Protein 4XZ5 (pdb70)

Nearest PDB structures (foldseek):
  4xz5-assembly2_D  TM=1.003E+00  e=5.000E-48  Hydrogenovibrio crunogenus XCL-2
  4coq-assembly1_B  TM=9.643E-01  e=6.461E-31  Thermovibrio ammonificans HB-1
  8w7x-assembly1_B  TM=9.556E-01  e=1.100E-29  synthetic construct
  6im0-assembly1_A  TM=9.474E-01  e=6.749E-29  Persephonella marina EX-H1
  4xfw-assembly1_B  TM=9.163E-01  e=2.421E-24  Helicobacter pylori G27

B-factor: mean 35.01, std 16.79, range [4.14, 118.97]

Solvent-accessible surface area: 40210 Å² total; per-residue (Å²): 164,49,129,27,12,31,150,52,149,62,1,29,138,81,0,9,113,53,16,116,111,17,46,43,13,139,82,20,93,1,4,0,0,2,34,6,90,41,179,67,4,3,0,1,52,55,20,32,40,38,82,51,96,20,55,103,13,9,5,29,0,28,16,41,46,53,12,0,33,3,29,23,5,29,16,1,41,0,73,9,124,58,86,76,15,7,3,51,30,1,22,0,3,0,36,1,2,0,36,96,62,41,132,78,34,43,0,0,0,3,0,15,0,72,8,43,127,44,43,31,0,3,1,0,0,7,0,75,102,40,138,99,21,120,18,0,28,100,0,34,89,57,29,3,164,70,113,147,111,62,49,40,46,98,100,20,89,10,40,5,30,86,0,27,4,95,48,109,78,11,15,3,3,10,0,0,42,7,36,13,54,0,44,20,7,0,20,4,1,0,2,75,66,22,20,80,0,14,75,81,15,10,114,129,0,79,147,53,30,31,43,4,23,8,76,49,42,199,48,50,7,14,23,2,4,24,33,49,85,94,171,47,132,25,14,27,148,55,153,62,2,29,147,87,0,11,110,50,13,116,106,16,48,45,15,130,88,18,91,0,5,0,0,2,27,1,96,32,177,68,4,4,0,1,49,54,19,32,43,37,84,49,102,18,116,98,25,29,4,53,0,28,20,45,46,52,13,0,27,3,38,24,37,159,21,1,42,0,76,11,124,62,86,94,14,47,2,63,32,1,20,0,2,0,41,0,2,1,34,49,78,36,154,71,32,43,0,0,0,3,0,16,0,88,13,88,134,36,48,32,0,4,0,0,0,2,0,64,99,40,138,91,21,128,16,0,30,93,0,35,83,62,31,7,162,66,116,148,111,62,52,103,46,144,103,21,87,9,40,2,32,95,0,25,3,92,56,117,80,10,3,2,3,10,0,0,43,8,37,11,56,0,46,18,8,1,23,4,1,0,2,67,65,17,17,76,0,16,73,77,8,8,105,125,0,77,148,49,26,32,42,3,23,8,73,51,43,195,44,48,4,13,21,2,5,25,33,45,76,104,165,47,122,28,10,31,149,52,149,65,1,27,127,91,0,10,113,54,15,122,94,11,49,39,12,134,94,19,96,1,5,0,0,2,29,4,84,28,169,66,6,5,0,2,52,54,21,32,42,42,81,49,98,18,113,100,14,33,5,51,0,30,17,45,43,47,13,0,32,4,30,22,35,168,33,1,42,0,75,10,123,58,80,97,16,49,3,70,29,2,21,0,2,1,41,1,1,0,34,41,35,35,29,59,10,34,0,0,0,3,0,14,0,84,13,87,132,37,55,35,0,3,1,0,0,5,0,30,12,30,140,98,24,126,23,0,29,109,0,33,86,57,25,6,170,72,104,133,109,76,45,109,49,146,96,15,95,11,44,2,31,124,0,25,2,94,54,111,82,11,10,2,2,9,0,0,48,8,35,12,57,0,42,21,11,0,22,4,1,0,2,92,60,24,15,74,0,14,9,42,16,9,68,135,1,74,131,57,29,29,44,4,24,9,76,51,41,198,44,52,7,14,22,1,4,27,34,41,79,99,162,53,129,26,12,30,150,50,138,63,1,28,145,93,0,12,116,54,13,122,92,8,52,40,12,133,86,19,98,1,5,0,0,1,29,6,98,35,178,70,4,2,0,1,52,54,20,33,41,35,88,52,94,22,122,101,22,30,6,54,0,26,17,38,45,50,13,0,32,4,32,22,36,157,23,1,39,0,73,10,123,60,85,96,18,46,4,65,28,1,22,0,2,1,32,1,2,0,34,107,69,40,141,75,32,45,0,0,0,2,0,13,0,84,15,86,129,40,53,34,0,3,1,0,0,8,0,74,95,39,132,91,24,134,27,0,31,107,0,33,86,59,36,8,188,75,107,135,112,74,60,98,47,143,106,18,90,14,49,6,29,145,0,22,2,95,47,111,78,10,13,2,3,9,0,0,39,7,37,11,54,0,47,23,9,2,21,4,1,0,2,81,70,23,21,68,0,10,80,83,8,11,105,130,0,74,141,61,26,30,43,3,24,8,76,47,42,196,45,50,6,12,22,2,5,27,34,47,81,93

Sequence (920 aa):
PPHWGYFGEEGPQYWGELAPEFSTCKTGKNQSPINLKPQTAVGTTSLPGFDVYYRETALKLINNGHTLQVNIPLGSYIKINGHRYELLQYHFHTPSEHQRDGFNYPMEMHLVHKDGDGNLAVIAILFQEGEENETLAKLMSFLPQTLKKQEIHESVKIHPAKFFPADKKFYKYSGSLTTPPCSEGVYWMVFKQPIQASVTQLEKMHEYLGSNARPVQRQNARTLLKSWPDPPHWGYFGEEGPQYWGELAPEFSTCKTGKNQSPINLKPQTAVGTTSLPGFDVYYRETALKLINNGHTLQVNIPLGSYIKINGHRYELLQYHFHTPSEHQRDGFNYPMEMHLVHKDGDGNLAVIAILFQEGEENETLAKLMSFLPQTLKKQEIHESVKIHPAKFFPADKKFYKYSGSLTTPPCSEGVYWMVFKQPIQASVTQLEKMHEYLGSNARPVQRQNARTLLKSWPDPPHWGYFGEEGPQYWGELAPEFSTCKTGKNQSPINLKPQTAVGTTSLPGFDVYYRETALKLINNGHTLQVNIPLGSYIKINGHRYELLQYHFHTPSEHQRDGFNYPMEMHLVHKDGDGNLAVIAILFQEGEENETLAKLMSFLPQTLKKQEIHESVKIHPAKFFPADKKFYKYSGSLTTPPCSEGVYWMVFKQPIQASVTQLEKMHEYLGSNARPVQRQNARTLLKSWPDPPHWGYFGEEGPQYWGELAPEFSTCKTGKNQSPINLKPQTAVGTTSLPGFDVYYRETALKLINNGHTLQVNIPLGSYIKINGHRYELLQYHFHTPSEHQRDGFNYPMEMHLVHKDGDGNLAVIAILFQEGEENETLAKLMSFLPQTLKKQEIHESVKIHPAKFFPADKKFYKYSGSLTTPPCSEGVYWMVFKQPIQASVTQLEKMHEYLGSNARPVQRQNARTLLKSWPD

Organism: Hydrogenovibrio crunogenus (strain DSM 25203 / XCL-2) (NCBI:txid317025)

InterPro domains:
  IPR001148 Alpha carbonic anhydrase domain [PF00194] (85-300)
  IPR001148 Alpha carbonic anhydrase domain [PS51144] (76-302)
  IPR001148 Alpha carbonic anhydrase domain [SM01057] (78-302)
  IPR023561 Carbonic anhydrase, alpha-class [PTHR18952] (77-297)
  IPR036398 Alpha carbonic anhydrase domain superfamily [G3DSA:3.10.200.10] (75-307)
  IPR036398 Alpha carbonic anhydrase domain superfamily [SSF51069] (76-301)
  IPR041891 Carbonic anhydrase, prokaryotic-like [cd03124] (85-300)

Radius of gyration: 32.6 Å; Cα contacts (8 Å, |Δi|>4): 2338; chains: 4; bounding box: 100×96×57 Å

Structure (mmCIF, N/CA/C/O backbone):
data_4XZ5
#
_entry.id   4XZ5
#
_cell.length_a   127.059
_cell.length_b   102.228
_cell.length_c   105.021
_cell.angle_alpha   90.000
_cell.angle_beta   127.260
_cell.angle_gamma   90.000
#
_symmetry.space_group_name_H-M   'C 1 2 1'
#
loop_
_entity.id
_entity.type
_entity.pdbx_description
1 polymer 'Carbonic anhydrase, alpha family'
2 non-polymer 'ZINC ION'
3 non-polymer 'BICARBONATE ION'
4 water water
#
loop_
_atom_site.group_PDB
_atom_site.id
_atom_site.type_symbol
_atom_site.label_atom_id
_atom_site.label_alt_id
_atom_site.label_comp_id
_atom_site.label_asym_id
_atom_site.label_entity_id
_atom_site.label_seq_id
_atom_site.pdbx_PDB_ins_code
_atom_site.Cartn_x
_atom_site.Cartn_y
_atom_site.Cartn_z
_atom_site.occupancy
_atom_site.B_iso_or_equiv
_atom_site.auth_seq_id
_atom_site.auth_comp_id
_atom_site.auth_asym_id
_atom_site.auth_atom_id
_atom_site.pdbx_PDB_model_num
ATOM 1 N N . PRO A 1 1 ? -17.327 -39.439 169.310 1.00 59.03 75 PRO A N 1
ATOM 2 C CA . PRO A 1 1 ? -16.727 -40.061 170.502 1.00 56.57 75 PRO A CA 1
ATOM 3 C C . PRO A 1 1 ? -16.386 -41.515 170.227 1.00 53.89 75 PRO A C 1
ATOM 4 O O . PRO A 1 1 ? -17.282 -42.319 169.980 1.00 58.75 75 PRO A O 1
ATOM 8 N N . PRO A 1 2 ? -15.098 -41.860 170.262 1.00 47.57 76 PRO A N 1
ATOM 9 C CA . PRO A 1 2 ? -14.688 -43.199 169.818 1.00 40.33 76 PRO A CA 1
ATOM 10 C C . PRO A 1 2 ? -15.154 -44.302 170.758 1.00 37.28 76 PRO A C 1
ATOM 11 O O . PRO A 1 2 ? -15.425 -44.073 171.938 1.00 31.09 76 PRO A O 1
ATOM 15 N N . HIS A 1 3 ? -15.234 -45.507 170.219 1.00 46.32 77 HIS A N 1
ATOM 16 C CA . HIS A 1 3 ? -15.601 -46.676 170.993 1.00 52.62 77 HIS A CA 1
ATOM 17 C C . HIS A 1 3 ? -14.454 -47.035 171.942 1.00 54.85 77 HIS A C 1
ATOM 18 O O . HIS A 1 3 ? -13.280 -46.950 171.578 1.00 59.34 77 HIS A O 1
ATOM 25 N N . TRP A 1 4 ? -14.799 -47.415 173.166 1.00 49.13 78 TRP A N 1
ATOM 26 C CA . TRP A 1 4 ? -13.808 -47.876 174.130 1.00 39.71 78 TRP A CA 1
ATOM 27 C C . TRP A 1 4 ? -14.342 -49.136 174.813 1.00 30.90 78 TRP A C 1
ATOM 28 O O . TRP A 1 4 ? -15.546 -49.385 174.811 1.00 22.96 78 TRP A O 1
ATOM 39 N N . GLY A 1 5 ? -13.441 -49.937 175.374 1.00 23.51 79 GLY A N 1
ATOM 40 C CA . GLY A 1 5 ? -13.820 -51.180 176.018 1.00 11.54 79 GLY A CA 1
ATOM 41 C C . GLY A 1 5 ? -12.774 -51.621 177.026 1.00 29.36 79 GLY A C 1
ATOM 42 O O . GLY A 1 5 ? -11.975 -50.808 177.506 1.00 36.99 79 GLY A O 1
ATOM 43 N N . TYR A 1 6 ? -12.783 -52.910 177.355 1.00 35.27 80 TYR A N 1
ATOM 44 C CA . TYR A 1 6 ? -11.889 -53.448 178.377 1.00 38.87 80 TYR A CA 1
ATOM 45 C C . TYR A 1 6 ? -10.885 -54.472 177.860 1.00 46.78 80 TYR A C 1
ATOM 46 O O . TYR A 1 6 ? -10.153 -55.070 178.651 1.00 51.68 80 TYR A O 1
ATOM 55 N N . PHE A 1 7 ? -10.846 -54.667 176.543 1.00 46.03 81 PHE A N 1
ATOM 56 C CA . PHE A 1 7 ? -9.884 -55.584 175.922 1.00 39.21 81 PHE A CA 1
ATOM 57 C C . PHE A 1 7 ? -9.353 -55.062 174.598 1.00 44.92 81 PHE A C 1
ATOM 58 O O . PHE A 1 7 ? -10.010 -54.273 173.912 1.00 48.70 81 PHE A O 1
ATOM 66 N N . GLY A 1 8 ? -8.149 -55.503 174.254 1.00 43.53 82 GLY A N 1
ATOM 67 C CA . GLY A 1 8 ? -7.562 -55.190 172.970 1.00 36.98 82 GLY A CA 1
ATOM 68 C C . GLY A 1 8 ? -7.016 -53.788 172.879 1.00 44.08 82 GLY A C 1
ATOM 69 O O . GLY A 1 8 ? -6.539 -53.223 173.856 1.00 49.34 82 GLY A O 1
ATOM 70 N N . GLU A 1 9 ? -7.072 -53.255 171.667 1.00 53.07 83 GLU A N 1
ATOM 71 C CA . GLU A 1 9 ? -6.620 -51.914 171.330 1.00 59.70 83 GLU A CA 1
ATOM 72 C C . GLU A 1 9 ? -7.509 -50.818 171.932 1.00 59.13 83 GLU A C 1
ATOM 73 O O . GLU A 1 9 ? -7.097 -49.668 172.058 1.00 65.75 83 GLU A O 1
ATOM 79 N N . GLU A 1 10 ? -8.750 -51.177 172.244 1.00 56.62 84 GLU A N 1
ATOM 80 C CA . GLU A 1 10 ? -9.704 -50.299 172.930 1.00 57.88 84 GLU A CA 1
ATOM 81 C C . GLU A 1 10 ? -9.591 -50.285 174.456 1.00 48.66 84 GLU A C 1
ATOM 82 O O . GLU A 1 10 ? -10.207 -49.453 175.122 1.00 58.99 84 GLU A O 1
ATOM 88 N N . GLY A 1 11 ? -8.882 -51.268 174.998 1.00 30.53 85 GLY A N 1
ATOM 89 C CA . GLY A 1 11 ? -8.719 -51.435 176.435 1.00 31.06 85 GLY A CA 1
ATOM 90 C C . GLY A 1 11 ? -8.106 -50.280 177.222 1.00 30.98 85 GLY A C 1
ATOM 91 O O . GLY A 1 11 ? -7.642 -49.309 176.642 1.00 34.12 85 GLY A O 1
ATOM 92 N N . PRO A 1 12 ? -8.122 -50.384 178.563 1.00 30.52 86 PRO A N 1
ATOM 93 C CA . PRO A 1 12 ? -7.730 -49.326 179.508 1.00 33.40 86 PRO A CA 1
ATOM 94 C C . PRO A 1 12 ? -6.327 -48.736 179.279 1.00 35.13 86 PRO A C 1
ATOM 95 O O . PRO A 1 12 ? -6.122 -47.536 179.443 1.00 39.25 86 PRO A O 1
ATOM 99 N N . GLN A 1 13 ? -5.371 -49.563 178.891 1.00 32.19 87 GLN A N 1
ATOM 100 C CA . GLN A 1 13 ? -4.035 -49.061 178.610 1.00 40.68 87 GLN A CA 1
ATOM 101 C C . GLN A 1 13 ? -4.011 -48.052 177.456 1.00 42.90 87 GLN A C 1
ATOM 102 O O . GLN A 1 13 ? -3.160 -47.165 177.414 1.00 47.33 87 GLN A O 1
ATOM 108 N N . TYR A 1 14 ? -4.952 -48.181 176.526 1.00 50.32 88 TYR A N 1
ATOM 109 C CA . TYR A 1 14 ? -4.985 -47.324 175.340 1.00 42.82 88 TYR A CA 1
ATOM 110 C C . TYR A 1 14 ? -6.010 -46.185 175.394 1.00 42.12 88 TYR A C 1
ATOM 111 O O . TYR A 1 14 ? -6.073 -45.377 174.471 1.00 46.22 88 TYR A O 1
ATOM 120 N N . TRP A 1 15 ? -6.806 -46.128 176.462 1.00 42.74 89 TRP A N 1
ATOM 121 C CA . TRP A 1 15 ? -7.868 -45.124 176.606 1.00 34.10 89 TRP A CA 1
ATOM 122 C C . TRP A 1 15 ? -7.405 -43.723 176.317 1.00 36.75 89 TRP A C 1
ATOM 123 O O . TRP A 1 15 ? -8.036 -43.006 175.551 1.00 48.65 89 TRP A O 1
ATOM 134 N N . GLY A 1 16 ? -6.293 -43.338 176.931 1.00 41.80 90 GLY A N 1
ATOM 135 C CA . GLY A 1 16 ? -5.766 -41.989 176.799 1.00 41.42 90 GLY A CA 1
ATOM 136 C C . GLY A 1 16 ? -5.297 -41.645 175.396 1.00 37.79 90 GLY A C 1
ATOM 137 O O . GLY A 1 16 ? -5.167 -40.473 175.056 1.00 36.07 90 GLY A O 1
ATOM 138 N N . GLU A 1 17 ? -5.094 -42.679 174.578 1.00 42.15 91 GLU A N 1
ATOM 139 C CA . GLU A 1 17 ? -4.591 -42.544 173.215 1.00 54.92 91 GLU A CA 1
ATOM 140 C C . GLU A 1 17 ? -5.722 -42.612 172.170 1.00 61.53 91 GLU A C 1
ATOM 141 O O . GLU A 1 17 ? -5.482 -42.423 170.984 1.00 68.63 91 GLU A O 1
ATOM 147 N N . LEU A 1 18 ? -6.950 -42.884 172.602 1.00 56.45 92 LEU A N 1
ATOM 148 C CA . LEU A 1 18 ? -8.052 -43.085 171.651 1.00 48.82 92 LEU A CA 1
ATOM 149 C C . LEU A 1 18 ? -8.615 -41.782 171.070 1.00 51.08 92 LEU A C 1
ATOM 150 O O . LEU A 1 18 ? -9.158 -41.791 169.972 1.00 60.10 92 LEU A O 1
ATOM 155 N N . ALA A 1 19 ? -8.507 -40.682 171.811 1.00 44.61 93 ALA A N 1
ATOM 156 C CA . ALA A 1 19 ? -9.044 -39.384 171.392 1.00 50.85 93 ALA A CA 1
ATOM 157 C C . ALA A 1 19 ? -8.608 -38.298 172.371 1.00 61.32 93 ALA A C 1
ATOM 158 O O . ALA A 1 19 ? -8.399 -38.581 173.553 1.00 61.10 93 ALA A O 1
ATOM 160 N N . PRO A 1 20 ? -8.473 -37.053 171.880 1.00 64.54 94 PRO A N 1
ATOM 161 C CA . PRO A 1 20 ? -8.127 -35.896 172.714 1.00 55.20 94 PRO A CA 1
ATOM 162 C C . PRO A 1 20 ? -8.944 -35.774 173.993 1.00 52.97 94 PRO A C 1
ATOM 163 O O . PRO A 1 20 ? -8.351 -35.498 175.035 1.00 59.92 94 PRO A O 1
ATOM 167 N N . GLU A 1 21 ? -10.254 -36.007 173.934 1.00 51.00 95 GLU A N 1
ATOM 168 C CA . GLU A 1 21 ? -11.109 -35.831 175.116 1.00 47.85 95 GLU A CA 1
ATOM 169 C C . GLU A 1 21 ? -10.864 -36.901 176.180 1.00 39.41 95 GLU A C 1
ATOM 170 O O . GLU A 1 21 ? -11.354 -36.771 177.292 1.00 36.91 95 GLU A O 1
ATOM 176 N N . PHE A 1 22 ? -10.182 -37.987 175.815 1.00 35.20 96 PHE A N 1
ATOM 177 C CA . PHE A 1 22 ? -9.878 -39.063 176.769 1.00 29.82 96 PHE A CA 1
ATOM 178 C C . PHE A 1 22 ? -8.509 -38.973 177.444 1.00 32.63 96 PHE A C 1
ATOM 179 O O . PHE A 1 22 ? -8.176 -39.825 178.269 1.00 36.32 96 PHE A O 1
ATOM 187 N N . SER A 1 23 ? -7.728 -37.954 177.093 1.00 26.89 97 SER A N 1
ATOM 188 C CA . SER A 1 23 ? -6.312 -37.866 177.479 1.00 29.09 97 SER A CA 1
ATOM 189 C C . SER A 1 23 ? -5.989 -37.962 178.986 1.00 29.85 97 SER A C 1
ATOM 190 O O . SER A 1 23 ? -4.882 -38.361 179.361 1.00 30.69 97 SER A O 1
ATOM 193 N N . THR A 1 24 ? -6.931 -37.562 179.839 1.00 32.89 98 THR A N 1
ATOM 194 C CA . THR A 1 24 ? -6.727 -37.569 181.292 1.00 30.87 98 THR A CA 1
ATOM 195 C C . THR A 1 24 ? -6.537 -38.984 181.830 1.00 37.00 98 THR A C 1
ATOM 196 O O . THR A 1 24 ? -5.888 -39.188 182.865 1.00 27.84 98 THR A O 1
ATOM 200 N N . CYS A 1 25 ? -7.106 -39.957 181.116 1.00 37.92 99 CYS A N 1
ATOM 201 C CA . CYS A 1 25 ? -6.951 -41.371 181.451 1.00 30.58 99 CYS A CA 1
ATOM 202 C C . CYS A 1 25 ? -5.464 -41.728 181.496 1.00 36.79 99 CYS A C 1
ATOM 203 O O . CYS A 1 25 ? -5.032 -42.551 182.312 1.00 40.90 99 CYS A O 1
ATOM 206 N N . LYS A 1 26 ? -4.687 -41.077 180.628 1.00 31.85 100 LYS A N 1
ATOM 207 C CA . LYS A 1 26 ? -3.245 -41.279 180.566 1.00 39.73 100 LYS A CA 1
ATOM 208 C C . LYS A 1 26 ? -2.409 -40.205 181.299 1.00 31.63 100 LYS A C 1
ATOM 209 O O . LYS A 1 26 ? -1.303 -40.477 181.733 1.00 35.42 100 LYS A O 1
ATOM 215 N N . THR A 1 27 ? -2.926 -38.997 181.459 1.00 35.38 101 THR A N 1
ATOM 216 C CA . THR A 1 27 ? -2.092 -37.924 182.006 1.00 35.75 101 THR A CA 1
ATOM 217 C C . THR A 1 27 ? -2.449 -37.539 183.433 1.00 35.15 101 THR A C 1
ATOM 218 O O . THR A 1 27 ? -1.754 -36.740 184.060 1.00 31.98 101 THR A O 1
ATOM 222 N N . GLY A 1 28 ? -3.544 -38.092 183.941 1.00 31.55 102 GLY A N 1
ATOM 223 C CA . GLY A 1 28 ? -4.030 -37.730 185.258 1.00 19.30 102 GLY A CA 1
ATOM 224 C C . GLY A 1 28 ? -3.141 -38.287 186.350 1.00 17.53 102 GLY A C 1
ATOM 225 O O . GLY A 1 28 ? -2.552 -39.351 186.192 1.00 13.29 102 GLY A O 1
ATOM 226 N N . LYS A 1 29 ? -3.030 -37.552 187.449 1.00 20.15 103 LYS A N 1
ATOM 227 C CA . LYS A 1 29 ? -2.242 -37.983 188.597 1.00 17.31 103 LYS A CA 1
ATOM 228 C C . LYS A 1 29 ? -3.139 -38.340 189.794 1.00 20.07 103 LYS A C 1
ATOM 229 O O . LYS A 1 29 ? -2.648 -38.707 190.858 1.00 18.68 103 LYS A O 1
ATOM 235 N N . ASN A 1 30 ? -4.453 -38.222 189.612 1.00 20.12 104 ASN A N 1
ATOM 236 C CA . ASN A 1 30 ? -5.416 -38.536 190.662 1.00 19.99 104 ASN A CA 1
ATOM 237 C C . ASN A 1 30 ? -6.531 -39.460 190.151 1.00 23.86 104 ASN A C 1
ATOM 238 O O . ASN A 1 30 ? -7.714 -39.107 190.187 1.00 18.41 104 ASN A O 1
ATOM 243 N N . GLN A 1 31 ? -6.150 -40.635 189.666 1.00 22.94 105 GLN A N 1
ATOM 244 C CA . GLN A 1 31 ? -7.081 -41.520 188.977 1.00 9.05 105 GLN A CA 1
ATOM 245 C C . GLN A 1 31 ? -7.683 -42.605 189.878 1.00 16.78 105 GLN A C 1
ATOM 246 O O . GLN A 1 31 ? -7.133 -42.949 190.934 1.00 11.19 105 GLN A O 1
ATOM 252 N N . SER A 1 32 ? -8.830 -43.134 189.455 1.00 14.75 106 SER A N 1
ATOM 253 C CA . SER A 1 32 ? -9.455 -44.250 190.159 1.00 15.60 106 SER A CA 1
ATOM 254 C C . SER A 1 32 ? -9.572 -45.465 189.220 1.00 26.62 106 SER A C 1
ATOM 255 O O . SER A 1 32 ? -9.582 -45.309 187.986 1.00 18.88 106 SER A O 1
ATOM 258 N N . PRO A 1 33 ? -9.617 -46.683 189.790 1.00 23.99 107 PRO A N 1
ATOM 259 C CA . PRO A 1 33 ? -9.523 -47.008 191.221 1.00 18.70 107 PRO A CA 1
ATOM 260 C C . PRO A 1 33 ? -8.097 -46.966 191.743 1.00 24.62 107 PRO A C 1
ATOM 261 O O . PRO A 1 33 ? -7.150 -46.716 190.993 1.00 19.08 107 PRO A O 1
ATOM 265 N N . ILE A 1 34 ? -7.965 -47.213 193.040 1.00 20.13 108 ILE A N 1
ATOM 266 C CA . ILE A 1 34 ? -6.668 -47.331 193.675 1.00 24.06 108 ILE A CA 1
ATOM 267 C C . ILE A 1 34 ? -6.617 -48.629 194.461 1.00 25.63 108 ILE A C 1
ATOM 268 O O . ILE A 1 34 ? -7.664 -49.177 194.821 1.00 24.60 108 ILE A O 1
ATOM 273 N N . ASN A 1 35 ? -5.403 -49.135 194.687 1.00 24.02 109 ASN A N 1
ATOM 274 C CA . ASN A 1 35 ? -5.177 -50.212 195.640 1.00 13.16 109 ASN A CA 1
ATOM 275 C C . ASN A 1 35 ? -5.287 -49.671 197.051 1.00 12.70 109 ASN A C 1
ATOM 276 O O . ASN A 1 35 ? -4.501 -48.818 197.447 1.00 25.41 109 ASN A O 1
ATOM 281 N N . LEU A 1 36 ? -6.258 -50.182 197.808 1.00 17.46 110 LEU A N 1
ATOM 282 C CA . LEU A 1 36 ? -6.516 -49.713 199.168 1.00 17.80 110 LEU A CA 1
ATOM 283 C C . LEU A 1 36 ? -5.739 -50.532 200.172 1.00 29.36 110 LEU A C 1
ATOM 284 O O . LEU A 1 36 ? -5.940 -51.751 200.293 1.00 34.53 110 LEU A O 1
ATOM 289 N N . LYS A 1 37 ? -4.824 -49.868 200.871 1.00 25.88 111 LYS A N 1
ATOM 290 C CA . LYS A 1 37 ? -4.009 -50.522 201.887 1.00 17.93 111 LYS A CA 1
ATOM 291 C C . LYS A 1 37 ? -4.339 -50.025 203.298 1.00 30.07 111 LYS A C 1
ATOM 292 O O . LYS A 1 37 ? -3.852 -48.971 203.693 0.98 29.42 111 LYS A O 1
ATOM 298 N N . PRO A 1 38 ? -5.083 -50.824 204.093 1.00 26.52 112 PRO A N 1
ATOM 299 C CA . PRO A 1 38 ? -5.551 -50.393 205.423 1.00 21.49 112 PRO A CA 1
ATOM 300 C C . PRO A 1 38 ? -4.427 -49.960 206.364 1.00 39.00 112 PRO A C 1
ATOM 301 O O . PRO A 1 38 ? -4.602 -49.023 207.151 1.00 52.15 112 PRO A O 1
ATOM 305 N N . GLN A 1 39 ? -3.271 -50.602 206.255 1.00 41.60 113 GLN A N 1
ATOM 306 C CA . GLN A 1 39 ? -2.125 -50.241 207.082 1.00 45.54 113 GLN A CA 1
ATOM 307 C C . GLN A 1 39 ? -1.671 -48.816 206.770 1.00 49.78 113 GLN A C 1
ATOM 308 O O . GLN A 1 39 ? -1.285 -48.048 207.655 1.00 56.44 113 GLN A O 1
ATOM 314 N N . THR A 1 40 ? -1.732 -48.473 205.489 1.00 50.30 114 THR A N 1
ATOM 315 C CA . THR A 1 40 ? -1.291 -47.174 204.994 1.00 39.41 114 THR A CA 1
ATOM 316 C C . THR A 1 40 ? -2.323 -46.045 205.259 1.00 34.61 114 THR A C 1
ATOM 317 O O . THR A 1 40 ? -1.975 -44.874 205.305 1.00 44.16 114 THR A O 1
ATOM 321 N N . ALA A 1 41 ? -3.590 -46.400 205.438 1.00 33.72 115 ALA A N 1
ATOM 322 C CA . ALA A 1 41 ? -4.655 -45.411 205.574 1.00 35.44 115 ALA A CA 1
ATOM 323 C C . ALA A 1 41 ? -4.569 -44.567 206.850 1.00 33.16 115 ALA A C 1
ATOM 324 O O . ALA A 1 41 ? -4.147 -45.046 207.921 1.00 32.66 115 ALA A O 1
ATOM 326 N N . VAL A 1 42 ? -4.980 -43.308 206.721 1.00 22.22 116 VAL A N 1
ATOM 327 C CA . VAL A 1 42 ? -4.861 -42.345 207.813 1.00 26.04 116 VAL A CA 1
ATOM 328 C C . VAL A 1 42 ? -6.172 -42.093 208.562 1.00 20.89 116 VAL A C 1
ATOM 329 O O . VAL A 1 42 ? -7.179 -41.662 207.978 1.00 18.57 116 VAL A O 1
ATOM 333 N N . GLY A 1 43 ? -6.139 -42.342 209.867 1.00 14.80 117 GLY A N 1
ATOM 334 C CA . GLY A 1 43 ? -7.281 -42.065 210.726 1.00 20.07 117 GLY A CA 1
ATOM 335 C C . GLY A 1 43 ? -7.624 -40.580 210.861 1.00 23.14 117 GLY A C 1
ATOM 336 O O . GLY A 1 43 ? -6.769 -39.693 210.792 1.00 23.41 117 GLY A O 1
ATOM 337 N N . THR A 1 44 ? -8.903 -40.302 211.046 1.00 19.95 118 THR A N 1
ATOM 338 C CA . THR A 1 44 ? -9.351 -38.931 211.151 1.00 19.13 118 THR A CA 1
ATOM 339 C C . THR A 1 44 ? -10.203 -38.764 212.390 1.00 25.72 118 THR A C 1
ATOM 340 O O . THR A 1 44 ? -10.666 -39.753 212.987 1.00 16.29 118 THR A O 1
ATOM 344 N N . THR A 1 45 ? -10.388 -37.505 212.780 1.00 21.85 119 THR A N 1
ATOM 345 C CA . THR A 1 45 ? -11.153 -37.172 213.966 1.00 20.38 119 THR A CA 1
ATOM 346 C C . THR A 1 45 ? -12.354 -36.305 213.632 1.00 25.92 119 THR A C 1
ATOM 347 O O . THR A 1 45 ? -13.232 -36.120 214.468 1.00 37.51 119 THR A O 1
ATOM 351 N N . SER A 1 46 ? -12.406 -35.767 212.418 1.00 23.72 120 SER A N 1
ATOM 352 C CA . SER A 1 46 ? -13.588 -34.987 212.035 1.00 22.99 120 SER A CA 1
ATOM 353 C C . SER A 1 46 ? -13.873 -35.026 210.540 1.00 20.85 120 SER A C 1
ATOM 354 O O . SER A 1 46 ? -14.293 -34.018 209.984 1.00 22.40 120 SER A O 1
ATOM 357 N N . LEU A 1 47 ? -13.675 -36.182 209.898 1.00 25.02 121 LEU A N 1
ATOM 358 C CA . LEU A 1 47 ? -14.054 -36.334 208.494 1.00 23.69 121 LEU A CA 1
ATOM 359 C C . LEU A 1 47 ? -15.571 -36.254 208.388 1.00 28.62 121 LEU A C 1
ATOM 360 O O . LEU A 1 47 ? -16.310 -36.927 209.126 1.00 30.81 121 LEU A O 1
ATOM 365 N N . PRO A 1 48 ? -16.048 -35.448 207.442 1.00 27.12 122 PRO A N 1
ATOM 366 C CA . PRO A 1 48 ? -17.501 -35.392 207.297 1.00 21.80 122 PRO A CA 1
ATOM 367 C C . PRO A 1 48 ? -18.083 -36.756 206.928 1.00 21.89 122 PRO A C 1
ATOM 368 O O . PRO A 1 48 ? -17.522 -37.495 206.110 1.00 29.41 122 PRO A O 1
ATOM 372 N N . GLY A 1 49 ? -19.188 -37.091 207.586 1.00 21.85 123 GLY A N 1
ATOM 373 C CA . GLY A 1 49 ? -19.986 -38.255 207.251 1.00 19.85 123 GLY A CA 1
ATOM 374 C C . GLY A 1 49 ? -21.053 -37.817 206.276 1.00 28.55 123 GLY A C 1
ATOM 375 O O . GLY A 1 49 ? -21.038 -36.673 205.802 1.00 20.69 123 GLY A O 1
ATOM 376 N N . PHE A 1 50 ? -21.967 -38.718 205.929 1.00 30.71 124 PHE A N 1
ATOM 377 C CA . PHE A 1 50 ? -23.009 -38.315 205.000 1.00 29.35 124 PHE A CA 1
ATOM 378 C C . PHE A 1 50 ? -24.375 -38.827 205.420 1.00 35.20 124 PHE A C 1
ATOM 379 O O . PHE A 1 50 ? -24.495 -39.863 206.077 1.00 35.30 124 PHE A O 1
ATOM 387 N N . ASP A 1 51 ? -25.400 -38.077 205.032 1.00 35.70 125 ASP A N 1
ATOM 388 C CA . ASP A 1 51 ? -26.770 -38.443 205.328 1.00 38.72 125 ASP A CA 1
ATOM 389 C C . ASP A 1 51 ? -27.427 -38.835 204.040 1.00 27.14 125 ASP A C 1
ATOM 390 O O . ASP A 1 51 ? -27.235 -38.183 203.018 1.00 32.89 125 ASP A O 1
ATOM 395 N N . VAL A 1 52 ? -28.196 -39.907 204.085 1.00 24.14 126 VAL A N 1
ATOM 396 C CA . VAL A 1 52 ? -28.810 -40.431 202.881 1.00 27.72 126 VAL A CA 1
ATOM 397 C C . VAL A 1 52 ? -30.287 -40.069 202.794 1.00 27.90 126 VAL A C 1
ATOM 398 O O . VAL A 1 52 ? -31.049 -40.381 203.694 1.00 37.24 126 VAL A O 1
ATOM 402 N N . TYR A 1 53 ? -30.702 -39.438 201.702 1.00 30.03 127 TYR A N 1
ATOM 403 C CA . TYR A 1 53 ? -32.127 -39.110 201.503 1.00 30.50 127 TYR A CA 1
ATOM 404 C C . TYR A 1 53 ? -32.575 -39.699 200.189 1.00 27.63 127 TYR A C 1
ATOM 405 O O . TYR A 1 53 ? -32.735 -38.985 199.201 1.00 25.97 127 TYR A O 1
ATOM 414 N N . TYR A 1 54 ? -32.732 -41.017 200.166 1.00 30.34 128 TYR A N 1
ATOM 415 C CA . TYR A 1 54 ? -33.166 -41.694 198.951 1.00 28.91 128 TYR A CA 1
ATOM 416 C C . TYR A 1 54 ? -34.633 -42.030 199.067 1.00 29.08 128 TYR A C 1
ATOM 417 O O . TYR A 1 54 ? -35.098 -42.464 200.113 1.00 34.29 128 TYR A O 1
ATOM 426 N N . ARG A 1 55 ? -35.352 -41.844 197.977 1.00 26.78 129 ARG A N 1
ATOM 427 C CA . ARG A 1 55 ? -36.760 -42.160 197.950 1.00 36.47 129 ARG A CA 1
ATOM 428 C C . ARG A 1 55 ? -36.993 -43.409 197.113 1.00 46.92 129 ARG A C 1
ATOM 429 O O . ARG A 1 55 ? -36.162 -43.755 196.269 1.00 52.13 129 ARG A O 1
ATOM 437 N N . GLU A 1 56 ? -38.059 -44.145 197.428 1.00 48.73 130 GLU A N 1
ATOM 438 C CA . GLU A 1 56 ? -38.395 -45.371 196.699 1.00 38.62 130 GLU A CA 1
ATOM 439 C C . GLU A 1 56 ? -39.034 -45.088 195.350 1.00 37.15 130 GLU A C 1
ATOM 440 O O . GLU A 1 56 ? -40.038 -44.386 195.261 1.00 44.55 130 GLU A O 1
ATOM 446 N N . THR A 1 57 ? -38.460 -45.659 194.298 1.00 34.55 131 THR A N 1
ATOM 447 C CA . THR A 1 57 ? -38.907 -45.357 192.942 1.00 30.73 131 THR A CA 1
ATOM 448 C C . THR A 1 57 ? -38.940 -46.581 192.068 1.00 19.10 131 THR A C 1
ATOM 449 O O . THR A 1 57 ? -38.245 -47.559 192.312 1.00 22.42 131 THR A O 1
ATOM 453 N N . ALA A 1 58 ? -39.735 -46.494 191.015 1.00 23.98 132 ALA A N 1
ATOM 454 C CA . ALA A 1 58 ? -39.783 -47.544 190.029 1.00 21.84 132 ALA A CA 1
ATOM 455 C C . ALA A 1 58 ? -38.387 -47.842 189.510 1.00 19.09 132 ALA A C 1
ATOM 456 O O . ALA A 1 58 ? -37.538 -46.954 189.396 1.00 31.42 132 ALA A O 1
ATOM 458 N N . LEU A 1 59 ? -38.173 -49.107 189.192 1.00 15.47 133 LEU A N 1
ATOM 459 C CA . LEU A 1 59 ? -36.907 -49.573 188.682 1.00 11.76 133 LEU A CA 1
ATOM 460 C C . LEU A 1 59 ? -36.734 -49.255 187.200 1.00 19.41 133 LEU A C 1
ATOM 461 O O . LEU A 1 59 ? -37.465 -49.791 186.365 1.00 22.77 133 LEU A O 1
ATOM 466 N N . LYS A 1 60 ? -35.769 -48.383 186.886 1.00 29.01 134 LYS A N 1
ATOM 467 C CA . LYS A 1 60 ? -35.317 -48.115 185.508 1.00 20.47 134 LYS A CA 1
ATOM 468 C C . LYS A 1 60 ? -33.901 -48.687 185.331 1.00 15.98 134 LYS A C 1
ATOM 469 O O . LYS A 1 60 ? -32.989 -48.376 186.097 1.00 19.81 134 LYS A O 1
ATOM 475 N N . LEU A 1 61 ? -33.725 -49.517 184.314 1.00 17.85 135 LEU A N 1
ATOM 476 C CA . LEU A 1 61 ? -32.559 -50.384 184.198 1.00 22.21 135 LEU A CA 1
ATOM 477 C C . LEU A 1 61 ? -31.959 -50.400 182.806 1.00 23.25 135 LEU A C 1
ATOM 478 O O . LEU A 1 61 ? -32.683 -50.577 181.848 1.00 30.33 135 LEU A O 1
ATOM 483 N N . ILE A 1 62 ? -30.646 -50.354 182.667 1.00 21.81 136 ILE A N 1
ATOM 484 C CA . ILE A 1 62 ? -30.098 -50.435 181.317 1.00 26.20 136 ILE A CA 1
ATOM 485 C C . ILE A 1 62 ? -28.738 -51.129 181.255 1.00 25.24 136 ILE A C 1
ATOM 486 O O . ILE A 1 62 ? -27.870 -50.884 182.087 1.00 27.55 136 ILE A O 1
ATOM 491 N N . ASN A 1 63 ? -28.571 -52.003 180.265 1.00 21.41 137 ASN A N 1
ATOM 492 C CA . ASN A 1 63 ? -27.257 -52.506 179.902 1.00 25.88 137 ASN A CA 1
ATOM 493 C C . ASN A 1 63 ? -26.687 -51.645 178.789 1.00 34.32 137 ASN A C 1
ATOM 494 O O . ASN A 1 63 ? -27.008 -51.865 177.619 1.00 37.87 137 ASN A O 1
ATOM 499 N N . ASN A 1 64 ? -25.826 -50.691 179.139 1.00 31.94 138 ASN A N 1
ATOM 500 C CA . ASN A 1 64 ? -25.374 -49.705 178.159 1.00 31.20 138 ASN A CA 1
ATOM 501 C C . ASN A 1 64 ? -24.149 -50.127 177.376 1.00 28.78 138 ASN A C 1
ATOM 502 O O . ASN A 1 64 ? -23.526 -49.290 176.733 1.00 31.84 138 ASN A O 1
ATOM 507 N N . GLY A 1 65 ? -23.778 -51.400 177.460 1.00 29.50 139 GLY A N 1
ATOM 508 C CA . GLY A 1 65 ? -22.601 -51.868 176.757 1.00 31.42 139 GLY A CA 1
ATOM 509 C C . GLY A 1 65 ? -21.373 -51.969 177.656 1.00 36.89 139 GLY A C 1
ATOM 510 O O . GLY A 1 65 ? -20.538 -52.853 177.475 1.00 41.43 139 GLY A O 1
ATOM 511 N N . HIS A 1 66 ? -21.236 -51.045 178.603 1.00 33.70 140 HIS A N 1
ATOM 512 C CA . HIS A 1 66 ? -20.096 -51.063 179.518 1.00 31.13 140 HIS A CA 1
ATOM 513 C C . HIS A 1 66 ? -20.428 -51.596 180.917 1.00 34.83 140 HIS A C 1
ATOM 514 O O . HIS A 1 66 ? -19.539 -52.073 181.631 1.00 30.41 140 HIS A O 1
ATOM 521 N N . THR A 1 67 ? -21.703 -51.515 181.296 1.00 36.82 141 THR A N 1
ATOM 522 C CA . THR A 1 67 ? -22.161 -51.941 182.620 1.00 27.68 141 THR A CA 1
ATOM 523 C C . THR A 1 67 ? -23.688 -52.130 182.661 1.00 27.55 141 THR A C 1
ATOM 524 O O . THR A 1 67 ? -24.407 -51.813 181.718 1.00 36.15 141 THR A O 1
ATOM 528 N N . LEU A 1 68 ? -24.169 -52.659 183.773 1.00 23.55 142 LEU A N 1
ATOM 529 C CA . LEU A 1 68 ? -25.576 -52.650 184.092 1.00 25.50 142 LEU A CA 1
ATOM 530 C C . LEU A 1 68 ? -25.884 -51.467 184.994 1.00 25.91 142 LEU A C 1
ATOM 531 O O . LEU A 1 68 ? -25.394 -51.396 186.104 1.00 25.09 142 LEU A O 1
ATOM 536 N N . GLN A 1 69 ? -26.710 -50.549 184.510 1.00 25.90 143 GLN A N 1
ATOM 537 C CA . GLN A 1 69 ? -26.954 -49.303 185.204 1.00 22.03 143 GLN A CA 1
ATOM 538 C C . GLN A 1 69 ? -28.421 -49.093 185.590 1.00 25.23 143 GLN A C 1
ATOM 539 O O . GLN A 1 69 ? -29.317 -49.279 184.772 1.00 26.02 143 GLN A O 1
ATOM 545 N N . VAL A 1 70 ? -28.645 -48.742 186.854 1.00 23.58 144 VAL A N 1
ATOM 546 C CA . VAL A 1 70 ? -29.959 -48.370 187.354 1.00 14.43 144 VAL A CA 1
ATOM 547 C C . VAL A 1 70 ? -30.080 -46.865 187.410 1.00 18.73 144 VAL A C 1
ATOM 548 O O . VAL A 1 70 ? -29.344 -46.209 188.142 1.00 29.28 144 VAL A O 1
ATOM 552 N N . ASN A 1 71 ? -30.998 -46.315 186.634 1.00 14.65 145 ASN A N 1
ATOM 553 C CA . ASN A 1 71 ? -31.149 -44.873 186.584 1.00 19.84 145 ASN A CA 1
ATOM 554 C C . ASN A 1 71 ? -32.146 -44.382 187.615 1.00 21.90 145 ASN A C 1
ATOM 555 O O . ASN A 1 71 ? -33.293 -44.827 187.623 1.00 27.94 145 ASN A O 1
ATOM 560 N N . ILE A 1 72 ? -31.703 -43.446 188.458 1.00 17.82 146 ILE A N 1
ATOM 561 C CA . ILE A 1 72 ? -32.527 -42.887 189.528 1.00 31.37 146 ILE A CA 1
ATOM 562 C C . ILE A 1 72 ? -33.162 -41.545 189.107 1.00 35.52 146 ILE A C 1
ATOM 563 O O . ILE A 1 72 ? -32.471 -40.643 188.597 1.00 27.34 146 ILE A O 1
ATOM 568 N N . PRO A 1 73 ? -34.492 -41.433 189.299 1.00 41.65 147 PRO A N 1
ATOM 569 C CA . PRO A 1 73 ? -35.275 -40.217 189.016 1.00 28.01 147 PRO A CA 1
ATOM 570 C C . PRO A 1 73 ? -34.848 -39.088 189.931 1.00 23.54 147 PRO A C 1
ATOM 571 O O . PRO A 1 73 ? -34.498 -39.360 191.086 1.00 35.26 147 PRO A O 1
ATOM 575 N N . LEU A 1 74 ? -34.949 -37.845 189.469 1.00 13.80 148 LEU A N 1
ATOM 576 C CA . LEU A 1 74 ? -34.543 -36.712 190.297 1.00 18.28 148 LEU A CA 1
ATOM 577 C C . LEU A 1 74 ? -35.376 -36.748 191.566 1.00 25.35 148 LEU A C 1
ATOM 578 O O . LEU A 1 74 ? -36.577 -37.035 191.510 1.00 30.43 148 LEU A O 1
ATOM 583 N N . GLY A 1 75 ? -34.743 -36.465 192.706 1.00 28.19 149 GLY A N 1
ATOM 584 C CA . GLY A 1 75 ? -35.433 -36.501 193.991 1.00 11.09 149 GLY A CA 1
ATOM 585 C C . GLY A 1 75 ? -34.680 -37.197 195.117 1.00 24.28 149 GLY A C 1
ATOM 586 O O . GLY A 1 75 ? -35.080 -37.138 196.283 1.00 31.23 149 GLY A O 1
ATOM 587 N N . SER A 1 76 ? -33.622 -37.919 194.770 1.00 28.63 150 SER A N 1
ATOM 588 C CA . SER A 1 76 ? -32.818 -38.595 195.774 1.00 13.22 150 SER A CA 1
ATOM 589 C C . SER A 1 76 ? -31.460 -37.916 195.932 1.00 17.72 150 SER A C 1
ATOM 590 O O . SER A 1 76 ? -30.878 -37.436 194.966 1.00 23.95 150 SER A O 1
ATOM 593 N N . TYR A 1 77 ? -30.963 -37.847 197.155 1.00 16.81 151 TYR A N 1
ATOM 594 C CA . TYR A 1 77 ? -29.711 -37.143 197.387 1.00 24.89 151 TYR A CA 1
ATOM 595 C C . TYR A 1 77 ? -29.034 -37.582 198.665 1.00 20.17 151 TYR A C 1
ATOM 596 O O . TYR A 1 77 ? -29.619 -38.272 199.512 1.00 9.64 151 TYR A O 1
ATOM 605 N N . ILE A 1 78 ? -27.766 -37.221 198.765 1.00 16.70 152 ILE A N 1
ATOM 606 C CA . ILE A 1 78 ? -27.074 -37.318 200.029 1.00 18.39 152 ILE A CA 1
ATOM 607 C C . ILE A 1 78 ? -26.648 -35.923 200.444 1.00 26.30 152 ILE A C 1
ATOM 608 O O . ILE A 1 78 ? -26.643 -34.977 199.640 1.00 22.01 152 ILE A O 1
ATOM 613 N N . LYS A 1 79 ? -26.304 -35.799 201.715 1.00 33.75 153 LYS A N 1
ATOM 614 C CA . LYS A 1 79 ? -25.731 -34.574 202.228 1.00 26.69 153 LYS A CA 1
ATOM 615 C C . LYS A 1 79 ? -24.440 -34.912 202.920 1.00 27.57 153 LYS A C 1
ATOM 616 O O . LYS A 1 79 ? -24.426 -35.630 203.919 1.00 30.23 153 LYS A O 1
ATOM 622 N N . ILE A 1 80 ? -23.347 -34.420 202.353 1.00 28.80 154 ILE A N 1
ATOM 623 C CA . ILE A 1 80 ? -22.050 -34.531 202.985 1.00 26.13 154 ILE A CA 1
ATOM 624 C C . ILE A 1 80 ? -21.793 -33.235 203.720 1.00 35.75 154 ILE A C 1
ATOM 625 O O . ILE A 1 80 ? -21.526 -32.199 203.092 1.00 34.76 154 ILE A O 1
ATOM 630 N N . ASN A 1 81 ? -21.916 -33.289 205.043 1.00 43.01 155 ASN A N 1
ATOM 631 C CA . ASN A 1 81 ? -21.739 -32.109 205.875 1.00 51.58 155 ASN A CA 1
ATOM 632 C C . ASN A 1 81 ? -22.648 -30.939 205.440 1.00 43.59 155 ASN A C 1
ATOM 633 O O . ASN A 1 81 ? -22.230 -29.785 205.413 1.00 34.32 155 ASN A O 1
ATOM 638 N N . GLY A 1 82 ? -23.889 -31.235 205.083 1.00 41.29 156 GLY A N 1
ATOM 639 C CA . GLY A 1 82 ? -24.793 -30.183 204.664 1.00 35.32 156 GLY A CA 1
ATOM 640 C C . GLY A 1 82 ? -24.695 -29.796 203.200 1.00 36.29 156 GLY A C 1
ATOM 641 O O . GLY A 1 82 ? -25.527 -29.048 202.703 1.00 47.19 156 GLY A O 1
ATOM 642 N N . HIS A 1 83 ? -23.680 -30.303 202.511 1.00 32.04 157 HIS A N 1
ATOM 643 C CA . HIS A 1 83 ? -23.539 -30.101 201.073 1.00 22.88 157 HIS A CA 1
ATOM 644 C C . HIS A 1 83 ? -24.275 -31.229 200.325 1.00 35.99 157 HIS A C 1
ATOM 645 O O . HIS A 1 83 ? -24.043 -32.425 200.576 1.00 32.02 157 HIS A O 1
ATOM 652 N N . ARG A 1 84 ? -25.145 -30.848 199.395 1.00 29.90 158 ARG A N 1
ATOM 653 C CA . ARG A 1 84 ? -26.095 -31.794 198.817 1.00 21.41 158 ARG A CA 1
ATOM 654 C C . ARG A 1 84 ? -25.716 -32.267 197.416 1.00 21.50 158 ARG A C 1
ATOM 655 O O . ARG A 1 84 ? -25.411 -31.448 196.545 1.00 18.62 158 ARG A O 1
ATOM 663 N N . TYR A 1 85 ? -25.718 -33.591 197.215 1.00 11.01 159 TYR A N 1
ATOM 664 C CA . TYR A 1 85 ? -25.463 -34.189 195.890 1.00 14.75 159 TYR A CA 1
ATOM 665 C C . TYR A 1 85 ? -26.649 -35.086 195.475 1.00 19.36 159 TYR A C 1
ATOM 666 O O . TYR A 1 85 ? -27.137 -35.867 196.283 1.00 23.48 159 TYR A O 1
ATOM 675 N N . GLU A 1 86 ? -27.101 -34.997 194.230 1.00 13.68 160 GLU A N 1
ATOM 676 C CA . GLU A 1 86 ? -28.240 -35.797 193.776 1.00 17.67 160 GLU A CA 1
ATOM 677 C C . GLU A 1 86 ? -27.805 -37.164 193.314 1.00 22.95 160 GLU A C 1
ATOM 678 O O . GLU A 1 86 ? -26.867 -37.270 192.524 1.00 25.83 160 GLU A O 1
ATOM 684 N N . LEU A 1 87 ? -28.503 -38.206 193.765 1.00 18.53 161 LEU A N 1
ATOM 685 C CA . LEU A 1 87 ? -28.261 -39.534 193.215 1.00 25.94 161 LEU A CA 1
ATOM 686 C C . LEU A 1 87 ? -28.701 -39.585 191.741 1.00 27.26 161 LEU A C 1
ATOM 687 O O . LEU A 1 87 ? -29.844 -39.286 191.426 1.00 33.40 161 LEU A O 1
ATOM 692 N N . LEU A 1 88 ? -27.783 -39.937 190.839 1.00 30.87 162 LEU A N 1
ATOM 693 C CA . LEU A 1 88 ? -28.111 -40.080 189.414 1.00 19.73 162 LEU A CA 1
ATOM 694 C C . LEU A 1 88 ? -28.319 -41.534 188.988 1.00 21.36 162 LEU A C 1
ATOM 695 O O . LEU A 1 88 ? -29.213 -41.823 188.188 1.00 22.28 162 LEU A O 1
ATOM 700 N N . GLN A 1 89 ? -27.481 -42.435 189.502 1.00 20.11 163 GLN A N 1
ATOM 701 C CA . GLN A 1 89 ? -27.485 -43.820 189.061 1.00 18.29 163 GLN A CA 1
ATOM 702 C C . GLN A 1 89 ? -26.574 -44.709 189.870 1.00 25.85 163 GLN A C 1
ATOM 703 O O . GLN A 1 89 ? -25.716 -44.243 190.606 1.00 28.67 163 GLN A O 1
ATOM 709 N N . TYR A 1 90 ? -26.787 -46.011 189.757 1.00 27.26 164 TYR A N 1
ATOM 710 C CA . TYR A 1 90 ? -25.762 -46.930 190.199 1.00 20.83 164 TYR A CA 1
ATOM 711 C C . TYR A 1 90 ? -25.546 -48.040 189.197 1.00 9.49 164 TYR A C 1
ATOM 712 O O . TYR A 1 90 ? -26.417 -48.362 188.395 1.00 17.41 164 TYR A O 1
ATOM 721 N N . HIS A 1 91 ? -24.355 -48.607 189.232 1.00 14.21 165 HIS A N 1
ATOM 722 C CA . HIS A 1 91 ? -23.980 -49.594 188.242 1.00 20.41 165 HIS A CA 1
ATOM 723 C C . HIS A 1 91 ? -22.960 -50.543 188.859 1.00 22.88 165 HIS A C 1
ATOM 724 O O . HIS A 1 91 ? -22.523 -50.320 189.989 1.00 25.21 165 HIS A O 1
ATOM 731 N N . PHE A 1 92 ? -22.581 -51.589 188.124 1.00 28.03 166 PHE A N 1
ATOM 732 C CA . PHE A 1 92 ? -21.802 -52.693 188.696 1.00 16.51 166 PHE A CA 1
ATOM 733 C C . PHE A 1 92 ? -20.540 -53.043 187.930 1.00 22.57 166 PHE A C 1
ATOM 734 O O . PHE A 1 92 ? -20.495 -52.933 186.710 1.00 15.87 166 PHE A O 1
ATOM 742 N N . HIS A 1 93 ? -19.520 -53.487 1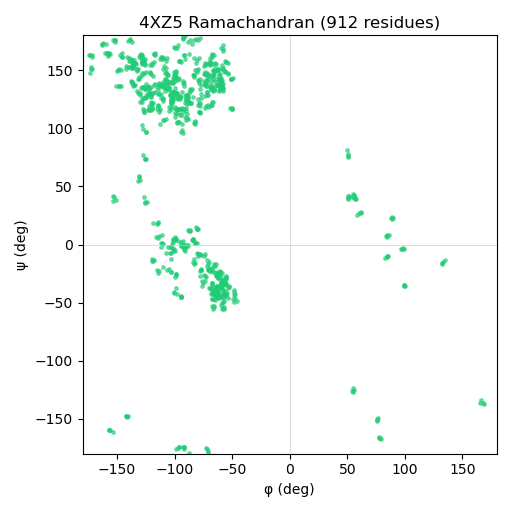88.663 1.00 29.88 167 HIS A N 1
ATOM 743 C CA . HIS A 1 93 ? -18.292 -53.978 188.057 1.00 27.47 167 HIS A CA 1
ATOM 744 C C . HIS A 1 93 ? -17.966 -55.373 188.556 1.00 28.86 167 HIS A C 1
ATOM 745 O O . HIS A 1 93 ? -18.040 -55.630 189.763 1.00 27.77 167 HIS A O 1
ATOM 752 N N . THR A 1 94 ? -17.621 -56.263 187.623 1.00 23.31 168 THR A N 1
ATOM 753 C CA . THR A 1 94 ? -17.084 -57.590 187.945 1.00 20.94 168 THR A CA 1
ATOM 754 C C . THR A 1 94 ? -15.807 -57.789 187.124 1.00 27.67 168 THR A C 1
ATOM 755 O O . THR A 1 94 ? -15.832 -57.653 185.893 1.00 21.02 168 THR A O 1
ATOM 759 N N . PRO A 1 95 ? -14.674 -58.058 187.795 1.00 24.43 169 PRO A N 1
ATOM 760 C CA . PRO A 1 95 ? -14.497 -58.013 189.249 1.00 30.34 169 PRO A CA 1
ATOM 761 C C . PRO A 1 95 ? -14.515 -56.582 189.779 1.00 30.75 169 PRO A C 1
ATOM 762 O O . PRO A 1 95 ? -14.648 -55.648 188.982 1.00 32.44 169 PRO A O 1
ATOM 766 N N . SER A 1 96 ? -14.355 -56.414 191.090 1.00 29.47 170 SER A N 1
ATOM 767 C CA . SER A 1 96 ? -14.238 -55.079 191.681 1.00 31.96 170 SER A CA 1
ATOM 768 C C . SER A 1 96 ? -13.098 -54.268 191.043 1.00 31.89 170 SER A C 1
ATOM 769 O O . SER A 1 96 ? -12.160 -54.824 190.461 1.00 33.92 170 SER A O 1
ATOM 772 N N . GLU A 1 97 ? -13.196 -52.947 191.143 1.00 27.47 171 GLU A N 1
ATOM 773 C CA . GLU A 1 97 ? -12.168 -52.072 190.605 1.00 27.05 171 GLU A CA 1
ATOM 774 C C . GLU A 1 97 ? -11.143 -51.696 191.677 1.00 23.41 171 GLU A C 1
ATOM 775 O O . GLU A 1 97 ? -9.948 -51.759 191.436 1.00 27.57 171 GLU A O 1
ATOM 781 N N . HIS A 1 98 ? -11.618 -51.332 192.862 1.00 30.35 172 HIS A N 1
ATOM 782 C CA . HIS A 1 98 ? -10.735 -51.115 193.997 1.00 20.85 172 HIS A CA 1
ATOM 783 C C . HIS A 1 98 ? -10.226 -52.466 194.518 1.00 31.96 172 HIS A C 1
ATOM 784 O O . HIS A 1 98 ? -10.932 -53.496 194.484 1.00 27.13 172 HIS A O 1
ATOM 791 N N . GLN A 1 99 ? -8.995 -52.459 195.006 1.00 18.94 173 GLN A N 1
ATOM 792 C CA . GLN A 1 99 ? -8.426 -53.641 195.617 1.00 11.45 173 GLN A CA 1
ATOM 793 C C . GLN A 1 99 ? -8.264 -53.423 197.102 1.00 11.79 173 GLN A C 1
ATOM 794 O O . GLN A 1 99 ? -8.208 -52.290 197.568 1.00 13.91 173 GLN A O 1
ATOM 800 N N . ARG A 1 100 ? -8.154 -54.511 197.846 1.00 18.15 174 ARG A N 1
ATOM 801 C CA . ARG A 1 100 ? -7.628 -54.427 199.200 1.00 26.27 174 ARG A CA 1
ATOM 802 C C . ARG A 1 100 ? -6.304 -55.145 199.176 1.00 25.57 174 ARG A C 1
ATOM 803 O O . ARG A 1 100 ? -6.265 -56.330 198.848 1.00 26.92 174 ARG A O 1
ATOM 811 N N . ASP A 1 101 ? -5.222 -54.418 199.446 1.00 29.30 175 ASP A N 1
ATOM 812 C CA . ASP A 1 101 ? -3.887 -55.008 199.480 1.00 29.19 175 ASP A CA 1
ATOM 813 C C . ASP A 1 101 ? -3.592 -55.832 198.238 1.00 31.04 175 ASP A C 1
ATOM 814 O O . ASP A 1 101 ? -3.080 -56.944 198.336 1.00 36.87 175 ASP A O 1
ATOM 819 N N . GLY A 1 102 ? -3.983 -55.312 197.080 1.00 28.45 176 GLY A N 1
ATOM 820 C CA . GLY A 1 102 ? -3.646 -55.930 195.813 1.00 26.41 176 GLY A CA 1
ATOM 821 C C . GLY A 1 102 ? -4.564 -57.052 195.354 1.00 33.91 176 GLY A C 1
ATOM 822 O O . GLY A 1 102 ? -4.266 -57.725 194.371 1.00 45.24 176 GLY A O 1
ATOM 823 N N . PHE A 1 103 ? -5.677 -57.261 196.051 1.00 28.57 177 PHE A N 1
ATOM 824 C CA . PHE A 1 103 ? -6.620 -58.316 195.677 1.00 28.03 177 PHE A CA 1
ATOM 825 C C . PHE A 1 103 ? -7.975 -57.743 195.219 1.00 31.99 177 PHE A C 1
ATOM 826 O O . PHE A 1 103 ? -8.520 -56.833 195.841 1.00 30.64 177 PHE A O 1
ATOM 834 N N . ASN A 1 104 ? -8.497 -58.220 194.101 1.00 28.31 178 ASN A N 1
ATOM 835 C CA . ASN A 1 104 ? -9.819 -57.778 193.690 1.00 23.73 178 ASN A CA 1
ATOM 836 C C . ASN A 1 104 ? -10.926 -58.508 194.450 1.00 30.70 178 ASN A C 1
ATOM 837 O O . ASN A 1 104 ? -10.733 -59.637 194.904 1.00 32.68 178 ASN A O 1
ATOM 842 N N . TYR A 1 105 ? -12.071 -57.847 194.625 1.00 24.91 179 TYR A N 1
ATOM 843 C CA . TYR A 1 105 ? -13.256 -58.537 195.123 1.00 15.01 179 TYR A CA 1
ATOM 844 C C . TYR A 1 105 ? -14.038 -59.016 193.894 1.00 14.80 179 TYR A C 1
ATOM 845 O O . TYR A 1 105 ? -13.750 -58.568 192.779 1.00 22.16 179 TYR A O 1
ATOM 854 N N . PRO A 1 106 ? -14.973 -59.971 194.069 1.00 17.50 180 PRO A N 1
ATOM 855 C CA . PRO A 1 106 ? -15.741 -60.473 192.910 1.00 14.63 180 PRO A CA 1
ATOM 856 C C . PRO A 1 106 ? -16.605 -59.395 192.236 1.00 25.79 180 PRO A C 1
ATOM 857 O O . PRO A 1 106 ? -16.761 -59.417 191.016 1.00 25.61 180 PRO A O 1
ATOM 861 N N . MET A 1 107 ? -17.164 -58.468 193.008 1.00 23.74 181 MET A N 1
ATOM 862 C CA . MET A 1 107 ? -18.001 -57.435 192.400 1.00 23.12 181 MET A CA 1
ATOM 863 C C . MET A 1 107 ? -17.887 -56.116 193.141 1.00 27.55 181 MET A C 1
ATOM 864 O O . MET A 1 107 ? -17.634 -56.093 194.341 1.00 36.32 181 MET A O 1
ATOM 869 N N . GLU A 1 108 ? -18.060 -55.019 192.415 1.00 19.62 182 GLU A N 1
ATOM 870 C CA . GLU A 1 108 ? -18.090 -53.700 193.027 1.00 20.56 182 GLU A CA 1
ATOM 871 C C . GLU A 1 108 ? -19.274 -52.916 192.478 1.00 22.69 182 GLU A C 1
ATOM 872 O O . GLU A 1 108 ? -19.711 -53.122 191.339 1.00 22.03 182 GLU A O 1
ATOM 878 N N . MET A 1 109 ? -19.783 -52.010 193.298 1.00 16.18 183 MET A N 1
ATOM 879 C CA . MET A 1 109 ? -20.968 -51.252 192.961 1.00 16.56 183 MET A CA 1
ATOM 880 C C . MET A 1 109 ? -20.737 -49.740 193.160 1.00 22.25 183 MET A C 1
ATOM 881 O O . MET A 1 109 ? -20.189 -49.317 194.179 1.00 24.33 183 MET A O 1
ATOM 886 N N . HIS A 1 110 ? -21.150 -48.924 192.199 1.00 12.87 184 HIS A N 1
ATOM 887 C CA . HIS A 1 110 ? -20.896 -47.496 192.304 1.00 13.05 184 HIS A CA 1
ATOM 888 C C . HIS A 1 110 ? -22.181 -46.731 192.293 1.00 20.62 184 HIS A C 1
ATOM 889 O O . HIS A 1 110 ? -22.932 -46.844 191.325 1.00 19.76 184 HIS A O 1
ATOM 896 N N . LEU A 1 111 ? -22.429 -45.960 193.359 1.00 17.07 185 LEU A N 1
ATOM 897 C CA . LEU A 1 111 ? -23.586 -45.040 193.420 1.00 16.12 185 LEU A CA 1
ATOM 898 C C . LEU A 1 111 ? -23.130 -43.622 193.090 1.00 18.92 185 LEU A C 1
ATOM 899 O O . LEU A 1 111 ? -22.465 -42.965 193.904 1.00 20.28 185 LEU A O 1
ATOM 904 N N . VAL A 1 112 ? -23.539 -43.130 191.925 1.00 13.26 186 VAL A N 1
ATOM 905 C CA . VAL A 1 112 ? -23.012 -41.876 191.406 1.00 14.26 186 VAL A CA 1
ATOM 906 C C . VAL A 1 112 ? -23.874 -40.649 191.731 1.00 20.36 186 VAL A C 1
ATOM 907 O O . VAL A 1 112 ? -25.073 -40.613 191.424 1.00 24.90 186 VAL A O 1
ATOM 911 N N . HIS A 1 113 ? -23.243 -39.648 192.356 1.00 18.04 187 HIS A N 1
ATOM 912 C CA . HIS A 1 113 ? -23.918 -38.401 192.740 1.00 22.11 187 HIS A CA 1
ATOM 913 C C . HIS A 1 113 ? -23.286 -37.137 192.123 1.00 26.57 187 HIS A C 1
ATOM 914 O O . HIS A 1 113 ? -22.070 -37.076 191.902 1.00 24.45 187 HIS A O 1
ATOM 921 N N . LYS A 1 114 ? -24.121 -36.129 191.871 1.00 27.17 188 LYS A N 1
ATOM 922 C CA . LYS A 1 114 ? -23.657 -34.848 191.345 1.00 27.98 188 LYS A CA 1
ATOM 923 C C . LYS A 1 114 ? -24.362 -33.663 192.041 1.00 31.79 188 LYS A C 1
ATOM 924 O O . LYS A 1 114 ? -25.563 -33.729 192.326 1.00 28.05 188 LYS A O 1
ATOM 930 N N . ASP A 1 115 ? -23.614 -32.589 192.324 1.00 26.54 189 ASP A N 1
ATOM 931 C CA . ASP A 1 115 ? -24.217 -31.394 192.921 1.00 26.50 189 ASP A CA 1
ATOM 932 C C . ASP A 1 115 ? -24.551 -30.381 191.847 1.00 25.86 189 ASP A C 1
ATOM 933 O O . ASP A 1 115 ? -24.423 -30.684 190.657 1.00 21.92 189 ASP A O 1
ATOM 938 N N . GLY A 1 116 ? -24.993 -29.196 192.275 1.00 32.79 190 GLY A N 1
ATOM 939 C CA . GLY A 1 116 ? -25.341 -28.104 191.374 1.00 27.46 190 GLY A CA 1
ATOM 940 C C . GLY A 1 116 ? -24.237 -27.582 190.456 1.00 27.40 190 GLY A C 1
ATOM 941 O O . GLY A 1 116 ? -24.527 -27.139 189.348 1.00 32.47 190 GLY A O 1
ATOM 942 N N . ASP A 1 117 ? -22.984 -27.623 190.911 1.00 32.51 191 ASP A N 1
ATOM 943 C CA . ASP A 1 117 ? -21.833 -27.123 190.134 1.00 40.98 191 ASP A CA 1
ATOM 944 C C . ASP A 1 117 ? -21.116 -28.162 189.265 1.00 37.55 191 ASP A C 1
ATOM 945 O O . ASP A 1 117 ? -20.067 -27.875 188.682 1.00 35.05 191 ASP A O 1
ATOM 950 N N . GLY A 1 118 ? -21.621 -29.386 189.245 1.00 33.11 192 GLY A N 1
ATOM 951 C CA . GLY A 1 118 ? -21.024 -30.411 188.416 1.00 25.01 192 GLY A CA 1
ATOM 952 C C . GLY A 1 118 ? -20.091 -31.352 189.152 1.00 24.21 192 GLY A C 1
ATOM 953 O O . GLY A 1 118 ? -19.601 -32.307 188.559 1.00 34.48 192 GLY A O 1
ATOM 954 N N . ASN A 1 119 ? -19.864 -31.086 190.436 1.00 20.17 193 ASN A N 1
ATOM 955 C CA . ASN A 1 119 ? -19.045 -31.934 191.293 1.00 25.45 193 ASN A CA 1
ATOM 956 C C . ASN A 1 119 ? -19.632 -33.310 191.484 1.00 33.56 193 ASN A C 1
ATOM 957 O O . ASN A 1 119 ? -20.842 -33.458 191.677 1.00 38.58 193 ASN A O 1
ATOM 962 N N . LEU A 1 120 ? -18.763 -34.313 191.467 1.00 35.95 194 LEU A N 1
ATOM 963 C CA . LEU A 1 120 ? -19.198 -35.701 191.537 1.00 26.99 194 LEU A CA 1
ATOM 964 C C . LEU A 1 120 ? -18.805 -36.298 192.888 1.00 26.94 194 LEU A C 1
ATOM 965 O O . LEU A 1 120 ? -17.717 -36.043 193.399 1.00 34.80 194 LEU A O 1
ATOM 970 N N . ALA A 1 121 ? -19.702 -37.070 193.478 1.00 24.16 195 ALA A N 1
ATOM 971 C CA . ALA A 1 121 ? -19.380 -37.816 194.677 1.00 22.07 195 ALA A CA 1
ATOM 972 C C . ALA A 1 121 ? -19.818 -39.244 194.447 1.00 23.54 195 ALA A C 1
ATOM 973 O O . ALA A 1 121 ? -20.944 -39.475 194.022 1.00 23.33 195 ALA A O 1
ATOM 975 N N . VAL A 1 122 ? -18.928 -40.203 194.688 1.00 20.31 196 VAL A N 1
ATOM 976 C CA . VAL A 1 122 ? -19.276 -41.590 194.457 1.00 12.15 196 VAL A CA 1
ATOM 977 C C . VAL A 1 122 ? -19.131 -42.431 195.711 1.00 14.36 196 VAL A C 1
ATOM 978 O O . VAL A 1 122 ? -18.120 -42.366 196.422 1.00 15.24 196 VAL A O 1
ATOM 982 N N . ILE A 1 123 ? -20.165 -43.227 195.969 1.00 19.22 197 ILE A N 1
ATOM 983 C CA . ILE A 1 123 ? -20.124 -44.214 197.029 1.00 15.42 197 ILE A CA 1
ATOM 984 C C . ILE A 1 123 ? -19.904 -45.587 196.383 1.00 18.44 197 ILE A C 1
ATOM 985 O O . ILE A 1 123 ? -20.689 -46.016 195.532 1.00 23.26 197 ILE A O 1
ATOM 990 N N . ALA A 1 124 ? -18.843 -46.265 196.810 1.00 11.19 198 ALA A N 1
ATOM 991 C CA . ALA A 1 124 ? -18.478 -47.595 196.319 1.00 19.37 198 ALA A CA 1
ATOM 992 C C . ALA A 1 124 ? -18.771 -48.658 197.382 1.00 22.67 198 ALA A C 1
ATOM 993 O O . ALA A 1 124 ? -18.483 -48.465 198.567 1.00 14.17 198 ALA A O 1
ATOM 995 N N . ILE A 1 125 ? -19.380 -49.761 196.949 1.00 21.23 199 ILE A N 1
ATOM 996 C CA . ILE A 1 125 ? -19.678 -50.891 197.824 1.00 17.97 199 ILE A CA 1
ATOM 997 C C . ILE A 1 125 ? -19.067 -52.178 197.265 1.00 27.35 199 ILE A C 1
ATOM 998 O O . ILE A 1 125 ? -19.281 -52.527 196.096 1.00 27.00 199 ILE A O 1
ATOM 1003 N N . LEU A 1 126 ? -18.331 -52.900 198.109 1.00 25.57 200 LEU A N 1
ATOM 1004 C CA . LEU A 1 126 ? -17.662 -54.118 197.667 1.00 19.54 200 LEU A CA 1
ATOM 1005 C C . LEU A 1 126 ? -18.491 -55.373 198.021 1.00 27.15 200 LEU A C 1
ATOM 1006 O O . LEU A 1 126 ? -19.181 -55.410 199.050 1.00 20.21 200 LEU A O 1
ATOM 1011 N N . PHE A 1 127 ? -18.470 -56.367 197.134 1.00 25.53 201 PHE A N 1
ATOM 1012 C CA . PHE A 1 127 ? -19.111 -57.655 197.393 1.00 31.64 201 PHE A CA 1
ATOM 1013 C C . PHE A 1 127 ? -18.082 -58.753 197.664 1.00 33.93 201 PHE A C 1
ATOM 1014 O O . PHE A 1 127 ? -17.009 -58.750 197.073 1.00 37.75 201 PHE A O 1
ATOM 1022 N N . GLN A 1 128 ? -18.389 -59.660 198.586 1.00 40.68 202 GLN A N 1
ATOM 1023 C CA . GLN A 1 128 ? -17.672 -60.939 198.663 1.00 42.95 202 GLN A CA 1
ATOM 1024 C C . GLN A 1 128 ? -18.631 -62.124 198.714 1.00 38.36 202 GLN A C 1
ATOM 1025 O O . GLN A 1 128 ? -19.810 -61.961 199.020 1.00 36.99 202 GLN A O 1
ATOM 1031 N N . GLU A 1 129 ? -18.117 -63.316 198.429 1.00 38.85 203 GLU A N 1
ATOM 1032 C CA . GLU A 1 129 ? -18.940 -64.523 198.437 1.00 32.68 203 GLU A CA 1
ATOM 1033 C C . GLU A 1 129 ? -19.471 -64.828 199.842 1.00 30.69 203 GLU A C 1
ATOM 1034 O O . GLU A 1 129 ? -18.789 -64.604 200.862 1.00 29.43 203 GLU A O 1
ATOM 1040 N N . GLY A 1 130 ? -20.712 -65.310 199.887 1.00 26.53 204 GLY A N 1
ATOM 1041 C CA . GLY A 1 130 ? -21.376 -65.632 201.141 1.00 25.96 204 GLY A CA 1
ATOM 1042 C C . GLY A 1 130 ? -22.883 -65.835 201.008 1.00 29.44 204 GLY A C 1
ATOM 1043 O O . GLY A 1 130 ? -23.374 -66.482 200.063 1.00 23.19 204 GLY A O 1
ATOM 1044 N N . GLU A 1 131 ? -23.620 -65.268 201.960 1.00 24.83 205 GLU A N 1
ATOM 1045 C CA . GLU A 1 131 ? -25.080 -65.378 201.971 1.00 35.41 205 GLU A CA 1
ATOM 1046 C C . GLU A 1 131 ? -25.699 -64.761 200.718 1.00 40.37 205 GLU A C 1
ATOM 1047 O O . GLU A 1 131 ? -25.181 -63.787 200.180 1.00 46.41 205 GLU A O 1
ATOM 1053 N N . GLU A 1 132 ? -26.810 -65.334 200.266 1.00 48.15 206 GLU A N 1
ATOM 1054 C CA . GLU A 1 132 ? -27.551 -64.802 199.129 1.00 43.50 206 GLU A CA 1
ATOM 1055 C C . GLU A 1 132 ? -27.994 -63.377 199.448 1.00 43.78 206 GLU A C 1
ATOM 1056 O O . GLU A 1 132 ? -28.448 -63.099 200.563 1.00 44.80 206 GLU A O 1
ATOM 1062 N N . ASN A 1 133 ? -27.843 -62.474 198.478 1.00 37.45 207 ASN A N 1
ATOM 1063 C CA . ASN A 1 133 ? -28.277 -61.092 198.653 1.00 30.10 207 ASN A CA 1
ATOM 1064 C C . ASN A 1 133 ? -29.684 -60.906 198.107 1.00 33.33 207 ASN A C 1
ATOM 1065 O O . ASN A 1 133 ? -29.901 -60.961 196.892 1.00 32.48 207 ASN A O 1
ATOM 1070 N N . GLU A 1 134 ? -30.636 -60.673 199.008 1.00 28.72 208 GLU A N 1
ATOM 1071 C CA . GLU A 1 134 ? -32.032 -60.565 198.616 1.00 34.28 208 GLU A CA 1
ATOM 1072 C C . GLU A 1 134 ? -32.282 -59.310 197.770 1.00 40.08 208 GLU A C 1
ATOM 1073 O O . GLU A 1 134 ? -33.032 -59.361 196.795 1.00 35.62 208 GLU A O 1
ATOM 1079 N N . THR A 1 135 ? -31.661 -58.188 198.144 1.00 38.89 209 THR A N 1
ATOM 1080 C CA . THR A 1 135 ? -31.801 -56.950 197.378 1.00 31.11 209 THR A CA 1
ATOM 1081 C C . THR A 1 135 ? -31.250 -57.102 195.948 1.00 28.80 209 THR A C 1
ATOM 1082 O O . THR A 1 135 ? -31.906 -56.690 194.986 1.00 24.31 209 THR A O 1
ATOM 1086 N N . LEU A 1 136 ? -30.071 -57.722 195.819 1.00 22.38 210 LEU A N 1
ATOM 1087 C CA . LEU A 1 136 ? -29.455 -58.038 194.520 1.00 17.34 210 LEU A CA 1
ATOM 1088 C C . LEU A 1 136 ? -30.370 -58.927 193.694 1.00 29.23 210 LEU A C 1
ATOM 1089 O O . LEU A 1 136 ? -30.436 -58.797 192.473 1.00 31.82 210 LEU A O 1
ATOM 1094 N N . ALA A 1 137 ? -31.043 -59.856 194.377 1.00 25.52 211 ALA A N 1
ATOM 1095 C CA . ALA A 1 137 ? -31.921 -60.821 193.727 1.00 29.49 211 ALA A CA 1
ATOM 1096 C C . ALA A 1 137 ? -33.126 -60.155 193.077 1.00 29.08 211 ALA A C 1
ATOM 1097 O O . ALA A 1 137 ? -33.547 -60.563 191.994 1.00 33.97 211 ALA A O 1
ATOM 1099 N N . LYS A 1 138 ? -33.665 -59.127 193.730 1.00 29.28 212 LYS A N 1
ATOM 1100 C CA . LYS A 1 138 ? -34.759 -58.341 193.152 1.00 30.60 212 LYS A CA 1
ATOM 1101 C C . LYS A 1 138 ? -34.316 -57.786 191.811 1.00 32.12 212 LYS A C 1
ATOM 1102 O O . LYS A 1 138 ? -35.017 -57.905 190.808 1.00 37.26 212 LYS A O 1
ATOM 1108 N N . LEU A 1 139 ? -33.134 -57.185 191.807 1.00 30.79 213 LEU A N 1
ATOM 1109 C CA . LEU A 1 139 ? -32.565 -56.584 190.609 1.00 22.50 213 LEU A CA 1
ATOM 1110 C C . LEU A 1 139 ? -32.346 -57.590 189.474 1.00 29.16 213 LEU A C 1
ATOM 1111 O O . LEU A 1 139 ? -32.682 -57.316 188.335 1.00 29.75 213 LEU A O 1
ATOM 1116 N N . MET A 1 140 ? -31.786 -58.757 189.796 1.00 34.18 214 MET A N 1
ATOM 1117 C CA . MET A 1 140 ? -31.349 -59.716 188.782 1.00 32.37 214 MET A CA 1
ATOM 1118 C C . MET A 1 140 ? -32.485 -60.381 188.015 1.00 34.49 214 MET A C 1
ATOM 1119 O O . MET A 1 140 ? -32.293 -60.854 186.887 1.00 39.39 214 MET A O 1
ATOM 1124 N N . SER A 1 141 ? -33.668 -60.403 188.609 1.00 23.09 215 SER A N 1
ATOM 1125 C CA . SER A 1 141 ? -34.839 -60.923 187.915 1.00 29.17 215 SER A CA 1
ATOM 1126 C C . SER A 1 141 ? -35.139 -60.127 186.644 1.00 36.04 215 SER A C 1
ATOM 1127 O O . SER A 1 141 ? -35.811 -60.620 185.740 1.00 46.20 215 SER A O 1
ATOM 1130 N N . PHE A 1 142 ? -34.664 -58.885 186.596 1.00 33.19 216 PHE A N 1
ATOM 1131 C CA . PHE A 1 142 ? -34.984 -57.975 185.501 1.00 32.24 216 PHE A CA 1
ATOM 1132 C C . PHE A 1 142 ? -33.768 -57.564 184.654 1.00 36.25 216 PHE A C 1
ATOM 1133 O O . PHE A 1 142 ? -33.829 -56.554 183.958 1.00 34.26 216 PHE A O 1
ATOM 1141 N N . LEU A 1 143 ? -32.668 -58.315 184.739 1.00 33.82 217 LEU A N 1
ATOM 1142 C CA . LEU A 1 143 ? -31.518 -58.081 183.867 1.00 24.36 217 LEU A CA 1
ATOM 1143 C C . LEU A 1 143 ? -31.954 -58.007 182.412 1.00 22.41 217 LEU A C 1
ATOM 1144 O O . LEU A 1 143 ? -32.505 -58.973 181.884 1.00 31.04 217 LEU A O 1
ATOM 1149 N N . PRO A 1 144 ? -31.744 -56.851 181.769 1.00 27.82 218 PRO A N 1
ATOM 1150 C CA . PRO A 1 144 ? -32.138 -56.681 180.368 1.00 28.69 218 PRO A CA 1
ATOM 1151 C C . PRO A 1 144 ? -31.469 -57.668 179.428 1.00 35.78 218 PRO A C 1
ATOM 1152 O O . PRO A 1 144 ? -30.253 -57.918 179.519 1.00 31.19 218 PRO A O 1
ATOM 1156 N N . GLN A 1 145 ? -32.283 -58.214 178.523 1.00 36.02 219 GLN A N 1
ATOM 1157 C CA . GLN A 1 145 ? -31.806 -59.119 177.495 1.00 35.57 219 GLN A CA 1
ATOM 1158 C C . GLN A 1 145 ? -31.413 -58.365 176.229 1.00 43.16 219 GLN A C 1
ATOM 1159 O O . GLN A 1 145 ? -30.844 -58.945 175.312 1.00 50.12 219 GLN A O 1
ATOM 1165 N N . THR A 1 146 ? -31.664 -57.057 176.220 1.00 41.66 220 THR A N 1
ATOM 1166 C CA . THR A 1 146 ? -31.358 -56.175 175.091 1.00 39.18 220 THR A CA 1
ATOM 1167 C C . THR A 1 146 ? -30.329 -55.114 175.459 1.00 37.63 220 THR A C 1
ATOM 1168 O O . THR A 1 146 ? -30.376 -54.558 176.554 1.00 48.56 220 THR A O 1
ATOM 1172 N N . LEU A 1 147 ? -29.383 -54.861 174.562 1.00 34.66 221 LEU A N 1
ATOM 1173 C CA . LEU A 1 147 ? -28.391 -53.815 174.786 1.00 42.03 221 LEU A CA 1
ATOM 1174 C C . LEU A 1 147 ? -28.971 -52.435 174.528 1.00 46.98 221 LEU A C 1
ATOM 1175 O O . LEU A 1 147 ? -29.679 -52.224 173.545 1.00 49.99 221 LEU A O 1
ATOM 1180 N N . LYS A 1 148 ? -28.643 -51.504 175.420 1.00 50.18 222 LYS A N 1
ATOM 1181 C CA . LYS A 1 148 ? -28.985 -50.090 175.294 1.00 41.03 222 LYS A CA 1
ATOM 1182 C C . LYS A 1 148 ? -30.492 -49.798 175.223 1.00 36.55 222 LYS A C 1
ATOM 1183 O O . LYS A 1 148 ? -30.893 -48.786 174.658 1.00 38.72 222 LYS A O 1
ATOM 1189 N N . LYS A 1 149 ? -31.308 -50.674 175.821 1.00 45.66 223 LYS A N 1
ATOM 1190 C CA . LYS A 1 149 ? -32.742 -50.433 176.076 1.00 50.08 223 LYS A CA 1
ATOM 1191 C C . LYS A 1 149 ? -32.856 -49.670 177.391 1.00 51.36 223 LYS A C 1
ATOM 1192 O O . LYS A 1 149 ? -31.884 -49.575 178.083 1.00 73.34 223 LYS A O 1
ATOM 1198 N N . GLN A 1 150 ? -34.017 -49.192 177.806 1.00 47.23 224 GLN A N 1
ATOM 1199 C CA . GLN A 1 150 ? -34.063 -48.557 179.119 1.00 45.62 224 GLN A CA 1
ATOM 1200 C C . GLN A 1 150 ? -34.925 -49.333 180.098 1.00 53.31 224 GLN A C 1
ATOM 1201 O O . GLN A 1 150 ? -34.746 -49.204 181.299 1.00 73.96 224 GLN A O 1
ATOM 1207 N N . GLU A 1 151 ? -35.870 -50.113 179.593 1.00 39.82 225 GLU A N 1
ATOM 1208 C CA . GLU A 1 151 ? -36.529 -51.155 180.391 1.00 40.17 225 GLU A CA 1
ATOM 1209 C C . GLU A 1 151 ? -37.065 -50.714 181.765 1.00 33.55 225 GLU A C 1
ATOM 1210 O O . GLU A 1 151 ? -36.378 -50.837 182.771 1.00 32.87 225 GLU A O 1
ATOM 1216 N N . ILE A 1 152 ? -38.246 -50.102 181.782 1.00 34.00 226 ILE A N 1
ATOM 1217 C CA . ILE A 1 152 ? -38.887 -49.692 183.039 1.00 29.21 226 ILE A CA 1
ATOM 1218 C C . ILE A 1 152 ? -39.856 -50.716 183.679 1.00 30.42 226 ILE A C 1
ATOM 1219 O O . ILE A 1 152 ? -40.693 -51.309 183.006 1.00 31.77 226 ILE A O 1
ATOM 1224 N N . HIS A 1 153 ? -39.753 -50.882 184.996 1.00 31.66 227 HIS A N 1
ATOM 1225 C CA . HIS A 1 153 ? -40.672 -51.729 185.745 1.00 26.05 227 HIS A CA 1
ATOM 1226 C C . HIS A 1 153 ? -41.305 -50.920 186.860 1.00 31.11 227 HIS A C 1
ATOM 1227 O O . HIS A 1 153 ? -40.719 -50.775 187.938 1.00 29.25 227 HIS A O 1
ATOM 1234 N N . GLU A 1 154 ? -42.514 -50.416 186.597 1.00 39.17 228 GLU A N 1
ATOM 1235 C CA . GLU A 1 154 ? -43.206 -49.493 187.501 1.00 43.11 228 GLU A CA 1
ATOM 1236 C C . GLU A 1 154 ? -43.465 -50.074 188.902 1.00 42.24 228 GLU A C 1
ATOM 1237 O O . GLU A 1 154 ? -43.409 -49.349 189.895 1.00 45.19 228 GLU A O 1
ATOM 1243 N N . SER A 1 155 ? -43.703 -51.379 188.988 1.00 41.18 229 SER A N 1
ATOM 1244 C CA . SER A 1 155 ? -44.109 -52.018 190.241 1.00 45.19 229 SER A CA 1
ATOM 1245 C C . SER A 1 155 ? -42.950 -52.553 191.097 1.00 40.31 229 SER A C 1
ATOM 1246 O O . SER A 1 155 ? -43.168 -53.102 192.175 1.00 41.53 229 SER A O 1
ATOM 1249 N N . VAL A 1 156 ? -41.725 -52.401 190.625 1.00 27.38 230 VAL A N 1
ATOM 1250 C CA . VAL A 1 156 ? -40.577 -52.867 191.392 1.00 33.82 230 VAL A CA 1
ATOM 1251 C C . VAL A 1 156 ? -39.850 -51.704 192.064 1.00 38.87 230 VAL A C 1
ATOM 1252 O O . VAL A 1 156 ? -39.359 -50.802 191.380 1.00 31.89 230 VAL A O 1
ATOM 1256 N N . LYS A 1 157 ? -39.807 -51.721 193.395 1.00 44.06 231 LYS A N 1
ATOM 1257 C CA . LYS A 1 157 ? -39.144 -50.677 194.173 1.00 41.92 231 LYS A CA 1
ATOM 1258 C C . LYS A 1 157 ? -37.946 -51.235 194.925 1.00 41.51 231 LYS A C 1
ATOM 1259 O O . LYS A 1 157 ? -38.113 -52.067 195.810 1.00 47.86 231 LYS A O 1
ATOM 1265 N N . ILE A 1 158 ? -36.751 -50.750 194.604 1.00 41.76 232 ILE A N 1
ATOM 1266 C CA . ILE A 1 158 ? -35.539 -51.142 195.321 1.00 27.25 232 ILE A CA 1
ATOM 1267 C C . ILE A 1 158 ? -34.878 -49.929 195.945 1.00 31.39 232 ILE A C 1
ATOM 1268 O O . ILE A 1 158 ? -34.416 -49.044 195.241 1.00 32.40 232 ILE A O 1
ATOM 1273 N N . HIS A 1 159 ? -34.816 -49.888 197.269 1.00 43.27 233 HIS A N 1
ATOM 1274 C CA . HIS A 1 159 ? -34.141 -48.784 197.929 1.00 48.92 233 HIS A CA 1
ATOM 1275 C C . HIS A 1 159 ? -32.624 -49.039 197.890 1.00 47.36 233 HIS A C 1
ATOM 1276 O O . HIS A 1 159 ? -32.136 -50.033 198.439 1.00 40.35 233 HIS A O 1
ATOM 1283 N N . PRO A 1 160 ? -31.872 -48.124 197.256 1.00 33.04 234 PRO A N 1
ATOM 1284 C CA . PRO A 1 160 ? -30.432 -48.319 197.073 1.00 25.99 234 PRO A CA 1
ATOM 1285 C C . PRO A 1 160 ? -29.661 -48.419 198.400 1.00 29.66 234 PRO A C 1
ATOM 1286 O O . PRO A 1 160 ? -28.615 -49.067 198.452 1.00 34.60 234 PRO A O 1
ATOM 1290 N N . ALA A 1 161 ? -30.186 -47.850 199.476 1.00 19.84 235 ALA A N 1
ATOM 1291 C CA . ALA A 1 161 ? -29.480 -47.954 200.747 1.00 19.98 235 ALA A CA 1
ATOM 1292 C C . ALA A 1 161 ? -29.590 -49.375 201.339 1.00 24.99 235 ALA A C 1
ATOM 1293 O O . ALA A 1 161 ? -28.932 -49.685 202.335 1.00 27.75 235 ALA A O 1
ATOM 1295 N N . LYS A 1 162 ? -30.421 -50.227 200.737 1.00 20.48 236 LYS A N 1
ATOM 1296 C CA . LYS A 1 162 ? -30.462 -51.648 201.095 1.00 27.59 236 LYS A CA 1
ATOM 1297 C C . LYS A 1 162 ? -29.142 -52.352 200.754 1.00 30.92 236 LYS A C 1
ATOM 1298 O O . LYS A 1 162 ? -28.844 -53.413 201.299 1.00 29.63 236 LYS A O 1
ATOM 1304 N N . PHE A 1 163 ? -28.388 -51.798 199.803 1.00 32.80 237 PHE A N 1
ATOM 1305 C CA . PHE A 1 163 ? -27.068 -52.335 199.460 1.00 23.88 237 PHE A CA 1
ATOM 1306 C C . PHE A 1 163 ? -25.957 -51.915 200.433 1.00 24.16 237 PHE A C 1
ATOM 1307 O O . PHE A 1 163 ? -24.831 -52.402 200.339 1.00 29.25 237 PHE A O 1
ATOM 1315 N N . PHE A 1 164 ? -26.263 -51.005 201.352 1.00 27.54 238 PHE A N 1
ATOM 1316 C CA . PHE A 1 164 ? -25.255 -50.529 202.293 1.00 29.01 238 PHE A CA 1
ATOM 1317 C C . PHE A 1 164 ? -24.920 -51.589 203.326 1.00 37.62 238 PHE A C 1
ATOM 1318 O O . PHE A 1 164 ? -25.815 -52.213 203.883 1.00 41.49 238 PHE A O 1
ATOM 1326 N N . PRO A 1 165 ? -23.623 -51.757 203.623 1.00 38.87 239 PRO A N 1
ATOM 1327 C CA . PRO A 1 165 ? -23.219 -52.683 204.689 1.00 29.37 239 PRO A CA 1
ATOM 1328 C C . PRO A 1 165 ? -23.689 -52.205 206.056 1.00 36.92 239 PRO A C 1
ATOM 1329 O O . PRO A 1 165 ? -24.050 -51.025 206.230 1.00 32.54 239 PRO A O 1
ATOM 1333 N N . ALA A 1 166 ? -23.686 -53.123 207.018 1.00 43.46 240 ALA A N 1
ATOM 1334 C CA . ALA A 1 166 ? -24.090 -52.803 208.380 1.00 40.37 240 ALA A CA 1
ATOM 1335 C C . ALA A 1 166 ? -23.090 -51.850 209.028 1.00 36.18 240 ALA A C 1
ATOM 1336 O O . ALA A 1 166 ? -23.486 -50.852 209.643 1.00 40.05 240 ALA A O 1
ATOM 1338 N N . ASP A 1 167 ? -21.800 -52.154 208.891 1.00 22.70 241 ASP A N 1
ATOM 1339 C CA . ASP A 1 167 ? -20.756 -51.230 209.361 1.00 33.40 241 ASP A CA 1
ATOM 1340 C C . ASP A 1 167 ? -20.707 -50.029 208.431 1.00 35.99 241 ASP A C 1
ATOM 1341 O O . ASP A 1 167 ? -20.662 -50.179 207.209 1.00 46.28 241 ASP A O 1
ATOM 1346 N N . LYS A 1 168 ? -20.710 -48.836 209.004 1.00 28.36 242 LYS A N 1
ATOM 1347 C CA . LYS A 1 168 ? -20.731 -47.627 208.186 1.00 28.47 242 LYS A CA 1
ATOM 1348 C C . LYS A 1 168 ? -19.354 -46.963 207.991 1.00 25.03 242 LYS A C 1
ATOM 1349 O O . LYS A 1 168 ? -19.270 -45.891 207.403 1.00 36.29 242 LYS A O 1
ATOM 1355 N N . LYS A 1 169 ? -18.288 -47.584 208.495 1.00 25.75 243 LYS A N 1
ATOM 1356 C CA . LYS A 1 169 ? -16.911 -47.101 208.260 1.00 33.39 243 LYS A CA 1
ATOM 1357 C C . LYS A 1 169 ? -16.568 -47.095 206.754 1.00 33.31 243 LYS A C 1
ATOM 1358 O O . LYS A 1 169 ? -16.953 -47.998 206.008 1.00 40.73 243 LYS A O 1
ATOM 1364 N N . PHE A 1 170 ? -15.842 -46.079 206.309 1.00 27.69 244 PHE A N 1
ATOM 1365 C CA . PHE A 1 170 ? -15.472 -45.989 204.906 1.00 23.23 244 PHE A CA 1
ATOM 1366 C C . PHE A 1 170 ? -14.113 -45.319 204.729 1.00 27.66 244 PHE A C 1
ATOM 1367 O O . PHE A 1 170 ? -13.612 -44.652 205.633 1.00 31.14 244 PHE A O 1
ATOM 1375 N N . TYR A 1 171 ? -13.539 -45.507 203.544 1.00 22.66 245 TYR A N 1
ATOM 1376 C CA . TYR A 1 171 ? -12.342 -44.809 203.125 1.00 15.08 245 TYR A CA 1
ATOM 1377 C C . TYR A 1 171 ? -12.741 -43.657 202.230 1.00 15.35 245 TYR A C 1
ATOM 1378 O O . TYR A 1 171 ? -13.730 -43.765 201.514 1.00 11.47 245 TYR A O 1
ATOM 1387 N N . LYS A 1 172 ? -12.030 -42.529 202.298 1.00 15.00 246 LYS A N 1
ATOM 1388 C CA . LYS A 1 172 ? -12.315 -41.450 201.353 1.00 17.33 246 LYS A CA 1
ATOM 1389 C C . LYS A 1 172 ? -11.022 -40.950 200.705 1.00 18.98 246 LYS A C 1
ATOM 1390 O O . LYS A 1 172 ? -9.975 -40.902 201.345 1.00 20.41 246 LYS A O 1
ATOM 1396 N N . TYR A 1 173 ? -11.100 -40.609 199.420 1.00 15.54 247 TYR A N 1
ATOM 1397 C CA . TYR A 1 173 ? -9.970 -40.016 198.699 1.00 16.53 247 TYR A CA 1
ATOM 1398 C C . TYR A 1 173 ? -10.470 -39.250 197.484 1.00 15.08 247 TYR A C 1
ATOM 1399 O O . TYR A 1 173 ? -11.594 -39.437 197.038 1.00 26.49 247 TYR A O 1
ATOM 1408 N N . SER A 1 174 ? -9.612 -38.399 196.947 1.00 20.52 248 SER A N 1
ATOM 1409 C CA . SER A 1 174 ? -9.945 -37.609 195.788 1.00 16.25 248 SER A CA 1
ATOM 1410 C C . SER A 1 174 ? -9.532 -38.368 194.541 1.00 17.37 248 SER A C 1
ATOM 1411 O O . SER A 1 174 ? -8.366 -38.694 194.374 1.00 21.23 248 SER A O 1
ATOM 1414 N N . GLY A 1 175 ? -10.481 -38.644 193.652 1.00 20.73 249 GLY A N 1
ATOM 1415 C CA . GLY A 1 175 ? -10.166 -39.443 192.487 1.00 16.46 249 GLY A CA 1
ATOM 1416 C C . GLY A 1 175 ? -10.828 -39.017 191.195 1.00 22.92 249 GLY A C 1
ATOM 1417 O O . GLY A 1 175 ? -11.088 -37.843 190.943 1.00 38.00 249 GLY A O 1
ATOM 1418 N N . SER A 1 176 ? -11.095 -40.005 190.365 1.00 18.93 250 SER A N 1
ATOM 1419 C CA . SER A 1 176 ? -11.662 -39.770 189.060 1.00 26.06 250 SER A CA 1
ATOM 1420 C C . SER A 1 176 ? -12.743 -40.802 188.730 1.00 25.60 250 SER A C 1
ATOM 1421 O O . SER A 1 176 ? -12.979 -41.743 189.491 1.00 19.08 250 SER A O 1
ATOM 1424 N N . LEU A 1 177 ? -13.385 -40.611 187.583 1.00 21.46 251 LEU A N 1
ATOM 1425 C CA . LEU A 1 177 ? -14.157 -41.660 186.955 1.00 16.53 251 LEU A CA 1
ATOM 1426 C C . LEU A 1 177 ? -13.242 -42.818 186.586 1.00 25.19 251 LEU A C 1
ATOM 1427 O O . LEU A 1 177 ? -12.065 -42.604 186.294 1.00 28.80 251 LEU A O 1
ATOM 1432 N N . THR A 1 178 ? -13.769 -44.038 186.582 1.00 20.69 252 THR A N 1
ATOM 1433 C CA . THR A 1 178 ? -12.958 -45.200 186.223 1.00 20.69 252 THR A CA 1
ATOM 1434 C C . THR A 1 178 ? -13.192 -45.625 184.765 1.00 26.51 252 THR A C 1
ATOM 1435 O O . THR A 1 178 ? -12.668 -46.645 184.303 1.00 31.21 252 THR A O 1
ATOM 1439 N N . THR A 1 179 ? -13.984 -44.825 184.061 1.00 27.82 253 THR A N 1
ATOM 1440 C CA . THR A 1 179 ? -14.246 -44.993 182.637 1.00 34.13 253 THR A CA 1
ATOM 1441 C C . THR A 1 179 ? -13.930 -43.689 181.940 1.00 37.55 253 THR A C 1
ATOM 1442 O O . THR A 1 179 ? -14.027 -42.641 182.564 1.00 38.25 253 THR A O 1
ATOM 1446 N N . PRO A 1 180 ? -13.592 -43.740 180.636 1.00 39.07 254 PRO A N 1
ATOM 1447 C CA . PRO A 1 180 ? -13.413 -42.512 179.842 1.00 34.17 254 PRO A CA 1
ATOM 1448 C C . PRO A 1 180 ? -14.588 -41.542 180.004 1.00 33.52 254 PRO A C 1
ATOM 1449 O O . PRO A 1 180 ? -15.731 -41.993 180.140 1.00 38.32 254 PRO A O 1
ATOM 1453 N N . PRO A 1 181 ? -14.317 -40.225 180.028 1.00 25.33 255 PRO A N 1
ATOM 1454 C CA . PRO A 1 181 ? -13.046 -39.497 179.878 1.00 28.46 255 PRO A CA 1
ATOM 1455 C C . PRO A 1 181 ? -12.185 -39.417 181.140 1.00 32.14 255 PRO A C 1
ATOM 1456 O O . PRO A 1 181 ? -11.289 -38.574 181.186 1.00 28.47 255 PRO A O 1
ATOM 1460 N N . CYS A 1 182 ? -12.486 -40.241 182.142 1.00 29.46 256 CYS A N 1
ATOM 1461 C CA . CYS A 1 182 ? -11.697 -40.335 183.362 1.00 21.91 256 CYS A CA 1
ATOM 1462 C C . CYS A 1 182 ? -11.569 -39.001 184.079 1.00 26.28 256 CYS A C 1
ATOM 1463 O O . CYS A 1 182 ? -10.523 -38.676 184.640 1.00 30.78 256 CYS A O 1
ATOM 1466 N N . SER A 1 183 ? -12.655 -38.246 184.079 1.00 32.39 257 SER A N 1
ATOM 1467 C CA . SER A 1 183 ? -12.683 -36.929 184.698 1.00 25.16 257 SER A CA 1
ATOM 1468 C C . SER A 1 183 ? -12.318 -36.982 186.174 1.00 24.56 257 SER A C 1
ATOM 1469 O O . SER A 1 183 ? -12.779 -37.844 186.916 1.00 22.99 257 SER A O 1
ATOM 1472 N N . GLU A 1 184 ? -11.463 -36.055 186.580 1.00 18.42 258 GLU A N 1
ATOM 1473 C CA . GLU A 1 184 ? -11.003 -35.982 187.947 1.00 11.20 258 GLU A CA 1
ATOM 1474 C C . GLU A 1 184 ? -11.877 -35.034 188.745 1.00 21.90 258 GLU A C 1
ATOM 1475 O O . GLU A 1 184 ? -12.794 -34.438 188.198 1.00 31.08 258 GLU A O 1
ATOM 1481 N N . GLY A 1 185 ? -11.593 -34.894 190.036 1.00 23.72 259 GLY A N 1
ATOM 1482 C CA . GLY A 1 185 ? -12.376 -34.032 190.900 1.00 15.00 259 GLY A CA 1
ATOM 1483 C C . GLY A 1 185 ? -13.530 -34.808 191.499 1.00 21.89 259 GLY A C 1
ATOM 1484 O O . GLY A 1 185 ? -14.534 -34.229 191.910 1.00 24.50 259 GLY A O 1
ATOM 1485 N N . VAL A 1 186 ? -13.385 -36.132 191.540 1.00 24.09 260 VAL A N 1
ATOM 1486 C CA . VAL A 1 186 ? -14.435 -36.992 192.078 1.00 23.66 260 VAL A CA 1
ATOM 1487 C C . VAL A 1 186 ? -14.166 -37.311 193.544 1.00 22.81 260 VAL A C 1
ATOM 1488 O O . VAL A 1 186 ? -13.076 -37.762 193.914 1.00 27.92 260 VAL A O 1
ATOM 1492 N N . TYR A 1 187 ? -15.172 -37.056 194.371 1.00 13.88 261 TYR A N 1
ATOM 1493 C CA . TYR A 1 187 ? -15.145 -37.369 195.789 1.00 14.08 261 TYR A CA 1
ATOM 1494 C C . TYR A 1 187 ? -15.508 -38.862 196.023 1.00 21.06 261 TYR A C 1
ATOM 1495 O O . TYR A 1 187 ? -16.666 -39.246 195.883 1.00 29.89 261 TYR A O 1
ATOM 1504 N N . TRP A 1 188 ? -14.529 -39.707 196.340 1.00 10.02 262 TRP A N 1
ATOM 1505 C CA . TRP A 1 188 ? -14.796 -41.146 196.492 1.00 13.56 262 TRP A CA 1
ATOM 1506 C C . TRP A 1 188 ? -14.963 -41.525 197.949 1.00 12.90 262 TRP A C 1
ATOM 1507 O O . TRP A 1 188 ? -14.136 -41.160 198.766 1.00 13.72 262 TRP A O 1
ATOM 1518 N N . MET A 1 189 ? -16.035 -42.255 198.263 1.00 20.94 263 MET A N 1
ATOM 1519 C CA . MET A 1 189 ? -16.158 -42.945 199.557 1.00 21.03 263 MET A CA 1
ATOM 1520 C C . MET A 1 189 ? -16.397 -44.418 199.306 1.00 24.67 263 MET A C 1
ATOM 1521 O O . MET A 1 189 ? -17.271 -44.811 198.535 1.00 26.64 263 MET A O 1
ATOM 1526 N N . VAL A 1 190 ? -15.558 -45.226 199.927 1.00 26.28 264 VAL A N 1
ATOM 1527 C CA . VAL A 1 190 ? -15.589 -46.656 199.742 1.00 26.23 264 VAL A CA 1
ATOM 1528 C C . VAL A 1 190 ? -15.806 -47.298 201.096 1.00 28.55 264 VAL A C 1
ATOM 1529 O O . VAL A 1 190 ? -14.957 -47.163 201.976 1.00 24.30 264 VAL A O 1
ATOM 1533 N N . PHE A 1 191 ? -16.934 -47.988 201.257 1.00 22.60 265 PHE A N 1
ATOM 1534 C CA . PHE A 1 191 ? -17.243 -48.694 202.501 1.00 26.06 265 PHE A CA 1
ATOM 1535 C C . PHE A 1 191 ? -16.164 -49.740 202.854 1.00 27.70 265 PHE A C 1
ATOM 1536 O O . PHE A 1 191 ? -15.744 -50.539 202.024 1.00 22.63 265 PHE A O 1
ATOM 1544 N N . LYS A 1 192 ? -15.717 -49.727 204.098 1.00 29.74 266 LYS A N 1
ATOM 1545 C CA . LYS A 1 192 ? -14.710 -50.680 204.521 1.00 34.90 266 LYS A CA 1
ATOM 1546 C C . LYS A 1 192 ? -15.221 -52.110 204.409 1.00 32.57 266 LYS A C 1
ATOM 1547 O O . LYS A 1 192 ? -14.526 -52.992 203.912 1.00 41.26 266 LYS A O 1
ATOM 1553 N N . GLN A 1 193 ? -16.461 -52.321 204.836 1.00 29.19 267 GLN A N 1
ATOM 1554 C CA . GLN A 1 193 ? -16.984 -53.669 204.971 1.00 22.52 267 GLN A CA 1
ATOM 1555 C C . GLN A 1 193 ? -17.650 -54.124 203.665 1.00 22.90 267 GLN A C 1
ATOM 1556 O O . GLN A 1 193 ? -18.529 -53.446 203.144 1.00 14.87 267 GLN A O 1
ATOM 1562 N N . PRO A 1 194 ? -17.232 -55.270 203.113 1.00 28.61 268 PRO A N 1
ATOM 1563 C CA . PRO A 1 194 ? -17.978 -55.708 201.931 1.00 24.17 268 PRO A CA 1
ATOM 1564 C C . PRO A 1 194 ? -19.341 -56.242 202.353 1.00 27.95 268 PRO A C 1
ATOM 1565 O O . PRO A 1 194 ? -19.517 -56.648 203.506 1.00 40.11 268 PRO A O 1
ATOM 1569 N N . ILE A 1 195 ? -20.305 -56.224 201.452 1.00 24.06 269 ILE A N 1
ATOM 1570 C CA . ILE A 1 195 ? -21.545 -56.938 201.710 1.00 26.13 269 ILE A CA 1
ATOM 1571 C C . ILE A 1 195 ? -21.473 -58.289 201.033 1.00 31.71 269 ILE A C 1
ATOM 1572 O O . ILE A 1 195 ? -20.515 -58.583 200.300 1.00 27.11 269 ILE A O 1
ATOM 1577 N N . GLN A 1 196 ? -22.452 -59.141 201.310 1.00 31.99 270 GLN A N 1
ATOM 1578 C CA . GLN A 1 196 ? -22.402 -60.475 200.739 1.00 25.25 270 GLN A CA 1
ATOM 1579 C C . GLN A 1 196 ? -23.404 -60.683 199.610 1.00 27.52 270 GLN A C 1
ATOM 1580 O O . GLN A 1 196 ? -24.517 -60.149 199.611 1.00 33.50 270 GLN A O 1
ATOM 1586 N N . ALA A 1 197 ? -22.973 -61.481 198.651 1.00 25.67 271 ALA A N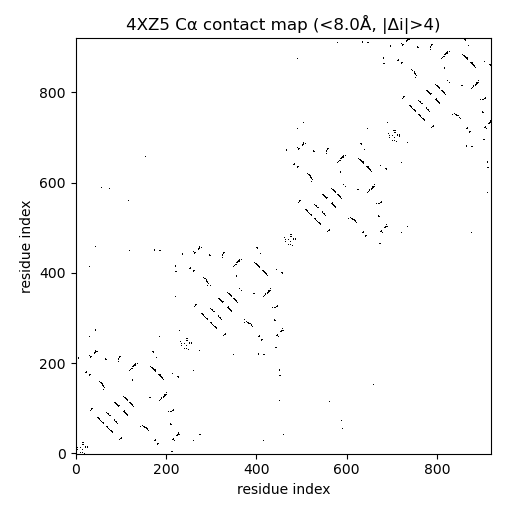 1
ATOM 1587 C CA . ALA A 1 197 ? -23.833 -62.045 197.635 1.00 31.58 271 ALA A CA 1
ATOM 1588 C C . ALA A 1 197 ? -23.435 -63.524 197.490 1.00 40.08 271 ALA A C 1
ATOM 1589 O O . ALA A 1 197 ? -22.314 -63.906 197.816 1.00 40.66 271 ALA A O 1
ATOM 1591 N N . SER A 1 198 ? -24.355 -64.363 197.039 1.00 46.22 272 SER A N 1
ATOM 1592 C CA . SER A 1 198 ? -24.044 -65.772 196.859 1.00 45.55 272 SER A CA 1
ATOM 1593 C C . SER A 1 198 ? -23.089 -65.976 195.694 1.00 53.25 272 SER A C 1
ATOM 1594 O O . SER A 1 198 ? -23.016 -65.145 194.775 1.00 48.40 272 SER A O 1
ATOM 1597 N N . VAL A 1 199 ? -22.373 -67.096 195.737 1.00 53.68 273 VAL A N 1
ATOM 1598 C CA . VAL A 1 199 ? -21.476 -67.492 194.664 1.00 37.26 273 VAL A CA 1
ATOM 1599 C C . VAL A 1 199 ? -22.194 -67.549 193.336 1.00 40.09 273 VAL A C 1
ATOM 1600 O O . VAL A 1 199 ? -21.670 -67.089 192.323 1.00 43.40 273 VAL A O 1
ATOM 1604 N N . THR A 1 200 ? -23.390 -68.124 193.327 1.00 42.56 274 THR A N 1
ATOM 1605 C CA . THR A 1 200 ? -24.114 -68.249 192.075 1.00 43.33 274 THR A CA 1
ATOM 1606 C C . THR A 1 200 ? -24.586 -66.848 191.610 1.00 38.13 274 THR A C 1
ATOM 1607 O O . THR A 1 200 ? -24.532 -66.541 190.411 1.00 38.20 274 THR A O 1
ATOM 1611 N N . GLN A 1 201 ? -24.989 -65.985 192.546 1.00 29.32 275 GLN A N 1
ATOM 1612 C CA . GLN A 1 201 ? -25.285 -64.579 192.216 1.00 27.27 275 GLN A CA 1
ATOM 1613 C C . GLN A 1 201 ? -24.096 -63.855 191.572 1.00 31.29 275 GLN A C 1
ATOM 1614 O O . GLN A 1 201 ? -24.238 -63.250 190.512 1.00 38.10 275 GLN A O 1
ATOM 1620 N N . LEU A 1 202 ? -22.936 -63.896 192.228 1.00 33.14 276 LEU A N 1
ATOM 1621 C CA . LEU A 1 202 ? -21.710 -63.289 191.697 1.00 26.04 276 LEU A CA 1
ATOM 1622 C C . LEU A 1 202 ? -21.337 -63.841 190.318 1.00 36.51 276 LEU A C 1
ATOM 1623 O O . LEU A 1 202 ? -20.923 -63.097 189.421 1.00 34.25 276 LEU A O 1
ATOM 1628 N N . GLU A 1 203 ? -21.480 -65.155 190.154 1.00 45.95 277 GLU A N 1
ATOM 1629 C CA . GLU A 1 203 ? -21.168 -65.805 188.887 1.00 45.94 277 GLU A CA 1
ATOM 1630 C C . GLU A 1 203 ? -22.084 -65.333 187.754 1.00 39.42 277 GLU A C 1
ATOM 1631 O O . GLU A 1 203 ? -21.615 -65.044 186.642 1.00 30.56 277 GLU A O 1
ATOM 1637 N N . LYS A 1 204 ? -23.388 -65.246 188.032 1.00 31.15 278 LYS A N 1
ATOM 1638 C CA . LYS A 1 204 ? -24.324 -64.792 187.009 1.00 27.67 278 LYS A CA 1
ATOM 1639 C C . LYS A 1 204 ? -24.056 -63.331 186.629 1.00 31.59 278 LYS A C 1
ATOM 1640 O O . LYS A 1 204 ? -24.065 -62.982 185.443 1.00 36.86 278 LYS A O 1
ATOM 1646 N N . MET A 1 205 ? -23.782 -62.485 187.618 1.00 23.49 279 MET A N 1
ATOM 1647 C CA . MET A 1 205 ? -23.417 -61.096 187.334 1.00 27.89 279 MET A CA 1
ATOM 1648 C C . MET A 1 205 ? -22.174 -61.000 186.425 1.00 40.79 279 MET A C 1
ATOM 1649 O O . MET A 1 205 ? -22.154 -60.235 185.445 1.00 41.10 279 MET A O 1
ATOM 1654 N N . HIS A 1 206 ? -21.145 -61.785 186.746 1.00 34.77 280 HIS A N 1
ATOM 1655 C CA . HIS A 1 206 ? -19.909 -61.783 185.974 1.00 29.75 280 HIS A CA 1
ATOM 1656 C C . HIS A 1 206 ? -20.142 -62.317 184.568 1.00 33.58 280 HIS A C 1
ATOM 1657 O O . HIS A 1 206 ? -19.593 -61.798 183.591 1.00 28.08 280 HIS A O 1
ATOM 1664 N N . GLU A 1 207 ? -20.940 -63.372 184.472 1.00 48.32 281 GLU A N 1
ATOM 1665 C CA . GLU A 1 207 ? -21.262 -63.950 183.176 1.00 61.02 281 GLU A CA 1
ATOM 1666 C C . GLU A 1 207 ? -22.014 -62.925 182.331 1.00 52.97 281 GLU A C 1
ATOM 1667 O O . GLU A 1 207 ? -21.784 -62.811 181.129 1.00 54.86 281 GLU A O 1
ATOM 1673 N N . TYR A 1 208 ? -22.907 -62.179 182.976 1.00 42.27 282 TYR A N 1
ATOM 1674 C CA . TYR A 1 208 ? -23.670 -61.123 182.315 1.00 31.00 282 TYR A CA 1
ATOM 1675 C C . TYR A 1 208 ? -22.833 -59.927 181.852 1.00 37.46 282 TYR A C 1
ATOM 1676 O O . TYR A 1 208 ? -22.888 -59.537 180.679 1.00 37.75 282 TYR A O 1
ATOM 1685 N N . LEU A 1 209 ? -22.092 -59.330 182.790 1.00 34.93 283 LEU A N 1
ATOM 1686 C CA . LEU A 1 209 ? -21.270 -58.137 182.526 1.00 28.84 283 LEU A CA 1
ATOM 1687 C C . LEU A 1 209 ? -19.970 -58.406 181.760 1.00 38.13 283 LEU A C 1
ATOM 1688 O O . LEU A 1 209 ? -19.504 -57.564 180.983 1.00 39.66 283 LEU A O 1
ATOM 1693 N N . GLY A 1 210 ? -19.374 -59.570 181.996 1.00 34.13 284 GLY A N 1
ATOM 1694 C CA . GLY A 1 210 ? -18.019 -59.811 181.551 1.00 28.99 284 GLY A CA 1
ATOM 1695 C C . GLY A 1 210 ? -17.088 -59.117 182.526 1.00 30.15 284 GLY A C 1
ATOM 1696 O O . GLY A 1 210 ? -17.505 -58.719 183.615 1.00 34.50 284 GLY A O 1
ATOM 1697 N N . SER A 1 211 ? -15.823 -58.986 182.155 1.00 28.88 285 SER A N 1
ATOM 1698 C CA . SER A 1 211 ? -14.875 -58.232 182.963 1.00 34.66 285 SER A CA 1
ATOM 1699 C C . SER A 1 211 ? -14.838 -56.772 182.518 1.00 30.26 285 SER A C 1
ATOM 1700 O O . SER A 1 211 ? -14.402 -56.466 181.405 1.00 27.61 285 SER A O 1
ATOM 1703 N N . ASN A 1 212 ? -15.367 -55.890 183.367 1.00 24.61 286 ASN A N 1
ATOM 1704 C CA . ASN A 1 212 ? -15.479 -54.463 183.060 1.00 22.03 286 ASN A CA 1
ATOM 1705 C C . ASN A 1 212 ? -14.844 -53.568 184.133 1.00 22.84 286 ASN A C 1
ATOM 1706 O O . ASN A 1 212 ? -15.391 -52.495 184.473 1.00 21.67 286 ASN A O 1
ATOM 1711 N N . ALA A 1 213 ? -13.727 -54.031 184.691 1.00 17.47 287 ALA A N 1
ATOM 1712 C CA . ALA A 1 213 ? -12.980 -53.285 185.715 1.00 21.41 287 ALA A CA 1
ATOM 1713 C C . ALA A 1 213 ? -11.681 -52.640 185.214 1.00 31.58 287 ALA A C 1
ATOM 1714 O O . ALA A 1 213 ? -10.873 -53.281 184.535 1.00 31.11 287 ALA A O 1
ATOM 1716 N N . ARG A 1 214 ? -11.463 -51.379 185.578 1.00 28.83 288 ARG A N 1
ATOM 1717 C CA . ARG A 1 214 ? -10.200 -50.730 185.253 1.00 21.10 288 ARG A CA 1
ATOM 1718 C C . ARG A 1 214 ? -9.086 -51.151 186.218 1.00 23.20 288 ARG A C 1
ATOM 1719 O O . ARG A 1 214 ? -9.297 -51.284 187.426 1.00 25.53 288 ARG A O 1
ATOM 1727 N N . PRO A 1 215 ? -7.886 -51.372 185.673 1.00 30.76 289 PRO A N 1
ATOM 1728 C CA . PRO A 1 215 ? -6.726 -51.612 186.533 1.00 25.00 289 PRO A CA 1
ATOM 1729 C C . PRO A 1 215 ? -6.494 -50.454 187.487 1.00 25.94 289 PRO A C 1
ATOM 1730 O O . PRO A 1 215 ? -6.811 -49.311 187.169 1.00 35.45 289 PRO A O 1
ATOM 1734 N N . VAL A 1 216 ? -5.926 -50.774 188.640 1.00 29.01 290 VAL A N 1
ATOM 1735 C CA . VAL A 1 216 ? -5.605 -49.825 189.696 1.00 27.86 290 VAL A CA 1
ATOM 1736 C C . VAL A 1 216 ? -4.603 -48.771 189.228 1.00 31.68 290 VAL A C 1
ATOM 1737 O O . VAL A 1 216 ? -3.706 -49.056 188.444 1.00 36.55 290 VAL A O 1
ATOM 1741 N N . GLN A 1 217 ? -4.796 -47.541 189.688 1.00 30.43 291 GLN A N 1
ATOM 1742 C CA . GLN A 1 217 ? -3.964 -46.400 189.314 1.00 18.78 291 GLN A CA 1
ATOM 1743 C C . GLN A 1 217 ? -3.052 -45.989 190.460 1.00 15.42 291 GLN A C 1
ATOM 1744 O O . GLN A 1 217 ? -3.286 -46.363 191.615 1.00 20.66 291 GLN A O 1
ATOM 1750 N N . ARG A 1 218 ? -1.987 -45.256 190.130 1.00 17.87 292 ARG A N 1
ATOM 1751 C CA . ARG A 1 218 ? -1.000 -44.876 191.135 1.00 17.88 292 ARG A CA 1
ATOM 1752 C C . ARG A 1 218 ? -1.610 -43.895 192.106 1.00 24.91 292 ARG A C 1
ATOM 1753 O O . ARG A 1 218 ? -2.312 -42.962 191.704 1.00 32.24 292 ARG A O 1
ATOM 1761 N N . GLN A 1 219 ? -1.357 -44.125 193.385 1.00 17.53 293 GLN A N 1
ATOM 1762 C CA . GLN A 1 219 ? -1.848 -43.237 194.417 1.00 17.40 293 GLN A CA 1
ATOM 1763 C C . GLN A 1 219 ? -1.174 -41.859 194.360 1.00 22.96 293 GLN A C 1
ATOM 1764 O O . GLN A 1 219 ? -1.815 -40.847 194.658 1.00 22.04 293 GLN A O 1
ATOM 1770 N N . ASN A 1 220 ? 0.105 -41.833 193.980 1.00 23.57 294 ASN A N 1
ATOM 1771 C CA . ASN A 1 220 ? 0.885 -40.590 193.884 1.00 12.03 294 ASN A CA 1
ATOM 1772 C C . ASN A 1 220 ? 0.872 -39.767 195.173 1.00 16.79 294 ASN A C 1
ATOM 1773 O O . ASN A 1 220 ? 1.153 -40.280 196.251 1.00 34.31 294 ASN A O 1
ATOM 1778 N N . ALA A 1 221 ? 0.495 -38.502 195.089 1.00 6.78 295 ALA A N 1
ATOM 1779 C CA . ALA A 1 221 ? 0.592 -37.649 196.275 1.00 15.59 295 ALA A CA 1
ATOM 1780 C C . ALA A 1 221 ? -0.613 -37.769 197.229 1.00 21.24 295 ALA A C 1
ATOM 1781 O O . ALA A 1 221 ? -0.687 -37.049 198.226 1.00 13.47 295 ALA A O 1
ATOM 1783 N N . ARG A 1 222 ? -1.543 -38.677 196.946 1.00 14.25 296 ARG A N 1
ATOM 1784 C CA . ARG A 1 222 ? -2.783 -38.703 197.718 1.00 13.15 296 ARG A CA 1
ATOM 1785 C C . ARG A 1 222 ? -2.675 -39.448 199.027 1.00 19.43 296 ARG A C 1
ATOM 1786 O O . ARG A 1 222 ? -1.963 -40.439 199.140 1.00 19.95 296 ARG A O 1
ATOM 1794 N N . THR A 1 223 ? -3.416 -38.954 200.011 1.00 28.56 297 THR A N 1
ATOM 1795 C CA . THR A 1 223 ? -3.576 -39.649 201.279 1.00 17.11 297 THR A CA 1
ATOM 1796 C C . THR A 1 223 ? -4.913 -40.397 201.286 1.00 23.12 297 THR A C 1
ATOM 1797 O O . THR A 1 223 ? -5.950 -39.841 200.922 1.00 19.04 297 THR A O 1
ATOM 1801 N N . LEU A 1 224 ? -4.877 -41.669 201.663 1.00 22.34 298 LEU A N 1
ATOM 1802 C CA . LEU A 1 224 ? -6.102 -42.439 201.836 1.00 24.19 298 LEU A CA 1
ATOM 1803 C C . LEU A 1 224 ? -6.620 -42.240 203.270 1.00 26.95 298 LEU A C 1
ATOM 1804 O O . LEU A 1 224 ? -5.898 -42.503 204.253 1.00 21.79 298 LEU A O 1
ATOM 1809 N N . LEU A 1 225 ? -7.850 -41.749 203.398 1.00 23.43 299 LEU A N 1
ATOM 1810 C CA . LEU A 1 225 ? -8.408 -41.471 204.724 1.00 17.61 299 LEU A CA 1
ATOM 1811 C C . LEU A 1 225 ? -9.346 -42.571 205.187 1.00 16.53 299 LEU A C 1
ATOM 1812 O O . LEU A 1 225 ? -10.013 -43.197 204.376 1.00 11.92 299 LEU A O 1
ATOM 1817 N N . LYS A 1 226 ? -9.338 -42.821 206.496 1.00 23.42 300 LYS A N 1
ATOM 1818 C CA . LYS A 1 226 ? -10.362 -43.617 207.182 1.00 20.26 300 LYS A CA 1
ATOM 1819 C C . LYS A 1 226 ? -11.334 -42.648 207.849 1.00 24.16 300 LYS A C 1
ATOM 1820 O O . LYS A 1 226 ? -10.914 -41.574 208.300 1.00 22.03 300 LYS A O 1
ATOM 1826 N N . SER A 1 227 ? -12.612 -43.021 207.932 1.00 24.27 301 SER A N 1
ATOM 1827 C CA . SER A 1 227 ? -13.632 -42.147 208.525 1.00 24.67 301 SER A CA 1
ATOM 1828 C C . SER A 1 227 ? -13.684 -42.252 210.051 1.00 31.00 301 SER A C 1
ATOM 1829 O O . SER A 1 227 ? -14.559 -41.671 210.678 1.00 35.35 301 SER A O 1
ATOM 1832 N N . TRP A 1 228 ? -12.788 -43.050 210.632 1.00 35.64 302 TRP A N 1
ATOM 1833 C CA . TRP A 1 228 ? -12.733 -43.248 212.078 1.00 28.46 302 TRP A CA 1
ATOM 1834 C C . TRP A 1 228 ? -11.319 -42.999 212.575 1.00 32.27 302 TRP A C 1
ATOM 1835 O O . TRP A 1 228 ? -10.381 -42.987 211.778 1.00 40.01 302 TRP A O 1
ATOM 1846 N N . PRO A 1 229 ? -11.156 -42.790 213.888 1.00 34.40 303 PRO A N 1
ATOM 1847 C CA . PRO A 1 229 ? -9.805 -4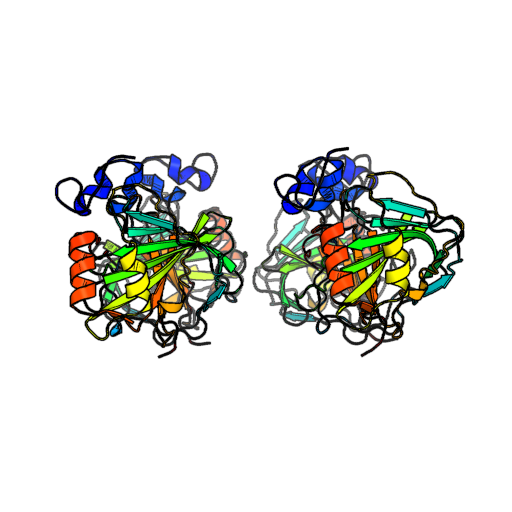2.566 214.417 1.00 33.11 303 PRO A CA 1
ATOM 1848 C C . PRO A 1 229 ? -8.983 -43.823 214.657 1.00 37.07 303 PRO A C 1
ATOM 1849 O O . PRO A 1 229 ? -9.535 -44.902 214.812 1.00 44.11 303 PRO A O 1
ATOM 1853 N N . ASP A 1 230 ? -7.662 -43.652 214.658 1.00 49.86 304 ASP A N 1
ATOM 1854 C CA . ASP A 1 230 ? -6.688 -44.689 214.985 1.00 48.13 304 ASP A CA 1
ATOM 1855 C C . ASP A 1 230 ? -6.444 -44.725 216.468 1.00 57.20 304 ASP A C 1
ATOM 1856 O O . ASP A 1 230 ? -5.426 -44.187 216.906 1.00 60.83 304 ASP A O 1
ATOM 1861 N N . PRO B 1 1 ? 9.579 -23.185 174.517 1.00 86.70 75 PRO B N 1
ATOM 1862 C CA . PRO B 1 1 ? 8.754 -23.010 175.720 1.00 79.42 75 PRO B CA 1
ATOM 1863 C C . PRO B 1 1 ? 8.299 -21.565 175.852 1.00 66.39 75 PRO B C 1
ATOM 1864 O O . PRO B 1 1 ? 9.149 -20.695 176.030 1.00 60.20 75 PRO B O 1
ATOM 1868 N N . PRO B 1 2 ? 6.980 -21.310 175.779 1.00 64.35 76 PRO B N 1
ATOM 1869 C CA . PRO B 1 2 ? 6.469 -19.936 175.694 1.00 65.18 76 PRO B CA 1
ATOM 1870 C C . PRO B 1 2 ? 6.656 -19.112 176.963 1.00 63.88 76 PRO B C 1
ATOM 1871 O O . PRO B 1 2 ? 6.732 -19.650 178.064 1.00 66.52 76 PRO B O 1
ATOM 1875 N N . HIS B 1 3 ? 6.711 -17.797 176.786 1.00 58.66 77 HIS B N 1
ATOM 1876 C CA . HIS B 1 3 ? 6.849 -16.868 177.892 1.00 54.90 77 HIS B CA 1
ATOM 1877 C C . HIS B 1 3 ? 5.529 -16.785 178.648 1.00 53.73 77 HIS B C 1
ATOM 1878 O O . HIS B 1 3 ? 4.456 -16.775 178.043 1.00 53.10 77 HIS B O 1
ATOM 1885 N N . TRP B 1 4 ? 5.612 -16.776 179.972 1.00 44.48 78 TRP B N 1
ATOM 1886 C CA . TRP B 1 4 ? 4.444 -16.559 180.821 1.00 31.40 78 TRP B CA 1
ATOM 1887 C C . TRP B 1 4 ? 4.818 -15.639 181.982 1.00 25.38 78 TRP B C 1
ATOM 1888 O O . TRP B 1 4 ? 5.986 -15.557 182.394 1.00 24.75 78 TRP B O 1
ATOM 1899 N N . GLY B 1 5 ? 3.810 -14.995 182.548 1.00 17.82 79 GLY B N 1
ATOM 1900 C CA . GLY B 1 5 ? 4.005 -14.118 183.679 1.00 9.26 79 GLY B CA 1
ATOM 1901 C C . GLY B 1 5 ? 2.735 -14.031 184.504 1.00 25.02 79 GLY B C 1
ATOM 1902 O O . GLY B 1 5 ? 1.828 -14.849 184.353 1.00 31.07 79 GLY B O 1
ATOM 1903 N N . TYR B 1 6 ? 2.637 -12.996 185.327 1.00 41.18 80 TYR B N 1
ATOM 1904 C CA . TYR B 1 6 ? 1.545 -12.871 186.287 1.00 38.43 80 TYR B CA 1
ATOM 1905 C C . TYR B 1 6 ? 0.573 -11.741 185.961 1.00 47.74 80 TYR B C 1
ATOM 1906 O O . TYR B 1 6 ? -0.292 -11.423 186.777 1.00 40.47 80 TYR B O 1
ATOM 1915 N N . PHE B 1 7 ? 0.726 -11.123 184.788 1.00 56.35 81 PHE B N 1
ATOM 1916 C CA . PHE B 1 7 ? -0.219 -10.091 184.349 1.00 57.36 81 PHE B CA 1
ATOM 1917 C C . PHE B 1 7 ? -0.507 -10.151 182.852 1.00 47.62 81 PHE B C 1
ATOM 1918 O O . PHE B 1 7 ? 0.348 -10.562 182.062 1.00 37.03 81 PHE B O 1
ATOM 1926 N N . GLY B 1 8 ? -1.711 -9.726 182.472 1.00 39.50 82 GLY B N 1
ATOM 1927 C CA . GLY B 1 8 ? -2.075 -9.605 181.072 1.00 37.19 82 GLY B CA 1
ATOM 1928 C C . GLY B 1 8 ? -2.389 -10.893 180.338 1.00 42.84 82 GLY B C 1
ATOM 1929 O O . GLY B 1 8 ? -2.838 -11.862 180.945 1.00 44.18 82 GLY B O 1
ATOM 1930 N N . GLU B 1 9 ? -2.131 -10.907 179.030 1.00 50.05 83 GLU B N 1
ATOM 1931 C CA . GLU B 1 9 ? -2.402 -12.081 178.209 1.00 55.48 83 GLU B CA 1
ATOM 1932 C C . GLU B 1 9 ? -1.510 -13.256 178.577 1.00 52.89 83 GLU B C 1
ATOM 1933 O O . GLU B 1 9 ? -1.829 -14.403 178.288 1.00 54.24 83 GLU B O 1
ATOM 1939 N N . GLU B 1 10 ? -0.368 -12.961 179.176 1.00 58.47 84 GLU B N 1
ATOM 1940 C CA . GLU B 1 10 ? 0.499 -13.991 179.728 1.00 57.02 84 GLU B CA 1
ATOM 1941 C C . GLU B 1 10 ? 0.072 -14.445 181.133 1.00 47.95 84 GLU B C 1
ATOM 1942 O O . GLU B 1 10 ? 0.612 -15.410 181.658 1.00 43.05 84 GLU B O 1
ATOM 1948 N N . GLY B 1 11 ? -0.834 -13.698 181.764 1.00 46.86 85 GLY B N 1
ATOM 1949 C CA . GLY B 1 11 ? -1.278 -13.982 183.125 1.00 45.30 85 GLY B CA 1
ATOM 1950 C C . GLY B 1 11 ? -1.902 -15.342 183.434 1.00 38.65 85 GLY B C 1
ATOM 1951 O O . GLY B 1 11 ? -2.216 -16.121 182.532 1.00 43.17 85 GLY B O 1
ATOM 1952 N N . PRO B 1 12 ? -2.065 -15.646 184.731 1.00 30.50 86 PRO B N 1
ATOM 1953 C CA . PRO B 1 12 ? -2.527 -16.961 185.195 1.00 31.30 86 PRO B CA 1
ATOM 1954 C C . PRO B 1 12 ? -3.868 -17.452 184.601 1.00 39.78 86 PRO B C 1
ATOM 1955 O O . PRO B 1 12 ? -3.977 -18.658 184.393 1.00 45.07 86 PRO B O 1
ATOM 1959 N N . GLN B 1 13 ? -4.846 -16.582 184.331 1.00 45.00 87 GLN B N 1
ATOM 1960 C CA . GLN B 1 13 ? -6.105 -17.035 183.716 1.00 36.08 87 GLN B CA 1
ATOM 1961 C C . GLN B 1 13 ? -5.852 -17.639 182.337 1.00 43.42 87 GLN B C 1
ATOM 1962 O O . GLN B 1 13 ? -6.607 -18.495 181.890 1.00 57.13 87 GLN B O 1
ATOM 1968 N N . TYR B 1 14 ? -4.792 -17.201 181.661 1.00 43.02 88 TYR B N 1
ATOM 1969 C CA . TYR B 1 14 ? -4.513 -17.677 180.304 1.00 35.77 88 TYR B CA 1
ATOM 1970 C C . TYR B 1 14 ? -3.426 -18.745 180.171 1.00 35.58 88 TYR B C 1
ATOM 1971 O O . TYR B 1 14 ? -3.248 -19.281 179.079 1.00 38.03 88 TYR B O 1
ATOM 1980 N N . TRP B 1 15 ? -2.729 -19.080 181.260 1.00 34.43 89 TRP B N 1
ATOM 1981 C CA . TRP B 1 15 ? -1.598 -20.029 181.207 1.00 25.27 89 TRP B CA 1
ATOM 1982 C C . TRP B 1 15 ? -1.941 -21.288 180.421 1.00 33.96 89 TRP B C 1
ATOM 1983 O O . TRP B 1 15 ? -1.154 -21.740 179.582 1.00 35.70 89 TRP B O 1
ATOM 1994 N N . GLY B 1 16 ? -3.122 -21.847 180.707 1.00 30.83 90 GLY B N 1
ATOM 1995 C CA . GLY B 1 16 ? -3.558 -23.092 180.109 1.00 31.39 90 GLY B CA 1
ATOM 1996 C C . GLY B 1 16 ? -3.748 -23.020 178.609 1.00 43.82 90 GLY B C 1
ATOM 1997 O O . GLY B 1 16 ? -3.847 -24.045 177.938 1.00 47.44 90 GLY B O 1
ATOM 1998 N N . GLU B 1 17 ? -3.838 -21.807 178.080 1.00 51.22 91 GLU B N 1
ATOM 1999 C CA . GLU B 1 17 ? -4.017 -21.626 176.646 1.00 47.50 91 GLU B CA 1
ATOM 2000 C C . GLU B 1 17 ? -2.749 -21.173 175.903 1.00 43.01 91 GLU B C 1
ATOM 2001 O O . GLU B 1 17 ? -2.758 -21.057 174.682 1.00 37.41 91 GLU B O 1
ATOM 2007 N N . LEU B 1 18 ? -1.648 -20.952 176.618 1.00 43.75 92 LEU B N 1
ATOM 2008 C CA . LEU B 1 18 ? -0.424 -20.471 175.964 1.00 39.15 92 LEU B CA 1
ATOM 2009 C C . LEU B 1 18 ? 0.243 -21.568 175.146 1.00 41.30 92 LEU B C 1
ATOM 2010 O O . LEU B 1 18 ? 0.911 -21.283 174.160 1.00 48.94 92 LEU B O 1
ATOM 2015 N N . ALA B 1 19 ? 0.031 -22.819 175.535 1.00 42.93 93 ALA B N 1
ATOM 2016 C CA . ALA B 1 19 ? 0.654 -23.954 174.864 1.00 44.34 93 ALA B CA 1
ATOM 2017 C C . ALA B 1 19 ? 0.062 -25.255 175.402 1.00 60.85 93 ALA B C 1
ATOM 2018 O O . ALA B 1 19 ? -0.400 -25.305 176.543 1.00 63.44 93 ALA B O 1
ATOM 2020 N N . PRO B 1 20 ? 0.044 -26.303 174.564 1.00 65.71 94 PRO B N 1
ATOM 2021 C CA . PRO B 1 20 ? -0.420 -27.649 174.914 1.00 63.65 94 PRO B CA 1
ATOM 2022 C C . PRO B 1 20 ? 0.160 -28.202 176.219 1.00 59.66 94 PRO B C 1
ATOM 2023 O O . PRO B 1 20 ? -0.568 -28.830 176.988 1.00 59.06 94 PRO B O 1
ATOM 2027 N N . GLU B 1 21 ? 1.450 -27.982 176.459 1.00 54.99 95 GLU B N 1
ATOM 2028 C CA . GLU B 1 21 ? 2.111 -28.532 177.650 1.00 52.43 95 GLU B CA 1
ATOM 2029 C C . GLU B 1 21 ? 1.644 -27.839 178.912 1.00 41.28 95 GLU B C 1
ATOM 2030 O O . GLU B 1 21 ? 1.866 -28.335 180.013 1.00 42.75 95 GLU B O 1
ATOM 2036 N N . PHE B 1 22 ? 1.021 -26.677 178.748 1.00 34.66 96 PHE B N 1
ATOM 2037 C CA . PHE B 1 22 ? 0.507 -25.931 179.887 1.00 38.49 96 PHE B CA 1
ATOM 2038 C C . PHE B 1 22 ? -0.976 -26.223 180.210 1.00 39.79 96 PHE B C 1
ATOM 2039 O O . PHE B 1 22 ? -1.525 -25.637 181.145 1.00 40.47 96 PHE B O 1
ATOM 2047 N N . SER B 1 23 ? -1.625 -27.098 179.438 1.00 38.08 97 SER B N 1
ATOM 2048 C CA . SER B 1 23 ? -3.084 -27.314 179.549 1.00 39.48 97 SER B CA 1
ATOM 2049 C C . SER B 1 23 ? -3.607 -27.702 180.951 1.00 37.59 97 SER B C 1
ATOM 2050 O O . SER B 1 23 ? -4.747 -27.374 181.301 1.00 33.65 97 SER B O 1
ATOM 2053 N N . THR B 1 24 ? -2.775 -28.366 181.752 1.00 33.78 98 THR B N 1
ATOM 2054 C CA . THR B 1 24 ? -3.180 -28.804 183.089 1.00 35.26 98 THR B CA 1
ATOM 2055 C C . THR B 1 24 ? -3.499 -27.578 183.958 1.00 35.88 98 THR B C 1
ATOM 2056 O O . THR B 1 24 ? -4.239 -27.672 184.938 1.00 31.97 98 THR B O 1
ATOM 2060 N N . CYS B 1 25 ? -2.905 -26.434 183.615 1.00 34.25 99 CYS B N 1
ATOM 2061 C CA . CYS B 1 25 ? -3.195 -25.173 184.308 1.00 30.60 99 CYS B CA 1
ATOM 2062 C C . CYS B 1 25 ? -4.675 -24.845 184.220 1.00 30.06 99 CYS B C 1
ATOM 2063 O O . CYS B 1 25 ? -5.243 -24.239 185.129 1.00 28.02 99 CYS B O 1
ATOM 2066 N N . LYS B 1 26 ? -5.276 -25.239 183.098 1.00 38.01 100 LYS B N 1
ATOM 2067 C CA . LYS B 1 26 ? -6.687 -25.004 182.835 1.00 43.26 100 LYS B CA 1
ATOM 2068 C C . LYS B 1 26 ? -7.614 -26.206 183.092 1.00 37.50 100 LYS B C 1
ATOM 2069 O O . LYS B 1 26 ? -8.757 -26.028 183.476 1.00 30.32 100 LYS B O 1
ATOM 2075 N N . THR B 1 27 ? -7.108 -27.424 182.960 1.00 36.04 101 THR B N 1
ATOM 2076 C CA . THR B 1 27 ? -7.990 -28.589 183.010 1.00 32.87 101 THR B CA 1
ATOM 2077 C C . THR B 1 27 ? -7.898 -29.343 184.340 1.00 32.52 101 THR B C 1
ATOM 2078 O O . THR B 1 27 ? -8.679 -30.260 184.607 1.00 27.65 101 THR B O 1
ATOM 2082 N N . GLY B 1 28 ? -6.947 -28.946 185.180 1.00 32.83 102 GLY B N 1
ATOM 2083 C CA . GLY B 1 28 ? -6.680 -29.656 186.415 1.00 25.58 102 GLY B CA 1
ATOM 2084 C C . GLY B 1 28 ? -7.756 -29.498 187.470 1.00 28.19 102 GLY B C 1
ATOM 2085 O O . GLY B 1 28 ? -8.393 -28.455 187.592 1.00 32.33 102 GLY B O 1
ATOM 2086 N N . LYS B 1 29 ? -7.955 -30.559 188.240 1.00 31.99 103 LYS B N 1
ATOM 2087 C CA . LYS B 1 29 ? -8.940 -30.536 189.298 1.00 25.67 103 LYS B CA 1
ATOM 2088 C C . LYS B 1 29 ? -8.305 -30.586 190.677 1.00 18.61 103 LYS B C 1
ATOM 2089 O O . LYS B 1 29 ? -8.983 -30.469 191.693 1.00 22.03 103 LYS B O 1
ATOM 2095 N N . ASN B 1 30 ? -6.984 -30.692 190.698 1.00 22.28 104 ASN B N 1
ATOM 2096 C CA . ASN B 1 30 ? -6.235 -30.748 191.938 1.00 14.53 104 ASN B CA 1
ATOM 2097 C C . ASN B 1 30 ? -5.076 -29.747 191.897 1.00 23.38 104 ASN B C 1
ATOM 2098 O O . ASN B 1 30 ? -3.906 -30.111 192.055 1.00 17.85 104 ASN B O 1
ATOM 2103 N N . GLN B 1 31 ? -5.423 -28.479 191.692 1.00 19.69 105 GLN B N 1
ATOM 2104 C CA . GLN B 1 31 ? -4.441 -27.432 191.459 1.00 14.58 105 GLN B CA 1
ATOM 2105 C C . GLN B 1 31 ? -4.103 -26.700 192.743 1.00 18.97 105 GLN B C 1
ATOM 2106 O O . GLN B 1 31 ? -4.874 -26.709 193.702 1.00 14.82 105 GLN B O 1
ATOM 2112 N N . SER B 1 32 ? -2.935 -26.065 192.749 1.00 20.20 106 SER B N 1
ATOM 2113 C CA . SER B 1 32 ? -2.508 -25.249 193.878 1.00 21.74 106 SER B CA 1
ATOM 2114 C C . SER B 1 32 ? -2.334 -23.808 193.395 1.00 19.11 106 SER B C 1
ATOM 2115 O O . SER B 1 32 ? -2.165 -23.565 192.206 1.00 30.88 106 SER B O 1
ATOM 2118 N N . PRO B 1 33 ? -2.401 -22.837 194.302 1.00 17.35 107 PRO B N 1
ATOM 2119 C CA . PRO B 1 33 ? -2.687 -22.937 195.732 1.00 20.39 107 PRO B CA 1
ATOM 2120 C C . PRO B 1 33 ? -4.182 -22.989 196.029 1.00 24.60 107 PRO B C 1
ATOM 2121 O O . PRO B 1 33 ? -5.018 -22.826 195.151 1.00 13.06 107 PRO B O 1
ATOM 2125 N N . ILE B 1 34 ? -4.509 -23.160 197.297 1.00 22.09 108 ILE B N 1
ATOM 2126 C CA . ILE B 1 34 ? -5.891 -23.111 197.727 1.00 16.69 108 ILE B CA 1
ATOM 2127 C C . ILE B 1 34 ? -6.080 -22.156 198.880 1.00 20.56 108 ILE B C 1
ATOM 2128 O O . ILE B 1 34 ? -5.125 -21.821 199.585 1.00 29.98 108 ILE B O 1
ATOM 2133 N N . ASN B 1 35 ? -7.307 -21.678 199.031 1.00 18.61 109 ASN B N 1
ATOM 2134 C CA . ASN B 1 35 ? -7.703 -21.021 200.254 1.00 21.40 109 ASN B CA 1
ATOM 2135 C C . ASN B 1 35 ? -7.791 -22.095 201.332 1.00 23.75 109 ASN B C 1
ATOM 2136 O O . ASN B 1 35 ? -8.556 -23.047 201.197 1.00 38.53 109 ASN B O 1
ATOM 2141 N N . LEU B 1 36 ? -6.997 -21.951 202.386 1.00 26.50 110 LEU B N 1
ATOM 2142 C CA . LEU B 1 36 ? -6.990 -22.902 203.492 1.00 27.35 110 LEU B CA 1
ATOM 2143 C C . LEU B 1 36 ? -8.008 -22.468 204.531 1.00 26.51 110 LEU B C 1
ATOM 2144 O O . LEU B 1 36 ? -7.887 -21.396 205.102 1.00 32.35 110 LEU B O 1
ATOM 2149 N N . LYS B 1 37 ? -9.020 -23.285 204.769 1.00 30.06 111 LYS B N 1
ATOM 2150 C CA . LYS B 1 37 ? -10.009 -22.958 205.787 1.00 26.60 111 LYS B CA 1
ATOM 2151 C C . LYS B 1 37 ? -9.864 -23.874 206.996 1.00 29.81 111 LYS B C 1
ATOM 2152 O O . LYS B 1 37 ? -10.212 -25.047 206.928 1.00 37.88 111 LYS B O 1
ATOM 2158 N N . PRO B 1 38 ? -9.350 -23.334 208.107 1.00 34.53 112 PRO B N 1
ATOM 2159 C CA . PRO B 1 38 ? -9.070 -24.092 209.338 1.00 30.05 112 PRO B CA 1
ATOM 2160 C C . PRO B 1 38 ? -10.310 -24.814 209.901 1.00 34.06 112 PRO B C 1
ATOM 2161 O O . PRO B 1 38 ? -10.171 -25.836 210.582 1.00 34.22 112 PRO B O 1
ATOM 2165 N N . GLN B 1 39 ? -11.497 -24.246 209.682 1.00 39.96 113 GLN B N 1
ATOM 2166 C CA . GLN B 1 39 ? -12.750 -24.853 210.136 1.00 45.38 113 GLN B CA 1
ATOM 2167 C C . GLN B 1 39 ? -13.042 -26.157 209.391 1.00 43.46 113 GLN B C 1
ATOM 2168 O O . GLN B 1 39 ? -13.431 -27.162 209.974 1.00 42.17 113 GLN B O 1
ATOM 2174 N N . THR B 1 40 ? -12.801 -26.121 208.089 1.00 47.77 114 THR B N 1
ATOM 2175 C CA . THR B 1 40 ? -13.063 -27.223 207.177 1.00 45.13 114 THR B CA 1
ATOM 2176 C C . THR B 1 40 ? -11.999 -28.342 207.267 1.00 44.27 114 THR B C 1
ATOM 2177 O O . THR B 1 40 ? -12.236 -29.475 206.832 1.00 42.03 114 THR B O 1
ATOM 2181 N N . ALA B 1 41 ? -10.815 -28.012 207.787 1.00 38.03 115 ALA B N 1
ATOM 2182 C CA . ALA B 1 41 ? -9.716 -28.974 207.860 1.00 37.80 115 ALA B CA 1
ATOM 2183 C C . ALA B 1 41 ? -10.002 -30.101 208.843 1.00 32.22 115 ALA B C 1
ATOM 2184 O O . ALA B 1 41 ? -10.496 -29.886 209.948 1.00 43.51 115 ALA B O 1
ATOM 2186 N N . VAL B 1 42 ? -9.594 -31.296 208.451 1.00 26.00 116 VAL B N 1
ATOM 2187 C CA . VAL B 1 42 ? -9.887 -32.516 209.184 1.00 23.38 116 VAL B CA 1
ATOM 2188 C C . VAL B 1 42 ? -8.668 -33.001 209.991 1.00 22.12 116 VAL B C 1
ATOM 2189 O O . VAL B 1 42 ? -7.593 -33.245 209.447 1.00 27.80 116 VAL B O 1
ATOM 2193 N N . GLY B 1 43 ? -8.848 -33.125 211.296 1.00 18.51 117 GLY B N 1
ATOM 2194 C CA . GLY B 1 43 ? -7.809 -33.611 212.182 1.00 13.20 117 GLY B CA 1
ATOM 2195 C C . GLY B 1 43 ? -7.457 -35.054 211.896 1.00 21.82 117 GLY B C 1
ATOM 2196 O O . GLY B 1 43 ? -8.279 -35.796 211.363 1.00 15.72 117 GLY B O 1
ATOM 2197 N N . THR B 1 44 ? -6.213 -35.441 212.187 1.00 23.44 118 THR B N 1
ATOM 2198 C CA . THR B 1 44 ? -5.762 -36.797 211.892 1.00 18.75 118 THR B CA 1
ATOM 2199 C C . THR B 1 44 ? -5.091 -37.486 213.085 1.00 24.59 118 THR B C 1
ATOM 2200 O O . THR B 1 44 ? -4.662 -36.846 214.047 1.00 25.32 118 THR B O 1
ATOM 2204 N N . THR B 1 45 ? -4.977 -38.804 213.006 1.00 17.74 119 THR B N 1
ATOM 2205 C CA . THR B 1 45 ? -4.404 -39.532 214.110 1.00 16.26 119 THR B CA 1
ATOM 2206 C C . THR B 1 45 ? -3.141 -40.263 213.685 1.00 23.11 119 THR B C 1
ATOM 2207 O O . THR B 1 45 ? -2.374 -40.706 214.527 1.00 30.05 119 THR B O 1
ATOM 2211 N N . SER B 1 46 ? -2.905 -40.380 212.386 1.00 24.44 120 SER B N 1
ATOM 2212 C CA . SER B 1 46 ? -1.701 -41.070 211.956 1.00 24.08 120 SER B CA 1
ATOM 2213 C C . SER B 1 46 ? -1.189 -40.634 210.587 1.00 28.15 120 SER B C 1
ATOM 2214 O O . SER B 1 46 ? -0.712 -41.466 209.803 1.00 18.84 120 SER B O 1
ATOM 2217 N N . LEU B 1 47 ? -1.299 -39.336 210.309 1.00 25.28 121 LEU B N 1
ATOM 2218 C CA . LEU B 1 47 ? -0.679 -38.752 209.133 1.00 18.56 121 LEU B CA 1
ATOM 2219 C C . LEU B 1 47 ? 0.817 -38.817 209.335 1.00 24.36 121 LEU B C 1
ATOM 2220 O O . LEU B 1 47 ? 1.310 -38.537 210.419 1.00 28.54 121 LEU B O 1
ATOM 2225 N N . PRO B 1 48 ? 1.545 -39.226 208.299 1.00 25.57 122 PRO B N 1
ATOM 2226 C CA . PRO B 1 48 ? 3.004 -39.202 208.411 1.00 25.39 122 PRO B CA 1
ATOM 2227 C C . PRO B 1 48 ? 3.575 -37.789 208.653 1.00 26.14 122 PRO B C 1
ATOM 2228 O O . PRO B 1 48 ? 3.152 -36.797 208.035 1.00 27.67 122 PRO B O 1
ATOM 2232 N N . GLY B 1 49 ? 4.529 -37.719 209.581 1.00 22.69 123 GLY B N 1
ATOM 2233 C CA . GLY B 1 49 ? 5.312 -36.519 209.802 1.00 22.64 123 GLY B CA 1
ATOM 2234 C C . GLY B 1 49 ? 6.558 -36.619 208.940 1.00 20.06 123 GLY B C 1
ATOM 2235 O O . GLY B 1 49 ? 6.691 -37.557 208.151 1.00 19.56 123 GLY B O 1
ATOM 2236 N N . PHE B 1 50 ? 7.462 -35.652 209.062 1.00 18.60 124 PHE B N 1
ATOM 2237 C CA . PHE B 1 50 ? 8.687 -35.694 208.276 1.00 23.92 124 PHE B CA 1
ATOM 2238 C C . PHE B 1 50 ? 9.912 -35.327 209.109 1.00 29.29 124 PHE B C 1
ATOM 2239 O O . PHE B 1 50 ? 9.835 -34.595 210.099 1.00 26.74 124 PHE B O 1
ATOM 2247 N N . ASP B 1 51 ? 11.049 -35.866 208.707 1.00 37.34 125 ASP B N 1
ATOM 2248 C CA . ASP B 1 51 ? 12.294 -35.570 209.380 1.00 33.02 125 ASP B CA 1
ATOM 2249 C C . ASP B 1 51 ? 13.134 -34.757 208.413 1.00 21.33 125 ASP B C 1
ATOM 2250 O O . ASP B 1 51 ? 13.193 -35.068 207.226 1.00 16.37 125 ASP B O 1
ATOM 2255 N N . VAL B 1 52 ? 13.771 -33.709 208.916 1.00 30.77 126 VAL B N 1
ATOM 2256 C CA . VAL B 1 52 ? 14.568 -32.819 208.083 1.00 28.76 126 VAL B CA 1
ATOM 2257 C C . VAL B 1 52 ? 16.066 -33.093 208.236 1.00 30.26 126 VAL B C 1
ATOM 2258 O O . VAL B 1 52 ? 16.585 -33.128 209.349 1.00 33.63 126 VAL B O 1
ATOM 2262 N N . TYR B 1 53 ? 16.733 -33.317 207.104 1.00 28.13 127 TYR B N 1
ATOM 2263 C CA . TYR B 1 53 ? 18.182 -33.518 207.040 1.00 25.90 127 TYR B CA 1
ATOM 2264 C C . TYR B 1 53 ? 18.808 -32.573 206.020 1.00 31.41 127 TYR B C 1
ATOM 2265 O O . TYR B 1 53 ? 19.081 -32.953 204.878 1.00 33.71 127 TYR B O 1
ATOM 2274 N N . TYR B 1 54 ? 18.960 -31.318 206.410 1.00 33.33 128 TYR B N 1
ATOM 2275 C CA . TYR B 1 54 ? 19.563 -30.321 205.544 1.00 27.89 128 TYR B CA 1
ATOM 2276 C C . TYR B 1 54 ? 20.998 -30.047 205.957 1.00 33.91 128 TYR B C 1
ATOM 2277 O O . TYR B 1 54 ? 21.316 -29.980 207.141 1.00 37.10 128 TYR B O 1
ATOM 2286 N N . ARG B 1 55 ? 21.876 -29.895 204.984 1.00 33.19 129 ARG B N 1
ATOM 2287 C CA . ARG B 1 55 ? 23.248 -29.558 205.312 1.00 39.79 129 ARG B CA 1
ATOM 2288 C C . ARG B 1 55 ? 23.593 -28.129 204.889 1.00 43.50 129 ARG B C 1
ATOM 2289 O O . ARG B 1 55 ? 22.953 -27.546 204.016 1.00 41.23 129 ARG B O 1
ATOM 2297 N N . GLU B 1 56 ? 24.524 -27.529 205.622 1.00 54.57 130 GLU B N 1
ATOM 2298 C CA . GLU B 1 56 ? 24.956 -26.163 205.369 1.00 48.11 130 GLU B CA 1
ATOM 2299 C C . GLU B 1 56 ? 25.952 -26.066 204.216 1.00 42.41 130 GLU B C 1
ATOM 2300 O O . GLU B 1 56 ? 27.000 -26.717 204.229 1.00 45.49 130 GLU B O 1
ATOM 2306 N N . THR B 1 57 ? 25.623 -25.232 203.235 1.00 34.42 131 THR B N 1
ATOM 2307 C CA . THR B 1 57 ? 26.416 -25.106 202.018 1.00 26.15 131 THR B CA 1
ATOM 2308 C C . THR B 1 57 ? 26.478 -23.646 201.574 1.00 20.87 131 THR B C 1
ATOM 2309 O O . THR B 1 57 ? 25.670 -22.826 202.001 1.00 42.35 131 THR B O 1
ATOM 2313 N N . ALA B 1 58 ? 27.449 -23.321 200.732 1.00 22.47 132 ALA B N 1
ATOM 2314 C CA . ALA B 1 58 ? 27.523 -21.988 200.145 1.00 31.66 132 ALA B CA 1
ATOM 2315 C C . ALA B 1 58 ? 26.214 -21.604 199.453 1.00 24.33 132 ALA B C 1
ATOM 2316 O O . ALA B 1 58 ? 25.506 -22.450 198.906 1.00 29.23 132 ALA B O 1
ATOM 2318 N N . LEU B 1 59 ? 25.923 -20.311 199.500 1.00 24.94 133 LEU B N 1
ATOM 2319 C CA . LEU B 1 59 ? 24.721 -19.737 198.918 1.00 27.39 133 LEU B CA 1
ATOM 2320 C C . LEU B 1 59 ? 24.835 -19.573 197.403 1.00 31.17 133 LEU B C 1
ATOM 2321 O O . LEU B 1 59 ? 25.661 -18.807 196.898 1.00 27.16 133 LEU B O 1
ATOM 2326 N N . LYS B 1 60 ? 24.006 -20.327 196.691 1.00 32.22 134 LYS B N 1
ATOM 2327 C CA . LYS B 1 60 ? 23.864 -20.219 195.247 1.00 23.71 134 LYS B CA 1
ATOM 2328 C C . LYS B 1 60 ? 22.487 -19.620 194.994 1.00 33.07 134 LYS B C 1
ATOM 2329 O O . LYS B 1 60 ? 21.474 -20.144 195.471 1.00 33.25 134 LYS B O 1
ATOM 2335 N N . LEU B 1 61 ? 22.449 -18.524 194.247 1.00 35.45 135 LEU B N 1
ATOM 2336 C CA . LEU B 1 61 ? 21.268 -17.677 194.218 1.00 36.43 135 LEU B CA 1
ATOM 2337 C C . LEU B 1 61 ? 20.938 -17.266 192.775 1.00 38.41 135 LEU B C 1
ATOM 2338 O O . LEU B 1 61 ? 21.829 -16.936 192.015 1.00 43.14 135 LEU B O 1
ATOM 2343 N N . ILE B 1 62 ? 19.675 -17.272 192.377 1.00 38.22 136 ILE B N 1
ATOM 2344 C CA . ILE B 1 62 ? 19.360 -16.849 191.013 1.00 25.73 136 ILE B CA 1
ATOM 2345 C C . ILE B 1 62 ? 17.979 -16.234 190.899 1.00 23.38 136 ILE B C 1
ATOM 2346 O O . ILE B 1 62 ? 17.034 -16.740 191.473 1.00 25.75 136 ILE B O 1
ATOM 2351 N N . ASN B 1 63 ? 17.878 -15.123 190.172 1.00 28.84 137 ASN B N 1
ATOM 2352 C CA . ASN B 1 63 ? 16.588 -14.590 189.749 1.00 27.92 137 ASN B CA 1
ATOM 2353 C C . ASN B 1 63 ? 16.251 -15.106 188.370 1.00 35.95 137 ASN B C 1
ATOM 2354 O O . ASN B 1 63 ? 16.833 -14.656 187.382 1.00 32.64 137 ASN B O 1
ATOM 2359 N N . ASN B 1 64 ? 15.344 -16.078 188.306 1.00 34.85 138 ASN B N 1
ATOM 2360 C CA . ASN B 1 64 ? 15.047 -16.733 187.037 1.00 25.95 138 ASN B CA 1
ATOM 2361 C C . ASN B 1 64 ? 13.974 -16.010 186.229 1.00 24.76 138 ASN B C 1
ATOM 2362 O O . ASN B 1 64 ? 13.452 -16.576 185.270 1.00 29.67 138 ASN B O 1
ATOM 2367 N N . GLY B 1 65 ? 13.620 -14.785 186.623 1.00 25.51 139 GLY B N 1
ATOM 2368 C CA . GLY B 1 65 ? 12.584 -14.056 185.911 1.00 27.85 139 GLY B CA 1
ATOM 2369 C C . GLY B 1 65 ? 11.221 -14.129 186.587 1.00 29.81 139 GLY B C 1
ATOM 2370 O O . GLY B 1 65 ? 10.420 -13.208 186.496 1.00 34.50 139 GLY B O 1
ATOM 2371 N N . HIS B 1 66 ? 10.918 -15.267 187.195 1.00 29.99 140 HIS B N 1
ATOM 2372 C CA . HIS B 1 66 ? 9.644 -15.443 187.884 1.00 30.83 140 HIS B CA 1
ATOM 2373 C C . HIS B 1 66 ? 9.784 -15.429 189.403 1.00 28.74 140 HIS B C 1
ATOM 2374 O O . HIS B 1 66 ? 8.830 -15.157 190.125 1.00 35.27 140 HIS B O 1
ATOM 2381 N N . THR B 1 67 ? 10.976 -15.716 189.902 1.00 25.01 141 THR B N 1
ATOM 2382 C CA . THR B 1 67 ? 11.151 -15.739 191.350 1.00 31.67 141 THR B CA 1
ATOM 2383 C C . THR B 1 67 ? 12.610 -15.581 191.769 1.00 30.69 141 THR B C 1
ATOM 2384 O O . THR B 1 67 ? 13.523 -15.521 190.939 1.00 26.32 141 THR B O 1
ATOM 2388 N N . LEU B 1 68 ? 12.808 -15.448 193.073 1.00 25.58 142 LEU B N 1
ATOM 2389 C CA . LEU B 1 68 ? 14.121 -15.604 193.660 1.00 20.83 142 LEU B CA 1
ATOM 2390 C C . LEU B 1 68 ? 14.296 -17.005 194.208 1.00 24.40 142 LEU B C 1
ATOM 2391 O O . LEU B 1 68 ? 13.591 -17.407 195.125 1.00 27.23 142 LEU B O 1
ATOM 2396 N N . GLN B 1 69 ? 15.249 -17.729 193.631 1.00 25.56 143 GLN B N 1
ATOM 2397 C CA . GLN B 1 69 ? 15.466 -19.134 193.916 1.00 29.08 143 GLN B CA 1
ATOM 2398 C C . GLN B 1 69 ? 16.871 -19.439 194.471 1.00 33.42 143 GLN B C 1
ATOM 2399 O O . GLN B 1 69 ? 17.874 -19.133 193.832 1.00 37.22 143 GLN B O 1
ATOM 2405 N N . VAL B 1 70 ? 16.924 -20.126 195.615 1.00 26.35 144 VAL B N 1
ATOM 2406 C CA . VAL B 1 70 ? 18.184 -20.563 196.221 1.00 24.52 144 VAL B CA 1
ATOM 2407 C C . VAL B 1 70 ? 18.430 -22.009 195.825 1.00 24.65 144 VAL B C 1
ATOM 2408 O O . VAL B 1 70 ? 17.621 -22.870 196.133 1.00 29.88 144 VAL B O 1
ATOM 2412 N N . ASN B 1 71 ? 19.503 -22.297 195.089 1.00 28.66 145 ASN B N 1
ATOM 2413 C CA . ASN B 1 71 ? 19.692 -23.689 194.680 1.00 26.29 145 ASN B CA 1
ATOM 2414 C C . ASN B 1 71 ? 20.576 -24.415 195.668 1.00 24.39 145 ASN B C 1
ATOM 2415 O O . ASN B 1 71 ? 21.627 -23.924 196.093 1.00 40.71 145 ASN B O 1
ATOM 2420 N N . ILE B 1 72 ? 20.071 -25.576 196.057 1.00 22.41 146 ILE B N 1
ATOM 2421 C CA . ILE B 1 72 ? 20.708 -26.476 196.999 1.00 30.19 146 ILE B CA 1
ATOM 2422 C C . ILE B 1 72 ? 21.427 -27.641 196.289 1.00 32.07 146 ILE B C 1
ATOM 2423 O O . ILE B 1 72 ? 20.852 -28.315 195.424 1.00 28.87 146 ILE B O 1
ATOM 2428 N N . PRO B 1 73 ? 22.697 -27.865 196.643 1.00 29.76 147 PRO B N 1
ATOM 2429 C CA . PRO B 1 73 ? 23.519 -28.971 196.149 1.00 17.57 147 PRO B CA 1
ATOM 2430 C C . PRO B 1 73 ? 22.980 -30.312 196.645 1.00 16.76 147 PRO B C 1
ATOM 2431 O O . PRO B 1 73 ? 22.336 -30.345 197.694 1.00 29.90 147 PRO B O 1
ATOM 2435 N N . LEU B 1 74 ? 23.266 -31.397 195.932 1.00 16.71 148 LEU B N 1
ATOM 2436 C CA . LEU B 1 74 ? 22.798 -32.713 196.341 1.00 20.67 148 LEU B CA 1
ATOM 2437 C C . LEU B 1 74 ? 23.353 -33.028 197.733 1.00 22.19 148 LEU B C 1
ATOM 2438 O O . LEU B 1 74 ? 24.504 -32.701 198.040 1.00 27.29 148 LEU B O 1
ATOM 2443 N N . GLY B 1 75 ? 22.519 -33.640 198.573 1.00 14.22 149 GLY B N 1
ATOM 2444 C CA . GLY B 1 75 ? 22.907 -34.007 199.924 1.00 15.17 149 GLY B CA 1
ATOM 2445 C C . GLY B 1 75 ? 21.903 -33.647 201.004 1.00 15.52 149 GLY B C 1
ATOM 2446 O O . GLY B 1 75 ? 22.006 -34.100 202.120 1.00 18.91 149 GLY B O 1
ATOM 2447 N N . SER B 1 76 ? 20.942 -32.797 200.690 1.00 26.52 150 SER B N 1
ATOM 2448 C CA . SER B 1 76 ? 19.948 -32.436 201.683 1.00 18.81 150 SER B CA 1
ATOM 2449 C C . SER B 1 76 ? 18.665 -33.117 201.301 1.00 23.76 150 SER B C 1
ATOM 2450 O O . SER B 1 76 ? 18.311 -33.186 200.123 1.00 30.04 150 SER B O 1
ATOM 2453 N N . TYR B 1 77 ? 17.963 -33.612 202.306 1.00 13.91 151 TYR B N 1
ATOM 2454 C CA . TYR B 1 77 ? 16.743 -34.339 202.058 1.00 22.89 151 TYR B CA 1
ATOM 2455 C C . TYR B 1 77 ? 15.833 -34.311 203.270 1.00 22.63 151 TYR B C 1
ATOM 2456 O O . TYR B 1 77 ? 16.235 -33.953 204.383 1.00 19.71 151 TYR B O 1
ATOM 2465 N N . ILE B 1 78 ? 14.580 -34.648 203.019 1.00 19.12 152 ILE B N 1
ATOM 2466 C CA . ILE B 1 78 ? 13.651 -34.963 204.079 1.00 24.61 152 ILE B CA 1
ATOM 2467 C C . ILE B 1 78 ? 13.233 -36.412 203.888 1.00 23.38 152 ILE B C 1
ATOM 2468 O O . ILE B 1 78 ? 13.486 -37.007 202.825 1.00 14.01 152 ILE B O 1
ATOM 2473 N N . LYS B 1 79 ? 12.641 -36.976 204.937 1.00 22.17 153 LYS B N 1
ATOM 2474 C CA . LYS B 1 79 ? 12.030 -38.310 204.886 1.00 27.81 153 LYS B CA 1
ATOM 2475 C C . LYS B 1 79 ? 10.600 -38.199 205.406 1.00 32.03 153 LYS B C 1
ATOM 2476 O O . LYS B 1 79 ? 10.379 -37.773 206.544 1.00 32.66 153 LYS B O 1
ATOM 2482 N N . ILE B 1 80 ? 9.629 -38.482 204.543 1.00 28.29 154 ILE B N 1
ATOM 2483 C CA . ILE B 1 80 ? 8.235 -38.529 204.960 1.00 26.75 154 ILE B CA 1
ATOM 2484 C C . ILE B 1 80 ? 7.874 -39.982 205.237 1.00 31.01 154 ILE B C 1
ATOM 2485 O O . ILE B 1 80 ? 7.736 -40.761 204.294 1.00 31.63 154 ILE B O 1
ATOM 2490 N N . ASN B 1 81 ? 7.750 -40.352 206.513 1.00 33.91 155 ASN B N 1
ATOM 2491 C CA . ASN B 1 81 ? 7.450 -41.738 206.879 1.00 51.57 155 ASN B CA 1
ATOM 2492 C C . ASN B 1 81 ? 8.469 -42.735 206.294 1.00 55.90 155 ASN B C 1
ATOM 2493 O O . ASN B 1 81 ? 8.091 -43.793 205.786 1.00 55.52 155 ASN B O 1
ATOM 2498 N N . GLY B 1 82 ? 9.754 -42.380 206.333 1.00 47.93 156 GLY B N 1
ATOM 2499 C CA . GLY B 1 82 ? 10.804 -43.238 205.807 1.00 28.87 156 GLY B CA 1
ATOM 2500 C C . GLY B 1 82 ? 11.054 -43.124 204.304 1.00 36.64 156 GLY B C 1
ATOM 2501 O O . GLY B 1 82 ? 12.035 -43.661 203.787 1.00 39.38 156 GLY B O 1
ATOM 2502 N N . HIS B 1 83 ? 10.165 -42.422 203.605 1.00 33.57 157 HIS B N 1
ATOM 2503 C CA . HIS B 1 83 ? 10.308 -42.136 202.178 1.00 28.65 157 HIS B CA 1
ATOM 2504 C C . HIS B 1 83 ? 11.094 -40.819 201.944 1.00 33.22 157 HIS B C 1
ATOM 2505 O O . HIS B 1 83 ? 10.788 -39.774 202.525 1.00 32.11 157 HIS B O 1
ATOM 2512 N N . ARG B 1 84 ? 12.121 -40.886 201.100 1.00 26.70 158 ARG B N 1
ATOM 2513 C CA . ARG B 1 84 ? 13.096 -39.809 201.004 1.00 22.48 158 ARG B CA 1
ATOM 2514 C C . ARG B 1 84 ? 12.962 -38.898 199.776 1.00 24.91 158 ARG B C 1
ATOM 2515 O O . ARG B 1 84 ? 12.909 -39.367 198.631 1.00 19.30 158 ARG B O 1
ATOM 2523 N N . TYR B 1 85 ? 12.934 -37.588 200.025 1.00 23.25 159 TYR B N 1
ATOM 2524 C CA . TYR B 1 85 ? 12.916 -36.591 198.941 1.00 22.30 159 TYR B CA 1
ATOM 2525 C C . TYR B 1 85 ? 14.094 -35.658 199.062 1.00 24.06 159 TYR B C 1
ATOM 2526 O O . TYR B 1 85 ? 14.364 -35.128 200.138 1.00 29.00 159 TYR B O 1
ATOM 2535 N N . GLU B 1 86 ? 14.755 -35.396 197.946 1.00 24.91 160 GLU B N 1
ATOM 2536 C CA . GLU B 1 86 ? 15.912 -34.511 197.968 1.00 17.41 160 GLU B CA 1
ATOM 2537 C C . GLU B 1 86 ? 15.482 -33.067 197.868 1.00 14.48 160 GLU B C 1
ATOM 2538 O O . GLU B 1 86 ? 14.629 -32.734 197.056 1.00 19.45 160 GLU B O 1
ATOM 2544 N N . LEU B 1 87 ? 16.045 -32.218 198.723 1.00 12.12 161 LEU B N 1
ATOM 2545 C CA . LEU B 1 87 ? 15.864 -30.775 198.589 1.00 20.72 161 LEU B CA 1
ATOM 2546 C C . LEU B 1 87 ? 16.576 -30.264 197.336 1.00 13.76 161 LEU B C 1
ATOM 2547 O O . LEU B 1 87 ? 17.784 -30.369 197.237 1.00 18.89 161 LEU B O 1
ATOM 2552 N N . LEU B 1 88 ? 15.829 -29.660 196.415 1.00 21.63 162 LEU B N 1
ATOM 2553 C CA . LEU B 1 88 ? 16.404 -29.079 195.199 1.00 20.02 162 LEU B CA 1
ATOM 2554 C C . LEU B 1 88 ? 16.618 -27.564 195.304 1.00 22.31 162 LEU B C 1
ATOM 2555 O O . LEU B 1 88 ? 17.602 -27.005 194.770 1.00 18.69 162 LEU B O 1
ATOM 2560 N N . GLN B 1 89 ? 15.677 -26.893 195.960 1.00 17.86 163 GLN B N 1
ATOM 2561 C CA . GLN B 1 89 ? 15.657 -25.451 195.907 1.00 21.01 163 GLN B CA 1
ATOM 2562 C C . GLN B 1 89 ? 14.632 -24.914 196.878 1.00 22.87 163 GLN B C 1
ATOM 2563 O O . GLN B 1 89 ? 13.727 -25.638 197.296 1.00 20.29 163 GLN B O 1
ATOM 2569 N N . TYR B 1 90 ? 14.754 -23.637 197.222 1.00 17.27 164 TYR B N 1
ATOM 2570 C CA . TYR B 1 90 ? 13.609 -22.933 197.771 1.00 27.24 164 TYR B CA 1
ATOM 2571 C C . TYR B 1 90 ? 13.503 -21.562 197.088 1.00 24.54 164 TYR B C 1
ATOM 2572 O O . TYR B 1 90 ? 14.470 -21.074 196.526 1.00 26.32 164 TYR B O 1
ATOM 2581 N N . HIS B 1 91 ? 12.311 -20.981 197.077 1.00 17.88 165 HIS B N 1
ATOM 2582 C CA . HIS B 1 91 ? 12.078 -19.735 196.369 1.00 8.88 165 HIS B CA 1
ATOM 2583 C C . HIS B 1 91 ? 10.958 -18.986 197.049 1.00 17.81 165 HIS B C 1
ATOM 2584 O O . HIS B 1 91 ? 10.379 -19.503 197.995 1.00 18.24 165 HIS B O 1
ATOM 2591 N N . PHE B 1 92 ? 10.661 -17.770 196.581 1.00 28.00 166 PHE B N 1
ATOM 2592 C CA . PHE B 1 92 ? 9.720 -16.879 197.282 1.00 27.34 166 PHE B CA 1
ATOM 2593 C C . PHE B 1 92 ? 8.576 -16.336 196.423 1.00 26.11 166 PHE B C 1
ATOM 2594 O O . PHE B 1 92 ? 8.718 -16.121 195.210 1.00 19.19 166 PHE B O 1
ATOM 2602 N N . HIS B 1 93 ? 7.432 -16.130 197.073 1.00 14.81 167 HIS B N 1
ATOM 2603 C CA . HIS B 1 93 ? 6.308 -15.455 196.441 1.00 16.02 167 HIS B CA 1
ATOM 2604 C C . HIS B 1 93 ? 5.858 -14.306 197.315 1.00 21.08 167 HIS B C 1
ATOM 2605 O O . HIS B 1 93 ? 5.749 -14.455 198.542 1.00 12.71 167 HIS B O 1
ATOM 2612 N N . THR B 1 94 ? 5.609 -13.168 196.666 1.00 31.49 168 THR B N 1
ATOM 2613 C CA . THR B 1 94 ? 4.934 -12.003 197.253 1.00 27.63 168 THR B CA 1
ATOM 2614 C C . THR B 1 94 ? 3.786 -11.614 196.341 1.00 25.81 168 THR B C 1
ATOM 2615 O O . THR B 1 94 ? 3.984 -11.445 195.135 1.00 28.56 168 THR B O 1
ATOM 2619 N N . PRO B 1 95 ? 2.564 -11.522 196.890 1.00 28.76 169 PRO B N 1
ATOM 2620 C CA . PRO B 1 95 ? 2.161 -11.921 198.240 1.00 28.57 169 PRO B CA 1
ATOM 2621 C C . PRO B 1 95 ? 2.112 -13.450 198.339 1.00 20.79 169 PRO B C 1
ATOM 2622 O O . PRO B 1 95 ? 2.475 -14.117 197.366 1.00 16.72 169 PRO B O 1
ATOM 2626 N N . SER B 1 96 ? 1.673 -13.988 199.474 1.00 13.59 170 SER B N 1
ATOM 2627 C CA . SER B 1 96 ? 1.502 -15.434 199.615 1.00 15.00 170 SER B CA 1
ATOM 2628 C C . SER B 1 96 ? 0.618 -16.023 198.510 1.00 22.48 170 SER B C 1
ATOM 2629 O O . SER B 1 96 ? -0.194 -15.321 197.894 1.00 15.89 170 SER B O 1
ATOM 2632 N N . GLU B 1 97 ? 0.785 -17.312 198.238 1.00 17.62 171 GLU B N 1
ATOM 2633 C CA . GLU B 1 97 ? -0.071 -17.940 197.251 1.00 21.75 171 GLU B CA 1
ATOM 2634 C C . GLU B 1 97 ? -1.265 -18.595 197.952 1.00 29.39 171 GLU B C 1
ATOM 2635 O O . GLU B 1 97 ? -2.414 -18.418 197.542 1.00 31.39 171 GLU B O 1
ATOM 2641 N N . HIS B 1 98 ? -0.999 -19.312 199.033 1.00 28.10 172 HIS B N 1
ATOM 2642 C CA . HIS B 1 98 ? -2.074 -19.820 199.867 1.00 30.88 172 HIS B CA 1
ATOM 2643 C C . HIS B 1 98 ? -2.706 -18.690 200.682 1.00 28.79 172 HIS B C 1
ATOM 2644 O O . HIS B 1 98 ? -2.042 -17.716 201.033 1.00 28.36 172 HIS B O 1
ATOM 2651 N N . GLN B 1 99 ? -4.002 -18.827 200.939 1.00 25.20 173 GLN B N 1
ATOM 2652 C CA . GLN B 1 99 ? -4.766 -17.928 201.798 1.00 21.23 173 GLN B CA 1
ATOM 2653 C C . GLN B 1 99 ? -5.174 -18.634 203.069 1.00 25.51 173 GLN B C 1
ATOM 2654 O O . GLN B 1 99 ? -5.169 -19.859 203.140 1.00 25.16 173 GLN B O 1
ATOM 2660 N N . ARG B 1 100 ? -5.502 -17.863 204.093 1.00 28.80 174 ARG B N 1
ATOM 2661 C CA . ARG B 1 100 ? -6.201 -18.422 205.237 1.00 29.87 174 ARG B CA 1
ATOM 2662 C C . ARG B 1 100 ? -7.529 -17.675 205.336 1.00 38.05 174 ARG B C 1
ATOM 2663 O O . ARG B 1 100 ? -7.537 -16.445 205.469 1.00 41.42 174 ARG B O 1
ATOM 2671 N N . ASP B 1 101 ? -8.637 -18.402 205.192 1.00 31.53 175 ASP B N 1
ATOM 2672 C CA . ASP B 1 101 ? -9.979 -17.818 205.210 1.00 24.21 175 ASP B CA 1
ATOM 2673 C C . ASP B 1 101 ? -10.048 -16.637 204.238 1.00 27.31 175 ASP B C 1
ATOM 2674 O O . ASP B 1 101 ? -10.645 -15.611 204.535 1.00 39.33 175 ASP B O 1
ATOM 2679 N N . GLY B 1 102 ? -9.414 -16.792 203.082 1.00 26.01 176 GLY B N 1
ATOM 2680 C CA . GLY B 1 102 ? -9.489 -15.809 202.016 1.00 26.86 176 GLY B CA 1
ATOM 2681 C C . GLY B 1 102 ? -8.530 -14.626 202.119 1.00 30.04 176 GLY B C 1
ATOM 2682 O O . GLY B 1 102 ? -8.613 -13.689 201.317 1.00 28.61 176 GLY B O 1
ATOM 2683 N N . PHE B 1 103 ? -7.605 -14.663 203.076 1.00 34.52 177 PHE B N 1
ATOM 2684 C CA . PHE B 1 103 ? -6.662 -13.555 203.233 1.00 35.81 177 PHE B CA 1
ATOM 2685 C C . PHE B 1 103 ? -5.228 -13.994 202.920 1.00 34.18 177 PHE B C 1
ATOM 2686 O O . PHE B 1 103 ? -4.747 -15.000 203.443 1.00 36.83 177 PHE B O 1
ATOM 2694 N N . ASN B 1 104 ? -4.551 -13.229 202.067 1.00 34.39 178 ASN B N 1
ATOM 2695 C CA . ASN B 1 104 ? -3.162 -13.512 201.708 1.00 28.06 178 ASN B CA 1
ATOM 2696 C C . ASN B 1 104 ? -2.226 -13.010 202.787 1.00 32.02 178 ASN B C 1
ATOM 2697 O O . ASN B 1 104 ? -2.520 -12.039 203.485 1.00 42.35 178 ASN B O 1
ATOM 2702 N N . TYR B 1 105 ? -1.092 -13.676 202.930 1.00 30.03 179 TYR B N 1
ATOM 2703 C CA . TYR B 1 105 ? -0.035 -13.173 203.782 1.00 23.74 179 TYR B CA 1
ATOM 2704 C C . TYR B 1 105 ? 0.898 -12.327 202.923 1.00 28.06 179 TYR B C 1
ATOM 2705 O O . TYR B 1 105 ? 0.845 -12.425 201.682 1.00 24.82 179 TYR B O 1
ATOM 2714 N N . PRO B 1 106 ? 1.746 -11.492 203.562 1.00 18.12 180 PRO B N 1
ATOM 2715 C CA . PRO B 1 106 ? 2.697 -10.679 202.773 1.00 21.72 180 PRO B CA 1
ATOM 2716 C C . PRO B 1 106 ? 3.667 -11.523 201.905 1.00 25.07 180 PRO B C 1
ATOM 2717 O O . PRO B 1 106 ? 3.996 -11.119 200.795 1.00 25.40 180 PRO B O 1
ATOM 2721 N N . MET B 1 107 ? 4.116 -12.678 202.397 1.00 29.99 181 MET B N 1
ATOM 2722 C CA . MET B 1 107 ? 5.060 -13.489 201.624 1.00 32.22 181 MET B CA 1
ATOM 2723 C C . MET B 1 107 ? 4.909 -14.997 201.867 1.00 32.20 181 MET B C 1
ATOM 2724 O O . MET B 1 107 ? 4.500 -15.435 202.948 1.00 36.56 181 MET B O 1
ATOM 2729 N N . GLU B 1 108 ? 5.242 -15.793 200.859 1.00 24.51 182 GLU B N 1
ATOM 2730 C CA . GLU B 1 108 ? 5.251 -17.235 201.044 1.00 23.10 182 GLU B CA 1
ATOM 2731 C C . GLU B 1 108 ? 6.562 -17.781 200.471 1.00 20.91 182 GLU B C 1
ATOM 2732 O O . GLU B 1 108 ? 7.147 -17.220 199.539 1.00 21.93 182 GLU B O 1
ATOM 2738 N N . MET B 1 109 ? 7.007 -18.885 201.052 1.00 24.54 183 MET B N 1
ATOM 2739 C CA . MET B 1 109 ? 8.261 -19.535 200.709 1.00 25.14 183 MET B CA 1
ATOM 2740 C C . MET B 1 109 ? 8.027 -21.035 200.428 1.00 26.31 183 MET B C 1
ATOM 2741 O O . MET B 1 109 ? 7.298 -21.716 201.172 1.00 14.75 183 MET B O 1
ATOM 2746 N N . HIS B 1 110 ? 8.638 -21.543 199.361 1.00 19.64 184 HIS B N 1
ATOM 2747 C CA . HIS B 1 110 ? 8.465 -22.934 198.971 1.00 14.12 184 HIS B CA 1
ATOM 2748 C C . HIS B 1 110 ? 9.765 -23.735 198.976 1.00 22.44 184 HIS B C 1
ATOM 2749 O O . HIS B 1 110 ? 10.695 -23.390 198.246 1.00 15.32 184 HIS B O 1
ATOM 2756 N N . LEU B 1 111 ? 9.813 -24.816 199.763 1.00 16.26 185 LEU B N 1
ATOM 2757 C CA . LEU B 1 111 ? 10.945 -25.756 199.704 1.00 16.36 185 LEU B CA 1
ATOM 2758 C C . LEU B 1 111 ? 10.581 -26.926 198.814 1.00 19.98 185 LEU B C 1
ATOM 2759 O O . LEU B 1 111 ? 9.635 -27.670 199.101 1.00 23.59 185 LEU B O 1
ATOM 2764 N N . VAL B 1 112 ? 11.274 -27.037 197.681 1.00 11.61 186 VAL B N 1
ATOM 2765 C CA . VAL B 1 112 ? 10.907 -28.055 196.705 1.00 12.00 186 VAL B CA 1
ATOM 2766 C C . VAL B 1 112 ? 11.757 -29.311 196.824 1.00 18.14 186 VAL B C 1
ATOM 2767 O O . VAL B 1 112 ? 12.984 -29.245 196.836 1.00 27.03 186 VAL B O 1
ATOM 2771 N N . HIS B 1 113 ? 11.091 -30.457 196.955 1.00 16.95 187 HIS B N 1
ATOM 2772 C CA . HIS B 1 113 ? 11.782 -31.737 197.050 1.00 16.78 187 HIS B CA 1
ATOM 2773 C C . HIS B 1 113 ? 11.371 -32.694 195.942 1.00 22.37 187 HIS B C 1
ATOM 2774 O O . HIS B 1 113 ? 10.232 -32.687 195.505 1.00 36.57 187 HIS B O 1
ATOM 2781 N N . LYS B 1 114 ? 12.294 -33.541 195.505 1.00 22.98 188 LYS B N 1
ATOM 2782 C CA . LYS B 1 114 ? 11.975 -34.516 194.478 1.00 15.50 188 LYS B CA 1
ATOM 2783 C C . LYS B 1 114 ? 12.595 -35.850 194.875 1.00 20.92 188 LYS B C 1
ATOM 2784 O O . LYS B 1 114 ? 13.696 -35.872 195.418 1.00 32.19 188 LYS B O 1
ATOM 2790 N N . ASP B 1 115 ? 11.881 -36.958 194.654 1.00 21.69 189 ASP B N 1
ATOM 2791 C CA . ASP B 1 115 ? 12.463 -38.266 194.945 1.00 19.71 189 ASP B CA 1
ATOM 2792 C C . ASP B 1 115 ? 13.005 -38.909 193.668 1.00 20.11 189 ASP B C 1
ATOM 2793 O O . ASP B 1 115 ? 12.955 -38.299 192.592 1.00 26.30 189 ASP B O 1
ATOM 2798 N N . GLY B 1 116 ? 13.487 -40.146 193.781 1.00 21.51 190 GLY B N 1
ATOM 2799 C CA . GLY B 1 116 ? 14.019 -40.880 192.639 1.00 25.16 190 GLY B CA 1
ATOM 2800 C C . GLY B 1 116 ? 13.084 -41.112 191.445 1.00 36.83 190 GLY B C 1
ATOM 2801 O O . GLY B 1 116 ? 13.555 -41.240 190.314 1.00 46.90 190 GLY B O 1
ATOM 2802 N N . ASP B 1 117 ? 11.777 -41.216 191.695 1.00 29.16 191 ASP B N 1
ATOM 2803 C CA . ASP B 1 117 ? 10.795 -41.465 190.645 1.00 36.75 191 ASP B CA 1
ATOM 2804 C C . ASP B 1 117 ? 10.226 -40.187 190.062 1.00 42.19 191 ASP B C 1
ATOM 2805 O O . ASP B 1 117 ? 9.410 -40.229 189.142 1.00 47.54 191 ASP B O 1
ATOM 2810 N N . GLY B 1 118 ? 10.647 -39.051 190.597 1.00 38.67 192 GLY B N 1
ATOM 2811 C CA . GLY B 1 118 ? 10.159 -37.780 190.103 1.00 25.90 192 GLY B CA 1
ATOM 2812 C C . GLY B 1 118 ? 9.043 -37.184 190.938 1.00 23.24 192 GLY B C 1
ATOM 2813 O O . GLY B 1 118 ? 8.560 -36.087 190.641 1.00 19.14 192 GLY B O 1
ATOM 2814 N N . ASN B 1 119 ? 8.611 -37.901 191.968 1.00 18.21 193 ASN B N 1
ATOM 2815 C CA . ASN B 1 119 ? 7.557 -37.376 192.831 1.00 20.26 193 ASN B CA 1
ATOM 2816 C C . ASN B 1 119 ? 8.019 -36.127 193.587 1.00 24.25 193 ASN B C 1
ATOM 2817 O O . ASN B 1 119 ? 9.101 -36.114 194.194 1.00 24.51 193 ASN B O 1
ATOM 2822 N N . LEU B 1 120 ? 7.153 -35.120 193.630 1.00 24.87 194 LEU B N 1
ATOM 2823 C CA . LEU B 1 120 ? 7.479 -33.825 194.221 1.00 5.14 194 LEU B CA 1
ATOM 2824 C C . LEU B 1 120 ? 6.776 -33.632 195.554 1.00 14.36 194 LEU B C 1
ATOM 2825 O O . LEU B 1 120 ? 5.618 -34.023 195.717 1.00 10.10 194 LEU B O 1
ATOM 2830 N N . ALA B 1 121 ? 7.486 -33.089 196.534 1.00 16.95 195 ALA B N 1
ATOM 2831 C CA . ALA B 1 121 ? 6.842 -32.679 197.782 1.00 16.12 195 ALA B CA 1
ATOM 2832 C C . ALA B 1 121 ? 7.293 -31.281 198.115 1.00 18.76 195 ALA B C 1
ATOM 2833 O O . ALA B 1 121 ? 8.492 -31.017 198.146 1.00 23.58 195 ALA B O 1
ATOM 2835 N N . VAL B 1 122 ? 6.347 -30.396 198.411 1.00 15.55 196 VAL B N 1
ATOM 2836 C CA . VAL B 1 122 ? 6.690 -29.001 198.689 1.00 12.68 196 VAL B CA 1
ATOM 2837 C C . VAL B 1 122 ? 6.310 -28.644 200.104 1.00 17.92 196 VAL B C 1
ATOM 2838 O O . VAL B 1 122 ? 5.188 -28.921 200.537 1.00 19.31 196 VAL B O 1
ATOM 2842 N N . ILE B 1 123 ? 7.248 -28.028 200.821 1.00 18.90 197 ILE B N 1
ATOM 2843 C CA . ILE B 1 123 ? 6.964 -27.487 202.140 1.00 20.41 197 ILE B CA 1
ATOM 2844 C C . ILE B 1 123 ? 6.800 -25.998 201.980 1.00 27.39 197 ILE B C 1
ATOM 2845 O O . ILE B 1 123 ? 7.720 -25.325 201.487 1.00 20.13 197 ILE B O 1
ATOM 2850 N N . ALA B 1 124 ? 5.641 -25.492 202.407 1.00 19.52 198 ALA B N 1
ATOM 2851 C CA . ALA B 1 124 ? 5.360 -24.071 202.325 1.00 17.05 198 ALA B CA 1
ATOM 2852 C C . ALA B 1 124 ? 5.374 -23.413 203.701 1.00 22.13 198 ALA B C 1
ATOM 2853 O O . ALA B 1 124 ? 4.720 -23.874 204.649 1.00 26.15 198 ALA B O 1
ATOM 2855 N N . ILE B 1 125 ? 6.084 -22.291 203.776 1.00 16.81 199 ILE B N 1
ATOM 2856 C CA . ILE B 1 125 ? 6.167 -21.489 204.991 1.00 19.82 199 ILE B CA 1
ATOM 2857 C C . ILE B 1 125 ? 5.648 -20.078 204.745 1.00 20.52 199 ILE B C 1
ATOM 2858 O O . ILE B 1 125 ? 6.088 -19.388 203.821 1.00 25.45 199 ILE B O 1
ATOM 2863 N N . LEU B 1 126 ? 4.749 -19.637 205.614 1.00 19.17 200 LEU B N 1
ATOM 2864 C CA . LEU B 1 126 ? 4.124 -18.335 205.454 1.00 21.32 200 LEU B CA 1
ATOM 2865 C C . LEU B 1 126 ? 4.832 -17.284 206.286 1.00 24.83 200 LEU B C 1
ATOM 2866 O O . LEU B 1 126 ? 5.260 -17.553 207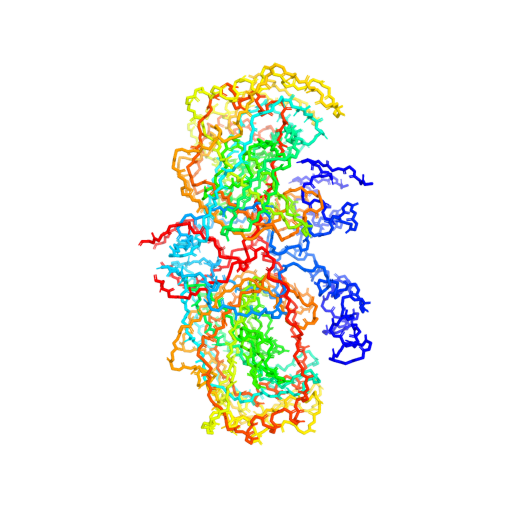.410 1.00 21.68 200 LEU B O 1
ATOM 2871 N N . PHE B 1 127 ? 4.938 -16.075 205.736 1.00 33.77 201 PHE B N 1
ATOM 2872 C CA . PHE B 1 127 ? 5.491 -14.935 206.479 1.00 31.03 201 PHE B CA 1
ATOM 2873 C C . PHE B 1 127 ? 4.374 -13.998 206.927 1.00 25.56 201 PHE B C 1
ATOM 2874 O O . PHE B 1 127 ? 3.452 -13.730 206.169 1.00 29.22 201 PHE B O 1
ATOM 2882 N N . GLN B 1 128 ? 4.475 -13.470 208.140 1.00 24.41 202 GLN B N 1
ATOM 2883 C CA . GLN B 1 128 ? 3.638 -12.336 208.542 1.00 24.23 202 GLN B CA 1
ATOM 2884 C C . GLN B 1 128 ? 4.520 -11.176 209.049 1.00 29.12 202 GLN B C 1
ATOM 2885 O O . GLN B 1 128 ? 5.678 -11.380 209.405 1.00 33.20 202 GLN B O 1
ATOM 2891 N N . GLU B 1 129 ? 3.988 -9.958 209.065 1.00 34.58 203 GLU B N 1
ATOM 2892 C CA . GLU B 1 129 ? 4.759 -8.821 209.560 1.00 32.33 203 GLU B CA 1
ATOM 2893 C C . GLU B 1 129 ? 4.996 -9.013 211.061 1.00 31.45 203 GLU B C 1
ATOM 2894 O O . GLU B 1 129 ? 4.108 -9.487 211.774 1.00 27.26 203 GLU B O 1
ATOM 2900 N N . GLY B 1 130 ? 6.183 -8.631 211.533 1.00 31.06 204 GLY B N 1
ATOM 2901 C CA . GLY B 1 130 ? 6.581 -8.790 212.932 1.00 24.01 204 GLY B CA 1
ATOM 2902 C C . GLY B 1 130 ? 8.070 -8.517 213.101 1.00 26.65 204 GLY B C 1
ATOM 2903 O O . GLY B 1 130 ? 8.586 -7.562 212.508 1.00 20.27 204 GLY B O 1
ATOM 2904 N N . GLU B 1 131 ? 8.766 -9.346 213.883 1.00 37.80 205 GLU B N 1
ATOM 2905 C CA . GLU B 1 131 ? 10.213 -9.174 214.111 1.00 35.58 205 GLU B CA 1
ATOM 2906 C C . GLU B 1 131 ? 11.038 -9.257 212.844 1.00 37.02 205 GLU B C 1
ATOM 2907 O O . GLU B 1 131 ? 10.662 -9.942 211.883 1.00 31.12 205 GLU B O 1
ATOM 2913 N N . GLU B 1 132 ? 12.163 -8.543 212.860 1.00 39.40 206 GLU B N 1
ATOM 2914 C CA . GLU B 1 132 ? 13.126 -8.599 211.776 1.00 38.32 206 GLU B CA 1
ATOM 2915 C C . GLU B 1 132 ? 13.552 -10.061 211.694 1.00 39.30 206 GLU B C 1
ATOM 2916 O O . GLU B 1 132 ? 13.790 -10.702 212.723 1.00 44.13 206 GLU B O 1
ATOM 2922 N N . ASN B 1 133 ? 13.600 -10.602 210.482 1.00 32.05 207 ASN B N 1
ATOM 2923 C CA . ASN B 1 133 ? 14.037 -11.976 210.291 1.00 26.64 207 ASN B CA 1
ATOM 2924 C C . ASN B 1 133 ? 15.526 -11.976 209.948 1.00 29.75 207 ASN B C 1
ATOM 2925 O O . ASN B 1 133 ? 15.914 -11.540 208.855 1.00 24.05 207 ASN B O 1
ATOM 2930 N N . GLU B 1 134 ? 16.356 -12.483 210.858 1.00 30.10 208 GLU B N 1
ATOM 2931 C CA . GLU B 1 134 ? 17.803 -12.432 210.649 1.00 32.77 208 GLU B CA 1
ATOM 2932 C C . GLU B 1 134 ? 18.262 -13.271 209.486 1.00 30.79 208 GLU B C 1
ATOM 2933 O O . GLU B 1 134 ? 19.084 -12.821 208.690 1.00 32.64 208 GLU B O 1
ATOM 2939 N N . THR B 1 135 ? 17.696 -14.466 209.370 1.00 36.81 209 THR B N 1
ATOM 2940 C CA . THR B 1 135 ? 17.989 -15.365 208.267 1.00 27.52 209 THR B CA 1
ATOM 2941 C C . THR B 1 135 ? 17.586 -14.729 206.939 1.00 30.15 209 THR B C 1
ATOM 2942 O O . THR B 1 135 ? 18.370 -14.739 205.987 1.00 26.47 209 THR B O 1
ATOM 2946 N N . LEU B 1 136 ? 16.394 -14.132 206.888 1.00 20.24 210 LEU B N 1
ATOM 2947 C CA . LEU B 1 136 ? 15.969 -13.390 205.697 1.00 27.18 210 LEU B CA 1
ATOM 2948 C C . LEU B 1 136 ? 16.928 -12.226 205.394 1.00 33.73 210 LEU B C 1
ATOM 2949 O O . LEU B 1 136 ? 17.201 -11.910 204.235 1.00 32.15 210 LEU B O 1
ATOM 2954 N N . ALA B 1 137 ? 17.420 -11.574 206.443 1.00 30.92 211 ALA B N 1
ATOM 2955 C CA . ALA B 1 137 ? 18.325 -10.444 206.269 1.00 30.17 211 ALA B CA 1
ATOM 2956 C C . ALA B 1 137 ? 19.660 -10.849 205.608 1.00 28.45 211 ALA B C 1
ATOM 2957 O O . ALA B 1 137 ? 20.177 -10.097 204.788 1.00 36.52 211 ALA B O 1
ATOM 2959 N N . LYS B 1 138 ? 20.208 -12.022 205.941 1.00 20.03 212 LYS B N 1
ATOM 2960 C CA . LYS B 1 138 ? 21.412 -12.522 205.249 1.00 33.00 212 LYS B CA 1
ATOM 2961 C C . LYS B 1 138 ? 21.175 -12.663 203.752 1.00 34.75 212 LYS B C 1
ATOM 2962 O O . LYS B 1 138 ? 21.943 -12.171 202.921 1.00 38.34 212 LYS B O 1
ATOM 2968 N N . LEU B 1 139 ? 20.077 -13.330 203.431 1.00 28.96 213 LEU B N 1
ATOM 2969 C CA . LEU B 1 139 ? 19.700 -13.616 202.062 1.00 29.58 213 LEU B CA 1
ATOM 2970 C C . LEU B 1 139 ? 19.555 -12.341 201.233 1.00 27.79 213 LEU B C 1
ATOM 2971 O O . LEU B 1 139 ? 19.985 -12.284 200.089 1.00 34.89 213 LEU B O 1
ATOM 2976 N N . MET B 1 140 ? 18.913 -11.327 201.799 1.00 33.96 214 MET B N 1
ATOM 2977 C CA . MET B 1 140 ? 18.621 -10.112 201.051 1.00 38.10 214 MET B CA 1
ATOM 2978 C C . MET B 1 140 ? 19.864 -9.272 200.757 1.00 35.22 214 MET B C 1
ATOM 2979 O O . MET B 1 140 ? 19.872 -8.463 199.821 1.00 39.04 214 MET B O 1
ATOM 2984 N N . SER B 1 141 ? 20.915 -9.463 201.546 1.00 26.82 215 SER B N 1
ATOM 2985 C CA . SER B 1 141 ? 22.183 -8.784 201.286 1.00 34.05 215 SER B CA 1
ATOM 2986 C C . SER B 1 141 ? 22.739 -9.165 199.918 1.00 45.58 215 SER B C 1
ATOM 2987 O O . SER B 1 141 ? 23.575 -8.452 199.358 1.00 47.70 215 SER B O 1
ATOM 2990 N N . PHE B 1 142 ? 22.314 -10.328 199.422 1.00 40.38 216 PHE B N 1
ATOM 2991 C CA . PHE B 1 142 ? 22.853 -10.897 198.187 1.00 34.18 216 PHE B CA 1
ATOM 2992 C C . PHE B 1 142 ? 21.861 -11.107 197.038 1.00 26.75 216 PHE B C 1
ATOM 2993 O O . PHE B 1 142 ? 22.137 -11.897 196.134 1.00 34.87 216 PHE B O 1
ATOM 3001 N N . LEU B 1 143 ? 20.715 -10.432 197.080 1.00 29.33 217 LEU B N 1
ATOM 3002 C CA . LEU B 1 143 ? 19.743 -10.460 195.969 1.00 34.88 217 LEU B CA 1
ATOM 3003 C C . LEU B 1 143 ? 20.384 -10.164 194.585 1.00 39.02 217 LEU B C 1
ATOM 3004 O O . LEU B 1 143 ? 20.899 -9.070 194.364 1.00 43.59 217 LEU B O 1
ATOM 3009 N N . PRO B 1 144 ? 20.356 -11.133 193.653 1.00 36.12 218 PRO B N 1
ATOM 3010 C CA . PRO B 1 144 ? 20.941 -10.867 192.333 1.00 29.31 218 PRO B CA 1
ATOM 3011 C C . PRO B 1 144 ? 20.285 -9.713 191.581 1.00 34.38 218 PRO B C 1
ATOM 3012 O O . PRO B 1 144 ? 19.067 -9.621 191.500 1.00 32.99 218 PRO B O 1
ATOM 3016 N N . GLN B 1 145 ? 21.115 -8.842 191.027 1.00 44.43 219 GLN B N 1
ATOM 3017 C CA . GLN B 1 145 ? 20.653 -7.746 190.194 1.00 40.89 219 GLN B CA 1
ATOM 3018 C C . GLN B 1 145 ? 20.688 -8.132 188.719 1.00 31.29 219 GLN B C 1
ATOM 3019 O O . GLN B 1 145 ? 20.413 -7.311 187.861 1.00 35.09 219 GLN B O 1
ATOM 3025 N N . THR B 1 146 ? 21.074 -9.374 188.438 1.00 40.36 220 THR B N 1
ATOM 3026 C CA . THR B 1 146 ? 21.166 -9.908 187.072 1.00 43.55 220 THR B CA 1
ATOM 3027 C C . THR B 1 146 ? 20.145 -11.009 186.842 1.00 43.96 220 THR B C 1
ATOM 3028 O O . THR B 1 146 ? 19.924 -11.835 187.724 1.00 49.76 220 THR B O 1
ATOM 3032 N N . LEU B 1 147 ? 19.501 -11.013 185.678 1.00 37.69 221 LEU B N 1
ATOM 3033 C CA . LEU B 1 147 ? 18.552 -12.074 185.368 1.00 35.24 221 LEU B CA 1
ATOM 3034 C C . LEU B 1 147 ? 19.272 -13.348 184.943 1.00 38.23 221 LEU B C 1
ATOM 3035 O O . LEU B 1 147 ? 20.167 -13.303 184.113 1.00 47.81 221 LEU B O 1
ATOM 3040 N N . LYS B 1 148 ? 18.853 -14.483 185.494 1.00 40.46 222 LYS B N 1
ATOM 3041 C CA . LYS B 1 148 ? 19.334 -15.803 185.090 1.00 35.08 222 LYS B CA 1
ATOM 3042 C C . LYS B 1 148 ? 20.837 -16.115 185.180 1.00 37.90 222 LYS B C 1
ATOM 3043 O O . LYS B 1 148 ? 21.308 -16.959 184.406 1.00 28.85 222 LYS B O 1
ATOM 3049 N N . LYS B 1 149 ? 21.570 -15.426 186.067 1.00 44.52 223 LYS B N 1
ATOM 3050 C CA . LYS B 1 149 ? 22.909 -15.850 186.514 1.00 53.95 223 LYS B CA 1
ATOM 3051 C C . LYS B 1 149 ? 22.825 -16.775 187.694 1.00 56.68 223 LYS B C 1
ATOM 3052 O O . LYS B 1 149 ? 21.802 -16.843 188.287 1.00 76.89 223 LYS B O 1
ATOM 3058 N N . GLN B 1 150 ? 23.924 -17.346 188.155 1.00 55.54 224 GLN B N 1
ATOM 3059 C CA . GLN B 1 150 ? 23.774 -18.215 189.309 1.00 52.94 224 GLN B CA 1
ATOM 3060 C C . GLN B 1 150 ? 24.367 -17.680 190.608 1.00 59.65 224 GLN B C 1
ATOM 3061 O O . GLN B 1 150 ? 24.048 -18.203 191.674 1.00 79.99 224 GLN B O 1
ATOM 3067 N N . GLU B 1 151 ? 25.272 -16.713 190.528 1.00 41.14 225 GLU B N 1
ATOM 3068 C CA . GLU B 1 151 ? 25.617 -15.871 191.683 1.00 36.87 225 GLU B CA 1
ATOM 3069 C C . GLU B 1 151 ? 25.958 -16.669 192.949 1.00 33.95 225 GLU B C 1
ATOM 3070 O O . GLU B 1 151 ? 25.134 -16.805 193.849 1.00 41.97 225 GLU B O 1
ATOM 3076 N N . ILE B 1 152 ? 27.151 -17.245 192.988 1.00 34.76 226 ILE B N 1
ATOM 3077 C CA . ILE B 1 152 ? 27.605 -18.020 194.137 1.00 31.27 226 ILE B CA 1
ATOM 3078 C C . ILE B 1 152 ? 28.377 -17.211 195.179 1.00 25.27 226 ILE B C 1
ATOM 3079 O O . ILE B 1 152 ? 29.164 -16.346 194.838 1.00 38.73 226 ILE B O 1
ATOM 3084 N N . HIS B 1 153 ? 28.113 -17.486 196.452 1.00 33.74 227 HIS B N 1
ATOM 3085 C CA . HIS B 1 153 ? 28.862 -16.890 197.552 1.00 36.22 227 HIS B CA 1
ATOM 3086 C C . HIS B 1 153 ? 29.438 -17.972 198.474 1.00 45.91 227 HIS B C 1
ATOM 3087 O O . HIS B 1 153 ? 28.741 -18.460 199.370 1.00 50.73 227 HIS B O 1
ATOM 3094 N N . GLU B 1 154 ? 30.709 -18.328 198.263 1.00 49.15 228 GLU B N 1
ATOM 3095 C CA . GLU B 1 154 ? 31.347 -19.429 198.999 1.00 48.27 228 GLU B CA 1
ATOM 3096 C C . GLU B 1 154 ? 31.353 -19.193 200.502 1.00 42.68 228 GLU B C 1
ATOM 3097 O O . GLU B 1 154 ? 31.288 -20.143 201.266 1.00 50.65 228 GLU B O 1
ATOM 3103 N N . SER B 1 155 ? 31.449 -17.944 200.937 1.00 33.73 229 SER B N 1
ATOM 3104 C CA . SER B 1 155 ? 31.599 -17.703 202.362 1.00 33.69 229 SER B CA 1
ATOM 3105 C C . SER B 1 155 ? 30.272 -17.495 203.096 1.00 31.16 229 SER B C 1
ATOM 3106 O O . SER B 1 155 ? 30.261 -17.401 204.319 1.00 40.15 229 SER B O 1
ATOM 3109 N N . VAL B 1 156 ? 29.152 -17.474 202.381 1.00 36.60 230 VAL B N 1
ATOM 3110 C CA . VAL B 1 156 ? 27.848 -17.298 203.055 1.00 42.85 230 VAL B CA 1
ATOM 3111 C C . VAL B 1 156 ? 27.033 -18.587 203.158 1.00 37.59 230 VAL B C 1
ATOM 3112 O O . VAL B 1 156 ? 26.652 -19.174 202.152 1.00 34.80 230 VAL B O 1
ATOM 3116 N N . LYS B 1 157 ? 26.764 -18.992 204.394 1.00 32.89 231 LYS B N 1
ATOM 3117 C CA . LYS B 1 157 ? 26.041 -20.216 204.708 1.00 34.79 231 LYS B CA 1
ATOM 3118 C C . LYS B 1 157 ? 24.696 -19.950 205.363 1.00 36.78 231 LYS B C 1
ATOM 3119 O O . LYS B 1 157 ? 24.639 -19.338 206.421 1.00 42.07 231 LYS B O 1
ATOM 3125 N N . ILE B 1 158 ? 23.616 -20.392 204.736 1.00 42.00 232 ILE B N 1
ATOM 3126 C CA . ILE B 1 158 ? 22.304 -20.295 205.364 1.00 32.66 232 ILE B CA 1
ATOM 3127 C C . ILE B 1 158 ? 21.644 -21.675 205.495 1.00 36.18 232 ILE B C 1
ATOM 3128 O O . ILE B 1 158 ? 21.400 -22.366 204.496 1.00 29.52 232 ILE B O 1
ATOM 3133 N N . HIS B 1 159 ? 21.369 -22.092 206.725 1.00 34.76 233 HIS B N 1
ATOM 3134 C CA . HIS B 1 159 ? 20.688 -23.358 206.905 1.00 30.18 233 HIS B CA 1
ATOM 3135 C C . HIS B 1 159 ? 19.200 -23.127 206.630 1.00 26.39 233 HIS B C 1
ATOM 3136 O O . HIS B 1 159 ? 18.586 -22.279 207.264 1.00 32.98 233 HIS B O 1
ATOM 3143 N N . PRO B 1 160 ? 18.626 -23.857 205.652 1.00 18.63 234 PRO B N 1
ATOM 3144 C CA . PRO B 1 160 ? 17.230 -23.664 205.234 1.00 20.54 234 PRO B CA 1
ATOM 3145 C C . PRO B 1 160 ? 16.215 -23.950 206.341 1.00 30.08 234 PRO B C 1
ATOM 3146 O O . PRO B 1 160 ? 15.108 -23.408 206.297 1.00 40.65 234 PRO B O 1
ATOM 3150 N N . ALA B 1 161 ? 16.586 -24.767 207.322 1.00 19.86 235 ALA B N 1
ATOM 3151 C CA . ALA B 1 161 ? 15.668 -25.087 208.402 1.00 26.93 235 ALA B CA 1
ATOM 3152 C C . ALA B 1 161 ? 15.504 -23.933 209.398 1.00 24.77 235 ALA B C 1
ATOM 3153 O O . ALA B 1 161 ? 14.604 -23.971 210.242 1.00 18.93 235 ALA B O 1
ATOM 3155 N N . LYS B 1 162 ? 16.347 -22.903 209.272 1.00 23.55 236 LYS B N 1
ATOM 3156 C CA . LYS B 1 162 ? 16.205 -21.675 210.065 1.00 33.38 236 LYS B CA 1
ATOM 3157 C C . LYS B 1 162 ? 14.901 -20.955 209.762 1.00 22.25 236 LYS B C 1
ATOM 3158 O O . LYS B 1 162 ? 14.400 -20.206 210.584 1.00 23.10 236 LYS B O 1
ATOM 3164 N N . PHE B 1 163 ? 14.369 -21.171 208.569 1.00 25.93 237 PHE B N 1
ATOM 3165 C CA . PHE B 1 163 ? 13.107 -20.561 208.179 1.00 20.60 237 PHE B CA 1
ATOM 3166 C C . PHE B 1 163 ? 11.858 -21.255 208.746 1.00 20.97 237 PHE B C 1
ATOM 3167 O O . PHE B 1 163 ? 10.737 -20.769 208.556 1.00 21.58 237 PHE B O 1
ATOM 3175 N N . PHE B 1 164 ? 12.038 -22.409 209.386 1.00 23.98 238 PHE B N 1
ATOM 3176 C CA . PHE B 1 164 ? 10.898 -23.151 209.936 1.00 25.70 238 PHE B CA 1
ATOM 3177 C C . PHE B 1 164 ? 10.358 -22.497 211.206 1.00 35.27 238 PHE B C 1
ATOM 3178 O O . PHE B 1 164 ? 11.123 -22.011 212.041 1.00 40.46 238 PHE B O 1
ATOM 3186 N N . PRO B 1 165 ? 9.030 -22.482 211.358 1.00 33.67 239 PRO B N 1
ATOM 3187 C CA . PRO B 1 165 ? 8.445 -21.971 212.602 1.00 22.73 239 PRO B CA 1
ATOM 3188 C C . PRO B 1 165 ? 8.750 -22.869 213.802 1.00 25.87 239 PRO B C 1
ATOM 3189 O O . PRO B 1 165 ? 9.163 -24.030 213.670 1.00 26.60 239 PRO B O 1
ATOM 3193 N N . ALA B 1 166 ? 8.554 -22.316 214.986 1.00 28.04 240 ALA B N 1
ATOM 3194 C CA . ALA B 1 166 ? 8.760 -23.078 216.196 1.00 30.99 240 ALA B CA 1
ATOM 3195 C C . ALA B 1 166 ? 7.705 -24.184 216.289 1.00 26.70 240 ALA B C 1
ATOM 3196 O O . ALA B 1 166 ? 8.035 -25.337 216.561 1.00 28.85 240 ALA B O 1
ATOM 3198 N N . ASP B 1 167 ? 6.442 -23.819 216.056 1.00 21.20 241 ASP B N 1
ATOM 3199 C CA . ASP B 1 167 ? 5.343 -24.774 215.990 1.00 24.50 241 ASP B CA 1
ATOM 3200 C C . ASP B 1 167 ? 5.495 -25.590 214.708 1.00 31.19 241 ASP B C 1
ATOM 3201 O O . ASP B 1 167 ? 5.597 -25.022 213.616 1.00 36.72 241 ASP B O 1
ATOM 3206 N N . LYS B 1 168 ? 5.460 -26.913 214.836 1.00 22.07 242 LYS B N 1
ATOM 3207 C CA . LYS B 1 168 ? 5.665 -27.806 213.703 1.00 27.35 242 LYS B CA 1
ATOM 3208 C C . LYS B 1 168 ? 4.339 -28.363 213.093 1.00 30.13 242 LYS B C 1
ATOM 3209 O O . LYS B 1 168 ? 4.369 -29.198 212.194 1.00 33.72 242 LYS B O 1
ATOM 3215 N N . LYS B 1 169 ? 3.188 -27.922 213.593 1.00 24.91 243 LYS B N 1
ATOM 3216 C CA . LYS B 1 169 ? 1.893 -28.319 213.025 1.00 22.16 243 LYS B CA 1
ATOM 3217 C C . LYS B 1 169 ? 1.759 -27.888 211.558 1.00 24.53 243 LYS B C 1
ATOM 3218 O O . LYS B 1 169 ? 2.219 -26.807 211.186 1.00 28.41 243 LYS B O 1
ATOM 3224 N N . PHE B 1 170 ? 1.138 -28.723 210.726 1.00 14.25 244 PHE B N 1
ATOM 3225 C CA . PHE B 1 170 ? 0.963 -28.362 209.324 1.00 19.16 244 PHE B CA 1
ATOM 3226 C C . PHE B 1 170 ? -0.337 -28.874 208.716 1.00 29.39 244 PHE B C 1
ATOM 3227 O O . PHE B 1 170 ? -0.983 -29.779 209.246 1.00 31.67 244 PHE B O 1
ATOM 3235 N N . TYR B 1 171 ? -0.704 -28.256 207.596 1.00 27.69 245 TYR B N 1
ATOM 3236 C CA . TYR B 1 171 ? -1.815 -28.683 206.765 1.00 18.26 245 TYR B CA 1
ATOM 3237 C C . TYR B 1 171 ? -1.232 -29.457 205.600 1.00 26.44 245 TYR B C 1
ATOM 3238 O O . TYR B 1 171 ? -0.172 -29.090 205.090 1.00 26.83 245 TYR B O 1
ATOM 3247 N N . LYS B 1 172 ? -1.884 -30.541 205.188 1.00 23.99 246 LYS B N 1
ATOM 3248 C CA . LYS B 1 172 ? -1.407 -31.271 204.014 1.00 19.04 246 LYS B CA 1
ATOM 3249 C C . LYS B 1 172 ? -2.542 -31.573 203.037 1.00 24.39 246 LYS B C 1
ATOM 3250 O O . LYS B 1 172 ? -3.672 -31.879 203.423 1.00 30.96 246 LYS B O 1
ATOM 3256 N N . TYR B 1 173 ? -2.224 -31.486 201.755 1.00 23.25 247 TYR B N 1
ATOM 3257 C CA . TYR B 1 173 ? -3.172 -31.830 200.715 1.00 16.50 247 TYR B CA 1
ATOM 3258 C C . TYR B 1 173 ? -2.423 -32.185 199.438 1.00 17.62 247 TYR B C 1
ATOM 3259 O O . TYR B 1 173 ? -1.241 -31.913 199.310 1.00 15.90 247 TYR B O 1
ATOM 3268 N N . SER B 1 174 ? -3.123 -32.821 198.511 1.00 23.91 248 SER B N 1
ATOM 3269 C CA . SER B 1 174 ? -2.562 -33.192 197.224 1.00 18.15 248 SER B CA 1
ATOM 3270 C C . SER B 1 174 ? -2.790 -32.077 196.217 1.00 14.48 248 SER B C 1
ATOM 3271 O O . SER B 1 174 ? -3.922 -31.660 196.016 1.00 25.82 248 SER B O 1
ATOM 3274 N N . GLY B 1 175 ? -1.723 -31.571 195.603 1.00 8.88 249 GLY B N 1
ATOM 3275 C CA . GLY B 1 175 ? -1.856 -30.430 194.703 1.00 10.69 249 GLY B CA 1
ATOM 3276 C C . GLY B 1 175 ? -0.994 -30.403 193.452 1.00 18.20 249 GLY B C 1
ATOM 3277 O O . GLY B 1 175 ? -0.642 -31.428 192.853 1.00 23.98 249 GLY B O 1
ATOM 3278 N N . SER B 1 176 ? -0.628 -29.196 193.058 1.00 15.76 250 SER B N 1
ATOM 3279 C CA . SER B 1 176 ? 0.153 -29.021 191.844 1.00 20.29 250 SER B CA 1
ATOM 3280 C C . SER B 1 176 ? 1.275 -28.021 192.039 1.00 18.77 250 SER B C 1
ATOM 3281 O O . SER B 1 176 ? 1.404 -27.421 193.110 1.00 12.51 250 SER B O 1
ATOM 3284 N N . LEU B 1 177 ? 2.109 -27.889 191.013 1.00 24.78 251 LEU B N 1
ATOM 3285 C CA . LEU B 1 177 ? 2.996 -26.744 190.889 1.00 23.89 251 LEU B CA 1
ATOM 3286 C C . LEU B 1 177 ? 2.128 -25.489 190.766 1.00 22.86 251 LEU B C 1
ATOM 3287 O O . LEU B 1 177 ? 1.005 -25.554 190.268 1.00 20.61 251 LEU B O 1
ATOM 3292 N N . THR B 1 178 ? 2.629 -24.351 191.220 1.00 15.20 252 THR B N 1
ATOM 3293 C CA . THR B 1 178 ? 1.839 -23.128 191.126 1.00 19.91 252 THR B CA 1
ATOM 3294 C C . THR B 1 178 ? 2.232 -22.324 189.906 1.00 26.77 252 THR B C 1
ATOM 3295 O O . THR B 1 178 ? 1.707 -21.243 189.683 1.00 37.50 252 THR B O 1
ATOM 3299 N N . THR B 1 179 ? 3.145 -22.863 189.107 1.00 29.42 253 THR B N 1
ATOM 3300 C CA . THR B 1 179 ? 3.585 -22.202 187.882 1.00 27.68 253 THR B CA 1
ATOM 3301 C C . THR B 1 179 ? 3.437 -23.173 186.713 1.00 29.53 253 THR B C 1
ATOM 3302 O O . THR B 1 179 ? 3.384 -24.377 186.931 1.00 30.80 253 THR B O 1
ATOM 3306 N N . PRO B 1 180 ? 3.328 -22.660 185.475 1.00 33.50 254 PRO B N 1
ATOM 3307 C CA . PRO B 1 180 ? 3.340 -23.568 184.314 1.00 23.10 254 PRO B CA 1
ATOM 3308 C C . PRO B 1 180 ? 4.537 -24.519 184.383 1.00 23.63 254 PRO B C 1
ATOM 3309 O O . PRO B 1 180 ? 5.600 -24.088 184.847 1.00 36.25 254 PRO B O 1
ATOM 3313 N N . PRO B 1 181 ? 4.384 -25.794 183.975 1.00 19.57 255 PRO B N 1
ATOM 3314 C CA . PRO B 1 181 ? 3.230 -26.498 183.393 1.00 24.16 255 PRO B CA 1
ATOM 3315 C C . PRO B 1 181 ? 2.155 -26.968 184.384 1.00 30.87 255 PRO B C 1
ATOM 3316 O O . PRO B 1 181 ? 1.302 -27.758 183.980 1.00 35.72 255 PRO B O 1
ATOM 3320 N N . CYS B 1 182 ? 2.190 -26.484 185.624 1.00 30.74 256 CYS B N 1
ATOM 3321 C CA . CYS B 1 182 ? 1.170 -26.786 186.632 1.00 29.18 256 CYS B CA 1
ATOM 3322 C C . CYS B 1 182 ? 1.007 -28.286 186.862 1.00 34.26 256 CYS B C 1
ATOM 3323 O O . CYS B 1 182 ? -0.113 -28.775 187.025 1.00 30.25 256 CYS B O 1
ATOM 3326 N N . SER B 1 183 ? 2.124 -29.010 186.874 1.00 26.33 257 SER B N 1
ATOM 3327 C CA . SER B 1 183 ? 2.089 -30.451 187.071 1.00 19.69 257 SER B CA 1
ATOM 3328 C C . SER B 1 183 ? 1.423 -30.831 188.390 1.00 17.40 257 SER B C 1
ATOM 3329 O O . SER B 1 183 ? 1.690 -30.246 189.443 1.00 15.11 257 SER B O 1
ATOM 3332 N N . GLU B 1 184 ? 0.545 -31.823 188.316 1.00 19.67 258 GLU B N 1
ATOM 3333 C CA . GLU B 1 184 ? -0.165 -32.289 189.484 1.00 12.11 258 GLU B CA 1
ATOM 3334 C C . GLU B 1 184 ? 0.582 -33.449 190.131 1.00 20.35 258 GLU B C 1
ATOM 3335 O O . GLU B 1 184 ? 1.606 -33.889 189.616 1.00 19.37 258 GLU B O 1
ATOM 3341 N N . GLY B 1 185 ? 0.089 -33.943 191.262 1.00 16.32 259 GLY B N 1
ATOM 3342 C CA . GLY B 1 185 ? 0.782 -35.037 191.923 1.00 6.17 259 GLY B CA 1
ATOM 3343 C C . GLY B 1 185 ? 1.848 -34.586 192.896 1.00 14.82 259 GLY B C 1
ATOM 3344 O O . GLY B 1 185 ? 2.812 -35.313 193.140 1.00 28.91 259 GLY B O 1
ATOM 3345 N N . VAL B 1 186 ? 1.697 -33.356 193.391 1.00 17.84 260 VAL B N 1
ATOM 3346 C CA . VAL B 1 186 ? 2.615 -32.742 194.343 1.00 18.74 260 VAL B CA 1
ATOM 3347 C C . VAL B 1 186 ? 2.075 -32.866 195.763 1.00 32.72 260 VAL B C 1
ATOM 3348 O O . VAL B 1 186 ? 0.952 -32.447 196.055 1.00 32.25 260 VAL B O 1
ATOM 3352 N N . TYR B 1 187 ? 2.898 -33.423 196.644 1.00 4.94 261 TYR B N 1
ATOM 3353 C CA . TYR B 1 187 ? 2.589 -33.558 198.064 1.00 13.57 261 TYR B CA 1
ATOM 3354 C C . TYR B 1 187 ? 2.892 -32.237 198.845 1.00 16.39 261 TYR B C 1
ATOM 3355 O O . TYR B 1 187 ? 4.054 -31.879 199.071 1.00 23.16 261 TYR B O 1
ATOM 3364 N N . TRP B 1 188 ? 1.844 -31.510 199.229 1.00 16.15 262 TRP B N 1
ATOM 3365 C CA . TRP B 1 188 ? 1.973 -30.190 199.874 1.00 11.08 262 TRP B CA 1
ATOM 3366 C C . TRP B 1 188 ? 1.873 -30.268 201.387 1.00 15.06 262 TRP B C 1
ATOM 3367 O O . TRP B 1 188 ? 0.943 -30.859 201.931 1.00 18.62 262 TRP B O 1
ATOM 3378 N N . MET B 1 189 ? 2.831 -29.659 202.069 1.00 15.88 263 MET B N 1
ATOM 3379 C CA . MET B 1 189 ? 2.686 -29.411 203.492 1.00 20.49 263 MET B CA 1
ATOM 3380 C C . MET B 1 189 ? 2.908 -27.929 203.770 1.00 17.74 263 MET B C 1
ATOM 3381 O O . MET B 1 189 ? 3.911 -27.356 203.382 1.00 29.99 263 MET B O 1
ATOM 3386 N N . VAL B 1 190 ? 1.937 -27.321 204.438 1.00 27.29 264 VAL B N 1
ATOM 3387 C CA . VAL B 1 190 ? 1.928 -25.893 204.732 1.00 21.79 264 VAL B CA 1
ATOM 3388 C C . VAL B 1 190 ? 1.906 -25.720 206.240 1.00 21.21 264 VAL B C 1
ATOM 3389 O O . VAL B 1 190 ? 0.955 -26.145 206.898 1.00 25.22 264 VAL B O 1
ATOM 3393 N N . PHE B 1 191 ? 2.954 -25.128 206.799 1.00 16.92 265 PHE B N 1
ATOM 3394 C CA . PHE B 1 191 ? 2.978 -24.891 208.246 1.00 23.00 265 PHE B CA 1
ATOM 3395 C C . PHE B 1 191 ? 1.828 -23.997 208.718 1.00 20.18 265 PHE B C 1
ATOM 3396 O O . PHE B 1 191 ? 1.515 -22.975 208.109 1.00 21.82 265 PHE B O 1
ATOM 3404 N N . LYS B 1 192 ? 1.180 -24.398 209.792 1.00 18.79 266 LYS B N 1
ATOM 3405 C CA . LYS B 1 192 ? 0.111 -23.596 210.340 1.00 21.86 266 LYS B CA 1
ATOM 3406 C C . LYS B 1 192 ? 0.653 -22.214 210.798 1.00 27.03 266 LYS B C 1
ATOM 3407 O O . LYS B 1 192 ? 0.070 -21.180 210.484 1.00 30.96 266 LYS B O 1
ATOM 3413 N N .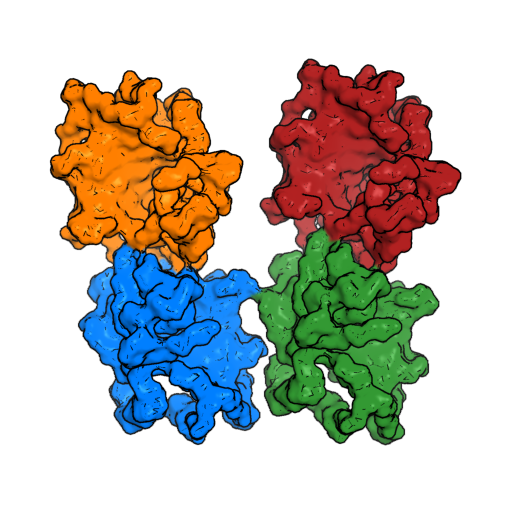 GLN B 1 193 ? 1.799 -22.194 211.473 1.00 28.32 267 GLN B N 1
ATOM 3414 C CA . GLN B 1 193 ? 2.302 -20.951 212.060 1.00 29.24 267 GLN B CA 1
ATOM 3415 C C . GLN B 1 193 ? 3.163 -20.169 211.073 1.00 28.15 267 GLN B C 1
ATOM 3416 O O . GLN B 1 193 ? 4.111 -20.700 210.496 1.00 28.84 267 GLN B O 1
ATOM 3422 N N . PRO B 1 194 ? 2.832 -18.891 210.868 1.00 22.88 268 PRO B N 1
ATOM 3423 C CA . PRO B 1 194 ? 3.709 -18.052 210.049 1.00 24.34 268 PRO B CA 1
ATOM 3424 C C . PRO B 1 194 ? 4.987 -17.724 210.829 1.00 25.71 268 PRO B C 1
ATOM 3425 O O . PRO B 1 194 ? 5.000 -17.763 212.062 1.00 27.48 268 PRO B O 1
ATOM 3429 N N . ILE B 1 195 ? 6.067 -17.430 210.124 1.00 22.08 269 ILE B N 1
ATOM 3430 C CA . ILE B 1 195 ? 7.225 -16.862 210.787 1.00 15.72 269 ILE B CA 1
ATOM 3431 C C . ILE B 1 195 ? 7.106 -15.400 210.491 1.00 22.25 269 ILE B C 1
ATOM 3432 O O . ILE B 1 195 ? 6.295 -15.005 209.655 1.00 30.82 269 ILE B O 1
ATOM 3437 N N . GLN B 1 196 ? 7.916 -14.599 211.161 1.00 34.40 270 GLN B N 1
ATOM 3438 C CA . GLN B 1 196 ? 7.841 -13.155 211.025 1.00 24.65 270 GLN B CA 1
ATOM 3439 C C . GLN B 1 196 ? 8.991 -12.585 210.213 1.00 22.16 270 GLN B C 1
ATOM 3440 O O . GLN B 1 196 ? 10.098 -13.125 210.208 1.00 33.08 270 GLN B O 1
ATOM 3446 N N . ALA B 1 197 ? 8.684 -11.516 209.486 1.00 20.17 271 ALA B N 1
ATOM 3447 C CA . ALA B 1 197 ? 9.668 -10.638 208.870 1.00 16.67 271 ALA B CA 1
ATOM 3448 C C . ALA B 1 197 ? 9.224 -9.184 209.093 1.00 27.29 271 ALA B C 1
ATOM 3449 O O . ALA B 1 197 ? 8.046 -8.920 209.284 1.00 34.54 271 ALA B O 1
ATOM 3451 N N . SER B 1 198 ? 10.161 -8.244 209.091 1.00 34.73 272 SER B N 1
ATOM 3452 C CA . SER B 1 198 ? 9.819 -6.838 209.301 1.00 32.67 272 SER B CA 1
ATOM 3453 C C . SER B 1 198 ? 9.037 -6.276 208.108 1.00 34.55 272 SER B C 1
ATOM 3454 O O . SER B 1 198 ? 9.130 -6.799 206.990 1.00 29.32 272 SER B O 1
ATOM 3457 N N . VAL B 1 199 ? 8.264 -5.217 208.358 1.00 25.83 273 VAL B N 1
ATOM 3458 C CA . VAL B 1 199 ? 7.520 -4.543 207.300 1.00 27.09 273 VAL B CA 1
ATOM 3459 C C . VAL B 1 199 ? 8.448 -4.125 206.154 1.00 29.50 273 VAL B C 1
ATOM 3460 O O . VAL B 1 199 ? 8.104 -4.276 204.985 1.00 27.63 273 VAL B O 1
ATOM 3464 N N . THR B 1 200 ? 9.629 -3.615 206.488 1.00 34.37 274 THR B N 1
ATOM 3465 C CA . THR B 1 200 ? 10.565 -3.148 205.472 1.00 35.88 274 THR B CA 1
ATOM 3466 C C . THR B 1 200 ? 11.102 -4.303 204.616 1.00 35.33 274 THR B C 1
ATOM 3467 O O . THR B 1 200 ? 11.202 -4.187 203.382 1.00 33.75 274 THR B O 1
ATOM 3471 N N . GLN B 1 201 ? 11.398 -5.427 205.273 1.00 25.87 275 GLN B N 1
ATOM 3472 C CA . GLN B 1 201 ? 11.821 -6.662 204.601 1.00 28.12 275 GLN B CA 1
ATOM 3473 C C . GLN B 1 201 ? 10.783 -7.144 203.575 1.00 31.42 275 GLN B C 1
ATOM 3474 O O . GLN B 1 201 ? 11.098 -7.316 202.395 1.00 30.19 275 GLN B O 1
ATOM 3480 N N . LEU B 1 202 ? 9.543 -7.332 204.028 1.00 28.50 276 LEU B N 1
ATOM 3481 C CA . LEU B 1 202 ? 8.446 -7.753 203.163 1.00 17.58 276 LEU B CA 1
ATOM 3482 C C . LEU B 1 202 ? 8.249 -6.790 202.002 1.00 24.77 276 LEU B C 1
ATOM 3483 O O . LEU B 1 202 ? 8.026 -7.202 200.859 1.00 27.14 276 LEU B O 1
ATOM 3488 N N . GLU B 1 203 ? 8.339 -5.498 202.310 1.00 26.12 277 GLU B N 1
ATOM 3489 C CA . GLU B 1 203 ? 8.132 -4.443 201.322 1.00 35.69 277 GLU B CA 1
ATOM 3490 C C . GLU B 1 203 ? 9.193 -4.501 200.210 1.00 33.63 277 GLU B C 1
ATOM 3491 O O . GLU B 1 203 ? 8.862 -4.476 199.013 1.00 28.79 277 GLU B O 1
ATOM 3497 N N . LYS B 1 204 ? 10.456 -4.654 200.619 1.00 25.36 278 LYS B N 1
ATOM 3498 C CA . LYS B 1 204 ? 11.569 -4.766 199.689 1.00 26.17 278 LYS B CA 1
ATOM 3499 C C . LYS B 1 204 ? 11.504 -6.059 198.858 1.00 24.39 278 LYS B C 1
ATOM 3500 O O . LYS B 1 204 ? 11.809 -6.052 197.655 1.00 27.30 278 LYS B O 1
ATOM 3506 N N . MET B 1 205 ? 11.149 -7.173 199.498 1.00 20.57 279 MET B N 1
ATOM 3507 C CA . MET B 1 205 ? 10.959 -8.429 198.766 1.00 23.61 279 MET B CA 1
ATOM 3508 C C . MET B 1 205 ? 9.877 -8.271 197.695 1.00 23.04 279 MET B C 1
ATOM 3509 O O . MET B 1 205 ? 10.053 -8.700 196.550 1.00 23.65 279 MET B O 1
ATOM 3514 N N . HIS B 1 206 ? 8.770 -7.631 198.068 1.00 21.32 280 HIS B N 1
ATOM 3515 C CA . HIS B 1 206 ? 7.666 -7.442 197.137 1.00 29.94 280 HIS B CA 1
ATOM 3516 C C . HIS B 1 206 ? 8.093 -6.584 195.961 1.00 34.20 280 HIS B C 1
ATOM 3517 O O . HIS B 1 206 ? 7.781 -6.879 194.803 1.00 28.97 280 HIS B O 1
ATOM 3524 N N . GLU B 1 207 ? 8.818 -5.521 196.283 1.00 30.05 281 GLU B N 1
ATOM 3525 C CA . GLU B 1 207 ? 9.331 -4.607 195.290 1.00 29.67 281 GLU B CA 1
ATOM 3526 C C . GLU B 1 207 ? 10.324 -5.335 194.367 1.00 30.28 281 GLU B C 1
ATOM 3527 O O . GLU B 1 207 ? 10.321 -5.133 193.152 1.00 33.72 281 GLU B O 1
ATOM 3533 N N . TYR B 1 208 ? 11.141 -6.212 194.942 1.00 25.29 282 TYR B N 1
ATOM 3534 C CA . TYR B 1 208 ? 12.092 -7.007 194.163 1.00 23.87 282 TYR B CA 1
ATOM 3535 C C . TYR B 1 208 ? 11.446 -8.024 193.195 1.00 29.89 282 TYR B C 1
ATOM 3536 O O . TYR B 1 208 ? 11.768 -8.056 191.998 1.00 30.86 282 TYR B O 1
ATOM 3545 N N . LEU B 1 209 ? 10.565 -8.863 193.745 1.00 32.64 283 LEU B N 1
ATOM 3546 C CA . LEU B 1 209 ? 9.859 -9.930 193.027 1.00 28.90 283 LEU B CA 1
ATOM 3547 C C . LEU B 1 209 ? 8.752 -9.471 192.096 1.00 34.18 283 LEU B C 1
ATOM 3548 O O . LEU B 1 209 ? 8.456 -10.131 191.097 1.00 28.31 283 LEU B O 1
ATOM 3553 N N . GLY B 1 210 ? 8.103 -8.370 192.461 1.00 34.35 284 GLY B N 1
ATOM 3554 C CA . GLY B 1 210 ? 6.857 -7.987 191.830 1.00 24.00 284 GLY B CA 1
ATOM 3555 C C . GLY B 1 210 ? 5.762 -8.832 192.444 1.00 25.42 284 GLY B C 1
ATOM 3556 O O . GLY B 1 210 ? 5.970 -9.476 193.463 1.00 32.48 284 GLY B O 1
ATOM 3557 N N . SER B 1 211 ? 4.588 -8.827 191.833 1.00 32.09 285 SER B N 1
ATOM 3558 C CA . SER B 1 211 ? 3.517 -9.699 192.271 1.00 25.52 285 SER B CA 1
ATOM 3559 C C . SER B 1 211 ? 3.660 -10.994 191.530 1.00 31.04 285 SER B C 1
ATOM 3560 O O . SER B 1 211 ? 3.438 -11.043 190.324 1.00 42.19 285 SER B O 1
ATOM 3563 N N . ASN B 1 212 ? 4.072 -12.035 192.244 1.00 24.76 286 ASN B N 1
ATOM 3564 C CA . ASN B 1 212 ? 4.318 -13.314 191.606 1.00 21.63 286 ASN B CA 1
ATOM 3565 C C . ASN B 1 212 ? 3.530 -14.454 192.263 1.00 32.19 286 ASN B C 1
ATOM 3566 O O . ASN B 1 212 ? 4.016 -15.573 192.363 1.00 35.88 286 ASN B O 1
ATOM 3571 N N . ALA B 1 213 ? 2.312 -14.164 192.713 1.00 40.82 287 ALA B N 1
ATOM 3572 C CA . ALA B 1 213 ? 1.461 -15.183 193.321 1.00 32.58 287 ALA B CA 1
ATOM 3573 C C . ALA B 1 213 ? 0.341 -15.610 192.373 1.00 36.60 287 ALA B C 1
ATOM 3574 O O . ALA B 1 213 ? -0.348 -14.767 191.813 1.00 40.08 287 ALA B O 1
ATOM 3576 N N . ARG B 1 214 ? 0.139 -16.917 192.222 1.00 38.55 288 ARG B N 1
ATOM 3577 C CA . ARG B 1 214 ? -0.974 -17.448 191.426 1.00 31.34 288 ARG B CA 1
ATOM 3578 C C . ARG B 1 214 ? -2.264 -17.346 192.238 1.00 29.33 288 ARG B C 1
ATOM 3579 O O . ARG B 1 214 ? -2.240 -17.532 193.455 1.00 31.54 288 ARG B O 1
ATOM 3587 N N . PRO B 1 215 ? -3.391 -17.018 191.573 1.00 29.64 289 PRO B N 1
ATOM 3588 C CA . PRO B 1 215 ? -4.695 -17.042 192.254 1.00 27.33 289 PRO B CA 1
ATOM 3589 C C . PRO B 1 215 ? -5.045 -18.405 192.860 1.00 23.91 289 PRO B C 1
ATOM 3590 O O . PRO B 1 215 ? -4.691 -19.460 192.324 1.00 27.82 289 PRO B O 1
ATOM 3594 N N . VAL B 1 216 ? -5.799 -18.347 193.947 1.00 19.97 290 VAL B N 1
ATOM 3595 C CA . VAL B 1 216 ? -6.275 -19.509 194.674 1.00 25.77 290 VAL B CA 1
ATOM 3596 C C . VAL B 1 216 ? -7.131 -20.387 193.747 1.00 28.06 290 VAL B C 1
ATOM 3597 O O . VAL B 1 216 ? -7.859 -19.878 192.913 1.00 32.09 290 VAL B O 1
ATOM 3601 N N . GLN B 1 217 ? -6.993 -21.704 193.864 1.00 32.33 291 GLN B N 1
ATOM 3602 C CA . GLN B 1 217 ? -7.701 -22.657 193.008 1.00 24.36 291 GLN B CA 1
ATOM 3603 C C . GLN B 1 217 ? -8.772 -23.385 193.802 1.00 23.63 291 GLN B C 1
ATOM 3604 O O . GLN B 1 217 ? -8.729 -23.400 195.037 1.00 23.94 291 GLN B O 1
ATOM 3610 N N . ARG B 1 218 ? -9.734 -23.974 193.087 1.00 24.32 292 ARG B N 1
ATOM 3611 C CA . ARG B 1 218 ? -10.840 -24.698 193.717 1.00 19.62 292 ARG B CA 1
ATOM 3612 C C . ARG B 1 218 ? -10.349 -25.954 194.444 1.00 28.58 292 ARG B C 1
ATOM 3613 O O . ARG B 1 218 ? -9.561 -26.743 193.896 1.00 30.99 292 ARG B O 1
ATOM 3621 N N . GLN B 1 219 ? -10.833 -26.151 195.665 1.00 23.03 293 GLN B N 1
ATOM 3622 C CA . GLN B 1 219 ? -10.479 -27.337 196.422 1.00 20.24 293 GLN B CA 1
ATOM 3623 C C . GLN B 1 219 ? -11.072 -28.600 195.766 1.00 22.83 293 GLN B C 1
ATOM 3624 O O . GLN B 1 219 ? -10.461 -29.675 195.797 1.00 27.19 293 GLN B O 1
ATOM 3630 N N . ASN B 1 220 ? -12.249 -28.448 195.161 1.00 15.48 294 ASN B N 1
ATOM 3631 C CA . ASN B 1 220 ? -12.954 -29.542 194.480 1.00 7.20 294 ASN B CA 1
ATOM 3632 C C . ASN B 1 220 ? -13.167 -30.751 195.387 1.00 15.39 294 ASN B C 1
ATOM 3633 O O . ASN B 1 220 ? -13.772 -30.634 196.459 1.00 30.21 294 ASN B O 1
ATOM 3638 N N . ALA B 1 221 ? -12.689 -31.910 194.958 1.00 11.23 295 ALA B N 1
ATOM 3639 C CA . ALA B 1 221 ? -12.941 -33.136 195.698 1.00 12.80 295 ALA B CA 1
ATOM 3640 C C . ALA B 1 221 ? -11.952 -33.392 196.845 1.00 16.66 295 ALA B C 1
ATOM 3641 O O . ALA B 1 221 ? -12.005 -34.442 197.495 1.00 13.46 295 ALA B O 1
ATOM 3643 N N . ARG B 1 222 ? -11.047 -32.449 197.084 1.00 22.34 296 ARG B N 1
ATOM 3644 C CA . ARG B 1 222 ? -9.975 -32.660 198.065 1.00 14.01 296 ARG B CA 1
ATOM 3645 C C . ARG B 1 222 ? -10.401 -32.350 199.493 1.00 18.54 296 ARG B C 1
ATOM 3646 O O . ARG B 1 222 ? -11.225 -31.462 199.745 1.00 32.68 296 ARG B O 1
ATOM 3654 N N . THR B 1 223 ? -9.847 -33.117 200.421 1.00 16.10 297 THR B N 1
ATOM 3655 C CA . THR B 1 223 ? -9.974 -32.846 201.848 1.00 12.02 297 THR B CA 1
ATOM 3656 C C . THR B 1 223 ? -8.681 -32.192 202.357 1.00 18.54 297 THR B C 1
ATOM 3657 O O . THR B 1 223 ? -7.587 -32.651 202.054 1.00 26.44 297 THR B O 1
ATOM 3661 N N . LEU B 1 224 ? -8.792 -31.101 203.095 1.00 19.00 298 LEU B N 1
ATOM 3662 C CA . LEU B 1 224 ? -7.609 -30.483 203.682 1.00 18.48 298 LEU B CA 1
ATOM 3663 C C . LEU B 1 224 ? -7.298 -31.156 205.038 1.00 18.94 298 LEU B C 1
ATOM 3664 O O . LEU B 1 224 ? -8.146 -31.169 205.926 1.00 18.19 298 LEU B O 1
ATOM 3669 N N . LEU B 1 225 ? -6.097 -31.719 205.201 1.00 15.42 299 LEU B N 1
ATOM 3670 C CA . LEU B 1 225 ? -5.757 -32.446 206.443 1.00 10.92 299 LEU B CA 1
ATOM 3671 C C . LEU B 1 225 ? -4.932 -31.606 207.430 1.00 21.18 299 LEU B C 1
ATOM 3672 O O . LEU B 1 225 ? -4.103 -30.787 207.022 1.00 21.01 299 LEU B O 1
ATOM 3677 N N . LYS B 1 226 ? -5.171 -31.793 208.725 1.00 21.23 300 LYS B N 1
ATOM 3678 C CA . LYS B 1 226 ? -4.275 -31.241 209.747 1.00 22.90 300 LYS B CA 1
ATOM 3679 C C . LYS B 1 226 ? -3.368 -32.368 210.224 1.00 24.34 300 LYS B C 1
ATOM 3680 O O . LYS B 1 226 ? -3.803 -33.521 210.287 1.00 22.94 300 LYS B O 1
ATOM 3686 N N . SER B 1 227 ? -2.138 -32.035 210.611 1.00 21.63 301 SER B N 1
ATOM 3687 C CA . SER B 1 227 ? -1.168 -33.051 211.041 1.00 14.83 301 SER B CA 1
ATOM 3688 C C . SER B 1 227 ? -1.371 -33.498 212.485 1.00 13.32 301 SER B C 1
ATOM 3689 O O . SER B 1 227 ? -0.634 -34.353 212.963 1.00 31.32 301 SER B O 1
ATOM 3692 N N . TRP B 1 228 ? -2.384 -32.942 213.150 1.00 20.48 302 TRP B N 1
ATOM 3693 C CA . TRP B 1 228 ? -2.743 -33.266 214.542 1.00 20.52 302 TRP B CA 1
ATOM 3694 C C . TRP B 1 228 ? -4.228 -33.614 214.655 1.00 23.43 302 TRP B C 1
ATOM 3695 O O . TRP B 1 228 ? -4.997 -33.259 213.773 1.00 27.59 302 TRP B O 1
ATOM 3706 N N . PRO B 1 229 ? -4.641 -34.305 215.737 1.00 28.03 303 PRO B N 1
ATOM 3707 C CA . PRO B 1 229 ? -6.058 -34.660 215.982 1.00 25.53 303 PRO B CA 1
ATOM 3708 C C . PRO B 1 229 ? -6.904 -33.558 216.645 1.00 28.05 303 PRO B C 1
ATOM 3709 O O . PRO B 1 229 ? -6.350 -32.692 217.313 1.00 33.73 303 PRO B O 1
ATOM 3713 N N . ASP B 1 230 ? -8.227 -33.645 216.538 1.00 33.99 304 ASP B N 1
ATOM 3714 C CA . ASP B 1 230 ? -9.131 -32.647 217.135 1.00 36.68 304 ASP B CA 1
ATOM 3715 C C . ASP B 1 230 ? -9.319 -32.847 218.647 1.00 29.74 304 ASP B C 1
ATOM 3716 O O . ASP B 1 230 ? -9.274 -33.967 219.150 1.00 17.37 304 ASP B O 1
ATOM 3721 N N . PRO C 1 1 ? -44.564 -15.992 159.389 1.00 75.50 75 PRO C N 1
ATOM 3722 C CA . PRO C 1 1 ? -43.869 -16.514 160.580 1.00 66.74 75 PRO C CA 1
ATOM 3723 C C . PRO C 1 1 ? -43.160 -17.849 160.313 1.00 54.01 75 PRO C C 1
ATOM 3724 O O . PRO C 1 1 ? -43.843 -18.848 160.072 1.00 53.29 75 PRO C O 1
ATOM 3728 N N . PRO C 1 2 ? -41.815 -17.872 160.377 1.00 47.98 76 PRO C N 1
ATOM 3729 C CA . PRO C 1 2 ? -40.993 -19.027 159.975 1.00 46.85 76 PRO C CA 1
ATOM 3730 C C . PRO C 1 2 ? -41.113 -20.218 160.915 1.00 50.50 76 PRO C C 1
ATOM 3731 O O . PRO C 1 2 ? -41.479 -20.026 162.069 1.00 58.65 76 PRO C O 1
ATOM 3735 N N . HIS C 1 3 ? -40.827 -21.423 160.421 1.00 49.85 77 HIS C N 1
ATOM 3736 C CA . HIS C 1 3 ? -40.889 -22.624 161.246 1.00 55.51 77 HIS C CA 1
ATOM 3737 C C . HIS C 1 3 ? -39.705 -22.680 162.214 1.00 49.95 77 HIS C C 1
ATOM 3738 O O . HIS C 1 3 ? -38.582 -22.331 161.860 1.00 56.86 77 HIS C O 1
ATOM 3745 N N . TRP C 1 4 ? -39.982 -23.099 163.442 1.00 38.33 78 TRP C N 1
ATOM 3746 C CA . TRP C 1 4 ? -38.968 -23.301 164.472 1.00 38.12 78 TRP C CA 1
ATOM 3747 C C . TRP C 1 4 ? -39.261 -24.608 165.212 1.00 35.80 78 TRP C C 1
ATOM 3748 O O . TRP C 1 4 ? -40.395 -25.093 165.195 1.00 42.77 78 TRP C O 1
ATOM 3759 N N . GLY C 1 5 ? -38.255 -25.188 165.854 1.00 22.39 79 GLY C N 1
ATOM 3760 C CA . GLY C 1 5 ? -38.460 -26.440 166.567 1.00 9.49 79 GLY C CA 1
ATOM 3761 C C . GLY C 1 5 ? -37.407 -26.610 167.642 1.00 24.35 79 GLY C C 1
ATOM 3762 O O . GLY C 1 5 ? -36.762 -25.645 168.040 1.00 32.12 79 GLY C O 1
ATOM 3763 N N . TYR C 1 6 ? -37.190 -27.837 168.094 1.00 36.53 80 TYR C N 1
ATOM 3764 C CA . TYR C 1 6 ? -36.267 -28.036 169.203 1.00 42.17 80 TYR C CA 1
ATOM 3765 C C . TYR C 1 6 ? -35.006 -28.804 168.811 1.00 51.04 80 TYR C C 1
ATOM 3766 O O . TYR C 1 6 ? -34.192 -29.132 169.671 1.00 55.59 80 TYR C O 1
ATOM 3775 N N . PHE C 1 7 ? -34.835 -29.049 167.510 1.00 57.58 81 PHE C N 1
ATOM 3776 C CA . PHE C 1 7 ? -33.648 -29.728 166.974 1.00 54.66 81 PHE C CA 1
ATOM 3777 C C . PHE C 1 7 ? -33.157 -29.111 165.672 1.00 46.49 81 PHE C C 1
ATOM 3778 O O . PHE C 1 7 ? -33.926 -28.514 164.925 1.00 40.51 81 PHE C O 1
ATOM 3786 N N . GLY C 1 8 ? -31.860 -29.246 165.425 1.00 48.87 82 GLY C N 1
ATOM 3787 C CA . GLY C 1 8 ? -31.253 -28.823 164.177 1.00 45.71 82 GLY C CA 1
ATOM 3788 C C . GLY C 1 8 ? -31.071 -27.323 164.050 1.00 52.11 82 GLY C C 1
ATOM 3789 O O . GLY C 1 8 ? -30.924 -26.608 165.048 1.00 57.69 82 GLY C O 1
ATOM 3790 N N . GLU C 1 9 ? -31.086 -26.859 162.803 1.00 53.54 83 GLU C N 1
ATOM 3791 C CA . GLU C 1 9 ? -30.949 -25.450 162.460 1.00 59.19 83 GLU C CA 1
ATOM 3792 C C . GLU C 1 9 ? -32.160 -24.641 162.893 1.00 58.90 83 GLU C C 1
ATOM 3793 O O . GLU C 1 9 ? -32.104 -23.417 162.955 1.00 63.25 83 GLU C O 1
ATOM 3799 N N . GLU C 1 10 ? -33.276 -25.330 163.100 1.00 62.79 84 GLU C N 1
ATOM 3800 C CA . GLU C 1 10 ? -34.486 -24.735 163.667 1.00 70.32 84 GLU C CA 1
ATOM 3801 C C . GLU C 1 10 ? -34.461 -24.644 165.200 1.00 63.57 84 GLU C C 1
ATOM 3802 O O . GLU C 1 10 ? -35.299 -23.962 165.792 1.00 54.69 84 GLU C O 1
ATOM 3808 N N . GLY C 1 11 ? -33.549 -25.391 165.829 1.00 61.70 85 GLY C N 1
ATOM 3809 C CA . GLY C 1 11 ? -33.440 -25.459 167.280 1.00 56.97 85 GLY C CA 1
ATOM 3810 C C . GLY C 1 11 ? -33.200 -24.136 167.996 1.00 51.27 85 GLY C C 1
ATOM 3811 O O . GLY C 1 11 ? -32.825 -23.145 167.375 1.00 43.42 85 GLY C O 1
ATOM 3812 N N . PRO C 1 12 ? -33.368 -24.135 169.330 1.00 52.91 86 PRO C N 1
ATOM 3813 C CA . PRO C 1 12 ? -33.373 -22.920 170.158 1.00 54.65 86 PRO C CA 1
ATOM 3814 C C . PRO C 1 12 ? -32.164 -22.003 169.986 1.00 60.42 86 PRO C C 1
ATOM 3815 O O . PRO C 1 12 ? -32.345 -20.790 170.028 1.00 55.65 86 PRO C O 1
ATOM 3819 N N . GLN C 1 13 ? -30.976 -22.556 169.762 1.00 67.86 87 GLN C N 1
ATOM 3820 C CA . GLN C 1 13 ? -29.769 -21.744 169.590 1.00 65.79 87 GLN C CA 1
ATOM 3821 C C . GLN C 1 13 ? -29.840 -20.775 168.411 1.00 55.14 87 GLN C C 1
ATOM 3822 O O . GLN C 1 13 ? -29.173 -19.742 168.411 1.00 53.07 87 GLN C O 1
ATOM 3828 N N . TYR C 1 14 ? -30.616 -21.133 167.393 1.00 47.03 88 TYR C N 1
ATOM 3829 C CA . TYR C 1 14 ? -30.733 -20.317 166.186 1.00 45.72 88 TYR C CA 1
ATOM 3830 C C . TYR C 1 14 ? -32.026 -19.497 166.103 1.00 44.07 88 TYR C C 1
ATOM 3831 O O . TYR C 1 14 ? -32.220 -18.764 165.137 1.00 46.74 88 TYR C O 1
ATOM 3840 N N . TRP C 1 15 ? -32.911 -19.635 167.090 1.00 44.65 89 TRP C N 1
ATOM 3841 C CA . TRP C 1 15 ? -34.219 -18.965 167.058 1.00 33.42 89 TRP C CA 1
ATOM 3842 C C . TRP C 1 15 ? -34.165 -17.514 166.665 1.00 30.82 89 TRP C C 1
ATOM 3843 O O . TRP C 1 15 ? -34.909 -17.088 165.797 1.00 31.63 89 TRP C O 1
ATOM 3854 N N . GLY C 1 16 ? -33.273 -16.762 167.297 1.00 37.25 90 GLY C N 1
ATOM 3855 C CA . GLY C 1 16 ? -33.181 -15.333 167.059 1.00 42.99 90 GLY C CA 1
ATOM 3856 C C . GLY C 1 16 ? -32.732 -14.957 165.662 1.00 47.42 90 GLY C C 1
ATOM 3857 O O . GLY C 1 16 ? -32.936 -13.824 165.221 1.00 49.78 90 GLY C O 1
ATOM 3858 N N . GLU C 1 17 ? -32.125 -15.907 164.962 1.00 54.04 91 GLU C N 1
ATOM 3859 C CA . GLU C 1 17 ? -31.615 -15.646 163.626 1.00 62.76 91 GLU C CA 1
ATOM 3860 C C . GLU C 1 17 ? -32.504 -16.197 162.525 1.00 67.84 91 GLU C C 1
ATOM 3861 O O . GLU C 1 17 ? -32.189 -16.065 161.348 1.00 77.52 91 GLU C O 1
ATOM 3867 N N . LEU C 1 18 ? -33.613 -16.817 162.911 1.00 59.70 92 LEU C N 1
ATOM 3868 C CA . LEU C 1 18 ? -34.529 -17.413 161.950 1.00 51.31 92 LEU C CA 1
ATOM 3869 C C . LEU C 1 18 ? -35.325 -16.316 161.238 1.00 53.47 92 LEU C C 1
ATOM 3870 O O . LEU C 1 18 ? -35.765 -16.499 160.107 1.00 59.93 92 LEU C O 1
ATOM 3875 N N . ALA C 1 19 ? -35.495 -15.175 161.905 1.00 46.34 93 ALA C N 1
ATOM 3876 C CA . ALA C 1 19 ? -36.296 -14.071 161.378 1.00 39.60 93 ALA C CA 1
ATOM 3877 C C . ALA C 1 19 ? -36.192 -12.821 162.249 1.00 59.62 93 ALA C C 1
ATOM 3878 O O . ALA C 1 19 ? -35.940 -12.919 163.449 1.00 56.72 93 ALA C O 1
ATOM 3880 N N . PRO C 1 20 ? -36.377 -11.638 161.639 1.00 76.27 94 PRO C N 1
ATOM 3881 C CA . PRO C 1 20 ? -36.403 -10.374 162.380 1.00 75.27 94 PRO C CA 1
ATOM 3882 C C . PRO C 1 20 ? -37.313 -10.387 163.608 1.00 68.05 94 PRO C C 1
ATOM 3883 O O . PRO C 1 20 ? -36.914 -9.872 164.651 1.00 66.96 94 PRO C O 1
ATOM 3887 N N . GLU C 1 21 ? -38.511 -10.955 163.492 1.00 64.41 95 GLU C N 1
ATOM 3888 C CA . GLU C 1 21 ? -39.455 -10.960 164.620 1.00 57.77 95 GLU C CA 1
ATOM 3889 C C . GLU C 1 21 ? -39.025 -11.931 165.746 1.00 47.33 95 GLU C C 1
ATOM 3890 O O . GLU C 1 21 ? -39.590 -11.914 166.836 1.00 37.72 95 GLU C O 1
ATOM 3896 N N . PHE C 1 22 ? -38.065 -12.811 165.469 1.00 45.62 96 PHE C N 1
ATOM 3897 C CA . PHE C 1 22 ? -37.547 -13.708 166.508 1.00 45.72 96 PHE C CA 1
ATOM 3898 C C . PHE C 1 22 ? -36.303 -13.181 167.245 1.00 48.84 96 PHE C C 1
ATOM 3899 O O . PHE C 1 22 ? -35.799 -13.857 168.141 1.00 46.83 96 PHE C O 1
ATOM 3907 N N . SER C 1 23 ? -35.803 -12.002 166.868 1.00 48.60 97 SER C N 1
ATOM 3908 C CA . SER C 1 23 ? -34.491 -11.521 167.349 1.00 40.73 97 SER C CA 1
ATOM 3909 C C . SER C 1 23 ? -34.332 -11.462 168.872 1.00 40.55 97 SER C C 1
ATOM 3910 O O . SER C 1 23 ? -33.224 -11.600 169.384 1.00 44.18 97 SER C O 1
ATOM 3913 N N . THR C 1 24 ? -35.437 -11.270 169.587 1.00 37.29 98 THR C N 1
ATOM 3914 C CA . THR C 1 24 ? -35.422 -11.168 171.043 1.00 27.72 98 THR C CA 1
ATOM 3915 C C . THR C 1 24 ? -34.924 -12.445 171.711 1.00 28.31 98 THR C C 1
ATOM 3916 O O . THR C 1 24 ? -34.320 -12.398 172.786 1.00 37.11 98 THR C O 1
ATOM 3920 N N . CYS C 1 25 ? -35.137 -13.580 171.052 1.00 23.28 99 CYS C N 1
ATOM 3921 C CA . CYS C 1 25 ? -34.638 -14.864 171.546 1.00 30.33 99 CYS C CA 1
ATOM 3922 C C . CYS C 1 25 ? -33.112 -14.808 171.740 1.00 38.97 99 CYS C C 1
ATOM 3923 O O . CYS C 1 25 ? -32.578 -15.489 172.617 1.00 38.44 99 CYS C O 1
ATOM 3926 N N . LYS C 1 26 ? -32.413 -14.025 170.910 1.00 37.79 100 LYS C N 1
ATOM 3927 C CA . LYS C 1 26 ? -30.969 -13.873 171.063 1.00 37.02 100 LYS C CA 1
ATOM 3928 C C . LYS C 1 26 ? -30.524 -12.607 171.790 1.00 34.37 100 LYS C C 1
ATOM 3929 O O . LYS C 1 26 ? -29.491 -12.604 172.456 1.00 27.95 100 LYS C O 1
ATOM 3935 N N . THR C 1 27 ? -31.323 -11.555 171.747 1.00 36.50 101 THR C N 1
ATOM 3936 C CA . THR C 1 27 ? -30.822 -10.287 172.252 1.00 37.25 101 THR C CA 1
ATOM 3937 C C . THR C 1 27 ? -31.400 -9.985 173.620 1.00 38.34 101 THR C C 1
ATOM 3938 O O . THR C 1 27 ? -30.996 -9.026 174.271 1.00 38.26 101 THR C O 1
ATOM 3942 N N . GLY C 1 28 ? -32.350 -10.804 174.056 1.00 39.02 102 GLY C N 1
ATOM 3943 C CA . GLY C 1 28 ? -33.030 -10.541 175.308 1.00 30.53 102 GLY C CA 1
ATOM 3944 C C . GLY C 1 28 ? -32.121 -10.796 176.492 1.00 29.00 102 GLY C C 1
ATOM 3945 O O . GLY C 1 28 ? -31.321 -11.723 176.481 1.00 35.42 102 GLY C O 1
ATOM 3946 N N . LYS C 1 29 ? -32.271 -9.962 177.517 1.00 24.93 103 LYS C N 1
ATOM 3947 C CA . LYS C 1 29 ? -31.507 -10.048 178.751 1.00 16.23 103 LYS C CA 1
ATOM 3948 C C . LYS C 1 29 ? -32.395 -10.482 179.906 1.00 20.47 103 LYS C C 1
ATOM 3949 O O . LYS C 1 29 ? -31.940 -10.562 181.045 1.00 26.53 103 LYS C O 1
ATOM 3955 N N . ASN C 1 30 ? -33.669 -10.736 179.612 1.00 13.86 104 ASN C N 1
ATOM 3956 C CA . ASN C 1 30 ? -34.595 -11.206 180.623 1.00 21.36 104 ASN C CA 1
ATOM 3957 C C . ASN C 1 30 ? -35.390 -12.411 180.109 1.00 24.84 104 ASN C C 1
ATOM 3958 O O . ASN C 1 30 ? -36.613 -12.445 180.178 1.00 25.47 104 ASN C O 1
ATOM 3963 N N . GLN C 1 31 ? -34.668 -13.434 179.667 1.00 31.42 105 GLN C N 1
ATOM 3964 C CA . GLN C 1 31 ? -35.257 -14.561 178.950 1.00 25.73 105 GLN C CA 1
ATOM 3965 C C . GLN C 1 31 ? -35.589 -15.716 179.889 1.00 27.71 105 GLN C C 1
ATOM 3966 O O . GLN C 1 31 ? -34.989 -15.831 180.964 1.00 23.92 105 GLN C O 1
ATOM 3972 N N . SER C 1 32 ? -36.533 -16.568 179.469 1.00 21.66 106 SER C N 1
ATOM 3973 C CA . SER C 1 32 ? -36.920 -17.776 180.210 1.00 16.11 106 SER C CA 1
ATOM 3974 C C . SER C 1 32 ? -36.664 -19.010 179.340 1.00 22.83 106 SER C C 1
ATOM 3975 O O . SER C 1 32 ? -36.646 -18.895 178.102 1.00 18.62 106 SER C O 1
ATOM 3978 N N . PRO C 1 33 ? -36.474 -20.191 179.972 1.00 14.62 107 PRO C N 1
ATOM 3979 C CA . PRO C 1 33 ? -36.452 -20.419 181.422 1.00 17.25 107 PRO C CA 1
ATOM 3980 C C . PRO C 1 33 ? -35.109 -20.081 182.062 1.00 23.48 107 PRO C C 1
ATOM 3981 O O . PRO C 1 33 ? -34.160 -19.732 181.361 1.00 23.13 107 PRO C O 1
ATOM 3985 N N . ILE C 1 34 ? -35.046 -20.201 183.386 1.00 21.60 108 ILE C N 1
ATOM 3986 C CA . ILE C 1 34 ? -33.806 -20.022 184.133 1.00 28.24 108 ILE C CA 1
ATOM 3987 C C . ILE C 1 34 ? -33.526 -21.203 185.061 1.00 25.75 108 ILE C C 1
ATOM 3988 O O . ILE C 1 34 ? -34.408 -22.015 185.353 1.00 28.21 108 ILE C O 1
ATOM 3993 N N . ASN C 1 35 ? -32.264 -21.339 185.440 1.00 18.56 109 ASN C N 1
ATOM 3994 C CA . ASN C 1 35 ? -31.885 -22.230 186.516 1.00 19.18 109 ASN C CA 1
ATOM 3995 C C . ASN C 1 35 ? -32.324 -21.608 187.839 1.00 19.90 109 ASN C C 1
ATOM 3996 O O . ASN C 1 35 ? -31.875 -20.526 188.174 1.00 32.17 109 ASN C O 1
ATOM 4001 N N . LEU C 1 36 ? -33.190 -22.286 188.588 1.00 22.80 110 LEU C N 1
ATOM 4002 C CA . LEU C 1 36 ? -33.663 -21.758 189.864 1.00 21.19 110 LEU C CA 1
ATOM 4003 C C . LEU C 1 36 ? -32.723 -22.253 190.929 1.00 28.79 110 LEU C C 1
ATOM 4004 O O . LEU C 1 36 ? -32.656 -23.451 191.179 1.00 45.87 110 LEU C O 1
ATOM 4009 N N . LYS C 1 37 ? -31.998 -21.343 191.563 1.00 24.01 111 LYS C N 1
ATOM 4010 C CA . LYS C 1 37 ? -31.087 -21.731 192.619 1.00 21.13 111 LYS C CA 1
ATOM 4011 C C . LYS C 1 37 ? -31.630 -21.230 193.958 1.00 29.82 111 LYS C C 1
ATOM 4012 O O . LYS C 1 37 ? -31.602 -20.035 194.237 1.00 27.87 111 LYS C O 1
ATOM 4018 N N . PRO C 1 38 ? -32.134 -22.152 194.790 1.00 22.36 112 PRO C N 1
ATOM 4019 C CA . PRO C 1 38 ? -32.773 -21.806 196.064 1.00 28.19 112 PRO C CA 1
ATOM 4020 C C . PRO C 1 38 ? -31.855 -21.012 196.995 1.00 33.68 112 PRO C C 1
ATOM 4021 O O . PRO C 1 38 ? -32.288 -20.234 197.829 1.00 43.66 112 PRO C O 1
ATOM 4025 N N . GLN C 1 39 ? -30.583 -21.293 196.868 1.00 32.86 113 GLN C N 1
ATOM 4026 C CA . GLN C 1 39 ? -29.568 -20.733 197.675 1.00 43.18 113 GLN C CA 1
ATOM 4027 C C . GLN C 1 39 ? -29.388 -19.253 197.361 1.00 43.78 113 GLN C C 1
ATOM 4028 O O . GLN C 1 39 ? -29.133 -18.468 198.241 1.00 39.31 113 GLN C O 1
ATOM 4034 N N . THR C 1 40 ? -29.504 -18.913 196.082 1.00 47.84 114 THR C N 1
ATOM 4035 C CA . THR C 1 40 ? -29.517 -17.553 195.527 1.00 36.14 114 THR C CA 1
ATOM 4036 C C . THR C 1 40 ? -30.856 -16.772 195.687 1.00 37.45 114 THR C C 1
ATOM 4037 O O . THR C 1 40 ? -30.876 -15.534 195.600 1.00 39.72 114 THR C O 1
ATOM 4041 N N . ALA C 1 41 ? -31.974 -17.474 195.886 1.00 35.27 115 ALA C N 1
ATOM 4042 C CA . ALA C 1 41 ? -33.291 -16.815 195.921 1.00 27.64 115 ALA C CA 1
ATOM 4043 C C . ALA C 1 41 ? -33.479 -15.920 197.148 1.00 32.48 115 ALA C C 1
ATOM 4044 O O . ALA C 1 41 ? -33.044 -16.251 198.246 1.00 40.08 115 ALA C O 1
ATOM 4046 N N . VAL C 1 42 ? -34.172 -14.804 196.951 1.00 32.60 116 VAL C N 1
ATOM 4047 C CA . VAL C 1 42 ? -34.353 -13.778 197.978 1.00 19.95 116 VAL C CA 1
ATOM 4048 C C . VAL C 1 42 ? -35.744 -13.808 198.632 1.00 30.08 116 VAL C C 1
ATOM 4049 O O . VAL C 1 42 ? -36.764 -13.687 197.943 1.00 33.76 116 VAL C O 1
ATOM 4053 N N . GLY C 1 43 ? -35.792 -13.971 199.953 1.00 27.14 117 GLY C N 1
ATOM 4054 C CA . GLY C 1 43 ? -37.063 -13.964 200.670 1.00 31.80 117 GLY C CA 1
ATOM 4055 C C . GLY C 1 43 ? -37.803 -12.630 200.671 1.00 32.24 117 GLY C C 1
ATOM 4056 O O . GLY C 1 43 ? -37.191 -11.566 200.615 1.00 35.24 117 GLY C O 1
ATOM 4057 N N . THR C 1 44 ? -39.128 -12.678 200.740 1.00 28.08 118 THR C N 1
ATOM 4058 C CA . THR C 1 44 ? -39.925 -11.455 200.708 1.00 26.74 118 THR C CA 1
ATOM 4059 C C . THR C 1 44 ? -40.918 -11.382 201.870 1.00 30.20 118 THR C C 1
ATOM 4060 O O . THR C 1 44 ? -41.258 -12.393 202.479 1.00 35.08 118 THR C O 1
ATOM 4064 N N . THR C 1 45 ? -41.418 -10.182 202.141 1.00 25.59 119 THR C N 1
ATOM 4065 C CA . THR C 1 45 ? -42.329 -9.982 203.256 1.00 25.58 119 THR C CA 1
ATOM 4066 C C . THR C 1 45 ? -43.673 -9.459 202.771 1.00 30.19 119 THR C C 1
ATOM 4067 O O . THR C 1 45 ? -44.657 -9.474 203.507 1.00 29.26 119 THR C O 1
ATOM 4071 N N . SER C 1 46 ? -43.732 -9.001 201.527 1.00 30.56 120 SER C N 1
ATOM 4072 C CA . SER C 1 46 ? -45.014 -8.560 200.998 1.00 32.12 120 SER C CA 1
ATOM 4073 C C . SER C 1 46 ? -45.084 -8.703 199.487 1.00 34.30 120 SER C C 1
ATOM 4074 O O . SER C 1 46 ? -45.584 -7.826 198.796 1.00 39.30 120 SER C O 1
ATOM 4077 N N . LEU C 1 47 ? -44.558 -9.802 198.970 1.00 31.23 121 LEU C N 1
ATOM 4078 C CA . LEU C 1 47 ? -44.766 -10.116 197.569 1.00 27.31 121 LEU C CA 1
ATOM 4079 C C . LEU C 1 47 ? -46.241 -10.447 197.396 1.00 24.77 121 LEU C C 1
ATOM 4080 O O . LEU C 1 47 ? -46.824 -11.181 198.191 1.00 22.34 121 LEU C O 1
ATOM 4085 N N . PRO C 1 48 ? -46.871 -9.893 196.368 1.00 29.74 122 PRO C N 1
ATOM 4086 C CA . PRO C 1 48 ? -48.264 -10.291 196.157 1.00 26.56 122 PRO C CA 1
ATOM 4087 C C . PRO C 1 48 ? -48.424 -11.775 195.836 1.00 30.80 122 PRO C C 1
ATOM 4088 O O . PRO C 1 48 ? -47.630 -12.373 195.106 1.00 41.90 122 PRO C O 1
ATOM 4092 N N . GLY C 1 49 ? -49.433 -12.371 196.453 1.00 29.82 123 GLY C N 1
ATOM 4093 C CA . GLY C 1 49 ? -49.906 -13.700 196.113 1.00 15.27 123 GLY C CA 1
ATOM 4094 C C . GLY C 1 49 ? -51.037 -13.594 195.089 1.00 25.03 123 GLY C C 1
ATOM 4095 O O . GLY C 1 49 ? -51.350 -12.509 194.579 1.00 31.38 123 GLY C O 1
ATOM 4096 N N . PHE C 1 50 ? -51.663 -14.716 194.768 1.00 24.85 124 PHE C N 1
ATOM 4097 C CA . PHE C 1 50 ? -52.738 -14.679 193.784 1.00 28.14 124 PHE C CA 1
ATOM 4098 C C . PHE C 1 50 ? -53.961 -15.499 194.188 1.00 30.33 124 PHE C C 1
ATOM 4099 O O . PHE C 1 50 ? -53.887 -16.425 194.997 1.00 23.54 124 PHE C O 1
ATOM 4107 N N . ASP C 1 51 ? -55.102 -15.093 193.647 1.00 47.03 125 ASP C N 1
ATOM 4108 C CA . ASP C 1 51 ? -56.365 -15.768 193.890 1.00 46.28 125 ASP C CA 1
ATOM 4109 C C . ASP C 1 51 ? -56.789 -16.425 192.603 1.00 33.53 125 ASP C C 1
ATOM 4110 O O . ASP C 1 51 ? -56.708 -15.816 191.538 1.00 22.75 125 ASP C O 1
ATOM 4115 N N . VAL C 1 52 ? -57.254 -17.661 192.712 1.00 34.22 126 VAL C N 1
ATOM 4116 C CA . VAL C 1 52 ? -57.628 -18.451 191.557 1.00 31.38 126 VAL C CA 1
ATOM 4117 C C . VAL C 1 52 ? -59.144 -18.489 191.379 1.00 33.70 126 VAL C C 1
ATOM 4118 O O . VAL C 1 52 ? -59.890 -18.842 192.294 1.00 29.17 126 VAL C O 1
ATOM 4122 N N . TYR C 1 53 ? -59.596 -18.111 190.192 1.00 32.29 127 TYR C N 1
ATOM 4123 C CA . TYR C 1 53 ? -61.012 -18.194 189.870 1.00 36.77 127 TYR C CA 1
ATOM 4124 C C . TYR C 1 53 ? -61.183 -18.991 188.583 1.00 45.79 127 TYR C C 1
ATOM 4125 O O . TYR C 1 53 ? -61.484 -18.441 187.517 1.00 49.65 127 TYR C O 1
ATOM 4134 N N . TYR C 1 54 ? -60.995 -20.302 188.694 1.00 48.41 128 TYR C N 1
ATOM 4135 C CA . TYR C 1 54 ? -61.112 -21.181 187.540 1.00 44.76 128 TYR C CA 1
ATOM 4136 C C . TYR C 1 54 ? -62.457 -21.857 187.520 1.00 41.67 128 TYR C C 1
ATOM 4137 O O . TYR C 1 54 ? -62.907 -22.408 188.513 1.00 36.49 128 TYR C O 1
ATOM 4146 N N . ARG C 1 55 ? -63.086 -21.884 186.365 1.00 47.84 129 ARG C N 1
ATOM 4147 C CA . ARG C 1 55 ? -64.373 -22.528 186.335 1.00 58.54 129 ARG C CA 1
ATOM 4148 C C . ARG C 1 55 ? -64.234 -23.845 185.612 1.00 70.24 129 ARG C C 1
ATOM 4149 O O . ARG C 1 55 ? -63.357 -24.002 184.782 1.00 76.21 129 ARG C O 1
ATOM 4157 N N . GLU C 1 56 ? -65.035 -24.835 186.011 1.00 77.31 130 GLU C N 1
ATOM 4158 C CA . GLU C 1 56 ? -65.011 -26.162 185.351 1.00 79.12 130 GLU C CA 1
ATOM 4159 C C . GLU C 1 56 ? -65.664 -26.096 183.997 1.00 74.99 130 GLU C C 1
ATOM 4160 O O . GLU C 1 56 ? -66.848 -25.769 183.881 1.00 76.52 130 GLU C O 1
ATOM 4166 N N . THR C 1 57 ? -64.904 -26.581 183.021 1.00 72.70 131 THR C N 1
ATOM 4167 C CA . THR C 1 57 ? -65.245 -26.518 181.620 1.00 62.45 131 THR C CA 1
ATOM 4168 C C . THR C 1 57 ? -64.937 -27.814 180.871 1.00 56.83 131 THR C C 1
ATOM 4169 O O . THR C 1 57 ? -64.118 -28.630 181.313 1.00 54.39 131 THR C O 1
ATOM 4173 N N . ALA C 1 58 ? -65.585 -27.980 179.719 1.00 51.82 132 ALA C N 1
ATOM 4174 C CA . ALA C 1 58 ? -65.299 -29.092 178.819 1.00 47.57 132 ALA C CA 1
ATOM 4175 C C . ALA C 1 58 ? -63.820 -29.113 178.426 1.00 37.11 132 ALA C C 1
ATOM 4176 O O . ALA C 1 58 ? -63.181 -28.068 178.333 1.00 38.19 132 ALA C O 1
ATOM 4178 N N . LEU C 1 59 ? -63.284 -30.303 178.194 1.00 28.64 133 LEU C N 1
ATOM 4179 C CA . LEU C 1 59 ? -61.893 -30.429 177.784 1.00 33.93 133 LEU C CA 1
ATOM 4180 C C . LEU C 1 59 ? -61.731 -30.096 176.302 1.00 36.27 133 LEU C C 1
ATOM 4181 O O . LEU C 1 59 ? -62.251 -30.816 175.444 1.00 31.91 133 LEU C O 1
ATOM 4186 N N . LYS C 1 60 ? -61.033 -28.999 176.010 1.00 39.60 134 LYS C N 1
ATOM 4187 C CA . LYS C 1 60 ? -60.620 -28.686 174.638 1.00 40.10 134 LYS C CA 1
ATOM 4188 C C . LYS C 1 60 ? -59.106 -28.867 174.576 1.00 35.02 134 LYS C C 1
ATOM 4189 O O . LYS C 1 60 ? -58.349 -28.234 175.308 1.00 32.56 134 LYS C O 1
ATOM 4195 N N . LEU C 1 61 ? -58.672 -29.718 173.667 1.00 37.60 135 LEU C N 1
ATOM 4196 C CA . LEU C 1 61 ? -57.325 -30.224 173.691 1.00 30.89 135 LEU C CA 1
ATOM 4197 C C . LEU C 1 61 ? -56.693 -30.173 172.301 1.00 40.72 135 LEU C C 1
ATOM 4198 O O . LEU C 1 61 ? -57.320 -30.574 171.328 1.00 37.25 135 LEU C O 1
ATOM 4203 N N . ILE C 1 62 ? -55.438 -29.752 172.196 1.00 42.65 136 ILE C N 1
ATOM 4204 C CA . ILE C 1 62 ? -54.794 -29.729 170.883 1.00 40.57 136 ILE C CA 1
ATOM 4205 C C . ILE C 1 62 ? -53.287 -29.988 170.931 1.00 47.61 136 ILE C C 1
ATOM 4206 O O . ILE C 1 62 ? -52.593 -29.471 171.797 1.00 60.90 136 ILE C O 1
ATOM 4211 N N . ASN C 1 63 ? -52.799 -30.823 170.015 1.00 43.64 137 ASN C N 1
ATOM 4212 C CA . ASN C 1 63 ? -51.366 -30.961 169.758 1.00 42.07 137 ASN C CA 1
ATOM 4213 C C . ASN C 1 63 ? -50.919 -30.060 168.600 1.00 40.19 137 ASN C C 1
ATOM 4214 O O . ASN C 1 63 ? -50.993 -30.462 167.445 1.00 46.26 137 ASN C O 1
ATOM 4219 N N . ASN C 1 64 ? -50.383 -28.883 168.903 1.00 35.64 138 ASN C N 1
ATOM 4220 C CA . ASN C 1 64 ? -50.101 -27.913 167.855 1.00 27.57 138 ASN C CA 1
ATOM 4221 C C . ASN C 1 64 ? -48.728 -28.083 167.193 1.00 33.32 138 ASN C C 1
ATOM 4222 O O . ASN C 1 64 ? -48.287 -27.196 166.457 1.00 31.72 138 ASN C O 1
ATOM 4227 N N . GLY C 1 65 ? -48.053 -29.203 167.452 1.00 36.39 139 GLY C N 1
ATOM 4228 C CA . GLY C 1 65 ? -46.742 -29.420 166.866 1.00 48.21 139 GLY C CA 1
ATOM 4229 C C . GLY C 1 65 ? -45.586 -29.134 167.814 1.00 56.97 139 GLY C C 1
ATOM 4230 O O . GLY C 1 65 ? -44.537 -29.768 167.724 1.00 61.43 139 GLY C O 1
ATOM 4231 N N . HIS C 1 66 ? -45.741 -28.129 168.674 1.00 52.36 140 HIS C N 1
ATOM 4232 C CA . HIS C 1 66 ? -44.708 -27.794 169.647 1.00 33.86 140 HIS C CA 1
ATOM 4233 C C . HIS C 1 66 ? -45.063 -28.254 171.063 1.00 33.83 140 HIS C C 1
ATOM 4234 O O . HIS C 1 66 ? -44.177 -28.381 171.902 1.00 38.24 140 HIS C O 1
ATOM 4241 N N . THR C 1 67 ? -46.348 -28.472 171.338 1.00 30.74 141 THR C N 1
ATOM 4242 C CA . THR C 1 67 ? -46.761 -28.959 172.661 1.00 31.90 141 THR C CA 1
ATOM 4243 C C . THR C 1 67 ? -48.190 -29.553 172.700 1.00 31.84 141 THR C C 1
ATOM 4244 O O . THR C 1 67 ? -48.949 -29.446 171.738 1.00 28.01 141 THR C O 1
ATOM 4248 N N . LEU C 1 68 ? -48.556 -30.163 173.824 1.00 34.12 142 LEU C N 1
ATOM 4249 C CA . LEU C 1 68 ? -49.962 -30.501 174.076 1.00 29.22 142 LEU C CA 1
ATOM 4250 C C . LEU C 1 68 ? -50.625 -29.387 174.870 1.00 29.09 142 LEU C C 1
ATOM 4251 O O . LEU C 1 68 ? -50.251 -29.111 176.010 1.00 37.25 142 LEU C O 1
ATOM 4256 N N . GLN C 1 69 ? -51.614 -28.747 174.259 1.00 30.30 143 GLN C N 1
ATOM 4257 C CA . GLN C 1 69 ? -52.217 -27.548 174.828 1.00 29.29 143 GLN C CA 1
ATOM 4258 C C . GLN C 1 69 ? -53.706 -27.733 175.124 1.00 33.96 143 GLN C C 1
ATOM 4259 O O . GLN C 1 69 ? -54.474 -28.217 174.288 1.00 38.45 143 GLN C O 1
ATOM 4265 N N . VAL C 1 70 ? -54.090 -27.370 176.341 1.00 34.66 144 VAL C N 1
ATOM 4266 C CA . VAL C 1 70 ? -55.484 -27.363 176.757 1.00 27.34 144 VAL C CA 1
ATOM 4267 C C . VAL C 1 70 ? -56.025 -25.946 176.675 1.00 30.59 144 VAL C C 1
ATOM 4268 O O . VAL C 1 70 ? -55.516 -25.037 177.351 1.00 29.02 144 VAL C O 1
ATOM 4272 N N . ASN C 1 71 ? -57.030 -25.739 175.830 1.00 31.82 145 ASN C N 1
ATOM 4273 C CA . ASN C 1 71 ? -57.604 -24.403 175.658 1.00 23.65 145 ASN C CA 1
ATOM 4274 C C . ASN C 1 71 ? -58.763 -24.128 176.612 1.00 28.20 145 ASN C C 1
ATOM 4275 O O . ASN C 1 71 ? -59.658 -24.959 176.808 1.00 33.03 145 ASN C O 1
ATOM 4280 N N . ILE C 1 72 ? -58.668 -23.000 177.300 1.00 38.03 146 ILE C N 1
ATOM 4281 C CA . ILE C 1 72 ? -59.691 -22.620 178.263 1.00 43.25 146 ILE C CA 1
ATOM 4282 C C . ILE C 1 72 ? -60.627 -21.544 177.708 1.00 40.84 146 ILE C C 1
ATOM 4283 O O . ILE C 1 72 ? -60.176 -20.512 177.207 1.00 36.70 146 ILE C O 1
ATOM 4288 N N . PRO C 1 73 ? -61.940 -21.777 177.814 1.00 45.07 147 PRO C N 1
ATOM 4289 C CA . PRO C 1 73 ? -62.940 -20.779 177.427 1.00 39.34 147 PRO C CA 1
ATOM 4290 C C . PRO C 1 73 ? -62.862 -19.538 178.319 1.00 48.12 147 PRO C C 1
ATOM 4291 O O . PRO C 1 73 ? -62.313 -19.609 179.426 1.00 47.47 147 PRO C O 1
ATOM 4295 N N . LEU C 1 74 ? -63.337 -18.401 177.814 1.00 55.20 148 LEU C N 1
ATOM 4296 C CA . LEU C 1 74 ? -63.359 -17.165 178.593 1.00 47.57 148 LEU C CA 1
ATOM 4297 C C . LEU C 1 74 ? -64.226 -17.364 179.848 1.00 40.93 148 LEU C C 1
ATOM 4298 O O . LEU C 1 74 ? -65.226 -18.079 179.821 1.00 39.04 148 LEU C O 1
ATOM 4303 N N . GLY C 1 75 ? -63.796 -16.791 180.963 1.00 38.22 149 GLY C N 1
ATOM 4304 C CA . GLY C 1 75 ? -64.537 -16.894 182.204 1.00 37.75 149 GLY C CA 1
ATOM 4305 C C . GLY C 1 75 ? -63.653 -17.281 183.369 1.00 39.83 149 GLY C C 1
ATOM 4306 O O . GLY C 1 75 ? -64.017 -17.098 184.530 1.00 39.33 149 GLY C O 1
ATOM 4307 N N . SER C 1 76 ? -62.467 -17.787 183.057 1.00 46.92 150 SER C N 1
ATOM 4308 C CA . SER C 1 76 ? -61.538 -18.209 184.091 1.00 44.52 150 SER C CA 1
ATOM 4309 C C . SER C 1 76 ? -60.406 -17.188 184.177 1.00 37.63 150 SER C C 1
ATOM 4310 O O . SER C 1 76 ? -59.898 -16.727 183.159 1.00 39.53 150 SER C O 1
ATOM 4313 N N . TYR C 1 77 ? -59.995 -16.854 185.393 1.00 31.66 151 TYR C N 1
ATOM 4314 C CA . TYR C 1 77 ? -58.992 -15.820 185.582 1.00 29.72 151 TYR C CA 1
ATOM 4315 C C . TYR C 1 77 ? -58.282 -15.947 186.926 1.00 32.66 151 TYR C C 1
ATOM 4316 O O . TYR C 1 77 ? -58.778 -16.618 187.838 1.00 30.51 151 TYR C O 1
ATOM 4325 N N . ILE C 1 78 ? -57.126 -15.304 187.058 1.00 26.13 152 ILE C N 1
ATOM 4326 C CA . ILE C 1 78 ? -56.540 -15.157 188.387 1.00 29.19 152 ILE C CA 1
ATOM 4327 C C . ILE C 1 78 ? -56.441 -13.683 188.731 1.00 30.26 152 ILE C C 1
ATOM 4328 O O . ILE C 1 78 ? -56.542 -12.816 187.859 1.00 30.30 152 ILE C O 1
ATOM 4333 N N . LYS C 1 79 ? -56.249 -13.405 190.011 1.00 36.07 153 LYS C N 1
ATOM 4334 C CA . LYS C 1 79 ? -56.011 -12.049 190.458 1.00 43.54 153 LYS C CA 1
ATOM 4335 C C . LYS C 1 79 ? -54.734 -11.990 191.282 1.00 40.67 153 LYS C C 1
ATOM 4336 O O . LYS C 1 79 ? -54.646 -12.604 192.339 1.00 38.93 153 LYS C O 1
ATOM 4342 N N . ILE C 1 80 ? -53.734 -11.286 190.759 1.00 36.67 154 ILE C N 1
ATOM 4343 C CA . ILE C 1 80 ? -52.501 -11.010 191.491 1.00 40.87 154 ILE C CA 1
ATOM 4344 C C . ILE C 1 80 ? -52.567 -9.613 192.101 1.00 43.10 154 ILE C C 1
ATOM 4345 O O . ILE C 1 80 ? -52.406 -8.631 191.386 1.00 47.40 154 ILE C O 1
ATOM 4350 N N . ASN C 1 81 ? -52.782 -9.522 193.409 1.00 43.19 155 ASN C N 1
ATOM 4351 C CA . ASN C 1 81 ? -52.934 -8.223 194.071 1.00 59.75 155 ASN C CA 1
ATOM 4352 C C . ASN C 1 81 ? -54.055 -7.368 193.459 1.00 63.72 155 ASN C C 1
ATOM 4353 O O . ASN C 1 81 ? -53.889 -6.160 193.250 1.00 58.74 155 ASN C O 1
ATOM 4358 N N . GLY C 1 82 ? -55.187 -8.007 193.167 1.00 62.13 156 GLY C N 1
ATOM 4359 C CA . GLY C 1 82 ? -56.349 -7.325 192.617 1.00 57.41 156 GLY C CA 1
ATOM 4360 C C . GLY C 1 82 ? -56.321 -7.117 191.115 1.00 54.92 156 GLY C C 1
ATOM 4361 O O . GLY C 1 82 ? -57.330 -6.789 190.501 1.00 56.05 156 GLY C O 1
ATOM 4362 N N . HIS C 1 83 ? -55.169 -7.351 190.513 1.00 51.79 157 HIS C N 1
ATOM 4363 C CA . HIS C 1 83 ? -55.038 -7.233 189.078 1.00 49.56 157 HIS C CA 1
ATOM 4364 C C . HIS C 1 83 ? -55.406 -8.554 188.396 1.00 51.00 157 HIS C C 1
ATOM 4365 O O . HIS C 1 83 ? -54.943 -9.619 188.790 1.00 57.90 157 HIS C O 1
ATOM 4372 N N . ARG C 1 84 ? -56.274 -8.475 187.394 1.00 45.75 158 ARG C N 1
ATOM 4373 C CA . ARG C 1 84 ? -56.910 -9.668 186.837 1.00 42.82 158 ARG C CA 1
ATOM 4374 C C . ARG C 1 84 ? -56.334 -10.119 185.497 1.00 33.79 158 ARG C C 1
ATOM 4375 O O . ARG C 1 84 ? -56.240 -9.335 184.552 1.00 37.60 158 ARG C O 1
ATOM 4383 N N . TYR C 1 85 ? -55.975 -11.398 185.422 1.00 27.10 159 TYR C N 1
ATOM 4384 C CA . TYR C 1 85 ? -55.478 -11.991 184.180 1.00 27.92 159 TYR C CA 1
ATOM 4385 C C . TYR C 1 85 ? -56.356 -13.182 183.839 1.00 31.35 159 TYR C C 1
ATOM 4386 O O . TYR C 1 85 ? -56.675 -13.984 184.716 1.00 33.05 159 TYR C O 1
ATOM 4395 N N . GLU C 1 86 ? -56.732 -13.303 182.571 1.00 33.10 160 GLU C N 1
ATOM 4396 C CA . GLU C 1 86 ? -57.577 -14.401 182.120 1.00 37.61 160 GLU C CA 1
ATOM 4397 C C . GLU C 1 86 ? -56.700 -15.600 181.765 1.00 45.94 160 GLU C C 1
ATOM 4398 O O . GLU C 1 86 ? -55.673 -15.448 181.094 1.00 37.59 160 GLU C O 1
ATOM 4404 N N . LEU C 1 87 ? -57.092 -16.783 182.237 1.00 41.99 161 LEU C N 1
ATOM 4405 C CA . LEU C 1 87 ? -56.459 -18.036 181.827 1.00 27.95 161 LEU C CA 1
ATOM 4406 C C . LEU C 1 87 ? -56.762 -18.313 180.359 1.00 27.36 161 LEU C C 1
ATOM 4407 O O . LEU C 1 87 ? -57.922 -18.436 179.981 1.00 39.37 161 LEU C O 1
ATOM 4412 N N . LEU C 1 88 ? -55.735 -18.465 179.533 1.00 24.97 162 LEU C N 1
ATOM 4413 C CA . LEU C 1 88 ? -55.971 -18.695 178.118 1.00 21.48 162 LEU C CA 1
ATOM 4414 C C . LEU C 1 88 ? -55.879 -20.181 177.815 1.00 26.50 162 LEU C C 1
ATOM 4415 O O . LEU C 1 88 ? -56.734 -20.749 177.134 1.00 33.23 162 LEU C O 1
ATOM 4420 N N . GLN C 1 89 ? -54.875 -20.814 178.404 1.00 22.65 163 GLN C N 1
ATOM 4421 C CA . GLN C 1 89 ? -54.532 -22.198 178.119 1.00 22.69 163 GLN C CA 1
ATOM 4422 C C . GLN C 1 89 ? -53.470 -22.719 179.069 1.00 22.34 163 GLN C C 1
ATOM 4423 O O . GLN C 1 89 ? -52.797 -21.939 179.741 1.00 22.83 163 GLN C O 1
ATOM 4429 N N . TYR C 1 90 ? -53.322 -24.038 179.132 1.00 20.30 164 TYR C N 1
ATOM 4430 C CA . TYR C 1 90 ? -52.140 -24.604 179.765 1.00 20.74 164 TYR C CA 1
ATOM 4431 C C . TYR C 1 90 ? -51.553 -25.697 178.886 1.00 24.65 164 TYR C C 1
ATOM 4432 O O . TYR C 1 90 ? -52.255 -26.254 178.034 1.00 18.70 164 TYR C O 1
ATOM 4441 N N . HIS C 1 91 ? -50.252 -25.947 179.043 1.00 20.72 165 HIS C N 1
ATOM 4442 C CA . HIS C 1 91 ? -49.528 -26.890 178.178 1.00 17.72 165 HIS C CA 1
ATOM 4443 C C . HIS C 1 91 ? -48.322 -27.500 178.870 1.00 24.34 165 HIS C C 1
ATOM 4444 O O . HIS C 1 91 ? -47.964 -27.097 179.979 1.00 26.11 165 HIS C O 1
ATOM 4451 N N . PHE C 1 92 ? -47.654 -28.427 178.188 1.00 24.46 166 PHE C N 1
ATOM 4452 C CA . PHE C 1 92 ? -46.621 -29.236 178.838 1.00 17.95 166 PHE C CA 1
ATOM 4453 C C . PHE C 1 92 ? -45.259 -29.190 178.153 1.00 24.69 166 PHE C C 1
ATOM 4454 O O . PHE C 1 92 ? -45.161 -29.036 176.947 1.00 26.51 166 PHE C O 1
ATOM 4462 N N . HIS C 1 93 ? -44.204 -29.311 178.947 1.00 32.58 167 HIS C N 1
ATOM 4463 C CA . HIS C 1 93 ? -42.868 -29.492 178.401 1.00 29.72 167 HIS C CA 1
ATOM 4464 C C . HIS C 1 93 ? -42.247 -30.739 179.025 1.00 29.49 167 HIS C C 1
ATOM 4465 O O . HIS C 1 93 ? -42.358 -30.928 180.235 1.00 27.70 167 HIS C O 1
ATOM 4472 N N . THR C 1 94 ? -41.639 -31.596 178.196 1.00 23.63 168 THR C N 1
ATOM 4473 C CA . THR C 1 94 ? -40.789 -32.692 178.666 1.00 23.26 168 THR C CA 1
ATOM 4474 C C . THR C 1 94 ? -39.475 -32.593 177.918 1.00 27.48 168 THR C C 1
ATOM 4475 O O . THR C 1 94 ? -39.478 -32.531 176.691 1.00 35.27 168 THR C O 1
ATOM 4479 N N . PRO C 1 95 ? -38.345 -32.524 178.651 1.00 21.07 169 PRO C N 1
ATOM 4480 C CA . PRO C 1 95 ? -38.276 -32.394 180.110 1.00 25.87 169 PRO C CA 1
ATOM 4481 C C . PRO C 1 95 ? -38.715 -30.989 180.551 1.00 24.99 169 PRO C C 1
ATOM 4482 O O . PRO C 1 95 ? -39.104 -30.208 179.687 1.00 20.06 169 PRO C O 1
ATOM 4486 N N . SER C 1 96 ? -38.669 -30.685 181.849 1.00 20.44 170 SER C N 1
ATOM 4487 C CA . SER C 1 96 ? -38.957 -29.338 182.334 1.00 17.65 170 SER C CA 1
ATOM 4488 C C . SER C 1 96 ? -38.044 -28.288 181.669 1.00 19.63 170 SER C C 1
ATOM 4489 O O . SER C 1 96 ? -37.003 -28.606 181.128 1.00 22.65 170 SER C O 1
ATOM 4492 N N . GLU C 1 97 ? -38.475 -27.040 181.672 1.00 25.64 171 GLU C N 1
ATOM 4493 C CA . GLU C 1 97 ? -37.675 -25.973 181.126 1.00 25.18 171 GLU C CA 1
ATOM 4494 C C . GLU C 1 97 ? -36.857 -25.305 182.243 1.00 29.28 171 GLU C C 1
ATOM 4495 O O . GLU C 1 97 ? -35.653 -25.059 182.081 1.00 30.82 171 GLU C O 1
ATOM 4501 N N . HIS C 1 98 ? -37.506 -25.025 183.372 1.00 21.39 172 HIS C N 1
ATOM 4502 C CA . HIS C 1 98 ? -36.806 -24.545 184.567 1.00 23.16 172 HIS C CA 1
ATOM 4503 C C . HIS C 1 98 ? -36.048 -25.706 185.222 1.00 24.42 172 HIS C C 1
ATOM 4504 O O . HIS C 1 98 ? -36.507 -26.846 185.219 1.00 21.22 172 HIS C O 1
ATOM 4511 N N . GLN C 1 99 ? -34.905 -25.393 185.808 1.00 23.40 173 GLN C N 1
ATOM 4512 C CA . GLN C 1 99 ? -34.127 -26.353 186.560 1.00 18.01 173 GLN C CA 1
ATOM 4513 C C . GLN C 1 99 ? -34.169 -25.965 188.017 1.00 21.26 173 GLN C C 1
ATOM 4514 O O . GLN C 1 99 ? -34.500 -24.829 188.341 1.00 25.40 173 GLN C O 1
ATOM 4520 N N . ARG C 1 100 ? -33.850 -26.917 188.887 1.00 18.20 174 ARG C N 1
ATOM 4521 C CA . ARG C 1 100 ? -33.477 -26.611 190.259 1.00 18.96 174 ARG C CA 1
ATOM 4522 C C . ARG C 1 100 ? -31.995 -26.998 190.400 1.00 31.06 174 ARG C C 1
ATOM 4523 O O . ARG C 1 100 ? -31.650 -28.177 190.277 1.00 31.66 174 ARG C O 1
ATOM 4531 N N . ASP C 1 101 ? -31.126 -26.014 190.644 1.00 27.79 175 ASP C N 1
ATOM 4532 C CA . ASP C 1 101 ? -29.672 -26.254 190.737 1.00 34.18 175 ASP C CA 1
ATOM 4533 C C . ASP C 1 101 ? -29.052 -27.014 189.583 1.00 27.31 175 ASP C C 1
ATOM 4534 O O . ASP C 1 101 ? -28.196 -27.866 189.791 1.00 45.38 175 ASP C O 1
ATOM 4539 N N . GLY C 1 102 ? -29.466 -26.684 188.371 1.00 23.88 176 GLY C N 1
ATOM 4540 C CA . GLY C 1 102 ? -28.877 -27.247 187.176 1.00 21.08 176 GLY C CA 1
ATOM 4541 C C . GLY C 1 102 ? -29.481 -28.600 186.808 1.00 24.54 176 GLY C C 1
ATOM 4542 O O . GLY C 1 102 ? -29.041 -29.235 185.853 1.00 29.47 176 GLY C O 1
ATOM 4543 N N . PHE C 1 103 ? -30.525 -29.016 187.517 1.00 13.37 177 PHE C N 1
ATOM 4544 C CA . PHE C 1 103 ? -31.173 -30.289 187.205 1.00 28.97 177 PHE C CA 1
ATOM 4545 C C . PHE C 1 103 ? -32.599 -30.103 186.642 1.00 33.67 177 PHE C C 1
ATOM 4546 O O . PHE C 1 103 ? -33.426 -29.373 187.206 1.00 31.44 177 PHE C O 1
ATOM 4554 N N . ASN C 1 104 ? -32.870 -30.751 185.512 1.00 27.85 178 ASN C N 1
ATOM 4555 C CA . ASN C 1 104 ? -34.198 -30.729 184.930 1.00 24.81 178 ASN C CA 1
ATOM 4556 C C . ASN C 1 104 ? -35.120 -31.726 185.611 1.00 23.47 178 ASN C C 1
ATOM 4557 O O . ASN C 1 104 ? -34.692 -32.765 186.104 1.00 24.92 178 ASN C O 1
ATOM 4562 N N . TYR C 1 105 ? -36.395 -31.380 185.652 1.00 22.16 179 TYR C N 1
ATOM 4563 C CA . TYR C 1 105 ? -37.424 -32.308 186.058 1.00 19.36 179 TYR C CA 1
ATOM 4564 C C . TYR C 1 105 ? -37.938 -33.023 184.808 1.00 24.04 179 TYR C C 1
ATOM 4565 O O . TYR C 1 105 ? -37.761 -32.515 183.693 1.00 28.74 179 TYR C O 1
ATOM 4574 N N . PRO C 1 106 ? -38.581 -34.195 184.981 1.00 20.82 180 PRO C N 1
ATOM 4575 C CA . PRO C 1 106 ? -39.107 -34.935 183.820 1.00 13.35 180 PRO C CA 1
ATOM 4576 C C . PRO C 1 106 ? -40.163 -34.126 183.038 1.00 24.00 180 PRO C C 1
ATOM 4577 O O . PRO C 1 106 ? -40.251 -34.261 181.816 1.00 26.94 180 PRO C O 1
ATOM 4581 N N . MET C 1 107 ? -40.974 -33.325 183.733 1.00 23.44 181 MET C N 1
ATOM 4582 C CA . MET C 1 107 ? -42.023 -32.551 183.063 1.00 23.76 181 MET C CA 1
ATOM 4583 C C . MET C 1 107 ? -42.354 -31.236 183.762 1.00 25.77 181 MET C C 1
ATOM 4584 O O . MET C 1 107 ? -42.291 -31.134 184.986 1.00 38.67 181 MET C O 1
ATOM 4589 N N . GLU C 1 108 ? -42.760 -30.247 182.978 1.00 28.20 182 GLU C N 1
ATOM 4590 C CA . GLU C 1 108 ? -43.218 -28.964 183.502 1.00 33.26 182 GLU C CA 1
ATOM 4591 C C . GLU C 1 108 ? -44.540 -28.588 182.817 1.00 32.20 182 GLU C C 1
ATOM 4592 O O . GLU C 1 108 ? -44.802 -28.944 181.664 1.00 31.67 182 GLU C O 1
ATOM 4598 N N . MET C 1 109 ? -45.363 -27.841 183.529 1.00 27.98 183 MET C N 1
ATOM 4599 C CA . MET C 1 109 ? -46.680 -27.466 183.049 1.00 15.58 183 MET C CA 1
ATOM 4600 C C . MET C 1 109 ? -46.824 -25.947 183.144 1.00 22.44 183 MET C C 1
ATOM 4601 O O . MET C 1 109 ? -46.418 -25.331 184.137 1.00 22.57 183 MET C O 1
ATOM 4606 N N . HIS C 1 110 ? -47.368 -25.328 182.104 1.00 26.73 184 HIS C N 1
ATOM 4607 C CA . HIS C 1 110 ? -47.502 -23.870 182.090 1.00 29.53 184 HIS C CA 1
ATOM 4608 C C . HIS C 1 110 ? -48.956 -23.426 181.982 1.00 30.31 184 HIS C C 1
ATOM 4609 O O . HIS C 1 110 ? -49.634 -23.784 181.026 1.00 29.94 184 HIS C O 1
ATOM 4616 N N . LEU C 1 111 ? -49.428 -22.646 182.954 1.00 30.58 185 LEU C N 1
ATOM 4617 C CA . LEU C 1 111 ? -50.756 -22.037 182.867 1.00 24.66 185 LEU C CA 1
ATOM 4618 C C . LEU C 1 111 ? -50.574 -20.616 182.402 1.00 18.59 185 LEU C C 1
ATOM 4619 O O . LEU C 1 111 ? -49.988 -19.806 183.120 1.00 21.15 185 LEU C O 1
ATOM 4624 N N . VAL C 1 112 ? -51.026 -20.312 181.190 1.00 19.15 186 VAL C N 1
ATOM 4625 C CA . VAL C 1 112 ? -50.774 -18.984 180.635 1.00 27.40 186 VAL C CA 1
ATOM 4626 C C . VAL C 1 112 ? -51.951 -18.019 180.813 1.00 28.81 186 VAL C C 1
ATOM 4627 O O . VAL C 1 112 ? -53.067 -18.306 180.371 1.00 26.08 186 VAL C O 1
ATOM 4631 N N . HIS C 1 113 ? -51.675 -16.863 181.420 1.00 23.26 187 HIS C N 1
ATOM 4632 C CA . HIS C 1 113 ? -52.691 -15.850 181.676 1.00 24.23 187 HIS C CA 1
ATOM 4633 C C . HIS C 1 113 ? -52.380 -14.536 180.969 1.00 35.58 187 HIS C C 1
ATOM 4634 O O . HIS C 1 113 ? -51.224 -14.118 180.914 1.00 33.19 187 HIS C O 1
ATOM 4641 N N . LYS C 1 114 ? -53.423 -13.844 180.510 1.00 39.02 188 LYS C N 1
ATOM 4642 C CA . LYS C 1 114 ? -53.245 -12.555 179.851 1.00 39.62 188 LYS C CA 1
ATOM 4643 C C . LYS C 1 114 ? -54.295 -11.567 180.346 1.00 44.22 188 LYS C C 1
ATOM 4644 O O . LYS C 1 114 ? -55.456 -11.940 180.531 1.00 45.16 188 LYS C O 1
ATOM 4650 N N . ASP C 1 115 ? -53.903 -10.311 180.561 1.00 45.20 189 ASP C N 1
ATOM 4651 C CA . ASP C 1 115 ? -54.879 -9.310 180.997 1.00 39.93 189 ASP C CA 1
ATOM 4652 C C . ASP C 1 115 ? -55.404 -8.507 179.827 1.00 42.19 189 ASP C C 1
ATOM 4653 O O . ASP C 1 115 ? -55.074 -8.782 178.666 1.00 40.99 189 ASP C O 1
ATOM 4658 N N . GLY C 1 116 ? -56.209 -7.500 180.154 1.00 42.48 190 GLY C N 1
ATOM 4659 C CA . GLY C 1 116 ? -56.767 -6.598 179.166 1.00 36.17 190 GLY C CA 1
ATOM 4660 C C . GLY C 1 116 ? -55.746 -5.849 178.333 1.00 30.12 190 GLY C C 1
ATOM 4661 O O . GLY C 1 116 ? -56.012 -5.538 177.192 1.00 39.37 190 GLY C O 1
ATOM 4662 N N . ASP C 1 117 ? -54.578 -5.554 178.892 1.00 39.49 191 ASP C N 1
ATOM 4663 C CA . ASP C 1 117 ? -53.556 -4.790 178.159 1.00 50.02 191 ASP C CA 1
ATOM 4664 C C . ASP C 1 117 ? -52.514 -5.617 177.361 1.00 51.71 191 ASP C C 1
ATOM 4665 O O . ASP C 1 117 ? -51.629 -5.043 176.735 1.00 55.08 191 ASP C O 1
ATOM 4670 N N . GLY C 1 118 ? -52.602 -6.947 177.401 1.00 45.44 192 GLY C N 1
ATOM 4671 C CA . GLY C 1 118 ? -51.657 -7.825 176.705 1.00 42.38 192 GLY C CA 1
ATOM 4672 C C . GLY C 1 118 ? -50.525 -8.361 177.575 1.00 40.93 192 GLY C C 1
ATOM 4673 O O . GLY C 1 118 ? -49.698 -9.149 177.162 1.00 41.22 192 GLY C O 1
ATOM 4674 N N . ASN C 1 119 ? -50.507 -7.897 178.809 1.00 39.56 193 ASN C N 1
ATOM 4675 C CA . ASN C 1 119 ? -49.598 -8.346 179.865 1.00 36.83 193 ASN C CA 1
ATOM 4676 C C . ASN C 1 119 ? -49.744 -9.829 180.176 1.00 43.21 193 ASN C C 1
ATOM 4677 O O . ASN C 1 119 ? -50.869 -10.325 180.344 1.00 47.48 193 ASN C O 1
ATOM 4682 N N . LEU C 1 120 ? -48.592 -10.489 180.336 1.00 30.65 194 LEU C N 1
ATOM 4683 C CA . LEU C 1 120 ? -48.601 -11.938 180.516 1.00 29.07 194 LEU C CA 1
ATOM 4684 C C . LEU C 1 120 ? -48.136 -12.372 181.898 1.00 25.71 194 LEU C C 1
ATOM 4685 O O . LEU C 1 120 ? -47.167 -11.832 182.419 1.00 37.48 194 LEU C O 1
ATOM 4690 N N . ALA C 1 121 ? -48.852 -13.327 182.481 1.00 15.12 195 ALA C N 1
ATOM 4691 C CA . ALA C 1 121 ? -48.433 -13.987 183.710 1.00 17.66 195 ALA C CA 1
ATOM 4692 C C . ALA C 1 121 ? -48.574 -15.491 183.553 1.00 20.10 195 ALA C C 1
ATOM 4693 O O . ALA C 1 121 ? -49.603 -15.965 183.078 1.00 18.25 195 ALA C O 1
ATOM 4695 N N . VAL C 1 122 ? -47.535 -16.231 183.926 1.00 18.08 196 VAL C N 1
ATOM 4696 C CA . VAL C 1 122 ? -47.545 -17.685 183.816 1.00 14.43 196 VAL C CA 1
ATOM 4697 C C . VAL C 1 122 ? -47.302 -18.345 185.161 1.00 19.46 196 VAL C C 1
ATOM 4698 O O . VAL C 1 122 ? -46.399 -17.949 185.915 1.00 21.45 196 VAL C O 1
ATOM 4702 N N . ILE C 1 123 ? -48.112 -19.358 185.447 1.00 17.64 197 ILE C N 1
ATOM 4703 C CA . ILE C 1 123 ? -47.896 -20.231 186.585 1.00 15.32 197 ILE C CA 1
ATOM 4704 C C . ILE C 1 123 ? -47.278 -21.511 186.051 1.00 23.06 197 ILE C C 1
ATOM 4705 O O . ILE C 1 123 ? -47.789 -22.108 185.112 1.00 27.23 197 ILE C O 1
ATOM 4710 N N . ALA C 1 124 ? -46.122 -21.874 186.590 1.00 25.71 198 ALA C N 1
ATOM 4711 C CA . ALA C 1 124 ? -45.446 -23.102 186.198 1.00 19.78 198 ALA C CA 1
ATOM 4712 C C . ALA C 1 124 ? -45.503 -24.109 187.335 1.00 19.97 198 ALA C C 1
ATOM 4713 O O . ALA C 1 124 ? -45.263 -23.777 188.488 1.00 22.36 198 ALA C O 1
ATOM 4715 N N . ILE C 1 125 ? -45.818 -25.344 186.975 1.00 26.28 199 ILE C N 1
ATOM 4716 C CA . ILE C 1 125 ? -45.895 -26.481 187.886 1.00 19.83 199 ILE C CA 1
ATOM 4717 C C . ILE C 1 125 ? -44.901 -27.561 187.440 1.00 31.65 199 ILE C C 1
ATOM 4718 O O . ILE C 1 125 ? -44.884 -27.975 186.274 1.00 36.15 199 ILE C O 1
ATOM 4723 N N . LEU C 1 126 ? -44.068 -28.014 188.371 1.00 24.66 200 LEU C N 1
ATOM 4724 C CA . LEU C 1 126 ? -43.040 -29.000 188.056 1.00 23.49 200 LEU C CA 1
ATOM 4725 C C . LEU C 1 126 ? -43.513 -30.404 188.454 1.00 25.63 200 LEU C C 1
ATOM 4726 O O . LEU C 1 126 ? -44.279 -30.550 189.405 1.00 23.31 200 LEU C O 1
ATOM 4731 N N . PHE C 1 127 ? -43.134 -31.410 187.664 1.00 24.87 201 PHE C N 1
ATOM 4732 C CA . PHE C 1 127 ? -43.420 -32.829 187.945 1.00 21.86 201 PHE C CA 1
ATOM 4733 C C . PHE C 1 127 ? -42.185 -33.620 188.367 1.00 26.49 201 PHE C C 1
ATOM 4734 O O . PHE C 1 127 ? -41.115 -33.412 187.820 1.00 31.44 201 PHE C O 1
ATOM 4742 N N . GLN C 1 128 ? -42.328 -34.536 189.318 1.00 28.79 202 GLN C N 1
ATOM 4743 C CA . GLN C 1 128 ? -41.292 -35.549 189.538 1.00 33.62 202 GLN C CA 1
ATOM 4744 C C . GLN C 1 128 ? -41.927 -36.944 189.500 1.00 32.20 202 GLN C C 1
ATOM 4745 O O . GLN C 1 128 ? -43.129 -37.065 189.725 1.00 38.47 202 GLN C O 1
ATOM 4751 N N . GLU C 1 129 ? -41.137 -37.992 189.252 1.00 36.54 203 GLU C N 1
ATOM 4752 C CA . GLU C 1 129 ? -41.681 -39.366 189.201 1.00 33.74 203 GLU C CA 1
ATOM 4753 C C . GLU C 1 129 ? -42.163 -39.754 190.583 1.00 29.64 203 GLU C C 1
ATOM 4754 O O . GLU C 1 129 ? -41.595 -39.320 191.572 1.00 25.26 203 GLU C O 1
ATOM 4760 N N . GLY C 1 130 ? -43.234 -40.538 190.658 1.00 28.56 204 GLY C N 1
ATOM 4761 C CA . GLY C 1 130 ? -43.765 -40.955 191.944 1.00 19.52 204 GLY C CA 1
ATOM 4762 C C . GLY C 1 130 ? -45.135 -41.586 191.809 1.00 28.83 204 GLY C C 1
ATOM 4763 O O . GLY C 1 130 ? -45.360 -42.394 190.902 1.00 24.91 204 GLY C O 1
ATOM 4764 N N . GLU C 1 131 ? -46.055 -41.217 192.701 1.00 30.98 205 GLU C N 1
ATOM 4765 C CA . GLU C 1 131 ? -47.398 -41.780 192.662 1.00 27.55 205 GLU C CA 1
ATOM 4766 C C . GLU C 1 131 ? -48.062 -41.425 191.345 1.00 26.39 205 GLU C C 1
ATOM 4767 O O . GLU C 1 131 ? -47.795 -40.373 190.776 1.00 32.80 205 GLU C O 1
ATOM 4773 N N . GLU C 1 132 ? -48.906 -42.314 190.842 1.00 34.93 206 GLU C N 1
ATOM 4774 C CA . GLU C 1 132 ? -49.665 -42.001 189.641 1.00 38.23 206 GLU C CA 1
ATOM 4775 C C . GLU C 1 132 ? -50.541 -40.811 189.928 1.00 27.97 206 GLU C C 1
ATOM 4776 O O . GLU C 1 132 ? -51.087 -40.714 191.019 1.00 28.46 206 GLU C O 1
ATOM 4782 N N . ASN C 1 133 ? -50.620 -39.890 188.971 1.00 34.68 207 ASN C N 1
ATOM 4783 C CA . ASN C 1 133 ? -51.463 -38.691 189.063 1.00 37.57 207 ASN C CA 1
ATOM 4784 C C . ASN C 1 133 ? -52.839 -38.900 188.429 1.00 45.64 207 ASN C C 1
ATOM 4785 O O . ASN C 1 133 ? -52.940 -39.169 187.232 1.00 43.39 207 ASN C O 1
ATOM 4790 N N . GLU C 1 134 ? -53.892 -38.809 189.234 1.00 54.50 208 GLU C N 1
ATOM 4791 C CA . GLU C 1 134 ? -55.251 -39.065 188.749 1.00 51.84 208 GLU C CA 1
ATOM 4792 C C . GLU C 1 134 ? -55.766 -38.006 187.756 1.00 39.35 208 GLU C C 1
ATOM 4793 O O . GLU C 1 134 ? -56.392 -38.338 186.751 1.00 34.23 208 GLU C O 1
ATOM 4799 N N . THR C 1 135 ? -55.516 -36.735 188.046 1.00 41.05 209 THR C N 1
ATOM 4800 C CA . THR C 1 135 ? -55.922 -35.649 187.149 1.00 38.72 209 THR C CA 1
ATOM 4801 C C . THR C 1 135 ? -55.207 -35.762 185.803 1.00 43.05 209 THR C C 1
ATOM 4802 O O . THR C 1 135 ? -55.801 -35.534 184.756 1.00 45.75 209 THR C O 1
ATOM 4806 N N . LEU C 1 136 ? -53.917 -36.078 185.841 1.00 45.64 210 LEU C N 1
ATOM 4807 C CA . LEU C 1 136 ? -53.151 -36.306 184.621 1.00 44.44 210 LEU C CA 1
ATOM 4808 C C . LEU C 1 136 ? -53.699 -37.470 183.805 1.00 38.64 210 LEU C C 1
ATOM 4809 O O . LEU C 1 136 ? -53.812 -37.388 182.579 1.00 35.35 210 LEU C O 1
ATOM 4814 N N . ALA C 1 137 ? -54.079 -38.537 184.502 1.00 42.36 211 ALA C N 1
ATOM 4815 C CA . ALA C 1 137 ? -54.546 -39.758 183.850 1.00 48.22 211 ALA C CA 1
ATOM 4816 C C . ALA C 1 137 ? -55.818 -39.499 183.060 1.00 44.26 211 ALA C C 1
ATOM 4817 O O . ALA C 1 137 ? -56.016 -40.085 181.998 1.00 45.85 211 ALA C O 1
ATOM 4819 N N . LYS C 1 138 ? -56.679 -38.629 183.586 1.00 38.41 212 LYS C N 1
ATOM 4820 C CA . LYS C 1 138 ? -57.852 -38.196 182.844 1.00 44.59 212 LYS C CA 1
ATOM 4821 C C . LYS C 1 138 ? -57.415 -37.565 181.532 1.00 46.35 212 LYS C C 1
ATOM 4822 O O . LYS C 1 138 ? -57.891 -37.945 180.467 1.00 49.66 212 LYS C O 1
ATOM 4828 N N . LEU C 1 139 ? -56.467 -36.638 181.617 1.00 42.77 213 LEU C N 1
ATOM 4829 C CA . LEU C 1 139 ? -56.004 -35.878 180.457 1.00 41.57 213 LEU C CA 1
ATOM 4830 C C . LEU C 1 139 ? -55.470 -36.792 179.347 1.00 42.49 213 LEU C C 1
ATOM 4831 O O . LEU C 1 139 ? -55.773 -36.598 178.173 1.00 43.28 213 LEU C O 1
ATOM 4836 N N . MET C 1 140 ? -54.679 -37.785 179.736 1.00 45.84 214 MET C N 1
ATOM 4837 C CA . MET C 1 140 ? -53.967 -38.678 178.811 1.00 53.05 214 MET C CA 1
ATOM 4838 C C . MET C 1 140 ? -54.842 -39.681 178.039 1.00 54.39 214 MET C C 1
ATOM 4839 O O . MET C 1 140 ? -54.437 -40.216 177.001 1.00 54.99 214 MET C O 1
ATOM 4844 N N . SER C 1 141 ? -56.027 -39.958 178.566 1.00 48.52 215 SER C N 1
ATOM 4845 C CA . SER C 1 141 ? -56.979 -40.806 177.871 1.00 48.61 215 SER C CA 1
ATOM 4846 C C . SER C 1 141 ? -57.370 -40.188 176.540 1.00 55.69 215 SER C C 1
ATOM 4847 O O . SER C 1 141 ? -57.752 -40.891 175.607 1.00 56.54 215 SER C O 1
ATOM 4850 N N . PHE C 1 142 ? -57.254 -38.865 176.459 1.00 55.71 216 PHE C N 1
ATOM 4851 C CA . PHE C 1 142 ? -57.714 -38.121 175.297 1.00 56.15 216 PHE C CA 1
ATOM 4852 C C . PHE C 1 142 ? -56.621 -37.444 174.509 1.00 49.92 216 PHE C C 1
ATOM 4853 O O . PHE C 1 142 ? -56.905 -36.515 173.762 1.00 50.24 216 PHE C O 1
ATOM 4861 N N . LEU C 1 143 ? -55.380 -37.880 174.697 1.00 53.62 217 LEU C N 1
ATOM 4862 C CA . LEU C 1 143 ? -54.285 -37.379 173.881 1.00 54.69 217 LEU C CA 1
ATOM 4863 C C . LEU C 1 143 ? -54.679 -37.484 172.407 1.00 55.38 217 LEU C C 1
ATOM 4864 O O . LEU C 1 143 ? -54.908 -38.585 171.901 1.00 63.32 217 LEU C O 1
ATOM 4869 N N . PRO C 1 144 ? -54.782 -36.324 171.724 1.00 42.42 218 PRO C N 1
ATOM 4870 C CA . PRO C 1 144 ? -55.177 -36.209 170.318 1.00 44.02 218 PRO C CA 1
ATOM 4871 C C . PRO C 1 144 ? -54.209 -36.988 169.457 1.00 52.88 218 PRO C C 1
ATOM 4872 O O . PRO C 1 144 ? -53.010 -36.925 169.747 1.00 52.57 218 PRO C O 1
ATOM 4876 N N . GLN C 1 145 ? -54.666 -37.766 168.478 1.00 61.62 219 GLN C N 1
ATOM 4877 C CA . GLN C 1 145 ? -53.686 -38.419 167.599 1.00 60.06 219 GLN C CA 1
ATOM 4878 C C . GLN C 1 145 ? -53.512 -37.758 166.255 1.00 51.43 219 GLN C C 1
ATOM 4879 O O . GLN C 1 145 ? -52.826 -38.283 165.387 1.00 59.37 219 GLN C O 1
ATOM 4885 N N . THR C 1 146 ? -54.195 -36.640 166.081 1.00 48.91 220 THR C N 1
ATOM 4886 C CA . THR C 1 146 ? -54.049 -35.857 164.883 1.00 60.36 220 THR C CA 1
ATOM 4887 C C . THR C 1 146 ? -53.441 -34.523 165.290 1.00 57.37 220 THR C C 1
ATOM 4888 O O . THR C 1 146 ? -53.840 -33.926 166.301 1.00 65.08 220 THR C O 1
ATOM 4892 N N . LEU C 1 147 ? -52.463 -34.065 164.521 1.00 50.10 221 LEU C N 1
ATOM 4893 C CA . LEU C 1 147 ? -51.843 -32.786 164.799 1.00 54.94 221 LEU C CA 1
ATOM 4894 C C . LEU C 1 147 ? -52.758 -31.644 164.415 1.00 65.01 221 LEU C C 1
ATOM 4895 O O . LEU C 1 147 ? -53.415 -31.679 163.377 1.00 78.69 221 LEU C O 1
ATOM 4900 N N . LYS C 1 148 ? -52.791 -30.637 165.276 1.00 62.84 222 LYS C N 1
ATOM 4901 C CA . LYS C 1 148 ? -53.450 -29.370 164.997 1.00 68.34 222 LYS C CA 1
ATOM 4902 C C . LYS C 1 148 ? -54.965 -29.490 164.756 1.00 64.04 222 LYS C C 1
ATOM 4903 O O . LYS C 1 148 ? -55.564 -28.662 164.078 1.00 62.19 222 LYS C O 1
ATOM 4909 N N . LYS C 1 149 ? -55.557 -30.522 165.354 1.00 64.03 223 LYS C N 1
ATOM 4910 C CA . LYS C 1 149 ? -57.000 -30.711 165.480 1.00 59.81 223 LYS C CA 1
ATOM 4911 C C . LYS C 1 149 ? -57.430 -29.962 166.740 1.00 62.96 223 LYS C C 1
ATOM 4912 O O . LYS C 1 149 ? -56.572 -29.505 167.456 1.00 69.38 223 LYS C O 1
ATOM 4918 N N . GLN C 1 150 ? -58.715 -29.881 167.081 1.00 73.88 224 GLN C N 1
ATOM 4919 C CA . GLN C 1 150 ? -59.081 -29.187 168.329 1.00 76.86 224 GLN C CA 1
ATOM 4920 C C . GLN C 1 150 ? -59.668 -30.113 169.385 1.00 77.99 224 GLN C C 1
ATOM 4921 O O . GLN C 1 150 ? -59.663 -29.767 170.561 1.00 88.68 224 GLN C O 1
ATOM 4927 N N . GLU C 1 151 ? -60.203 -31.257 168.972 1.00 62.80 225 GLU C N 1
ATOM 4928 C CA . GLU C 1 151 ? -60.481 -32.362 169.895 1.00 51.00 225 GLU C CA 1
ATOM 4929 C C . GLU C 1 151 ? -61.271 -31.941 171.153 1.00 46.63 225 GLU C C 1
ATOM 4930 O O . GLU C 1 151 ? -60.673 -31.747 172.211 1.00 49.94 225 GLU C O 1
ATOM 4936 N N . ILE C 1 152 ? -62.576 -31.704 171.023 1.00 43.61 226 ILE C N 1
ATOM 4937 C CA . ILE C 1 152 ? -63.425 -31.380 172.177 1.00 43.41 226 ILE C CA 1
ATOM 4938 C C . ILE C 1 152 ? -64.082 -32.629 172.770 1.00 43.71 226 ILE C C 1
ATOM 4939 O O . ILE C 1 152 ? -64.421 -33.557 172.035 1.00 51.73 226 ILE C O 1
ATOM 4944 N N . HIS C 1 153 ? -64.159 -32.686 174.099 1.00 38.75 227 HIS C N 1
ATOM 4945 C CA . HIS C 1 153 ? -64.890 -33.737 174.823 1.00 45.75 227 HIS C CA 1
ATOM 4946 C C . HIS C 1 153 ? -65.868 -33.130 175.843 1.00 63.15 227 HIS C C 1
ATOM 4947 O O . HIS C 1 153 ? -65.396 -32.692 176.912 1.00 69.56 227 HIS C O 1
ATOM 4954 N N . GLU C 1 154 ? -67.188 -33.087 175.542 1.00 69.52 228 GLU C N 1
ATOM 4955 C CA . GLU C 1 154 ? -68.140 -32.342 176.394 1.00 76.71 228 GLU C CA 1
ATOM 4956 C C . GLU C 1 154 ? -68.070 -32.824 177.815 1.00 73.88 228 GLU C C 1
ATOM 4957 O O . GLU C 1 154 ? -68.099 -32.037 178.735 1.00 75.32 228 GLU C O 1
ATOM 4963 N N . SER C 1 155 ? -67.938 -34.136 177.959 1.00 69.64 229 SER C N 1
ATOM 4964 C CA . SER C 1 155 ? -68.176 -34.804 179.235 1.00 71.36 229 SER C CA 1
ATOM 4965 C C . SER C 1 155 ? -66.969 -34.896 180.155 1.00 75.58 229 SER C C 1
ATOM 4966 O O . SER C 1 155 ? -67.055 -35.424 181.266 1.00 81.28 229 SER C O 1
ATOM 4969 N N . VAL C 1 156 ? -65.839 -34.379 179.707 1.00 67.82 230 VAL C N 1
ATOM 4970 C CA . VAL C 1 156 ? -64.659 -34.396 180.545 1.00 56.00 230 VAL C CA 1
ATOM 4971 C C . VAL C 1 156 ? -64.373 -33.034 181.122 1.00 55.86 230 VAL C C 1
ATOM 4972 O O . VAL C 1 156 ? -64.053 -32.085 180.414 1.00 62.23 230 VAL C O 1
ATOM 4976 N N . LYS C 1 157 ? -64.486 -32.958 182.434 1.00 58.06 231 LYS C N 1
ATOM 4977 C CA . LYS C 1 157 ? -64.237 -31.724 183.144 1.00 62.13 231 LYS C CA 1
ATOM 4978 C C . LYS C 1 157 ? -63.023 -31.906 184.033 1.00 59.42 231 LYS C C 1
ATOM 4979 O O . LYS C 1 157 ? -62.983 -32.808 184.873 1.00 64.45 231 LYS C O 1
ATOM 4985 N N . ILE C 1 158 ? -62.002 -31.096 183.769 1.00 47.76 232 ILE C N 1
ATOM 4986 C CA . ILE C 1 158 ? -60.808 -31.090 184.587 1.00 33.58 232 ILE C CA 1
ATOM 4987 C C . ILE C 1 158 ? -60.574 -29.684 185.114 1.00 36.53 232 ILE C C 1
ATOM 4988 O O . ILE C 1 158 ? -60.308 -28.748 184.351 1.00 35.36 232 ILE C O 1
ATOM 4993 N N . HIS C 1 159 ? -60.644 -29.525 186.424 1.00 36.92 233 HIS C N 1
ATOM 4994 C CA . HIS C 1 159 ? -60.352 -28.231 187.002 1.00 39.42 233 HIS C CA 1
ATOM 4995 C C . HIS C 1 159 ? -58.824 -28.035 187.053 1.00 44.12 233 HIS C C 1
ATOM 4996 O O . HIS C 1 159 ? -58.118 -28.825 187.668 1.00 42.55 233 HIS C O 1
ATOM 5003 N N . PRO C 1 160 ? -58.309 -26.974 186.412 1.00 32.65 234 PRO C N 1
ATOM 5004 C CA . PRO C 1 160 ? -56.857 -26.764 186.318 1.00 34.46 234 PRO C CA 1
ATOM 5005 C C . PRO C 1 160 ? -56.128 -26.643 187.655 1.00 38.42 234 PRO C C 1
ATOM 5006 O O . PRO C 1 160 ? -54.922 -26.900 187.692 1.00 35.89 234 PRO C O 1
ATOM 5010 N N . ALA C 1 161 ? -56.822 -26.246 188.718 1.00 33.69 235 ALA C N 1
ATOM 5011 C CA . ALA C 1 161 ? -56.162 -26.098 190.016 1.00 31.88 235 ALA C CA 1
ATOM 5012 C C . ALA C 1 161 ? -55.958 -27.448 190.690 1.00 27.02 235 ALA C C 1
ATOM 5013 O O . ALA C 1 161 ? -55.276 -27.530 191.712 1.00 33.34 235 ALA C O 1
ATOM 5015 N N . LYS C 1 162 ? -56.536 -28.497 190.103 1.00 27.54 236 LYS C N 1
ATOM 5016 C CA . LYS C 1 162 ? -56.307 -29.887 190.521 1.00 32.05 236 LYS C CA 1
ATOM 5017 C C . LYS C 1 162 ? -54.819 -30.222 190.343 1.00 27.40 236 LYS C C 1
ATOM 5018 O O . LYS C 1 162 ? -54.301 -31.134 190.960 1.00 31.18 236 LYS C O 1
ATOM 5024 N N . PHE C 1 163 ? -54.158 -29.513 189.436 1.00 23.70 237 PHE C N 1
ATOM 5025 C CA . PHE C 1 163 ? -52.724 -29.663 189.208 1.00 24.60 237 PHE C CA 1
ATOM 5026 C C . PHE C 1 163 ? -51.830 -28.911 190.215 1.00 29.13 237 PHE C C 1
ATOM 5027 O O . PHE C 1 163 ? -50.608 -29.044 190.184 1.00 36.09 237 PHE C O 1
ATOM 5035 N N . PHE C 1 164 ? -52.421 -28.100 191.084 1.00 23.60 238 PHE C N 1
ATOM 5036 C CA . PHE C 1 164 ? -51.617 -27.334 192.030 1.00 22.79 238 PHE C CA 1
ATOM 5037 C C . PHE C 1 164 ? -51.031 -28.197 193.137 1.00 25.82 238 PHE C C 1
ATOM 5038 O O . PHE C 1 164 ? -51.669 -29.128 193.611 1.00 35.54 238 PHE C O 1
ATOM 5046 N N . PRO C 1 165 ? -49.779 -27.922 193.520 1.00 26.17 239 PRO C N 1
ATOM 5047 C CA . PRO C 1 165 ? -49.213 -28.655 194.656 1.00 24.48 239 PRO C CA 1
ATOM 5048 C C . PRO C 1 165 ? -49.894 -28.261 195.955 1.00 26.38 239 PRO C C 1
ATOM 5049 O O . PRO C 1 165 ? -50.467 -27.173 196.018 1.00 33.47 239 PRO C O 1
ATOM 5053 N N . ALA C 1 166 ? -49.773 -29.095 196.982 1.00 26.58 240 ALA C N 1
ATOM 5054 C CA . ALA C 1 166 ? -50.337 -28.789 198.300 1.00 33.00 240 ALA C CA 1
ATOM 5055 C C . ALA C 1 166 ? -49.629 -27.587 198.936 1.00 36.47 240 ALA C C 1
ATOM 5056 O O . ALA C 1 166 ? -50.288 -26.705 199.477 1.00 41.30 240 ALA C O 1
ATOM 5058 N N . ASP C 1 167 ? -48.292 -27.580 198.902 1.00 32.32 241 ASP C N 1
ATOM 5059 C CA . ASP C 1 167 ? -47.511 -26.408 199.300 1.00 32.12 241 ASP C CA 1
ATOM 5060 C C . ASP C 1 167 ? -47.664 -25.328 198.240 1.00 36.58 241 ASP C C 1
ATOM 5061 O O . ASP C 1 167 ? -47.466 -25.584 197.053 1.00 45.23 241 ASP C O 1
ATOM 5066 N N . LYS C 1 168 ? -48.014 -24.122 198.675 1.00 32.89 242 LYS C N 1
ATOM 5067 C CA . LYS C 1 168 ? -48.278 -23.027 197.749 1.00 32.45 242 LYS C CA 1
ATOM 5068 C C . LYS C 1 168 ? -47.135 -22.023 197.625 1.00 35.47 242 LYS C C 1
ATOM 5069 O O . LYS C 1 168 ? -47.255 -21.044 196.891 1.00 45.02 242 LYS C O 1
ATOM 5075 N N . LYS C 1 169 ? -46.029 -22.268 198.320 1.00 30.99 243 LYS C N 1
ATOM 5076 C CA . LYS C 1 169 ? -44.842 -21.428 198.178 1.00 25.15 243 LYS C CA 1
ATOM 5077 C C . LYS C 1 169 ? -44.386 -21.439 196.710 1.00 24.89 243 LYS C C 1
ATOM 5078 O O . LYS C 1 169 ? -44.428 -22.482 196.059 1.00 24.33 243 LYS C O 1
ATOM 5084 N N . PHE C 1 170 ? -43.936 -20.293 196.194 1.00 21.49 244 PHE C N 1
ATOM 5085 C CA . PHE C 1 170 ? -43.487 -20.216 194.804 1.00 15.88 244 PHE C CA 1
ATOM 5086 C C . PHE C 1 170 ? -42.334 -19.249 194.653 1.00 17.49 244 PHE C C 1
ATOM 5087 O O . PHE C 1 170 ? -42.049 -18.481 195.569 1.00 15.94 244 PHE C O 1
ATOM 5095 N N . TYR C 1 171 ? -41.652 -19.346 193.509 1.00 15.50 245 TYR C N 1
ATOM 5096 C CA . TYR C 1 171 ? -40.635 -18.386 193.084 1.00 15.18 245 TYR C CA 1
ATOM 5097 C C . TYR C 1 171 ? -41.255 -17.463 192.053 1.00 20.17 245 TYR C C 1
ATOM 5098 O O . TYR C 1 171 ? -42.085 -17.896 191.246 1.00 19.33 245 TYR C O 1
ATOM 5107 N N . LYS C 1 172 ? -40.875 -16.192 192.082 1.00 14.99 246 LYS C N 1
ATOM 5108 C CA . LYS C 1 172 ? -41.321 -15.276 191.047 1.00 18.76 246 LYS C CA 1
ATOM 5109 C C . LYS C 1 172 ? -40.123 -14.538 190.482 1.00 20.35 246 LYS C C 1
ATOM 5110 O O . LYS C 1 172 ? -39.142 -14.290 191.194 1.00 25.84 246 LYS C O 1
ATOM 5116 N N . TYR C 1 173 ? -40.177 -14.260 189.181 1.00 21.05 247 TYR C N 1
ATOM 5117 C CA . TYR C 1 173 ? -39.179 -13.418 188.516 1.00 20.02 247 TYR C CA 1
ATOM 5118 C C . TYR C 1 173 ? -39.764 -12.865 187.232 1.00 20.00 247 TYR C C 1
ATOM 5119 O O . TYR C 1 173 ? -40.794 -13.340 186.758 1.00 20.05 247 TYR C O 1
ATOM 5128 N N . SER C 1 174 ? -39.101 -11.852 186.690 1.00 25.06 248 SER C N 1
ATOM 5129 C CA . SER C 1 174 ? -39.489 -11.230 185.436 1.00 20.13 248 SER C CA 1
ATOM 5130 C C . SER C 1 174 ? -38.813 -11.952 184.269 1.00 17.91 248 SER C C 1
ATOM 5131 O O . SER C 1 174 ? -37.593 -12.005 184.190 1.00 23.47 248 SER C O 1
ATOM 5134 N N . GLY C 1 175 ? -39.605 -12.486 183.349 1.00 19.27 249 GLY C N 1
ATOM 5135 C CA . GLY C 1 175 ? -39.059 -13.281 182.269 1.00 20.56 249 GLY C CA 1
ATOM 5136 C C . GLY C 1 175 ? -39.696 -13.122 180.910 1.00 21.65 249 GLY C C 1
ATOM 5137 O O . GLY C 1 175 ? -40.152 -12.047 180.522 1.00 32.37 249 GLY C O 1
ATOM 5138 N N . SER C 1 176 ? -39.696 -14.217 180.168 1.00 16.52 250 SER C N 1
ATOM 5139 C CA . SER C 1 176 ? -40.208 -14.204 178.811 1.00 23.67 250 SER C CA 1
ATOM 5140 C C . SER C 1 176 ? -41.014 -15.464 178.455 1.00 20.33 250 SER C C 1
ATOM 5141 O O . SER C 1 176 ? -41.116 -16.389 179.259 1.00 16.84 250 SER C O 1
ATOM 5144 N N . LEU C 1 177 ? -41.601 -15.480 177.260 1.00 17.99 251 LEU C N 1
ATOM 5145 C CA . LEU C 1 177 ? -42.063 -16.724 176.647 1.00 22.18 251 LEU C CA 1
ATOM 5146 C C . LEU C 1 177 ? -40.849 -17.627 176.405 1.00 28.75 251 LEU C C 1
ATOM 5147 O O . LEU C 1 177 ? -39.744 -17.126 176.180 1.00 24.51 251 LEU C O 1
ATOM 5152 N N . THR C 1 178 ? -41.042 -18.945 176.445 1.00 25.89 252 THR C N 1
ATOM 5153 C CA . THR C 1 178 ? -39.925 -19.882 176.259 1.00 26.78 252 THR C CA 1
ATOM 5154 C C . THR C 1 178 ? -39.884 -20.421 174.828 1.00 26.28 252 THR C C 1
ATOM 5155 O O . THR C 1 178 ? -39.127 -21.344 174.516 1.00 28.26 252 THR C O 1
ATOM 5159 N N . THR C 1 179 ? -40.754 -19.862 173.990 1.00 21.14 253 THR C N 1
ATOM 5160 C CA . THR C 1 179 ? -40.818 -20.148 172.555 1.00 23.31 253 THR C CA 1
ATOM 5161 C C . THR C 1 179 ? -40.799 -18.842 171.768 1.00 26.34 253 THR C C 1
ATOM 5162 O O . THR C 1 179 ? -41.178 -17.806 172.302 1.00 35.61 253 THR C O 1
ATOM 5166 N N . PRO C 1 180 ? -40.359 -18.879 170.502 1.00 27.93 254 PRO C N 1
ATOM 5167 C CA . PRO C 1 180 ? -40.457 -17.683 169.652 1.00 23.57 254 PRO C CA 1
ATOM 5168 C C . PRO C 1 180 ? -41.870 -17.094 169.660 1.00 28.53 254 PRO C C 1
ATOM 5169 O O . PRO C 1 180 ? -42.847 -17.854 169.655 1.00 29.99 254 PRO C O 1
ATOM 5173 N N . PRO C 1 181 ? -41.990 -15.759 169.646 1.00 27.90 255 PRO C N 1
ATOM 5174 C CA . PRO C 1 181 ? -40.904 -14.765 169.551 1.00 26.76 255 PRO C CA 1
ATOM 5175 C C . PRO C 1 181 ? -40.141 -14.437 170.855 1.00 25.76 255 PRO C C 1
ATOM 5176 O O . PRO C 1 181 ? -39.377 -13.477 170.852 1.00 32.85 255 PRO C O 1
ATOM 5180 N N . CYS C 1 182 ? -40.304 -15.236 171.910 1.00 27.21 256 CYS C N 1
ATOM 5181 C CA . CYS C 1 182 ? -39.580 -15.051 173.174 1.00 27.64 256 CYS C CA 1
ATOM 5182 C C . CYS C 1 182 ? -39.828 -13.656 173.742 1.00 29.32 256 CYS C C 1
ATOM 5183 O O . CYS C 1 182 ? -38.920 -13.016 174.287 1.00 30.86 256 CYS C O 1
ATOM 5186 N N . SER C 1 183 ? -41.067 -13.198 173.608 1.00 24.36 257 SER C N 1
ATOM 5187 C CA . SER C 1 183 ? -41.462 -11.876 174.066 1.00 23.74 257 SER C CA 1
ATOM 5188 C C . SER C 1 183 ? -41.194 -11.743 175.559 1.00 25.25 257 SER C C 1
ATOM 5189 O O . SER C 1 183 ? -41.528 -12.625 176.342 1.00 30.03 257 SER C O 1
ATOM 5192 N N . GLU C 1 184 ? -40.602 -10.629 175.953 1.00 23.17 258 GLU C N 1
ATOM 5193 C CA . GLU C 1 184 ? -40.311 -10.390 177.348 1.00 13.98 258 GLU C CA 1
ATOM 5194 C C . GLU C 1 184 ? -41.493 -9.644 178.016 1.00 23.95 258 GLU C C 1
ATOM 5195 O O . GLU C 1 184 ? -42.512 -9.374 177.376 1.00 15.27 258 GLU C O 1
ATOM 5201 N N . GLY C 1 185 ? -41.382 -9.360 179.309 1.00 25.06 259 GLY C N 1
ATOM 5202 C CA . GLY C 1 185 ? -42.464 -8.722 180.047 1.00 5.31 259 GLY C CA 1
ATOM 5203 C C . GLY C 1 185 ? -43.423 -9.744 180.648 1.00 13.94 259 GLY C C 1
ATOM 5204 O O . GLY C 1 185 ? -44.576 -9.436 180.915 1.00 25.85 259 GLY C O 1
ATOM 5205 N N . VAL C 1 186 ? -42.956 -10.975 180.839 1.00 20.16 260 VAL C N 1
ATOM 5206 C CA . VAL C 1 186 ? -43.797 -12.041 181.388 1.00 18.94 260 VAL C CA 1
ATOM 5207 C C . VAL C 1 186 ? -43.630 -12.200 182.908 1.00 20.44 260 VAL C C 1
ATOM 5208 O O . VAL C 1 186 ? -42.528 -12.337 183.423 1.00 28.28 260 VAL C O 1
ATOM 5212 N N . TYR C 1 187 ? -44.746 -12.165 183.620 1.00 16.14 261 TYR C N 1
ATOM 5213 C CA . TYR C 1 187 ? -44.764 -12.336 185.060 1.00 18.13 261 TYR C CA 1
ATOM 5214 C C . TYR C 1 187 ? -44.737 -13.820 185.423 1.00 24.84 261 TYR C C 1
ATOM 5215 O O . TYR C 1 187 ? -45.760 -14.499 185.339 1.00 30.89 261 TYR C O 1
ATOM 5224 N N . TRP C 1 188 ? -43.586 -14.324 185.853 1.00 22.16 262 TRP C N 1
ATOM 5225 C CA . TRP C 1 188 ? -43.449 -15.761 186.094 1.00 18.59 262 TRP C CA 1
ATOM 5226 C C . TRP C 1 188 ? -43.628 -16.136 187.544 1.00 24.04 262 TRP C C 1
ATOM 5227 O O . TRP C 1 188 ? -43.016 -15.542 188.423 1.00 25.94 262 TRP C O 1
ATOM 5238 N N . MET C 1 189 ? -44.472 -17.122 187.797 1.00 22.52 263 MET C N 1
ATOM 5239 C CA . MET C 1 189 ? -44.475 -17.747 189.105 1.00 21.17 263 MET C CA 1
ATOM 5240 C C . MET C 1 189 ? -44.321 -19.251 188.953 1.00 21.62 263 MET C C 1
ATOM 5241 O O . MET C 1 189 ? -45.072 -19.898 188.234 1.00 20.84 263 MET C O 1
ATOM 5246 N N . VAL C 1 190 ? -43.334 -19.789 189.651 1.00 26.82 264 VAL C N 1
ATOM 5247 C CA . VAL C 1 190 ? -42.989 -21.199 189.600 1.00 25.09 264 VAL C CA 1
ATOM 5248 C C . VAL C 1 190 ? -43.133 -21.781 190.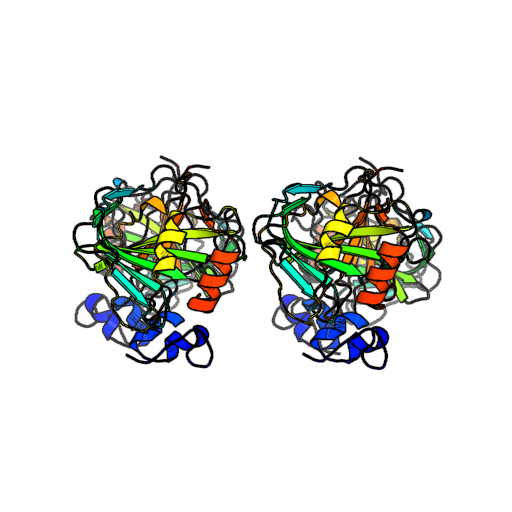994 1.00 24.62 264 VAL C C 1
ATOM 5249 O O . VAL C 1 190 ? -42.489 -21.311 191.946 1.00 23.32 264 VAL C O 1
ATOM 5253 N N . PHE C 1 191 ? -44.025 -22.755 191.136 1.00 18.83 265 PHE C N 1
ATOM 5254 C CA . PHE C 1 191 ? -44.192 -23.432 192.419 1.00 25.23 265 PHE C CA 1
ATOM 5255 C C . PHE C 1 191 ? -42.924 -24.170 192.898 1.00 27.19 265 PHE C C 1
ATOM 5256 O O . PHE C 1 191 ? -42.307 -24.897 192.124 1.00 29.67 265 PHE C O 1
ATOM 5264 N N . LYS C 1 192 ? -42.534 -23.975 194.160 1.00 23.01 266 LYS C N 1
ATOM 5265 C CA . LYS C 1 192 ? -41.378 -24.676 194.737 1.00 23.03 266 LYS C CA 1
ATOM 5266 C C . LYS C 1 192 ? -41.599 -26.205 194.789 1.00 21.38 266 LYS C C 1
ATOM 5267 O O . LYS C 1 192 ? -40.739 -26.980 194.376 1.00 25.17 266 LYS C O 1
ATOM 5273 N N . GLN C 1 193 ? -42.773 -26.646 195.221 1.00 22.62 267 GLN C N 1
ATOM 5274 C CA . GLN C 1 193 ? -43.009 -28.076 195.375 1.00 26.22 267 GLN C CA 1
ATOM 5275 C C . GLN C 1 193 ? -43.432 -28.672 194.031 1.00 34.88 267 GLN C C 1
ATOM 5276 O O . GLN C 1 193 ? -44.347 -28.150 193.375 1.00 29.40 267 GLN C O 1
ATOM 5282 N N . PRO C 1 194 ? -42.737 -29.737 193.585 1.00 31.39 268 PRO C N 1
ATOM 5283 C CA . PRO C 1 194 ? -43.176 -30.467 192.390 1.00 20.57 268 PRO C CA 1
ATOM 5284 C C . PRO C 1 194 ? -44.401 -31.299 192.737 1.00 17.42 268 PRO C C 1
ATOM 5285 O O . PRO C 1 194 ? -44.594 -31.611 193.913 1.00 28.24 268 PRO C O 1
ATOM 5289 N N . ILE C 1 195 ? -45.242 -31.619 191.762 1.00 24.58 269 ILE C N 1
ATOM 5290 C CA . ILE C 1 195 ? -46.296 -32.604 191.993 1.00 23.24 269 ILE C CA 1
ATOM 5291 C C . ILE C 1 195 ? -45.811 -33.912 191.400 1.00 26.87 269 ILE C C 1
ATOM 5292 O O . ILE C 1 195 ? -44.792 -33.939 190.701 1.00 35.26 269 ILE C O 1
ATOM 5297 N N . GLN C 1 196 ? -46.522 -34.995 191.686 1.00 26.49 270 GLN C N 1
ATOM 5298 C CA . GLN C 1 196 ? -46.093 -36.299 191.209 1.00 35.43 270 GLN C CA 1
ATOM 5299 C C . GLN C 1 196 ? -46.922 -36.839 190.053 1.00 31.60 270 GLN C C 1
ATOM 5300 O O . GLN C 1 196 ? -48.115 -36.593 189.933 1.00 39.06 270 GLN C O 1
ATOM 5306 N N . ALA C 1 197 ? -46.224 -37.559 189.195 1.00 26.67 271 ALA C N 1
ATOM 5307 C CA . ALA C 1 197 ? -46.802 -38.374 188.157 1.00 25.49 271 ALA C CA 1
ATOM 5308 C C . ALA C 1 197 ? -46.035 -39.687 188.188 1.00 25.50 271 ALA C C 1
ATOM 5309 O O . ALA C 1 197 ? -44.894 -39.732 188.659 1.00 21.78 271 ALA C O 1
ATOM 5311 N N . SER C 1 198 ? -46.675 -40.756 187.738 1.00 21.99 272 SER C N 1
ATOM 5312 C CA . SER C 1 198 ? -46.025 -42.052 187.648 1.00 24.02 272 SER C CA 1
ATOM 5313 C C . SER C 1 198 ? -44.984 -42.035 186.528 1.00 30.08 272 SER C C 1
ATOM 5314 O O . SER C 1 198 ? -45.067 -41.228 185.585 1.00 30.32 272 SER C O 1
ATOM 5317 N N . VAL C 1 199 ? -44.002 -42.919 186.653 1.00 28.73 273 VAL C N 1
ATOM 5318 C CA . VAL C 1 199 ? -42.957 -43.111 185.650 1.00 33.59 273 VAL C CA 1
ATOM 5319 C C . VAL C 1 199 ? -43.531 -43.442 184.274 1.00 28.02 273 VAL C C 1
ATOM 5320 O O . VAL C 1 199 ? -43.071 -42.927 183.246 1.00 27.44 273 VAL C O 1
ATOM 5324 N N . THR C 1 200 ? -44.527 -44.327 184.254 1.00 32.50 274 THR C N 1
ATOM 5325 C CA . THR C 1 200 ? -45.131 -44.749 182.996 1.00 33.43 274 THR C CA 1
ATOM 5326 C C . THR C 1 200 ? -45.887 -43.556 182.376 1.00 29.42 274 THR C C 1
ATOM 5327 O O . THR C 1 200 ? -45.828 -43.336 181.166 1.00 34.69 274 THR C O 1
ATOM 5331 N N . GLN C 1 201 ? -46.552 -42.756 183.207 1.00 20.15 275 GLN C N 1
ATOM 5332 C CA . GLN C 1 201 ? -47.134 -41.492 182.731 1.00 25.63 275 GLN C CA 1
ATOM 5333 C C . GLN C 1 201 ? -46.075 -40.554 182.118 1.00 31.75 275 GLN C C 1
ATOM 5334 O O . GLN C 1 201 ? -46.206 -40.125 180.969 1.00 37.02 275 GLN C O 1
ATOM 5340 N N . LEU C 1 202 ? -45.025 -40.258 182.887 1.00 27.38 276 LEU C N 1
ATOM 5341 C CA . LEU C 1 202 ? -43.947 -39.375 182.445 1.00 23.22 276 LEU C CA 1
ATOM 5342 C C . LEU C 1 202 ? -43.306 -39.847 181.134 1.00 23.78 276 LEU C C 1
ATOM 5343 O O . LEU C 1 202 ? -43.006 -39.046 180.231 1.00 20.74 276 LEU C O 1
ATOM 5348 N N . GLU C 1 203 ? -43.078 -41.149 181.039 1.00 17.02 277 GLU C N 1
ATOM 5349 C CA . GLU C 1 203 ? -42.492 -41.706 179.832 1.00 30.84 277 GLU C CA 1
ATOM 5350 C C . GLU C 1 203 ? -43.419 -41.553 178.624 1.00 30.21 277 GLU C C 1
ATOM 5351 O O . GLU C 1 203 ? -42.948 -41.266 177.524 1.00 33.99 277 GLU C O 1
ATOM 5357 N N . LYS C 1 204 ? -44.723 -41.779 178.813 1.00 23.88 278 LYS C N 1
ATOM 5358 C CA . LYS C 1 204 ? -45.677 -41.622 177.708 1.00 34.94 278 LYS C CA 1
ATOM 5359 C C . LYS C 1 204 ? -45.790 -40.166 177.246 1.00 32.28 278 LYS C C 1
ATOM 5360 O O . LYS C 1 204 ? -45.768 -39.915 176.043 1.00 32.78 278 LYS C O 1
ATOM 5366 N N . MET C 1 205 ? -45.847 -39.206 178.177 1.00 30.58 279 MET C N 1
ATOM 5367 C CA . MET C 1 205 ? -45.853 -37.780 177.805 1.00 31.03 279 MET C CA 1
ATOM 5368 C C . MET C 1 205 ? -44.635 -37.384 176.978 1.00 40.19 279 MET C C 1
ATOM 5369 O O . MET C 1 205 ? -44.764 -36.645 175.997 1.00 31.01 279 MET C O 1
ATOM 5374 N N . HIS C 1 206 ? -43.458 -37.867 177.385 1.00 40.80 280 HIS C N 1
ATOM 5375 C CA . HIS C 1 206 ? -42.212 -37.575 176.679 1.00 29.75 280 HIS C CA 1
ATOM 5376 C C . HIS C 1 206 ? -42.181 -38.166 175.268 1.00 32.92 280 HIS C C 1
ATOM 5377 O O . HIS C 1 206 ? -41.718 -37.509 174.330 1.00 31.82 280 HIS C O 1
ATOM 5384 N N . GLU C 1 207 ? -42.657 -39.402 175.116 1.00 32.51 281 GLU C N 1
ATOM 5385 C CA . GLU C 1 207 ? -42.728 -40.040 173.796 1.00 31.23 281 GLU C CA 1
ATOM 5386 C C . GLU C 1 207 ? -43.684 -39.252 172.881 1.00 27.97 281 GLU C C 1
ATOM 5387 O O . GLU C 1 207 ? -43.399 -38.994 171.713 1.00 36.20 281 GLU C O 1
ATOM 5393 N N . TYR C 1 208 ? -44.805 -38.830 173.452 1.00 23.32 282 TYR C N 1
ATOM 5394 C CA . TYR C 1 208 ? -45.809 -38.029 172.761 1.00 27.81 282 TYR C CA 1
ATOM 5395 C C . TYR C 1 208 ? -45.312 -36.631 172.377 1.00 35.12 282 TYR C C 1
ATOM 5396 O O . TYR C 1 208 ? -45.488 -36.189 171.242 1.00 36.03 282 TYR C O 1
ATOM 5405 N N . LEU C 1 209 ? -44.781 -35.899 173.353 1.00 34.87 283 LEU C N 1
ATOM 5406 C CA . LEU C 1 209 ? -44.270 -34.561 173.090 1.00 28.25 283 LEU C CA 1
ATOM 5407 C C . LEU C 1 209 ? -42.931 -34.599 172.391 1.00 28.57 283 LEU C C 1
ATOM 5408 O O . LEU C 1 209 ? -42.654 -33.757 171.550 1.00 34.85 283 LEU C O 1
ATOM 5413 N N . GLY C 1 210 ? -42.101 -35.582 172.727 1.00 29.82 284 GLY C N 1
ATOM 5414 C CA . GLY C 1 210 ? -40.704 -35.524 172.328 1.00 28.43 284 GLY C CA 1
ATOM 5415 C C . GLY C 1 210 ? -40.010 -34.557 173.272 1.00 34.72 284 GLY C C 1
ATOM 5416 O O . GLY C 1 210 ? -40.574 -34.182 174.304 1.00 30.99 284 GLY C O 1
ATOM 5417 N N . SER C 1 211 ? -38.805 -34.121 172.923 1.00 31.31 285 SER C N 1
ATOM 5418 C CA . SER C 1 211 ? -38.116 -33.121 173.736 1.00 21.22 285 SER C CA 1
ATOM 5419 C C . SER C 1 211 ? -38.478 -31.700 173.291 1.00 30.50 285 SER C C 1
ATOM 5420 O O . SER C 1 211 ? -38.090 -31.276 172.210 1.00 45.69 285 SER C O 1
ATOM 5423 N N . ASN C 1 212 ? -39.265 -30.984 174.095 1.00 25.57 286 ASN C N 1
ATOM 5424 C CA . ASN C 1 212 ? -39.689 -29.622 173.731 1.00 27.81 286 ASN C CA 1
ATOM 5425 C C . ASN C 1 212 ? -39.394 -28.584 174.806 1.00 30.65 286 ASN C C 1
ATOM 5426 O O . ASN C 1 212 ? -40.250 -27.743 175.110 1.00 26.45 286 ASN C O 1
ATOM 5431 N N . ALA C 1 213 ? -38.219 -28.699 175.421 1.00 28.01 287 ALA C N 1
ATOM 5432 C CA . ALA C 1 213 ? -37.751 -27.746 176.426 1.00 22.99 287 ALA C CA 1
ATOM 5433 C C . ALA C 1 213 ? -36.663 -26.815 175.876 1.00 24.95 287 ALA C C 1
ATOM 5434 O O . ALA C 1 213 ? -35.747 -27.254 175.195 1.00 38.85 287 ALA C O 1
ATOM 5436 N N . ARG C 1 214 ? -36.775 -25.525 176.166 1.00 30.62 288 ARG C N 1
ATOM 5437 C CA . ARG C 1 214 ? -35.737 -24.552 175.817 1.00 28.65 288 ARG C CA 1
ATOM 5438 C C . ARG C 1 214 ? -34.598 -24.618 176.845 1.00 26.13 288 ARG C C 1
ATOM 5439 O O . ARG C 1 214 ? -34.838 -24.809 178.042 1.00 28.72 288 ARG C O 1
ATOM 5447 N N . PRO C 1 215 ? -33.348 -24.484 176.386 1.00 26.40 289 PRO C N 1
ATOM 5448 C CA . PRO C 1 215 ? -32.266 -24.402 177.369 1.00 30.67 289 PRO C CA 1
ATOM 5449 C C . PRO C 1 215 ? -32.442 -23.224 178.331 1.00 23.44 289 PRO C C 1
ATOM 5450 O O . PRO C 1 215 ? -33.117 -22.249 178.037 1.00 26.76 289 PRO C O 1
ATOM 5454 N N . VAL C 1 216 ? -31.859 -23.370 179.503 1.00 23.16 290 VAL C N 1
ATOM 5455 C CA . VAL C 1 216 ? -31.842 -22.350 180.521 1.00 22.65 290 VAL C CA 1
ATOM 5456 C C . VAL C 1 216 ? -31.128 -21.075 180.031 1.00 22.48 290 VAL C C 1
ATOM 5457 O O . VAL C 1 216 ? -30.258 -21.125 179.185 1.00 33.33 290 VAL C O 1
ATOM 5461 N N . GLN C 1 217 ? -31.605 -19.922 180.468 1.00 19.10 291 GLN C N 1
ATOM 5462 C CA . GLN C 1 217 ? -31.065 -18.643 180.030 1.00 10.99 291 GLN C CA 1
ATOM 5463 C C . GLN C 1 217 ? -30.337 -17.943 181.167 1.00 13.41 291 GLN C C 1
ATOM 5464 O O . GLN C 1 217 ? -30.546 -18.268 182.345 1.00 19.53 291 GLN C O 1
ATOM 5470 N N . ARG C 1 218 ? -29.482 -16.984 180.827 1.00 14.52 292 ARG C N 1
ATOM 5471 C CA . ARG C 1 218 ? -28.728 -16.270 181.853 1.00 18.35 292 ARG C CA 1
ATOM 5472 C C . ARG C 1 218 ? -29.640 -15.392 182.694 1.00 24.78 292 ARG C C 1
ATOM 5473 O O . ARG C 1 218 ? -30.452 -14.638 182.161 1.00 22.89 292 ARG C O 1
ATOM 5481 N N . GLN C 1 219 ? -29.466 -15.456 184.006 1.00 31.52 293 GLN C N 1
ATOM 5482 C CA . GLN C 1 219 ? -30.271 -14.667 184.925 1.00 25.67 293 GLN C CA 1
ATOM 5483 C C . GLN C 1 219 ? -30.016 -13.154 184.823 1.00 30.31 293 GLN C C 1
ATOM 5484 O O . GLN C 1 219 ? -30.924 -12.345 185.057 1.00 20.14 293 GLN C O 1
ATOM 5490 N N . ASN C 1 220 ? -28.767 -12.792 184.518 1.00 32.57 294 ASN C N 1
ATOM 5491 C CA . ASN C 1 220 ? -28.316 -11.393 184.385 1.00 27.18 294 ASN C CA 1
ATOM 5492 C C . ASN C 1 220 ? -28.591 -10.497 185.602 1.00 27.91 294 ASN C C 1
ATOM 5493 O O . ASN C 1 220 ? -28.240 -10.832 186.730 1.00 28.63 294 ASN C O 1
ATOM 5498 N N . ALA C 1 221 ? -29.240 -9.362 185.374 1.00 29.08 295 ALA C N 1
ATOM 5499 C CA . ALA C 1 221 ? -29.441 -8.393 186.439 1.00 21.24 295 ALA C CA 1
ATOM 5500 C C . ALA C 1 221 ? -30.676 -8.718 187.316 1.00 24.01 295 ALA C C 1
ATOM 5501 O O . ALA C 1 221 ? -31.018 -7.970 188.234 1.00 19.93 295 ALA C O 1
ATOM 5503 N N . ARG C 1 222 ? -31.319 -9.851 187.056 1.00 24.82 296 ARG C N 1
ATOM 5504 C CA . ARG C 1 222 ? -32.539 -10.208 187.773 1.00 14.42 296 ARG C CA 1
ATOM 5505 C C . ARG C 1 222 ? -32.268 -10.862 189.131 1.00 27.20 296 ARG C C 1
ATOM 5506 O O . ARG C 1 222 ? -31.317 -11.634 189.305 1.00 29.12 296 ARG C O 1
ATOM 5514 N N . THR C 1 223 ? -33.133 -10.548 190.084 1.00 35.06 297 THR C N 1
ATOM 5515 C CA . THR C 1 223 ? -33.153 -11.198 191.385 1.00 35.46 297 THR C CA 1
ATOM 5516 C C . THR C 1 223 ? -34.293 -12.228 191.392 1.00 34.71 297 THR C C 1
ATOM 5517 O O . THR C 1 223 ? -35.407 -11.923 190.967 1.00 32.22 297 THR C O 1
ATOM 5521 N N . LEU C 1 224 ? -34.011 -13.454 191.820 1.00 32.21 298 LEU C N 1
ATOM 5522 C CA . LEU C 1 224 ? -35.056 -14.469 191.944 1.00 29.99 298 LEU C CA 1
ATOM 5523 C C . LEU C 1 224 ? -35.722 -14.393 193.314 1.00 30.93 298 LEU C C 1
ATOM 5524 O O . LEU C 1 224 ? -35.036 -14.508 194.335 1.00 39.51 298 LEU C O 1
ATOM 5529 N N . LEU C 1 225 ? -37.045 -14.202 193.340 1.00 25.51 299 LEU C N 1
ATOM 5530 C CA . LEU C 1 225 ? -37.752 -13.993 194.611 1.00 22.56 299 LEU C CA 1
ATOM 5531 C C . LEU C 1 225 ? -38.451 -15.255 195.128 1.00 20.04 299 LEU C C 1
ATOM 5532 O O . LEU C 1 225 ? -38.922 -16.077 194.348 1.00 27.65 299 LEU C O 1
ATOM 5537 N N . LYS C 1 226 ? -38.480 -15.404 196.450 1.00 22.95 300 LYS C N 1
ATOM 5538 C CA . LYS C 1 226 ? -39.322 -16.392 197.119 1.00 20.41 300 LYS C CA 1
ATOM 5539 C C . LYS C 1 226 ? -40.568 -15.694 197.627 1.00 27.47 300 LYS C C 1
ATOM 5540 O O . LYS C 1 226 ? -40.517 -14.519 197.993 1.00 30.72 300 LYS C O 1
ATOM 5546 N N . SER C 1 227 ? -41.676 -16.425 197.675 1.00 24.04 301 SER C N 1
ATOM 5547 C CA . SER C 1 227 ? -42.952 -15.872 198.109 1.00 24.33 301 SER C CA 1
ATOM 5548 C C . SER C 1 227 ? -43.097 -15.846 199.636 1.00 28.23 301 SER C C 1
ATOM 5549 O O . SER C 1 227 ? -44.134 -15.486 200.163 1.00 38.27 301 SER C O 1
ATOM 5552 N N . TRP C 1 228 ? -42.063 -16.282 200.335 1.00 35.22 302 TRP C N 1
ATOM 5553 C CA . TRP C 1 228 ? -42.061 -16.330 201.790 1.00 31.97 302 TRP C CA 1
ATOM 5554 C C . TRP C 1 228 ? -40.779 -15.691 202.338 1.00 36.80 302 TRP C C 1
ATOM 5555 O O . TRP C 1 228 ? -39.778 -15.577 201.623 1.00 33.35 302 TRP C O 1
ATOM 5566 N N . PRO C 1 229 ? -40.784 -15.318 203.622 1.00 39.40 303 PRO C N 1
ATOM 5567 C CA . PRO C 1 229 ? -39.592 -14.720 204.248 1.00 41.65 303 PRO C CA 1
ATOM 5568 C C . PRO C 1 229 ? -38.525 -15.748 204.642 1.00 47.02 303 PRO C C 1
ATOM 5569 O O . PRO C 1 229 ? -38.843 -16.930 204.766 1.00 55.15 303 PRO C O 1
ATOM 5573 N N . ASP C 1 230 ? -37.287 -15.300 204.841 1.00 43.13 304 ASP C N 1
ATOM 5574 C CA . ASP C 1 230 ? -36.193 -16.193 205.235 1.00 47.21 304 ASP C CA 1
ATOM 5575 C C . ASP C 1 230 ? -36.221 -16.486 206.730 1.00 59.94 304 ASP C C 1
ATOM 5576 O O . ASP C 1 230 ? -36.021 -15.590 207.549 1.00 65.75 304 ASP C O 1
ATOM 5581 N N . PRO D 1 1 ? -22.734 6.074 165.326 1.00 58.03 75 PRO D N 1
ATOM 5582 C CA . PRO D 1 1 ? -23.856 6.276 166.254 1.00 50.38 75 PRO D CA 1
ATOM 5583 C C . PRO D 1 1 ? -24.476 7.641 166.044 1.00 49.38 75 PRO D C 1
ATOM 5584 O O . PRO D 1 1 ? -23.831 8.647 166.332 1.00 49.87 75 PRO D O 1
ATOM 5588 N N . PRO D 1 2 ? -25.728 7.684 165.583 1.00 45.19 76 PRO D N 1
ATOM 5589 C CA . PRO D 1 2 ? -26.358 8.944 165.180 1.00 49.20 76 PRO D CA 1
ATOM 5590 C C . PRO D 1 2 ? -26.589 9.880 166.356 1.00 56.12 76 PRO D C 1
ATOM 5591 O O . PRO D 1 2 ? -26.548 9.466 167.518 1.00 55.92 76 PRO D O 1
ATOM 5595 N N . HIS D 1 3 ? -26.783 11.154 166.044 1.00 61.31 77 HIS D N 1
ATOM 5596 C CA . HIS D 1 3 ? -27.010 12.150 167.076 1.00 66.31 77 HIS D CA 1
ATOM 5597 C C . HIS D 1 3 ? -28.382 11.924 167.717 1.00 55.70 77 HIS D C 1
ATOM 5598 O O . HIS D 1 3 ? -29.369 11.686 167.025 1.00 65.22 77 HIS D O 1
ATOM 5605 N N . TRP D 1 4 ? -28.433 11.996 169.041 1.00 38.34 78 TRP D N 1
ATOM 5606 C CA . TRP D 1 4 ? -29.695 11.909 169.777 1.00 32.17 78 TRP D CA 1
ATOM 5607 C C . TRP D 1 4 ? -29.691 12.963 170.864 1.00 32.58 78 TRP D C 1
ATOM 5608 O O . TRP D 1 4 ? -28.633 13.440 171.276 1.00 44.43 78 TRP D O 1
ATOM 5619 N N . GLY D 1 5 ? -30.876 13.328 171.326 1.00 28.38 79 GLY D N 1
ATOM 5620 C CA . GLY D 1 5 ? -30.998 14.342 172.349 1.00 27.07 79 GLY D CA 1
ATOM 5621 C C . GLY D 1 5 ? -32.293 14.190 173.114 1.00 36.95 79 GLY D C 1
ATOM 5622 O O . GLY D 1 5 ? -32.909 13.126 173.108 1.00 40.40 79 GLY D O 1
ATOM 5623 N N . TYR D 1 6 ? -32.717 15.267 173.762 1.00 39.03 80 TYR D N 1
ATOM 5624 C CA . TYR D 1 6 ? -33.870 15.196 174.627 1.00 35.65 80 TYR D CA 1
ATOM 5625 C C . TYR D 1 6 ? -35.072 16.017 174.156 1.00 51.07 80 TYR D C 1
ATOM 5626 O O . TYR D 1 6 ? -36.090 16.076 174.862 1.00 58.92 80 TYR D O 1
ATOM 5635 N N . PHE D 1 7 ? -34.982 16.607 172.960 1.00 55.90 81 PHE D N 1
ATOM 5636 C CA . PHE D 1 7 ? -36.116 17.354 172.388 1.00 65.33 81 PHE D CA 1
ATOM 5637 C C . PHE D 1 7 ? -36.276 17.131 170.886 1.00 50.21 81 PHE D C 1
ATOM 5638 O O . PHE D 1 7 ? -35.322 16.801 170.204 1.00 45.03 81 PHE D O 1
ATOM 5646 N N . GLY D 1 8 ? -37.504 17.265 170.393 1.00 40.81 82 GLY D N 1
ATOM 5647 C CA . GLY D 1 8 ? -37.763 17.184 168.969 1.00 39.27 82 GLY D CA 1
ATOM 5648 C C . GLY D 1 8 ? -37.737 15.783 168.389 1.00 42.01 82 GLY D C 1
ATOM 5649 O O . GLY D 1 8 ? -38.063 14.815 169.067 1.00 45.29 82 GLY D O 1
ATOM 5650 N N . GLU D 1 9 ? -37.355 15.686 167.118 1.00 49.35 83 GLU D N 1
ATOM 5651 C CA . GLU D 1 9 ? -37.251 14.406 166.423 1.00 58.99 83 GLU D CA 1
ATOM 5652 C C . GLU D 1 9 ? -36.125 13.553 166.984 1.00 55.90 83 GLU D C 1
ATOM 5653 O O . GLU D 1 9 ? -36.070 12.352 166.737 1.00 57.19 83 GLU D O 1
ATOM 5659 N N . GLU D 1 10 ? -35.180 14.197 167.659 1.00 57.89 84 GLU D N 1
ATOM 5660 C CA . GLU D 1 10 ? -34.102 13.507 168.374 1.00 61.47 84 GLU D CA 1
ATOM 5661 C C . GLU D 1 10 ? -34.462 13.007 169.782 1.00 43.46 84 GLU D C 1
ATOM 5662 O O . GLU D 1 10 ? -33.713 12.236 170.361 1.00 38.55 84 GLU D O 1
ATOM 5668 N N . GLY D 1 11 ? -35.549 13.523 170.349 1.00 39.93 85 GLY D N 1
ATOM 5669 C CA . GLY D 1 11 ? -35.992 13.189 171.698 1.00 39.08 85 GLY D CA 1
ATOM 5670 C C . GLY D 1 11 ? -36.312 11.733 171.983 1.00 36.93 85 GLY D C 1
ATOM 5671 O O . GLY D 1 11 ? -36.399 10.934 171.055 1.00 39.75 85 GLY D O 1
ATOM 5672 N N . PRO D 1 12 ? -36.506 11.387 173.272 1.00 43.82 86 PRO D N 1
ATOM 5673 C CA . PRO D 1 12 ? -36.676 10.000 173.744 1.00 41.07 86 PRO D CA 1
ATOM 5674 C C . PRO D 1 12 ? -37.771 9.190 173.033 1.00 42.45 86 PRO D C 1
ATOM 5675 O O . PRO D 1 12 ? -37.575 7.996 172.798 1.00 49.00 86 PRO D O 1
ATOM 5679 N N . GLN D 1 13 ? -38.880 9.818 172.673 1.00 38.40 87 GLN D N 1
ATOM 5680 C CA . GLN D 1 13 ? -39.949 9.128 171.949 1.00 42.72 87 GLN D CA 1
ATOM 5681 C C . GLN D 1 13 ? -39.490 8.599 170.574 1.00 45.97 87 GLN D C 1
ATOM 5682 O O . GLN D 1 13 ? -40.064 7.640 170.044 1.00 48.62 87 GLN D O 1
ATOM 5688 N N . TYR D 1 14 ? -38.486 9.237 169.977 1.00 35.24 88 TYR D N 1
ATOM 5689 C CA . TYR D 1 14 ? -37.968 8.778 168.687 1.00 36.60 88 TYR D CA 1
ATOM 5690 C C . TYR D 1 14 ? -36.654 7.957 168.753 1.00 40.48 88 TYR D C 1
ATOM 5691 O O . TYR D 1 14 ? -36.165 7.496 167.711 1.00 41.65 88 TYR D O 1
ATOM 5700 N N . TRP D 1 15 ? -36.068 7.806 169.946 1.00 36.86 89 TRP D N 1
ATOM 5701 C CA . TRP D 1 15 ? -34.785 7.101 170.107 1.00 33.67 89 TRP D CA 1
ATOM 5702 C C . TRP D 1 15 ? -34.775 5.744 169.404 1.00 42.14 89 TRP D C 1
ATOM 5703 O O . TRP D 1 15 ? -33.820 5.392 168.719 1.00 42.03 89 TRP D O 1
ATOM 5714 N N . GLY D 1 16 ? -35.838 4.974 169.612 1.00 46.95 90 GLY D N 1
ATOM 5715 C CA . GLY D 1 16 ? -35.929 3.636 169.069 1.00 38.19 90 GLY D CA 1
ATOM 5716 C C . GLY D 1 16 ? -35.977 3.559 167.556 1.00 39.86 90 GLY D C 1
ATOM 5717 O O . GLY D 1 16 ? -35.707 2.505 166.988 1.00 32.67 90 GLY D O 1
ATOM 5718 N N . GLU D 1 17 ? -36.310 4.664 166.903 1.00 46.98 91 GLU D N 1
ATOM 5719 C CA . GLU D 1 17 ? -36.390 4.697 165.455 1.00 49.14 91 GLU D CA 1
ATOM 5720 C C . GLU D 1 17 ? -35.215 5.433 164.769 1.00 56.15 91 GLU D C 1
ATOM 5721 O O . GLU D 1 17 ? -35.126 5.454 163.539 1.00 57.69 91 GLU D O 1
ATOM 5727 N N . LEU D 1 18 ? -34.292 5.986 165.559 1.00 55.23 92 LEU D N 1
ATOM 5728 C CA . LEU D 1 18 ? -33.181 6.790 165.024 1.00 43.31 92 LEU D CA 1
ATOM 5729 C C . LEU D 1 18 ? -32.137 5.938 164.337 1.00 42.33 92 LEU D C 1
ATOM 5730 O O . LEU D 1 18 ? -31.430 6.402 163.435 1.00 45.08 92 LEU D O 1
ATOM 5735 N N . ALA D 1 19 ? -32.041 4.695 164.783 1.00 36.00 93 ALA D N 1
ATOM 5736 C CA . ALA D 1 19 ? -31.087 3.754 164.229 1.00 35.29 93 ALA D CA 1
ATOM 5737 C C . ALA D 1 19 ? -31.329 2.369 164.831 1.00 48.06 93 ALA D C 1
ATOM 5738 O O . ALA D 1 19 ? -31.711 2.262 165.989 1.00 49.86 93 ALA D O 1
ATOM 5740 N N . PRO D 1 20 ? -31.072 1.307 164.051 1.00 52.70 94 PRO D N 1
ATOM 5741 C CA . PRO D 1 20 ? -31.201 -0.092 164.477 1.00 47.97 94 PRO D CA 1
ATOM 5742 C C . PRO D 1 20 ? -30.547 -0.460 165.814 1.00 38.68 94 PRO D C 1
ATOM 5743 O O . PRO D 1 20 ? -31.110 -1.301 166.515 1.00 41.68 94 PRO D O 1
ATOM 5747 N N . GLU D 1 21 ? -29.370 0.075 166.137 1.00 41.51 95 GLU D N 1
ATOM 5748 C CA . GLU D 1 21 ? -28.701 -0.307 167.388 1.00 42.62 95 GLU D CA 1
ATOM 5749 C C . GLU D 1 21 ? -29.441 0.283 168.584 1.00 42.00 95 GLU D C 1
ATOM 5750 O O . GLU D 1 21 ? -29.294 -0.194 169.708 1.00 34.13 95 GLU D O 1
ATOM 5756 N N . PHE D 1 22 ? -30.265 1.297 168.320 1.00 42.88 96 PHE D N 1
ATOM 5757 C CA . PHE D 1 22 ? -31.074 1.950 169.350 1.00 35.95 96 PHE D CA 1
ATOM 5758 C C . PHE D 1 22 ? -32.471 1.297 169.554 1.00 35.29 96 PHE D C 1
ATOM 5759 O O . PHE D 1 22 ? -33.239 1.742 170.402 1.00 43.15 96 PHE D O 1
ATOM 5767 N N . SER D 1 23 ? -32.793 0.255 168.793 1.00 34.29 97 SER D N 1
ATOM 5768 C CA . SER D 1 23 ? -34.152 -0.301 168.758 1.00 32.93 97 SER D CA 1
ATOM 5769 C C . SER D 1 23 ? -34.717 -0.717 170.130 1.00 38.05 97 SER D C 1
ATOM 5770 O O . SER D 1 23 ? -35.936 -0.669 170.331 1.00 36.48 97 SER D O 1
ATOM 5773 N N . THR D 1 24 ? -33.851 -1.118 171.065 1.00 36.17 98 THR D N 1
ATOM 5774 C CA . THR D 1 24 ? -34.312 -1.527 172.400 1.00 32.75 98 THR D CA 1
ATOM 5775 C C . THR D 1 24 ? -34.975 -0.370 173.199 1.00 27.55 98 THR D C 1
ATOM 5776 O O . THR D 1 24 ? -35.839 -0.610 174.046 1.00 26.91 98 THR D O 1
ATOM 5780 N N . CYS D 1 25 ? -34.610 0.877 172.901 1.00 33.61 99 CYS D N 1
ATOM 5781 C CA . CYS D 1 25 ? -35.246 2.041 173.535 1.00 30.18 99 CYS D CA 1
ATOM 5782 C C . CYS D 1 25 ? -36.750 1.992 173.330 1.00 32.38 99 CYS D C 1
ATOM 5783 O O . CYS D 1 25 ? -37.529 2.437 174.176 1.00 42.97 99 CYS D O 1
ATOM 5786 N N . LYS D 1 26 ? -37.146 1.454 172.185 1.00 33.24 100 LYS D N 1
ATOM 5787 C CA . LYS D 1 26 ? -38.547 1.314 171.842 1.00 43.86 100 LYS D CA 1
ATOM 5788 C C . LYS D 1 26 ? -39.121 -0.093 172.098 1.00 39.88 100 LYS D C 1
ATOM 5789 O O . LYS D 1 26 ? -40.303 -0.234 172.388 1.00 31.36 100 LYS D O 1
ATOM 5795 N N . THR D 1 27 ? -38.270 -1.117 172.088 1.00 37.29 101 THR D N 1
ATOM 5796 C CA . THR D 1 27 ? -38.754 -2.499 172.069 1.00 33.61 101 THR D CA 1
ATOM 5797 C C . THR D 1 27 ? -38.657 -3.194 173.436 1.00 38.44 101 THR D C 1
ATOM 5798 O O . THR D 1 27 ? -39.283 -4.237 173.676 1.00 28.65 101 THR D O 1
ATOM 5802 N N . GLY D 1 28 ? -37.937 -2.566 174.358 1.00 31.58 102 GLY D N 1
ATOM 5803 C CA . GLY D 1 28 ? -37.682 -3.165 175.647 1.00 24.71 102 GLY D CA 1
ATOM 5804 C C . GLY D 1 28 ? -38.893 -3.199 176.553 1.00 28.94 102 GLY D C 1
ATOM 5805 O O . GLY D 1 28 ? -39.769 -2.351 176.466 1.00 28.24 102 GLY D O 1
ATOM 5806 N N . LYS D 1 29 ? -38.958 -4.234 177.383 1.00 28.72 103 LYS D N 1
ATOM 5807 C CA . LYS D 1 29 ? -40.002 -4.386 178.384 1.00 22.83 103 LYS D CA 1
ATOM 5808 C C . LYS D 1 29 ? -39.416 -4.250 179.799 1.00 27.39 103 LYS D C 1
ATOM 5809 O O . LYS D 1 29 ? -40.131 -4.403 180.794 1.00 30.77 103 LYS D O 1
ATOM 5815 N N . ASN D 1 30 ? -38.110 -3.999 179.879 1.00 20.42 104 ASN D N 1
ATOM 5816 C CA . ASN D 1 30 ? -37.431 -3.820 181.155 1.00 21.08 104 ASN D CA 1
ATOM 5817 C C . ASN D 1 30 ? -36.584 -2.564 181.150 1.00 30.14 104 ASN D C 1
ATOM 5818 O O . ASN D 1 30 ? -35.396 -2.600 181.465 1.00 25.20 104 ASN D O 1
ATOM 5823 N N . GLN D 1 31 ? -37.228 -1.447 180.841 1.00 31.80 105 GLN D N 1
ATOM 5824 C CA . GLN D 1 31 ? -36.551 -0.185 180.611 1.00 20.42 105 GLN D CA 1
ATOM 5825 C C . GLN D 1 31 ? -36.525 0.717 181.856 1.00 27.07 105 GLN D C 1
ATOM 5826 O O . GLN D 1 31 ? -37.336 0.552 182.777 1.00 24.51 105 GLN D O 1
ATOM 5832 N N . SER D 1 32 ? -35.566 1.649 181.869 1.00 26.89 106 SER D N 1
ATOM 5833 C CA . SER D 1 32 ? -35.397 2.650 182.927 1.00 20.26 106 SER D CA 1
ATOM 5834 C C . SER D 1 32 ? -35.486 4.085 182.375 1.00 16.53 106 SER D C 1
ATOM 5835 O O . SER D 1 32 ? -35.215 4.319 181.210 1.00 19.10 106 SER D O 1
ATOM 5838 N N . PRO D 1 33 ? -35.872 5.056 183.206 1.00 21.74 107 PRO D N 1
ATOM 5839 C CA . PRO D 1 33 ? -36.288 4.892 184.599 1.00 28.98 107 PRO D CA 1
ATOM 5840 C C . PRO D 1 33 ? -37.729 4.403 184.726 1.00 28.01 107 PRO D C 1
ATOM 5841 O O . PRO D 1 33 ? -38.424 4.244 183.723 1.00 29.99 107 PRO D O 1
ATOM 5845 N N . ILE D 1 34 ? -38.156 4.156 185.959 1.00 20.33 108 ILE D N 1
ATOM 5846 C CA . ILE D 1 34 ? -39.541 3.813 186.247 1.00 25.67 108 ILE D CA 1
ATOM 5847 C C . ILE D 1 34 ? -40.080 4.715 187.357 1.00 32.22 108 ILE D C 1
ATOM 5848 O O . ILE D 1 34 ? -39.302 5.295 188.120 1.00 22.88 108 ILE D O 1
ATOM 5853 N N . ASN D 1 35 ? -41.402 4.861 187.431 1.00 25.51 109 ASN D N 1
ATOM 5854 C CA . ASN D 1 35 ? -41.991 5.488 188.611 1.00 23.11 109 ASN D CA 1
ATOM 5855 C C . ASN D 1 35 ? -41.866 4.564 189.822 1.00 20.81 109 ASN D C 1
ATOM 5856 O O . ASN D 1 35 ? -42.420 3.467 189.851 1.00 36.02 109 ASN D O 1
ATOM 5861 N N . LEU D 1 36 ? -41.147 5.025 190.836 1.00 16.33 110 LEU D N 1
ATOM 5862 C CA . LEU D 1 36 ? -40.957 4.205 192.016 1.00 22.41 110 LEU D CA 1
ATOM 5863 C C . LEU D 1 36 ? -42.114 4.510 192.958 1.00 29.05 110 LEU D C 1
ATOM 5864 O O . LEU D 1 36 ? -42.195 5.608 193.527 1.00 27.55 110 LEU D O 1
ATOM 5869 N N . LYS D 1 37 ? -42.985 3.525 193.156 1.00 28.79 111 LYS D N 1
ATOM 5870 C CA . LYS D 1 37 ? -44.107 3.696 194.056 1.00 26.58 111 LYS D CA 1
ATOM 5871 C C . LYS D 1 37 ? -43.820 2.874 195.294 1.00 22.17 111 LYS D C 1
ATOM 5872 O O . LYS D 1 37 ? -43.872 1.647 195.243 0.97 18.23 111 LYS D O 1
ATOM 5878 N N . PRO D 1 38 ? -43.511 3.553 196.408 1.00 25.24 112 PRO D N 1
ATOM 5879 C CA . PRO D 1 38 ? -43.114 2.930 197.675 1.00 33.54 112 PRO D CA 1
ATOM 5880 C C . PRO D 1 38 ? -44.157 1.970 198.255 1.00 36.18 112 PRO D C 1
ATOM 5881 O O . PRO D 1 38 ? -43.780 0.966 198.856 1.00 30.48 112 PRO D O 1
ATOM 5885 N N . GLN D 1 39 ? -45.441 2.269 198.074 1.00 50.15 113 GLN D N 1
ATOM 5886 C CA . GLN D 1 39 ? -46.515 1.389 198.552 1.00 53.64 113 GLN D CA 1
ATOM 5887 C C . GLN D 1 39 ? -46.499 0.040 197.846 1.00 47.95 113 GLN D C 1
ATOM 5888 O O . GLN D 1 39 ? -46.818 -0.983 198.437 1.00 46.94 113 GLN D O 1
ATOM 5894 N N . THR D 1 40 ? -46.161 0.065 196.564 1.00 45.45 114 THR D N 1
ATOM 5895 C CA . THR D 1 40 ? -46.131 -1.121 195.714 1.00 36.25 114 THR D CA 1
ATOM 5896 C C . THR D 1 40 ? -44.878 -2.002 195.949 1.00 34.12 114 THR D C 1
ATOM 5897 O O . THR D 1 40 ? -44.874 -3.186 195.620 1.00 40.36 114 THR D O 1
ATOM 5901 N N . ALA D 1 41 ? -43.814 -1.415 196.494 1.00 32.78 115 ALA D N 1
ATOM 5902 C CA . ALA D 1 41 ? -42.532 -2.099 196.663 1.00 32.66 115 ALA D CA 1
ATOM 5903 C C . ALA D 1 41 ? -42.541 -3.220 197.707 1.00 33.56 115 ALA D C 1
ATOM 5904 O O . ALA D 1 41 ? -43.240 -3.159 198.721 1.00 37.62 115 ALA D O 1
ATOM 5906 N N . VAL D 1 42 ? -41.746 -4.247 197.422 1.00 29.11 116 VAL D N 1
ATOM 5907 C CA . VAL D 1 42 ? -41.693 -5.474 198.204 1.00 20.54 116 VAL D CA 1
ATOM 5908 C C . VAL D 1 42 ? -40.483 -5.595 199.123 1.00 24.27 116 VAL D C 1
ATOM 5909 O O . VAL D 1 42 ? -39.334 -5.473 198.686 1.00 26.64 116 VAL D O 1
ATOM 5913 N N . GLY D 1 43 ? -40.762 -5.799 200.409 1.00 18.34 117 GLY D N 1
ATOM 5914 C CA . GLY D 1 43 ? -39.729 -5.996 201.405 1.00 22.77 117 GLY D CA 1
ATOM 5915 C C . GLY D 1 43 ? -38.972 -7.297 201.181 1.00 29.91 117 GLY D C 1
ATOM 5916 O O . GLY D 1 43 ? -39.516 -8.269 200.662 1.00 29.12 117 GLY D O 1
ATOM 5917 N N . THR D 1 44 ? -37.704 -7.308 201.562 1.00 27.92 118 THR D N 1
ATOM 5918 C CA . THR D 1 44 ? -36.857 -8.471 201.366 1.00 31.44 118 THR D CA 1
ATOM 5919 C C . THR D 1 44 ? -36.181 -8.807 202.674 1.00 36.19 118 THR D C 1
ATOM 5920 O O . THR D 1 44 ? -36.039 -7.945 203.548 1.00 33.32 118 THR D O 1
ATOM 5924 N N . THR D 1 45 ? -35.692 -10.036 202.776 1.00 39.24 119 THR D N 1
ATOM 5925 C CA . THR D 1 45 ? -35.057 -10.493 204.000 1.00 33.19 119 THR D CA 1
ATOM 5926 C C . THR D 1 45 ? -33.617 -10.844 203.712 1.00 34.33 119 THR D C 1
ATOM 5927 O O . THR D 1 45 ? -32.837 -11.018 204.638 1.00 49.35 119 THR D O 1
ATOM 5931 N N . SER D 1 46 ? -33.256 -10.955 202.436 1.00 30.06 120 SER D N 1
ATOM 5932 C CA . SER D 1 46 ? -31.867 -11.265 202.092 1.00 38.27 120 SER D CA 1
ATOM 5933 C C . SER D 1 46 ? -31.442 -10.756 200.725 1.00 45.19 120 SER D C 1
ATOM 5934 O O . SER D 1 46 ? -30.781 -11.469 199.975 1.00 56.42 120 SER D O 1
ATOM 5937 N N . LEU D 1 47 ? -31.847 -9.540 200.386 1.00 38.83 121 LEU D N 1
ATOM 5938 C CA . LEU D 1 47 ? -31.320 -8.892 199.198 1.00 27.86 121 LEU D CA 1
ATOM 5939 C C . LEU D 1 47 ? -29.852 -8.601 199.426 1.00 29.46 121 LEU D C 1
ATOM 5940 O O . LEU D 1 47 ? -29.460 -8.104 200.483 1.00 35.30 121 LEU D O 1
ATOM 5945 N N . PRO D 1 48 ? -29.017 -8.928 198.445 1.00 30.88 122 PRO D N 1
ATOM 5946 C CA . PRO D 1 48 ? -27.624 -8.531 198.657 1.00 28.48 122 PRO D CA 1
ATOM 5947 C C . PRO D 1 48 ? -27.451 -7.008 198.746 1.00 31.98 122 PRO D C 1
ATOM 5948 O O . PRO D 1 48 ? -28.062 -6.232 198.009 1.00 37.29 122 PRO D O 1
ATOM 5952 N N . GLY D 1 49 ? -26.640 -6.598 199.708 1.00 31.53 123 GLY D N 1
ATOM 5953 C CA . GLY D 1 49 ? -26.184 -5.232 199.814 1.00 28.11 123 GLY D CA 1
ATOM 5954 C C . GLY D 1 49 ? -24.873 -5.129 199.060 1.00 35.07 123 GLY D C 1
ATOM 5955 O O . GLY D 1 49 ? -24.442 -6.082 198.400 1.00 36.38 123 GLY D O 1
ATOM 5956 N N . PHE D 1 50 ? -24.237 -3.971 199.138 1.00 30.29 124 PHE D N 1
ATOM 5957 C CA . PHE D 1 50 ? -22.989 -3.780 198.435 1.00 34.28 124 PHE D CA 1
ATOM 5958 C C . PHE D 1 50 ? -21.997 -3.050 199.323 1.00 36.80 124 PHE D C 1
ATOM 5959 O O . PHE D 1 50 ? -22.372 -2.290 200.220 1.00 35.51 124 PHE D O 1
ATOM 5967 N N . ASP D 1 51 ? -20.727 -3.312 199.072 1.00 41.62 125 ASP D N 1
ATOM 5968 C CA . ASP D 1 51 ? -19.652 -2.696 199.825 1.00 47.84 125 ASP D CA 1
ATOM 5969 C C . ASP D 1 51 ? -18.874 -1.788 198.890 1.00 32.09 125 ASP D C 1
ATOM 5970 O O . ASP D 1 51 ? -18.660 -2.130 197.728 1.00 31.42 125 ASP D O 1
ATOM 5975 N N . VAL D 1 52 ? -18.486 -0.621 199.375 1.00 31.72 126 VAL D N 1
ATOM 5976 C CA . VAL D 1 52 ? -17.807 0.350 198.519 1.00 39.40 126 VAL D CA 1
ATOM 5977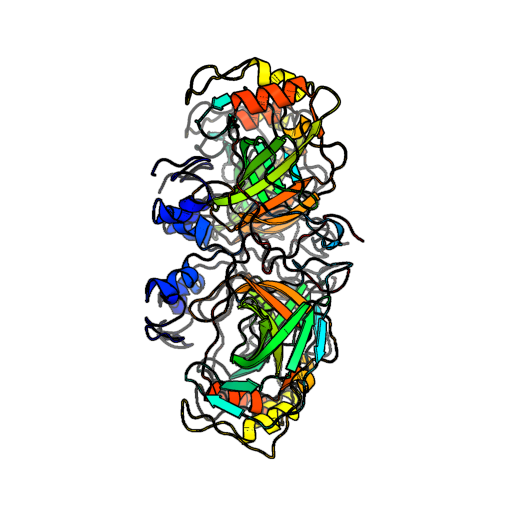 C C . VAL D 1 52 ? -16.288 0.405 198.719 1.00 46.15 126 VAL D C 1
ATOM 5978 O O . VAL D 1 52 ? -15.792 0.541 199.842 1.00 54.89 126 VAL D O 1
ATOM 5982 N N . TYR D 1 53 ? -15.562 0.271 197.610 1.00 36.85 127 TYR D N 1
ATOM 5983 C CA . TYR D 1 53 ? -14.111 0.376 197.619 1.00 28.88 127 TYR D CA 1
ATOM 5984 C C . TYR D 1 53 ? -13.652 1.416 196.610 1.00 28.49 127 TYR D C 1
ATOM 5985 O O . TYR D 1 53 ? -13.136 1.076 195.545 1.00 30.85 127 TYR D O 1
ATOM 5994 N N . TYR D 1 54 ? -13.848 2.684 196.937 1.00 36.24 128 TYR D N 1
ATOM 5995 C CA . TYR D 1 54 ? -13.416 3.766 196.058 1.00 42.67 128 TYR D CA 1
ATOM 5996 C C . TYR D 1 54 ? -12.124 4.386 196.584 1.00 52.26 128 TYR D C 1
ATOM 5997 O O . TYR D 1 54 ? -11.969 4.600 197.788 1.00 55.64 128 TYR D O 1
ATOM 6006 N N . ARG D 1 55 ? -11.200 4.687 195.684 1.00 53.22 129 ARG D N 1
ATOM 6007 C CA . ARG D 1 55 ? -9.952 5.319 196.080 1.00 47.22 129 ARG D CA 1
ATOM 6008 C C . ARG D 1 55 ? -9.944 6.756 195.595 1.00 47.89 129 ARG D C 1
ATOM 6009 O O . ARG D 1 55 ? -10.674 7.101 194.674 1.00 56.16 129 ARG D O 1
ATOM 6017 N N . GLU D 1 56 ? -9.195 7.617 196.272 1.00 49.50 130 GLU D N 1
ATOM 6018 C CA . GLU D 1 56 ? -9.112 9.012 195.857 1.00 56.58 130 GLU D CA 1
ATOM 6019 C C . GLU D 1 56 ? -8.198 9.229 194.649 1.00 55.34 130 GLU D C 1
ATOM 6020 O O . GLU D 1 56 ? -7.074 8.735 194.613 1.00 53.94 130 GLU D O 1
ATOM 6026 N N . THR D 1 57 ? -8.722 9.939 193.646 1.00 54.22 131 THR D N 1
ATOM 6027 C CA . THR D 1 57 ? -8.049 10.115 192.357 1.00 55.47 131 THR D CA 1
ATOM 6028 C C . THR D 1 57 ? -8.220 11.544 191.870 1.00 55.86 131 THR D C 1
ATOM 6029 O O . THR D 1 57 ? -9.118 12.252 192.324 1.00 66.24 131 THR D O 1
ATOM 6033 N N . ALA D 1 58 ? -7.361 11.972 190.952 1.00 50.96 132 ALA D N 1
ATOM 6034 C CA . ALA D 1 58 ? -7.520 13.283 190.335 1.00 46.83 132 ALA D CA 1
ATOM 6035 C C . ALA D 1 58 ? -8.906 13.405 189.704 1.00 50.48 132 ALA D C 1
ATOM 6036 O O . ALA D 1 58 ? -9.498 12.412 189.287 1.00 54.82 132 ALA D O 1
ATOM 6038 N N . LEU D 1 59 ? -9.429 14.625 189.684 1.00 44.97 133 LEU D N 1
ATOM 6039 C CA . LEU D 1 59 ? -10.733 14.913 189.108 1.00 37.12 133 LEU D CA 1
ATOM 6040 C C . LEU D 1 59 ? -10.660 15.002 187.584 1.00 41.66 133 LEU D C 1
ATOM 6041 O O . LEU D 1 59 ? -10.021 15.899 187.054 1.00 46.06 133 LEU D O 1
ATOM 6046 N N . LYS D 1 60 ? -11.298 14.069 186.881 1.00 48.08 134 LYS D N 1
ATOM 6047 C CA . LYS D 1 60 ? -11.456 14.179 185.424 1.00 45.19 134 LYS D CA 1
ATOM 6048 C C . LYS D 1 60 ? -12.937 14.412 185.058 1.00 39.73 134 LYS D C 1
ATOM 6049 O O . LYS D 1 60 ? -13.825 13.670 185.473 1.00 37.57 134 LYS D O 1
ATOM 6055 N N . LEU D 1 61 ? -13.183 15.471 184.295 1.00 41.33 135 LEU D N 1
ATOM 6056 C CA . LEU D 1 61 ? -14.520 16.012 184.100 1.00 38.69 135 LEU D CA 1
ATOM 6057 C C . LEU D 1 61 ? -14.841 16.381 182.644 1.00 38.19 135 LEU D C 1
ATOM 6058 O O . LEU D 1 61 ? -14.055 17.055 182.004 1.00 35.93 135 LEU D O 1
ATOM 6063 N N . ILE D 1 62 ? -16.028 16.046 182.145 1.00 44.02 136 ILE D N 1
ATOM 6064 C CA . ILE D 1 62 ? -16.392 16.438 180.770 1.00 39.20 136 ILE D CA 1
ATOM 6065 C C . ILE D 1 62 ? -17.889 16.744 180.577 1.00 35.81 136 ILE D C 1
ATOM 6066 O O . ILE D 1 62 ? -18.747 16.027 181.071 1.00 34.99 136 ILE D O 1
ATOM 6071 N N . ASN D 1 63 ? -18.193 17.827 179.864 1.00 35.70 137 ASN D N 1
ATOM 6072 C CA . ASN D 1 63 ? -19.550 18.035 179.371 1.00 34.26 137 ASN D CA 1
ATOM 6073 C C . ASN D 1 63 ? -19.672 17.467 177.970 1.00 41.10 137 ASN D C 1
ATOM 6074 O O . ASN D 1 63 ? -19.402 18.157 176.990 1.00 46.33 137 ASN D O 1
ATOM 6079 N N . ASN D 1 64 ? -20.165 16.239 177.875 1.00 42.98 138 ASN D N 1
ATOM 6080 C CA . ASN D 1 64 ? -20.160 15.513 176.615 1.00 37.05 138 ASN D CA 1
ATOM 6081 C C . ASN D 1 64 ? -21.372 15.813 175.748 1.00 39.42 138 ASN D C 1
ATOM 6082 O O . ASN D 1 64 ? -21.634 15.106 174.772 1.00 47.80 138 ASN D O 1
ATOM 6087 N N . GLY D 1 65 ? -22.121 16.846 176.111 1.00 39.58 139 GLY D N 1
ATOM 6088 C CA . GLY D 1 65 ? -23.266 17.213 175.309 1.00 40.58 139 GLY D CA 1
ATOM 6089 C C . GLY D 1 65 ? -24.582 16.709 175.846 1.00 37.68 139 GLY D C 1
ATOM 6090 O O . GLY D 1 65 ? -25.613 17.344 175.645 1.00 40.96 139 GLY D O 1
ATOM 6091 N N . HIS D 1 66 ? -24.554 15.524 176.452 1.00 38.78 140 HIS D N 1
ATOM 6092 C CA . HIS D 1 66 ? -25.752 14.910 177.021 1.00 38.07 140 HIS D CA 1
ATOM 6093 C C . HIS D 1 66 ? -25.812 15.017 178.552 1.00 37.65 140 HIS D C 1
ATOM 6094 O O . HIS D 1 66 ? -26.885 14.959 179.142 1.00 51.43 140 HIS D O 1
ATOM 6101 N N . THR D 1 67 ? -24.660 15.180 179.188 1.00 27.21 141 THR D N 1
ATOM 6102 C CA . THR D 1 67 ? -24.585 15.279 180.636 1.00 21.70 141 THR D CA 1
ATOM 6103 C C . THR D 1 67 ? -23.245 15.888 181.075 1.00 31.67 141 THR D C 1
ATOM 6104 O O . THR D 1 67 ? -22.374 16.159 180.252 1.00 31.43 141 THR D O 1
ATOM 6108 N N . LEU D 1 68 ? -23.119 16.145 182.371 1.00 37.74 142 LEU D N 1
ATOM 6109 C CA . LEU D 1 68 ? -21.827 16.407 183.004 1.00 27.92 142 LEU D CA 1
ATOM 6110 C C . LEU D 1 68 ? -21.284 15.123 183.608 1.00 26.02 142 LEU D C 1
ATOM 6111 O O . LEU D 1 68 ? -21.879 14.561 184.518 1.00 31.02 142 LEU D O 1
ATOM 6116 N N . GLN D 1 69 ? -20.151 14.665 183.099 1.00 31.06 143 GLN D N 1
ATOM 6117 C CA . GLN D 1 69 ? -19.635 13.363 183.473 1.00 31.32 143 GLN D CA 1
ATOM 6118 C C . GLN D 1 69 ? -18.231 13.378 184.074 1.00 34.80 143 GLN D C 1
ATOM 6119 O O . GLN D 1 69 ? -17.314 13.969 183.505 1.00 33.28 143 GLN D O 1
ATOM 6125 N N . VAL D 1 70 ? -18.087 12.716 185.224 1.00 34.60 144 VAL D N 1
ATOM 6126 C CA . VAL D 1 70 ? -16.797 12.534 185.897 1.00 35.17 144 VAL D CA 1
ATOM 6127 C C . VAL D 1 70 ? -16.174 11.163 185.629 1.00 33.77 144 VAL D C 1
ATOM 6128 O O . VAL D 1 70 ? -16.715 10.132 186.028 1.00 29.07 144 VAL D O 1
ATOM 6132 N N . ASN D 1 71 ? -15.015 11.147 184.988 1.00 41.27 145 ASN D N 1
ATOM 6133 C CA . ASN D 1 71 ? -14.367 9.880 184.651 1.00 39.29 145 ASN D CA 1
ATOM 6134 C C . ASN D 1 71 ? -13.457 9.400 185.775 1.00 32.55 145 ASN D C 1
ATOM 6135 O O . ASN D 1 71 ? -12.623 10.155 186.266 1.00 30.60 145 ASN D O 1
ATOM 6140 N N . ILE D 1 72 ? -13.662 8.160 186.216 1.00 35.40 146 ILE D N 1
ATOM 6141 C CA . ILE D 1 72 ? -12.865 7.585 187.296 1.00 32.66 146 ILE D CA 1
ATOM 6142 C C . ILE D 1 72 ? -11.771 6.691 186.749 1.00 44.63 146 ILE D C 1
ATOM 6143 O O . ILE D 1 72 ? -12.058 5.793 185.956 1.00 62.39 146 ILE D O 1
ATOM 6148 N N . PRO D 1 73 ? -10.520 6.909 187.184 1.00 37.61 147 PRO D N 1
ATOM 6149 C CA . PRO D 1 73 ? -9.410 6.022 186.791 1.00 33.58 147 PRO D CA 1
ATOM 6150 C C . PRO D 1 73 ? -9.596 4.587 187.337 1.00 38.50 147 PRO D C 1
ATOM 6151 O O . PRO D 1 73 ? -10.302 4.374 188.336 1.00 38.22 147 PRO D O 1
ATOM 6155 N N . LEU D 1 74 ? -8.988 3.609 186.671 1.00 30.48 148 LEU D N 1
ATOM 6156 C CA . LEU D 1 74 ? -9.130 2.225 187.097 1.00 39.22 148 LEU D CA 1
ATOM 6157 C C . LEU D 1 74 ? -8.598 2.057 188.520 1.00 42.07 148 LEU D C 1
ATOM 6158 O O . LEU D 1 74 ? -7.641 2.723 188.932 1.00 43.24 148 LEU D O 1
ATOM 6163 N N . GLY D 1 75 ? -9.279 1.217 189.289 1.00 41.99 149 GLY D N 1
ATOM 6164 C CA . GLY D 1 75 ? -8.856 0.917 190.638 1.00 46.57 149 GLY D CA 1
ATOM 6165 C C . GLY D 1 75 ? -9.970 0.998 191.652 1.00 46.91 149 GLY D C 1
ATOM 6166 O O . GLY D 1 75 ? -9.857 0.456 192.748 1.00 47.46 149 GLY D O 1
ATOM 6167 N N . SER D 1 76 ? -11.075 1.624 191.265 1.00 41.55 150 SER D N 1
ATOM 6168 C CA . SER D 1 76 ? -12.184 1.805 192.183 1.00 37.14 150 SER D CA 1
ATOM 6169 C C . SER D 1 76 ? -13.286 0.822 191.839 1.00 36.02 150 SER D C 1
ATOM 6170 O O . SER D 1 76 ? -13.559 0.577 190.667 1.00 34.95 150 SER D O 1
ATOM 6173 N N . TYR D 1 77 ? -13.922 0.249 192.853 1.00 30.54 151 TYR D N 1
ATOM 6174 C CA . TYR D 1 77 ? -14.923 -0.770 192.580 1.00 30.11 151 TYR D CA 1
ATOM 6175 C C . TYR D 1 77 ? -15.925 -0.944 193.732 1.00 35.18 151 TYR D C 1
ATOM 6176 O O . TYR D 1 77 ? -15.694 -0.492 194.864 1.00 30.97 151 TYR D O 1
ATOM 6185 N N . ILE D 1 78 ? -17.044 -1.601 193.430 1.00 30.15 152 ILE D N 1
ATOM 6186 C CA . ILE D 1 78 ? -17.967 -2.058 194.463 1.00 26.63 152 ILE D CA 1
ATOM 6187 C C . ILE D 1 78 ? -18.024 -3.586 194.427 1.00 30.77 152 ILE D C 1
ATOM 6188 O O . ILE D 1 78 ? -17.601 -4.209 193.443 1.00 30.31 152 ILE D O 1
ATOM 6193 N N . LYS D 1 79 ? -18.536 -4.177 195.502 1.00 26.94 153 LYS D N 1
ATOM 6194 C CA . LYS D 1 79 ? -18.810 -5.604 195.548 1.00 34.59 153 LYS D CA 1
ATOM 6195 C C . LYS D 1 79 ? -20.257 -5.821 195.974 1.00 40.44 153 LYS D C 1
ATOM 6196 O O . LYS D 1 79 ? -20.644 -5.415 197.066 1.00 42.96 153 LYS D O 1
ATOM 6202 N N . ILE D 1 80 ? -21.065 -6.387 195.078 1.00 43.17 154 ILE D N 1
ATOM 6203 C CA . ILE D 1 80 ? -22.421 -6.818 195.404 1.00 38.08 154 ILE D CA 1
ATOM 6204 C C . ILE D 1 80 ? -22.387 -8.314 195.689 1.00 43.47 154 ILE D C 1
ATOM 6205 O O . ILE D 1 80 ? -22.228 -9.110 194.763 1.00 48.01 154 ILE D O 1
ATOM 6210 N N . ASN D 1 81 ? -22.496 -8.689 196.965 1.00 59.02 155 ASN D N 1
ATOM 6211 C CA . ASN D 1 81 ? -22.458 -10.095 197.387 1.00 72.41 155 ASN D CA 1
ATOM 6212 C C . ASN D 1 81 ? -21.213 -10.850 196.907 1.00 74.31 155 ASN D C 1
ATOM 6213 O O . ASN D 1 81 ? -21.306 -11.979 196.413 1.00 76.70 155 ASN D O 1
ATOM 6218 N N . GLY D 1 82 ? -20.058 -10.201 197.018 1.00 69.71 156 GLY D N 1
ATOM 6219 C CA . GLY D 1 82 ? -18.794 -10.791 196.614 1.00 63.60 156 GLY D CA 1
ATOM 6220 C C . GLY D 1 82 ? -18.500 -10.634 195.132 1.00 55.85 156 GLY D C 1
ATOM 6221 O O . GLY D 1 82 ? -17.382 -10.874 194.696 1.00 56.92 156 GLY D O 1
ATOM 6222 N N . HIS D 1 83 ? -19.496 -10.201 194.364 1.00 47.54 157 HIS D N 1
ATOM 6223 C CA . HIS D 1 83 ? -19.318 -9.957 192.938 1.00 41.74 157 HIS D CA 1
ATOM 6224 C C . HIS D 1 83 ? -18.893 -8.508 192.651 1.00 48.00 157 HIS D C 1
ATOM 6225 O O . HIS D 1 83 ? -19.537 -7.552 193.084 1.00 54.88 157 HIS D O 1
ATOM 6232 N N . ARG D 1 84 ? -17.815 -8.356 191.891 1.00 43.17 158 ARG D N 1
ATOM 6233 C CA . ARG D 1 84 ? -17.132 -7.074 191.754 1.00 37.17 158 ARG D CA 1
ATOM 6234 C C . ARG D 1 84 ? -17.402 -6.328 190.435 1.00 38.11 158 ARG D C 1
ATOM 6235 O O . ARG D 1 84 ? -17.345 -6.911 189.357 1.00 43.44 158 ARG D O 1
ATOM 6243 N N . TYR D 1 85 ? -17.726 -5.043 190.542 1.00 34.81 159 TYR D N 1
ATOM 6244 C CA . TYR D 1 85 ? -17.919 -4.169 189.384 1.00 33.87 159 TYR D CA 1
ATOM 6245 C C . TYR D 1 85 ? -17.006 -2.938 189.482 1.00 35.57 159 TYR D C 1
ATOM 6246 O O . TYR D 1 85 ? -16.864 -2.358 190.558 1.00 41.62 159 TYR D O 1
ATOM 6255 N N . GLU D 1 86 ? -16.392 -2.525 188.379 1.00 29.77 160 GLU D N 1
ATOM 6256 C CA . GLU D 1 86 ? -15.521 -1.339 188.407 1.00 38.98 160 GLU D CA 1
ATOM 6257 C C . GLU D 1 86 ? -16.274 -0.025 188.200 1.00 44.34 160 GLU D C 1
ATOM 6258 O O . GLU D 1 86 ? -17.063 0.100 187.265 1.00 50.57 160 GLU D O 1
ATOM 6264 N N . LEU D 1 87 ? -15.997 0.961 189.057 1.00 29.90 161 LEU D N 1
ATOM 6265 C CA . LEU D 1 87 ? -16.515 2.306 188.866 1.00 29.46 161 LEU D CA 1
ATOM 6266 C C . LEU D 1 87 ? -15.900 2.948 187.636 1.00 29.73 161 LEU D C 1
ATOM 6267 O O . LEU D 1 87 ? -14.702 3.181 187.582 1.00 38.34 161 LEU D O 1
ATOM 6272 N N . LEU D 1 88 ? -16.736 3.317 186.679 1.00 36.87 162 LEU D N 1
ATOM 6273 C CA . LEU D 1 88 ? -16.223 3.854 185.431 1.00 38.00 162 LEU D CA 1
ATOM 6274 C C . LEU D 1 88 ? -16.327 5.361 185.442 1.00 39.03 162 LEU D C 1
ATOM 6275 O O . LEU D 1 88 ? -15.408 6.081 185.031 1.00 37.44 162 LEU D O 1
ATOM 6280 N N . GLN D 1 89 ? -17.460 5.826 185.946 1.00 37.11 163 GLN D N 1
ATOM 6281 C CA . GLN D 1 89 ? -17.814 7.228 185.874 1.00 40.60 163 GLN D CA 1
ATOM 6282 C C . GLN D 1 89 ? -19.101 7.470 186.652 1.00 36.72 163 GLN D C 1
ATOM 6283 O O . GLN D 1 89 ? -19.823 6.521 186.966 1.00 36.32 163 GLN D O 1
ATOM 6289 N N . TYR D 1 90 ? -19.370 8.730 186.980 1.00 30.41 164 TYR D N 1
ATOM 6290 C CA . TYR D 1 90 ? -20.699 9.126 187.418 1.00 33.00 164 TYR D CA 1
ATOM 6291 C C . TYR D 1 90 ? -21.123 10.423 186.719 1.00 41.96 164 TYR D C 1
ATOM 6292 O O . TYR D 1 90 ? -20.278 11.203 186.263 1.00 36.33 164 TYR D O 1
ATOM 6301 N N . HIS D 1 91 ? -22.433 10.640 186.633 1.00 41.26 165 HIS D N 1
ATOM 6302 C CA . HIS D 1 91 ? -22.973 11.781 185.906 1.00 35.56 165 HIS D CA 1
ATOM 6303 C C . HIS D 1 91 ? -24.317 12.230 186.477 1.00 35.30 165 HIS D C 1
ATOM 6304 O O . HIS D 1 91 ? -24.867 11.602 187.389 1.00 30.27 165 HIS D O 1
ATOM 6311 N N . PHE D 1 92 ? -24.841 13.316 185.922 1.00 29.07 166 PHE D N 1
ATOM 6312 C CA . PHE D 1 92 ? -25.974 14.000 186.518 1.00 29.37 166 PHE D CA 1
ATOM 6313 C C . PHE D 1 92 ? -27.108 14.200 185.527 1.00 33.27 166 PHE D C 1
ATOM 6314 O O . PHE D 1 92 ? -26.888 14.377 184.333 1.00 30.29 166 PHE D O 1
ATOM 6322 N N . HIS D 1 93 ? -28.328 14.155 186.044 1.00 33.46 167 HIS D N 1
ATOM 6323 C CA . HIS D 1 93 ? -29.525 14.454 185.269 1.00 27.20 167 HIS D CA 1
ATOM 6324 C C . HIS D 1 93 ? -30.358 15.533 185.965 1.00 30.75 167 HIS D C 1
ATOM 6325 O O . HIS D 1 93 ? -30.540 15.505 187.191 1.00 20.87 167 HIS D O 1
ATOM 6332 N N . THR D 1 94 ? -30.831 16.497 185.181 1.00 26.07 168 THR D N 1
ATOM 6333 C CA . THR D 1 94 ? -31.798 17.481 185.658 1.00 26.96 168 THR D CA 1
ATOM 6334 C C . THR D 1 94 ? -32.996 17.557 184.704 1.00 29.89 168 THR D C 1
ATOM 6335 O O . THR D 1 94 ? -32.822 17.742 183.495 1.00 26.51 168 THR D O 1
ATOM 6339 N N . PRO D 1 95 ? -34.215 17.323 185.234 1.00 22.10 169 PRO D N 1
ATOM 6340 C CA . PRO D 1 95 ? -34.508 16.816 186.580 1.00 19.19 169 PRO D CA 1
ATOM 6341 C C . PRO D 1 95 ? -34.147 15.324 186.733 1.00 26.99 169 PRO D C 1
ATOM 6342 O O . PRO D 1 95 ? -33.601 14.714 185.808 1.00 22.49 169 PRO D O 1
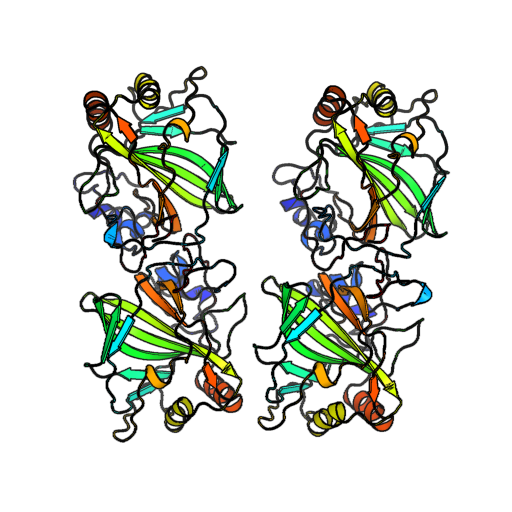ATOM 6346 N N . SER D 1 96 ? -34.461 14.748 187.891 1.00 27.80 170 SER D N 1
ATOM 6347 C CA . SER D 1 96 ? -34.268 13.320 188.138 1.00 21.49 170 SER D CA 1
ATOM 6348 C C . SER D 1 96 ? -34.977 12.488 187.096 1.00 26.46 170 SER D C 1
ATOM 6349 O O . SER D 1 96 ? -35.907 12.950 186.445 1.00 35.24 170 SER D O 1
ATOM 6352 N N . GLU D 1 97 ? -34.525 11.257 186.922 1.00 26.87 171 GLU D N 1
ATOM 6353 C CA . GLU D 1 97 ? -35.164 10.387 185.955 1.00 27.87 171 GLU D CA 1
ATOM 6354 C C . GLU D 1 97 ? -36.212 9.519 186.641 1.00 23.54 171 GLU D C 1
ATOM 6355 O O . GLU D 1 97 ? -37.322 9.377 186.153 1.00 28.30 171 GLU D O 1
ATOM 6361 N N . HIS D 1 98 ? -35.848 8.966 187.788 1.00 25.34 172 HIS D N 1
ATOM 6362 C CA . HIS D 1 98 ? -36.772 8.221 188.616 1.00 21.32 172 HIS D CA 1
ATOM 6363 C C . HIS D 1 98 ? -37.748 9.161 189.318 1.00 26.00 172 HIS D C 1
ATOM 6364 O O . HIS D 1 98 ? -37.405 10.304 189.642 1.00 34.12 172 HIS D O 1
ATOM 6371 N N . GLN D 1 99 ? -38.973 8.691 189.523 1.00 21.82 173 GLN D N 1
ATOM 6372 C CA . GLN D 1 99 ? -39.968 9.450 190.276 1.00 20.36 173 GLN D CA 1
ATOM 6373 C C . GLN D 1 99 ? -40.256 8.739 191.567 1.00 25.40 173 GLN D C 1
ATOM 6374 O O . GLN D 1 99 ? -40.020 7.530 191.665 1.00 30.80 173 GLN D O 1
ATOM 6380 N N . ARG D 1 100 ? -40.794 9.471 192.539 1.00 33.53 174 ARG D N 1
ATOM 6381 C CA . ARG D 1 100 ? -41.437 8.854 193.701 1.00 36.51 174 ARG D CA 1
ATOM 6382 C C . ARG D 1 100 ? -42.900 9.215 193.576 1.00 36.61 174 ARG D C 1
ATOM 6383 O O . ARG D 1 100 ? -43.243 10.389 193.663 1.00 41.82 174 ARG D O 1
ATOM 6391 N N . ASP D 1 101 ? -43.754 8.217 193.365 1.00 31.59 175 ASP D N 1
ATOM 6392 C CA . ASP D 1 101 ? -45.185 8.454 193.141 1.00 34.88 175 ASP D CA 1
ATOM 6393 C C . ASP D 1 101 ? -45.487 9.497 192.079 1.00 26.78 175 ASP D C 1
ATOM 6394 O O . ASP D 1 101 ? -46.424 10.269 192.227 1.00 37.23 175 ASP D O 1
ATOM 6399 N N . GLY D 1 102 ? -44.724 9.499 191.000 1.00 22.22 176 GLY D N 1
ATOM 6400 C CA . GLY D 1 102 ? -45.039 10.346 189.863 1.00 25.20 176 GLY D CA 1
ATOM 6401 C C . GLY D 1 102 ? -44.514 11.767 189.881 1.00 29.46 176 GLY D C 1
ATOM 6402 O O . GLY D 1 102 ? -44.852 12.551 189.000 1.00 34.25 176 GLY D O 1
ATOM 6403 N N . PHE D 1 103 ? -43.665 12.076 190.856 1.00 26.27 177 PHE D N 1
ATOM 6404 C CA . PHE D 1 103 ? -43.036 13.391 190.988 1.00 26.92 177 PHE D CA 1
ATOM 6405 C C . PHE D 1 103 ? -41.530 13.266 190.749 1.00 19.85 177 PHE D C 1
ATOM 6406 O O . PHE D 1 103 ? -40.876 12.398 191.348 1.00 26.67 177 PHE D O 1
ATOM 6414 N N . ASN D 1 104 ? -40.973 14.111 189.875 1.00 23.55 178 ASN D N 1
ATOM 6415 C CA . ASN D 1 104 ? -39.525 14.077 189.677 1.00 20.99 178 ASN D CA 1
ATOM 6416 C C . ASN D 1 104 ? -38.843 14.875 190.762 1.00 14.60 178 ASN D C 1
ATOM 6417 O O . ASN D 1 104 ? -39.381 15.861 191.213 1.00 19.53 178 ASN D O 1
ATOM 6422 N N . TYR D 1 105 ? -37.618 14.502 191.120 1.00 31.29 179 TYR D N 1
ATOM 6423 C CA . TYR D 1 105 ? -36.809 15.336 192.004 1.00 22.90 179 TYR D CA 1
ATOM 6424 C C . TYR D 1 105 ? -36.084 16.315 191.100 1.00 19.37 179 TYR D C 1
ATOM 6425 O O . TYR D 1 105 ? -36.080 16.113 189.889 1.00 22.76 179 TYR D O 1
ATOM 6434 N N . PRO D 1 106 ? -35.522 17.405 191.665 1.00 25.14 180 PRO D N 1
ATOM 6435 C CA . PRO D 1 106 ? -34.780 18.414 190.880 1.00 14.76 180 PRO D CA 1
ATOM 6436 C C . PRO D 1 106 ? -33.560 17.859 190.136 1.00 23.87 180 PRO D C 1
ATOM 6437 O O . PRO D 1 106 ? -33.275 18.312 189.032 1.00 35.29 180 PRO D O 1
ATOM 6441 N N . MET D 1 107 ? -32.853 16.904 190.741 1.00 28.55 181 MET D N 1
ATOM 6442 C CA . MET D 1 107 ? -31.649 16.326 190.143 1.00 31.68 181 MET D CA 1
ATOM 6443 C C . MET D 1 107 ? -31.433 14.849 190.537 1.00 28.62 181 MET D C 1
ATOM 6444 O O . MET D 1 107 ? -31.830 14.398 191.618 1.00 25.73 181 MET D O 1
ATOM 6449 N N . GLU D 1 108 ? -30.801 14.092 189.653 1.00 27.37 182 GLU D N 1
ATOM 6450 C CA . GLU D 1 108 ? -30.422 12.721 189.976 1.00 23.25 182 GLU D CA 1
ATOM 6451 C C . GLU D 1 108 ? -28.970 12.445 189.582 1.00 27.01 182 GLU D C 1
ATOM 6452 O O . GLU D 1 108 ? -28.453 12.978 188.590 1.00 30.03 182 GLU D O 1
ATOM 6458 N N . MET D 1 109 ? -28.327 11.565 190.330 1.00 22.53 183 MET D N 1
ATOM 6459 C CA . MET D 1 109 ? -26.936 11.266 190.086 1.00 12.34 183 MET D CA 1
ATOM 6460 C C . MET D 1 109 ? -26.760 9.764 189.930 1.00 21.13 183 MET D C 1
ATOM 6461 O O . MET D 1 109 ? -27.323 8.987 190.708 1.00 22.85 183 MET D O 1
ATOM 6466 N N . HIS D 1 110 ? -26.000 9.369 188.907 1.00 20.16 184 HIS D N 1
ATOM 6467 C CA . HIS D 1 110 ? -25.798 7.957 188.563 1.00 22.48 184 HIS D CA 1
ATOM 6468 C C . HIS D 1 110 ? -24.342 7.545 188.602 1.00 21.31 184 HIS D C 1
ATOM 6469 O O . HIS D 1 110 ? -23.514 8.106 187.900 1.00 19.43 184 HIS D O 1
ATOM 6476 N N . LEU D 1 111 ? -24.043 6.549 189.412 1.00 22.48 185 LEU D N 1
ATOM 6477 C CA . LEU D 1 111 ? -22.719 5.943 189.449 1.00 16.55 185 LEU D CA 1
ATOM 6478 C C . LEU D 1 111 ? -22.701 4.652 188.652 1.00 16.49 185 LEU D C 1
ATOM 6479 O O . LEU D 1 111 ? -23.342 3.681 189.048 1.00 22.01 185 LEU D O 1
ATOM 6484 N N . VAL D 1 112 ? -21.969 4.634 187.542 1.00 23.34 186 VAL D N 1
ATOM 6485 C CA . VAL D 1 112 ? -21.959 3.478 186.640 1.00 26.79 186 VAL D CA 1
ATOM 6486 C C . VAL D 1 112 ? -20.786 2.516 186.887 1.00 27.16 186 VAL D C 1
ATOM 6487 O O . VAL D 1 112 ? -19.627 2.918 186.898 1.00 22.55 186 VAL D O 1
ATOM 6491 N N . HIS D 1 113 ? -21.114 1.239 187.069 1.00 39.47 187 HIS D N 1
ATOM 6492 C CA . HIS D 1 113 ? -20.138 0.177 187.300 1.00 34.47 187 HIS D CA 1
ATOM 6493 C C . HIS D 1 113 ? -20.207 -0.924 186.220 1.00 34.36 187 HIS D C 1
ATOM 6494 O O . HIS D 1 113 ? -21.283 -1.235 185.706 1.00 30.09 187 HIS D O 1
ATOM 6501 N N . LYS D 1 114 ? -19.066 -1.525 185.897 1.00 37.00 188 LYS D N 1
ATOM 6502 C CA . LYS D 1 114 ? -19.024 -2.619 184.929 1.00 36.72 188 LYS D CA 1
ATOM 6503 C C . LYS D 1 114 ? -18.114 -3.745 185.416 1.00 41.91 188 LYS D C 1
ATOM 6504 O O . LYS D 1 114 ? -17.032 -3.483 185.935 1.00 43.84 188 LYS D O 1
ATOM 6510 N N . ASP D 1 115 ? -18.517 -5.001 185.235 1.00 42.30 189 ASP D N 1
ATOM 6511 C CA . ASP D 1 115 ? -17.618 -6.080 185.631 1.00 35.48 189 ASP D CA 1
ATOM 6512 C C . ASP D 1 115 ? -16.842 -6.577 184.419 1.00 36.43 189 ASP D C 1
ATOM 6513 O O . ASP D 1 115 ? -16.977 -6.026 183.333 1.00 50.26 189 ASP D O 1
ATOM 6518 N N . GLY D 1 116 ? -16.047 -7.627 184.612 1.00 40.15 190 GLY D N 1
ATOM 6519 C CA . GLY D 1 116 ? -15.228 -8.216 183.564 1.00 30.40 190 GLY D CA 1
ATOM 6520 C C . GLY D 1 116 ? -15.988 -8.725 182.360 1.00 36.08 190 GLY D C 1
ATOM 6521 O O . GLY D 1 116 ? -15.471 -8.709 181.248 1.00 47.16 190 GLY D O 1
ATOM 6522 N N . ASP D 1 117 ? -17.223 -9.164 182.578 1.00 38.87 191 ASP D N 1
ATOM 6523 C CA . ASP D 1 117 ? -18.046 -9.741 181.513 1.00 48.04 191 ASP D CA 1
ATOM 6524 C C . ASP D 1 117 ? -18.881 -8.681 180.768 1.00 48.16 191 ASP D C 1
ATOM 6525 O O . ASP D 1 117 ? -19.603 -8.986 179.812 1.00 49.43 191 ASP D O 1
ATOM 6530 N N . GLY D 1 118 ? -18.781 -7.436 181.211 1.00 43.39 192 GLY D N 1
ATOM 6531 C CA . GLY D 1 118 ? -19.513 -6.354 180.581 1.00 48.18 192 GLY D CA 1
ATOM 6532 C C . GLY D 1 118 ? -20.810 -5.999 181.292 1.00 46.90 192 GLY D C 1
ATOM 6533 O O . GLY D 1 118 ? -21.477 -5.042 180.906 1.00 42.76 192 GLY D O 1
ATOM 6534 N N . ASN D 1 119 ? -21.154 -6.754 182.336 1.00 44.21 193 ASN D N 1
ATOM 6535 C CA . ASN D 1 119 ? -22.362 -6.513 183.121 1.00 32.87 193 ASN D CA 1
ATOM 6536 C C . ASN D 1 119 ? -22.355 -5.153 183.822 1.00 37.07 193 ASN D C 1
ATOM 6537 O O . ASN D 1 119 ? -21.341 -4.751 184.383 1.00 33.74 193 ASN D O 1
ATOM 6542 N N . LEU D 1 120 ? -23.495 -4.461 183.799 1.00 35.42 194 LEU D N 1
ATOM 6543 C CA . LEU D 1 120 ? -23.620 -3.125 184.397 1.00 28.54 194 LEU D CA 1
ATOM 6544 C C . LEU D 1 120 ? -24.483 -3.087 185.663 1.00 32.64 194 LEU D C 1
ATOM 6545 O O . LEU D 1 120 ? -25.515 -3.761 185.771 1.00 30.37 194 LEU D O 1
ATOM 6550 N N . ALA D 1 121 ? -24.015 -2.307 186.628 1.00 33.19 195 ALA D N 1
ATOM 6551 C CA . ALA D 1 121 ? -24.757 -1.997 187.846 1.00 25.19 195 ALA D CA 1
ATOM 6552 C C . ALA D 1 121 ? -24.754 -0.485 188.076 1.00 30.65 195 ALA D C 1
ATOM 6553 O O . ALA D 1 121 ? -23.699 0.143 188.022 1.00 27.20 195 ALA D O 1
ATOM 6555 N N . VAL D 1 122 ? -25.907 0.125 188.318 1.00 24.02 196 VAL D N 1
ATOM 6556 C CA . VAL D 1 122 ? -25.879 1.572 188.517 1.00 21.17 196 VAL D CA 1
ATOM 6557 C C . VAL D 1 122 ? -26.426 1.921 189.894 1.00 23.56 196 VAL D C 1
ATOM 6558 O O . VAL D 1 122 ? -27.431 1.353 190.341 1.00 31.21 196 VAL D O 1
ATOM 6562 N N . ILE D 1 123 ? -25.736 2.821 190.587 1.00 27.05 197 ILE D N 1
ATOM 6563 C CA . ILE D 1 123 ? -26.240 3.368 191.850 1.00 32.42 197 ILE D CA 1
ATOM 6564 C C . ILE D 1 123 ? -26.810 4.751 191.605 1.00 29.94 197 ILE D C 1
ATOM 6565 O O . ILE D 1 123 ? -26.111 5.623 191.092 1.00 23.02 197 ILE D O 1
ATOM 6570 N N . ALA D 1 124 ? -28.077 4.948 191.966 1.00 29.58 198 ALA D N 1
ATOM 6571 C CA . ALA D 1 124 ? -28.721 6.247 191.773 1.00 21.04 198 ALA D CA 1
ATOM 6572 C C . ALA D 1 124 ? -28.940 6.973 193.088 1.00 22.40 198 ALA D C 1
ATOM 6573 O O . ALA D 1 124 ? -29.392 6.398 194.077 1.00 31.48 198 ALA D O 1
ATOM 6575 N N . ILE D 1 125 ? -28.606 8.253 193.082 1.00 27.67 199 ILE D N 1
ATOM 6576 C CA . ILE D 1 125 ? -28.808 9.125 194.227 1.00 21.75 199 ILE D CA 1
ATOM 6577 C C . ILE D 1 125 ? -29.688 10.292 193.808 1.00 29.33 199 ILE D C 1
ATOM 6578 O O . ILE D 1 125 ? -29.439 10.934 192.786 1.00 37.44 199 ILE D O 1
ATOM 6583 N N . LEU D 1 126 ? -30.724 10.554 194.596 1.00 28.15 200 LEU D N 1
ATOM 6584 C CA . LEU D 1 126 ? -31.658 11.627 194.303 1.00 21.52 200 LEU D CA 1
ATOM 6585 C C . LEU D 1 126 ? -31.340 12.886 195.130 1.00 24.86 200 LEU D C 1
ATOM 6586 O O . LEU D 1 126 ? -30.924 12.787 196.289 1.00 20.65 200 LEU D O 1
ATOM 6591 N N . PHE D 1 127 ? -31.519 14.060 194.518 1.00 24.56 201 PHE D N 1
ATOM 6592 C CA . PHE D 1 127 ? -31.338 15.358 195.186 1.00 25.74 201 PHE D CA 1
ATOM 6593 C C . PHE D 1 127 ? -32.678 16.048 195.467 1.00 26.06 201 PHE D C 1
ATOM 6594 O O . PHE D 1 127 ? -33.567 16.012 194.617 1.00 27.30 201 PHE D O 1
ATOM 6602 N N . GLN D 1 128 ? -32.826 16.698 196.622 1.00 25.29 202 GLN D N 1
ATOM 6603 C CA . GLN D 1 128 ? -33.957 17.622 196.813 1.00 26.02 202 GLN D CA 1
ATOM 6604 C C . GLN D 1 128 ? -33.440 18.984 197.295 1.00 39.29 202 GLN D C 1
ATOM 6605 O O . GLN D 1 128 ? -32.338 19.057 197.848 1.00 42.69 202 GLN D O 1
ATOM 6611 N N . GLU D 1 129 ? -34.222 20.054 197.122 1.00 36.39 203 GLU D N 1
ATOM 6612 C CA . GLU D 1 129 ? -33.744 21.371 197.547 1.00 34.21 203 GLU D CA 1
ATOM 6613 C C . GLU D 1 129 ? -33.584 21.421 199.034 1.00 36.15 203 GLU D C 1
ATOM 6614 O O . GLU D 1 129 ? -34.322 20.777 199.759 1.00 35.78 203 GLU D O 1
ATOM 6620 N N . GLY D 1 130 ? -32.588 22.161 199.496 1.00 33.29 204 GLY D N 1
ATOM 6621 C CA . GLY D 1 130 ? -32.381 22.255 200.924 1.00 31.28 204 GLY D CA 1
ATOM 6622 C C . GLY D 1 130 ? -31.030 22.841 201.223 1.00 29.72 204 GLY D C 1
ATOM 6623 O O . GLY D 1 130 ? -30.621 23.830 200.618 1.00 25.74 204 GLY D O 1
ATOM 6624 N N . GLU D 1 131 ? -30.333 22.196 202.153 1.00 32.68 205 GLU D N 1
ATOM 6625 C CA . GLU D 1 131 ? -29.016 22.627 202.570 1.00 28.32 205 GLU D CA 1
ATOM 6626 C C . GLU D 1 131 ? -28.069 22.625 201.376 1.00 31.82 205 GLU D C 1
ATOM 6627 O O . GLU D 1 131 ? -28.205 21.799 200.467 1.00 32.87 205 GLU D O 1
ATOM 6633 N N . GLU D 1 132 ? -27.160 23.588 201.316 1.00 31.91 206 GLU D N 1
ATOM 6634 C CA . GLU D 1 132 ? -26.118 23.518 200.315 1.00 32.55 206 GLU D CA 1
ATOM 6635 C C . GLU D 1 132 ? -25.148 22.388 200.583 1.00 30.25 206 GLU D C 1
ATOM 6636 O O . GLU D 1 132 ? -24.782 22.097 201.724 1.00 28.71 206 GLU D O 1
ATOM 6642 N N . ASN D 1 133 ? -24.820 21.716 199.490 1.00 27.38 207 ASN D N 1
ATOM 6643 C CA . ASN D 1 133 ? -23.975 20.550 199.453 1.00 30.07 207 ASN D CA 1
ATOM 6644 C C . ASN D 1 133 ? -22.533 20.941 199.210 1.00 27.92 207 ASN D C 1
ATOM 6645 O O . ASN D 1 133 ? -22.203 21.457 198.142 1.00 27.52 207 ASN D O 1
ATOM 6650 N N . GLU D 1 134 ? -21.678 20.710 200.201 1.00 30.04 208 GLU D N 1
ATOM 6651 C CA . GLU D 1 134 ? -20.267 21.080 200.096 1.00 33.84 208 GLU D CA 1
ATOM 6652 C C . GLU D 1 134 ? -19.518 20.247 199.052 1.00 34.10 208 GLU D C 1
ATOM 6653 O O . GLU D 1 134 ? -18.754 20.800 198.261 1.00 28.76 208 GLU D O 1
ATOM 6659 N N . THR D 1 135 ? -19.774 18.939 199.009 1.00 27.43 209 THR D N 1
ATOM 6660 C CA . THR D 1 135 ? -19.142 18.091 198.006 1.00 28.14 209 THR D CA 1
ATOM 6661 C C . THR D 1 135 ? -19.528 18.520 196.586 1.00 30.33 209 THR D C 1
ATOM 6662 O O . THR D 1 135 ? -18.660 18.654 195.724 1.00 31.24 209 THR D O 1
ATOM 6666 N N . LEU D 1 136 ? -20.820 18.773 196.356 1.00 33.73 210 LEU D N 1
ATOM 6667 C CA . LEU D 1 136 ? -21.311 19.282 195.061 1.00 25.64 210 LEU D CA 1
ATOM 6668 C C . LEU D 1 136 ? -20.655 20.606 194.729 1.00 29.64 210 LEU D C 1
ATOM 6669 O O . LEU D 1 136 ? -20.348 20.894 193.575 1.00 34.23 210 LEU D O 1
ATOM 6674 N N . ALA D 1 137 ? -20.447 21.406 195.769 1.00 35.30 211 ALA D N 1
ATOM 6675 C CA . ALA D 1 137 ? -19.860 22.727 195.635 1.00 27.60 211 ALA D CA 1
ATOM 6676 C C . ALA D 1 137 ? -18.427 22.651 195.116 1.00 27.95 211 ALA D C 1
ATOM 6677 O O . ALA D 1 137 ? -18.029 23.519 194.347 1.00 28.24 211 ALA D O 1
ATOM 6679 N N . LYS D 1 138 ? -17.646 21.647 195.535 1.00 35.98 212 LYS D N 1
ATOM 6680 C CA . LYS D 1 138 ? -16.323 21.443 194.929 1.00 39.91 212 LYS D CA 1
ATOM 6681 C C . LYS D 1 138 ? -16.426 21.190 193.438 1.00 43.45 212 LYS D C 1
ATOM 6682 O O . LYS D 1 138 ? -15.795 21.879 192.637 1.00 51.88 212 LYS D O 1
ATOM 6688 N N . LEU D 1 139 ? -17.272 20.230 193.075 1.00 36.84 213 LEU D N 1
ATOM 6689 C CA . LEU D 1 139 ? -17.387 19.783 191.689 1.00 29.42 213 LEU D CA 1
ATOM 6690 C C . LEU D 1 139 ? -17.736 20.926 190.755 1.00 29.13 213 LEU D C 1
ATOM 6691 O O . LEU D 1 139 ? -17.186 21.050 189.671 1.00 36.55 213 LEU D O 1
ATOM 6696 N N . MET D 1 140 ? -18.669 21.759 191.174 1.00 31.25 214 MET D N 1
ATOM 6697 C CA . MET D 1 140 ? -19.160 22.807 190.309 1.00 34.39 214 MET D CA 1
ATOM 6698 C C . MET D 1 140 ? -18.140 23.924 190.062 1.00 34.43 214 MET D C 1
ATOM 6699 O O . MET D 1 140 ? -18.266 24.676 189.096 1.00 40.32 214 MET D O 1
ATOM 6704 N N . SER D 1 141 ? -17.150 24.068 190.938 1.00 40.30 215 SER D N 1
ATOM 6705 C CA . SER D 1 141 ? -16.083 25.036 190.670 1.00 43.72 215 SER D CA 1
ATOM 6706 C C . SER D 1 141 ? -15.339 24.685 189.377 1.00 37.43 215 SER D C 1
ATOM 6707 O O . SER D 1 141 ? -14.745 25.548 188.745 1.00 41.75 215 SER D O 1
ATOM 6710 N N . PHE D 1 142 ? -15.389 23.419 188.977 1.00 34.30 216 PHE D N 1
ATOM 6711 C CA . PHE D 1 142 ? -14.622 22.971 187.825 1.00 41.32 216 PHE D CA 1
ATOM 6712 C C . PHE D 1 142 ? -15.459 22.513 186.632 1.00 40.63 216 PHE D C 1
ATOM 6713 O O . PHE D 1 142 ? -14.972 21.774 185.775 1.00 41.95 216 PHE D O 1
ATOM 6721 N N . LEU D 1 143 ? -16.720 22.930 186.606 1.00 40.08 217 LEU D N 1
ATOM 6722 C CA . LEU D 1 143 ? -17.579 22.737 185.442 1.00 38.75 217 LEU D CA 1
ATOM 6723 C C . LEU D 1 143 ? -16.899 23.267 184.181 1.00 39.09 217 LEU D C 1
ATOM 6724 O O . LEU D 1 143 ? -16.613 24.455 184.079 1.00 45.29 217 LEU D O 1
ATOM 6729 N N . PRO D 1 144 ? -16.631 22.384 183.220 1.00 36.15 218 PRO D N 1
ATOM 6730 C CA . PRO D 1 144 ? -16.000 22.803 181.971 1.00 34.71 218 PRO D CA 1
ATOM 6731 C C . PRO D 1 144 ? -16.799 23.872 181.243 1.00 46.77 218 PRO D C 1
ATOM 6732 O O . PRO D 1 144 ? -18.025 23.806 181.257 1.00 56.51 218 PRO D O 1
ATOM 6736 N N . GLN D 1 145 ? -16.128 24.878 180.689 1.00 43.95 219 GLN D N 1
ATOM 6737 C CA . GLN D 1 145 ? -16.824 25.843 179.847 1.00 48.08 219 GLN D CA 1
ATOM 6738 C C . GLN D 1 145 ? -16.800 25.455 178.364 1.00 50.13 219 GLN D C 1
ATOM 6739 O O . GLN D 1 145 ? -17.418 26.130 177.543 1.00 58.32 219 GLN D O 1
ATOM 6745 N N . THR D 1 146 ? -16.104 24.371 178.027 1.00 41.88 220 THR D N 1
ATOM 6746 C CA . THR D 1 146 ? -16.013 23.911 176.642 1.00 51.62 220 THR D CA 1
ATOM 6747 C C . THR D 1 146 ? -16.617 22.506 176.474 1.00 57.70 220 THR D C 1
ATOM 6748 O O . THR D 1 146 ? -16.373 21.626 177.305 1.00 70.30 220 THR D O 1
ATOM 6752 N N . LEU D 1 147 ? -17.385 22.287 175.402 1.00 46.87 221 LEU D N 1
ATOM 6753 C CA . LEU D 1 147 ? -17.971 20.963 175.153 1.00 52.97 221 LEU D CA 1
ATOM 6754 C C . LEU D 1 147 ? -17.000 19.898 174.684 1.00 53.85 221 LEU D C 1
ATOM 6755 O O . LEU D 1 147 ? -16.203 20.119 173.794 1.00 61.12 221 LEU D O 1
ATOM 6760 N N . LYS D 1 148 ? -17.140 18.717 175.269 1.00 58.03 222 LYS D N 1
ATOM 6761 C CA . LYS D 1 148 ? -16.410 17.522 174.866 1.00 64.48 222 LYS D CA 1
ATOM 6762 C C . LYS D 1 148 ? -14.884 17.639 175.008 1.00 67.00 222 LYS D C 1
ATOM 6763 O O . LYS D 1 148 ? -14.139 16.985 174.288 1.00 63.04 222 LYS D O 1
ATOM 6769 N N . LYS D 1 149 ? -14.430 18.465 175.953 1.00 70.89 223 LYS D N 1
ATOM 6770 C CA . LYS D 1 149 ? -13.020 18.494 176.394 1.00 75.96 223 LYS D CA 1
ATOM 6771 C C . LYS D 1 149 ? -12.863 17.455 177.499 1.00 73.19 223 LYS D C 1
ATOM 6772 O O . LYS D 1 149 ? -13.823 16.807 177.836 1.00 84.80 223 LYS D O 1
ATOM 6778 N N . GLN D 1 150 ? -11.689 17.267 178.087 1.00 71.35 224 GLN D N 1
ATOM 6779 C CA . GLN D 1 150 ? -11.618 16.299 179.188 1.00 66.73 224 GLN D CA 1
ATOM 6780 C C . GLN D 1 150 ? -11.280 16.929 180.524 1.00 60.98 224 GLN D C 1
ATOM 6781 O O . GLN D 1 150 ? -11.564 16.339 181.550 1.00 69.88 224 GLN D O 1
ATOM 6787 N N . GLU D 1 151 ? -10.664 18.102 180.517 1.00 51.13 225 GLU D N 1
ATOM 6788 C CA . GLU D 1 151 ? -10.580 18.922 181.727 1.00 54.75 225 GLU D CA 1
ATOM 6789 C C . GLU D 1 151 ? -10.062 18.170 182.961 1.00 51.26 225 GLU D C 1
ATOM 6790 O O . GLU D 1 151 ? -10.856 17.704 183.773 1.00 54.13 225 GLU D O 1
ATOM 6796 N N . ILE D 1 152 ? -8.754 17.954 183.057 1.00 49.91 226 ILE D N 1
ATOM 6797 C CA . ILE D 1 152 ? -8.189 17.285 184.233 1.00 46.10 226 ILE D CA 1
ATOM 6798 C C . ILE D 1 152 ? -7.732 18.274 185.318 1.00 40.18 226 ILE D C 1
ATOM 6799 O O . ILE D 1 152 ? -7.206 19.336 185.016 1.00 26.44 226 ILE D O 1
ATOM 6804 N N . HIS D 1 153 ? -8.003 17.941 186.577 1.00 49.55 227 HIS D N 1
ATOM 6805 C CA . HIS D 1 153 ? -7.505 18.707 187.711 1.00 46.98 227 HIS D CA 1
ATOM 6806 C C . HIS D 1 153 ? -6.804 17.741 188.662 1.00 60.26 227 HIS D C 1
ATOM 6807 O O . HIS D 1 153 ? -7.435 17.002 189.434 1.00 62.74 227 HIS D O 1
ATOM 6814 N N . GLU D 1 154 ? -5.479 17.745 188.537 1.00 67.86 228 GLU D N 1
ATOM 6815 C CA . GLU D 1 154 ? -4.551 16.840 189.218 1.00 68.70 228 GLU D CA 1
ATOM 6816 C C . GLU D 1 154 ? -4.658 16.910 190.738 1.00 59.70 228 GLU D C 1
ATOM 6817 O O . GLU D 1 154 ? -4.610 15.884 191.440 1.00 49.93 228 GLU D O 1
ATOM 6823 N N . SER D 1 155 ? -4.841 18.141 191.216 1.00 58.48 229 SER D N 1
ATOM 6824 C CA . SER D 1 155 ? -4.792 18.502 192.632 1.00 59.55 229 SER D CA 1
ATOM 6825 C C . SER D 1 155 ? -6.135 18.532 193.343 1.00 66.63 229 SER D C 1
ATOM 6826 O O . SER D 1 155 ? -6.202 18.839 194.536 1.00 74.94 229 SER D O 1
ATOM 6829 N N . VAL D 1 156 ? -7.203 18.238 192.609 1.00 62.06 230 VAL D N 1
ATOM 6830 C CA . VAL D 1 156 ? -8.543 18.223 193.182 1.00 50.41 230 VAL D CA 1
ATOM 6831 C C . VAL D 1 156 ? -9.020 16.797 193.433 1.00 46.10 230 VAL D C 1
ATOM 6832 O O . VAL D 1 156 ? -9.176 16.023 192.496 1.00 53.68 230 VAL D O 1
ATOM 6836 N N . LYS D 1 157 ? -9.253 16.456 194.699 1.00 47.70 231 LYS D N 1
ATOM 6837 C CA . LYS D 1 157 ? -9.747 15.129 195.070 1.00 55.60 231 LYS D CA 1
ATOM 6838 C C . LYS D 1 157 ? -11.169 15.184 195.672 1.00 56.49 231 LYS D C 1
ATOM 6839 O O . LYS D 1 157 ? -11.413 15.831 196.690 1.00 55.16 231 LYS D O 1
ATOM 6845 N N . ILE D 1 158 ? -12.105 14.511 195.008 1.00 53.51 232 ILE D N 1
ATOM 6846 C CA . ILE D 1 158 ? -13.486 14.386 195.470 1.00 39.64 232 ILE D CA 1
ATOM 6847 C C . ILE D 1 158 ? -13.851 12.904 195.646 1.00 31.20 232 ILE D C 1
ATOM 6848 O O . ILE D 1 158 ? -13.877 12.154 194.676 1.00 31.03 232 ILE D O 1
ATOM 6853 N N . HIS D 1 159 ? -14.144 12.478 196.873 1.00 40.34 233 HIS D N 1
ATOM 6854 C CA . HIS D 1 159 ? -14.559 11.095 197.095 1.00 48.39 233 HIS D CA 1
ATOM 6855 C C . HIS D 1 159 ? -16.016 10.918 196.694 1.00 49.34 233 HIS D C 1
ATOM 6856 O O . HIS D 1 159 ? -16.897 11.560 197.257 1.00 49.80 233 HIS D O 1
ATOM 6863 N N . PRO D 1 160 ? -16.271 10.028 195.715 1.00 48.24 234 PRO D N 1
ATOM 6864 C CA . PRO D 1 160 ? -17.642 9.820 195.222 1.00 39.39 234 PRO D CA 1
ATOM 6865 C C . PRO D 1 160 ? -18.635 9.312 196.272 1.00 38.18 234 PRO D C 1
ATOM 6866 O O . PRO D 1 160 ? -19.832 9.563 196.135 1.00 46.00 234 PRO D O 1
ATOM 6870 N N . ALA D 1 161 ? -18.164 8.619 197.301 1.00 26.86 235 ALA D N 1
ATOM 6871 C CA . ALA D 1 161 ? -19.080 8.137 198.331 1.00 33.08 235 ALA D CA 1
ATOM 6872 C C . ALA D 1 161 ? -19.508 9.260 199.297 1.00 37.90 235 ALA D C 1
ATOM 6873 O O . ALA D 1 161 ? -20.397 9.050 200.129 1.00 34.34 235 ALA D O 1
ATOM 6875 N N . LYS D 1 162 ? -18.875 10.437 199.194 1.00 24.55 236 LYS D N 1
ATOM 6876 C CA . LYS D 1 162 ? -19.354 11.618 199.925 1.00 35.17 236 LYS D CA 1
ATOM 6877 C C . LYS D 1 162 ? -20.774 12.033 199.487 1.00 34.16 236 LYS D C 1
ATOM 6878 O O . LYS D 1 162 ? -21.461 12.726 200.228 1.00 35.05 236 LYS D O 1
ATOM 6884 N N . PHE D 1 163 ? -21.177 11.649 198.270 1.00 28.43 237 PHE D N 1
ATOM 6885 C CA . PHE D 1 163 ? -22.524 11.890 197.749 1.00 26.04 237 PHE D CA 1
ATOM 6886 C C . PHE D 1 163 ? -23.592 10.903 198.247 1.00 31.68 237 PHE D C 1
ATOM 6887 O O . PHE D 1 163 ? -24.788 11.093 198.006 1.00 32.63 237 PHE D O 1
ATOM 6895 N N . PHE D 1 164 ? -23.170 9.843 198.921 1.00 25.49 238 PHE D N 1
ATOM 6896 C CA . PHE D 1 164 ? -24.121 8.855 199.409 1.00 26.90 238 PHE D CA 1
ATOM 6897 C C . PHE D 1 164 ? -24.918 9.467 200.550 1.00 31.95 238 PHE D C 1
ATOM 6898 O O . PHE D 1 164 ? -24.388 10.261 201.328 1.00 34.90 238 PHE D O 1
ATOM 6906 N N . PRO D 1 165 ? -26.211 9.142 200.622 1.00 28.79 239 PRO D N 1
ATOM 6907 C CA . PRO D 1 165 ? -27.030 9.603 201.748 1.00 31.38 239 PRO D CA 1
ATOM 6908 C C . PRO D 1 165 ? -26.595 8.953 203.058 1.00 29.17 239 PRO D C 1
ATOM 6909 O O . PRO D 1 165 ? -25.915 7.941 203.027 1.00 24.50 239 PRO D O 1
ATOM 6913 N N . ALA D 1 166 ? -26.999 9.521 204.189 1.00 39.16 240 ALA D N 1
ATOM 6914 C CA . ALA D 1 166 ? -26.656 8.961 205.488 1.00 35.77 240 ALA D CA 1
ATOM 6915 C C . ALA D 1 166 ? -27.317 7.591 205.656 1.00 39.13 240 ALA D C 1
ATOM 6916 O O . ALA D 1 166 ? -26.656 6.622 206.049 1.00 38.40 240 ALA D O 1
ATOM 6918 N N . ASP D 1 167 ? -28.618 7.534 205.347 1.00 31.63 241 ASP D N 1
ATOM 6919 C CA . ASP D 1 167 ? -29.389 6.291 205.254 1.00 27.52 241 ASP D CA 1
ATOM 6920 C C . ASP D 1 167 ? -28.982 5.504 204.013 1.00 35.58 241 ASP D C 1
ATOM 6921 O O . ASP D 1 167 ? -28.882 6.048 202.914 1.00 33.87 241 ASP D O 1
ATOM 6926 N N . LYS D 1 168 ? -28.726 4.220 204.206 1.00 37.96 242 LYS D N 1
ATOM 6927 C CA . LYS D 1 168 ? -28.262 3.361 203.136 1.00 33.60 242 LYS D CA 1
ATOM 6928 C C . LYS D 1 168 ? -29.355 2.468 202.539 1.00 37.34 242 LYS D C 1
ATOM 6929 O O . LYS D 1 168 ? -29.065 1.622 201.698 1.00 44.85 242 LYS D O 1
ATOM 6935 N N . LYS D 1 169 ? -30.600 2.629 202.982 1.00 33.40 243 LYS D N 1
ATOM 6936 C CA . LYS D 1 169 ? -31.707 1.872 202.402 1.00 26.25 243 LYS D CA 1
ATOM 6937 C C . LYS D 1 169 ? -31.833 2.167 200.915 1.00 33.10 243 LYS D C 1
ATOM 6938 O O . LYS D 1 169 ? -31.693 3.317 200.513 1.00 45.00 243 LYS D O 1
ATOM 6944 N N . PHE D 1 170 ? -32.132 1.150 200.101 1.00 38.33 244 PHE D N 1
ATOM 6945 C CA . PHE D 1 170 ? -32.283 1.370 198.660 1.00 24.66 244 PHE D CA 1
ATOM 6946 C C . PHE D 1 170 ? -33.343 0.496 198.017 1.00 22.98 244 PHE D C 1
ATOM 6947 O O . PHE D 1 170 ? -33.734 -0.535 198.551 1.00 30.64 244 PHE D O 1
ATOM 6955 N N . TYR D 1 171 ? -33.777 0.928 196.838 1.00 27.37 245 TYR D N 1
ATOM 6956 C CA . TYR D 1 171 ? -34.662 0.155 195.983 1.00 23.07 245 TYR D CA 1
ATOM 6957 C C . TYR D 1 171 ? -33.809 -0.528 194.938 1.00 22.75 245 TYR D C 1
ATOM 6958 O O . TYR D 1 171 ? -32.816 0.029 194.468 1.00 24.77 245 TYR D O 1
ATOM 6967 N N . LYS D 1 172 ? -34.159 -1.759 194.605 1.00 21.66 246 LYS D N 1
ATOM 6968 C CA . LYS D 1 172 ? -33.436 -2.446 193.558 1.00 17.81 246 LYS D CA 1
ATOM 6969 C C . LYS D 1 172 ? -34.426 -3.040 192.592 1.00 24.17 246 LYS D C 1
ATOM 6970 O O . LYS D 1 172 ? -35.539 -3.410 192.980 1.00 26.09 246 LYS D O 1
ATOM 6976 N N . TYR D 1 173 ? -34.041 -3.028 191.320 1.00 19.61 247 TYR D N 1
ATOM 6977 C CA . TYR D 1 173 ? -34.781 -3.693 190.261 1.00 17.59 247 TYR D CA 1
ATOM 6978 C C . TYR D 1 173 ? -33.855 -3.902 189.061 1.00 19.04 247 TYR D C 1
ATOM 6979 O O . TYR D 1 173 ? -32.787 -3.285 188.958 1.00 17.90 247 TYR D O 1
ATOM 6988 N N . SER D 1 174 ? -34.282 -4.767 188.154 1.00 22.64 248 SER D N 1
ATOM 6989 C CA . SER D 1 174 ? -33.572 -5.024 186.909 1.00 20.41 248 SER D CA 1
ATOM 6990 C C . SER D 1 174 ? -34.063 -4.031 185.870 1.00 21.74 248 SER D C 1
ATOM 6991 O O . SER D 1 174 ? -35.267 -3.927 185.634 1.00 28.87 248 SER D O 1
ATOM 6994 N N . GLY D 1 175 ? -33.141 -3.278 185.275 1.00 18.40 249 GLY D N 1
ATOM 6995 C CA . GLY D 1 175 ? -33.514 -2.230 184.337 1.00 16.63 249 GLY D CA 1
ATOM 6996 C C . GLY D 1 175 ? -32.627 -2.074 183.113 1.00 22.72 249 GLY D C 1
ATOM 6997 O O . GLY D 1 175 ? -32.078 -3.059 182.577 1.00 25.09 249 GLY D O 1
ATOM 6998 N N . SER D 1 176 ? -32.506 -0.832 182.646 1.00 13.63 250 SER D N 1
ATOM 6999 C CA . SER D 1 176 ? -31.728 -0.564 181.436 1.00 22.13 250 SER D CA 1
ATOM 7000 C C . SER D 1 176 ? -30.894 0.695 181.598 1.00 20.22 250 SER D C 1
ATOM 7001 O O . SER D 1 176 ? -30.954 1.349 182.637 1.00 23.44 250 SER D O 1
ATOM 7004 N N . LEU D 1 177 ? -30.094 1.004 180.585 1.00 13.01 251 LEU D N 1
ATOM 7005 C CA . LEU D 1 177 ? -29.560 2.350 180.426 1.00 20.17 251 LEU D CA 1
ATOM 7006 C C . LEU D 1 177 ? -30.694 3.330 180.158 1.00 25.64 251 LEU D C 1
ATOM 7007 O O . LEU D 1 177 ? -31.683 2.963 179.531 1.00 21.49 251 LEU D O 1
ATOM 7012 N N . THR D 1 178 ? -30.532 4.579 180.593 1.00 28.04 252 THR D N 1
ATOM 7013 C CA . THR D 1 178 ? -31.574 5.590 180.408 1.00 24.89 252 THR D CA 1
ATOM 7014 C C . THR D 1 178 ? -31.241 6.474 179.205 1.00 28.61 252 THR D C 1
ATOM 7015 O O . THR D 1 178 ? -31.938 7.455 178.927 1.00 32.91 252 THR D O 1
ATOM 7019 N N . THR D 1 179 ? -30.161 6.116 178.511 1.00 28.38 253 THR D N 1
ATOM 7020 C CA . THR D 1 179 ? -29.755 6.745 177.245 1.00 32.52 253 THR D CA 1
ATOM 7021 C C . THR D 1 179 ? -29.580 5.692 176.160 1.00 34.44 253 THR D C 1
ATOM 7022 O O . THR D 1 179 ? -29.316 4.526 176.466 1.00 32.87 253 THR D O 1
ATOM 7026 N N . PRO D 1 180 ? -29.724 6.102 174.888 1.00 36.35 254 PRO D N 1
ATOM 7027 C CA . PRO D 1 180 ? -29.380 5.187 173.787 1.00 26.91 254 PRO D CA 1
ATOM 7028 C C . PRO D 1 180 ? -27.973 4.615 174.005 1.00 23.53 254 PRO D C 1
ATOM 7029 O O . PRO D 1 180 ? -27.094 5.328 174.505 1.00 31.20 254 PRO D O 1
ATOM 7033 N N . PRO D 1 181 ? -27.761 3.332 173.677 1.00 21.38 255 PRO D N 1
ATOM 7034 C CA . PRO D 1 181 ? -28.681 2.359 173.063 1.00 32.29 255 PRO D CA 1
ATOM 7035 C C . PRO D 1 181 ? -29.692 1.686 174.023 1.00 33.71 255 PRO D C 1
ATOM 7036 O O . PRO D 1 181 ? -30.295 0.676 173.631 1.00 29.38 255 PRO D O 1
ATOM 7040 N N . CYS D 1 182 ? -29.849 2.215 175.239 1.00 29.88 256 CYS D N 1
ATOM 7041 C CA . CYS D 1 182 ? -30.842 1.732 176.199 1.00 29.03 256 CYS D CA 1
ATOM 7042 C C . CYS D 1 182 ? -30.678 0.242 176.480 1.00 32.68 256 CYS D C 1
ATOM 7043 O O . CYS D 1 182 ? -31.654 -0.498 176.570 1.00 38.83 256 CYS D O 1
ATOM 7046 N N . SER D 1 183 ? -29.438 -0.207 176.584 1.00 35.96 257 SER D N 1
ATOM 7047 C CA . SER D 1 183 ? -29.160 -1.618 176.839 1.00 28.79 257 SER D CA 1
ATOM 7048 C C . SER D 1 183 ? -29.771 -2.123 178.162 1.00 33.02 257 SER D C 1
ATOM 7049 O O . SER D 1 183 ? -29.723 -1.446 179.187 1.00 29.40 257 SER D O 1
ATOM 7052 N N . GLU D 1 184 ? -30.372 -3.307 178.121 1.00 39.24 258 GLU D N 1
ATOM 7053 C CA . GLU D 1 184 ? -30.985 -3.904 179.305 1.00 30.25 258 GLU D CA 1
ATOM 7054 C C . GLU D 1 184 ? -30.017 -4.823 180.057 1.00 35.75 258 GLU D C 1
ATOM 7055 O O . GLU D 1 184 ? -28.880 -5.053 179.629 1.00 34.75 258 GLU D O 1
ATOM 7061 N N . GLY D 1 185 ? -30.474 -5.372 181.173 1.00 31.50 259 GLY D N 1
ATOM 7062 C CA . GLY D 1 185 ? -29.611 -6.217 181.972 1.00 21.82 259 GLY D CA 1
ATOM 7063 C C . GLY D 1 185 ? -28.822 -5.373 182.966 1.00 27.27 259 GLY D C 1
ATOM 7064 O O . GLY D 1 185 ? -27.778 -5.781 183.446 1.00 28.57 259 GLY D O 1
ATOM 7065 N N . VAL D 1 186 ? -29.328 -4.187 183.280 1.00 30.82 260 VAL D N 1
ATOM 7066 C CA . VAL D 1 186 ? -28.650 -3.293 184.207 1.00 29.72 260 VAL D CA 1
ATOM 7067 C C . VAL D 1 186 ? -29.222 -3.492 185.622 1.00 29.44 260 VAL D C 1
ATOM 7068 O O . VAL D 1 186 ? -30.438 -3.499 185.832 1.00 27.23 260 VAL D O 1
ATOM 7072 N N . TYR D 1 187 ? -28.325 -3.717 186.572 1.00 22.37 261 TYR D N 1
ATOM 7073 C CA . TYR D 1 187 ? -28.662 -3.870 187.975 1.00 21.55 261 TYR D CA 1
ATOM 7074 C C . TYR D 1 187 ? -28.794 -2.516 188.657 1.00 32.66 261 TYR D C 1
ATOM 7075 O O . TYR D 1 187 ? -27.779 -1.872 188.961 1.00 42.50 261 TYR D O 1
ATOM 7084 N N . TRP D 1 188 ? -30.027 -2.087 188.914 1.00 26.81 262 TRP D N 1
ATOM 7085 C CA . TRP D 1 188 ? -30.251 -0.744 189.464 1.00 23.67 262 TRP D CA 1
ATOM 7086 C C . TRP D 1 188 ? -30.450 -0.783 190.962 1.00 20.51 262 TRP D C 1
ATOM 7087 O O . TRP D 1 188 ? -31.258 -1.554 191.455 1.00 19.72 262 TRP D O 1
ATOM 7098 N N . MET D 1 189 ? -29.717 0.064 191.678 1.00 25.39 263 MET D N 1
ATOM 7099 C CA . MET D 1 189 ? -30.034 0.355 193.078 1.00 25.69 263 MET D CA 1
ATOM 7100 C C . MET D 1 189 ? -30.199 1.856 193.249 1.00 23.83 263 MET D C 1
ATOM 7101 O O . MET D 1 189 ? -29.339 2.646 192.819 1.00 27.82 263 MET D O 1
ATOM 7106 N N . VAL D 1 190 ? -31.326 2.243 193.838 1.00 15.13 264 VAL D N 1
ATOM 7107 C CA . VAL D 1 190 ? -31.671 3.653 194.008 1.00 20.60 264 VAL D CA 1
ATOM 7108 C C . VAL D 1 190 ? -31.872 3.939 195.487 1.00 19.03 264 VAL D C 1
ATOM 7109 O O . VAL D 1 190 ? -32.791 3.391 196.075 1.00 22.15 264 VAL D O 1
ATOM 7113 N N . PHE D 1 191 ? -31.043 4.794 196.081 1.00 18.82 265 PHE D N 1
ATOM 7114 C CA . PHE D 1 191 ? -31.165 5.110 197.518 1.00 18.68 265 PHE D CA 1
ATOM 7115 C C . PHE D 1 191 ? -32.536 5.736 197.835 1.00 18.47 265 PHE D C 1
ATOM 7116 O O . PHE D 1 191 ? -32.994 6.607 197.103 1.00 22.95 265 PHE D O 1
ATOM 7124 N N . LYS D 1 192 ? -33.209 5.253 198.883 1.00 15.29 266 LYS D N 1
ATOM 7125 C CA . LYS D 1 192 ? -34.523 5.784 199.252 1.00 22.33 266 LYS D CA 1
ATOM 7126 C C . LYS D 1 192 ? -34.458 7.236 199.711 1.00 24.32 266 LYS D C 1
ATOM 7127 O O . LYS D 1 192 ? -35.347 8.016 199.374 1.00 24.34 266 LYS D O 1
ATOM 7133 N N . GLN D 1 193 ? -33.429 7.593 200.482 1.00 27.13 267 GLN D N 1
ATOM 7134 C CA . GLN D 1 193 ? -33.345 8.936 201.070 1.00 22.13 267 GLN D CA 1
ATOM 7135 C C . GLN D 1 193 ? -32.618 9.896 200.110 1.00 28.62 267 GLN D C 1
ATOM 7136 O O . GLN D 1 193 ? -31.484 9.620 199.694 1.00 29.87 267 GLN D O 1
ATOM 7142 N N . PRO D 1 194 ? -33.246 11.031 199.755 1.00 30.39 268 PRO D N 1
ATOM 7143 C CA . PRO D 1 194 ? -32.526 11.984 198.886 1.00 29.86 268 PRO D CA 1
ATOM 7144 C C . PRO D 1 194 ? -31.433 12.752 199.633 1.00 29.60 268 PRO D C 1
ATOM 7145 O O . PRO D 1 194 ? -31.547 12.941 200.839 1.00 32.26 268 PRO D O 1
ATOM 7149 N N . ILE D 1 195 ? -30.398 13.215 198.940 1.00 30.65 269 ILE D N 1
ATOM 7150 C CA . ILE D 1 195 ? -29.473 14.152 199.576 1.00 23.28 269 ILE D CA 1
ATOM 7151 C C . ILE D 1 195 ? -29.876 15.547 199.152 1.00 27.01 269 ILE D C 1
ATOM 7152 O O . ILE D 1 195 ? -30.720 15.719 198.265 1.00 35.70 269 ILE D O 1
ATOM 7157 N N . GLN D 1 196 ? -29.307 16.549 199.796 1.00 21.23 270 GLN D N 1
ATOM 7158 C CA . GLN D 1 196 ? -29.726 17.907 199.499 1.00 25.80 270 GLN D CA 1
ATOM 7159 C C . GLN D 1 196 ? -28.716 18.732 198.739 1.00 31.95 270 GLN D C 1
ATOM 7160 O O . GLN D 1 196 ? -27.505 18.582 198.893 1.00 40.10 270 GLN D O 1
ATOM 7166 N N . ALA D 1 197 ? -29.254 19.613 197.910 1.00 29.29 271 ALA D N 1
ATOM 7167 C CA . ALA D 1 197 ? -28.490 20.689 197.323 1.00 31.97 271 ALA D CA 1
ATOM 7168 C C . ALA D 1 197 ? -29.354 21.948 197.408 1.00 34.18 271 ALA D C 1
ATOM 7169 O O . ALA D 1 197 ? -30.583 21.875 197.454 1.00 26.99 271 ALA D O 1
ATOM 7171 N N . SER D 1 198 ? -28.695 23.100 197.449 1.00 40.20 272 SER D N 1
ATOM 7172 C CA . SER D 1 198 ? -29.351 24.401 197.543 1.00 28.98 272 SER D CA 1
ATOM 7173 C C . SER D 1 198 ? -30.099 24.708 196.272 1.00 25.71 272 SER D C 1
ATOM 7174 O O . SER D 1 198 ? -29.737 24.204 195.199 1.00 23.11 272 SER D O 1
ATOM 7177 N N . VAL D 1 199 ? -31.108 25.571 196.405 1.00 28.07 273 VAL D N 1
ATOM 7178 C CA . VAL D 1 199 ? -31.909 26.022 195.279 1.00 28.43 273 VAL D CA 1
ATOM 7179 C C . VAL D 1 199 ? -30.977 26.574 194.212 1.00 30.43 273 VAL D C 1
ATOM 7180 O O . VAL D 1 199 ? -31.081 26.219 193.021 1.00 26.93 273 VAL D O 1
ATOM 7184 N N . THR D 1 200 ? -30.028 27.398 194.655 1.00 24.71 274 THR D N 1
ATOM 7185 C CA . THR D 1 200 ? -29.147 28.068 193.724 1.00 25.95 274 THR D CA 1
ATOM 7186 C C . THR D 1 200 ? -28.190 27.065 193.035 1.00 23.84 274 THR D C 1
ATOM 7187 O O . THR D 1 200 ? -27.951 27.187 191.831 1.00 18.02 274 THR D O 1
ATOM 7191 N N . GLN D 1 201 ? -27.700 26.055 193.765 1.00 26.24 275 GLN D N 1
ATOM 7192 C CA . GLN D 1 201 ? -26.948 24.948 193.133 1.00 27.90 275 GLN D CA 1
ATOM 7193 C C . GLN D 1 201 ? -27.785 24.202 192.060 1.00 41.45 275 GLN D C 1
ATOM 7194 O O . GLN D 1 201 ? -27.368 24.097 190.903 1.00 41.00 275 GLN D O 1
ATOM 7200 N N . LEU D 1 202 ? -28.970 23.711 192.451 1.00 34.98 276 LEU D N 1
ATOM 7201 C CA . LEU D 1 202 ? -29.866 22.982 191.553 1.00 24.31 276 LEU D CA 1
ATOM 7202 C C . LEU D 1 202 ? -30.183 23.825 190.321 1.00 23.00 276 LEU D C 1
ATOM 7203 O O . LEU D 1 202 ? -30.145 23.328 189.193 1.00 26.07 276 LEU D O 1
ATOM 7208 N N . GLU D 1 203 ? -30.445 25.114 190.516 1.00 23.02 277 GLU D N 1
ATOM 7209 C CA . GLU D 1 203 ? -30.703 25.972 189.348 1.00 37.04 277 GLU D CA 1
ATOM 7210 C C . GLU D 1 203 ? -29.532 26.052 188.383 1.00 40.61 277 GLU D C 1
ATOM 7211 O O . GLU D 1 203 ? -29.734 26.020 187.167 1.00 40.65 277 GLU D O 1
ATOM 7217 N N . LYS D 1 204 ? -28.317 26.182 188.911 1.00 37.81 278 LYS D N 1
ATOM 7218 C CA . LYS D 1 204 ? -27.157 26.250 188.038 1.00 40.33 278 LYS D CA 1
ATOM 7219 C C . LYS D 1 204 ? -26.966 24.942 187.292 1.00 28.07 278 LYS D C 1
ATOM 7220 O O . LYS D 1 204 ? -26.706 24.957 186.095 1.00 27.32 278 LYS D O 1
ATOM 7226 N N . MET D 1 205 ? -27.128 23.812 187.970 1.00 23.86 279 MET D N 1
ATOM 7227 C CA . MET D 1 205 ? -26.994 22.519 187.287 1.00 28.97 279 MET D CA 1
ATOM 7228 C C . MET D 1 205 ? -27.973 22.364 186.117 1.00 31.79 279 MET D C 1
ATOM 7229 O O . MET D 1 205 ? -27.591 21.886 185.034 1.00 31.39 279 MET D O 1
ATOM 7234 N N . HIS D 1 206 ? -29.227 22.771 186.330 1.00 33.07 280 HIS D N 1
ATOM 7235 C CA . HIS D 1 206 ? -30.266 22.684 185.288 1.00 34.91 280 HIS D CA 1
ATOM 7236 C C . HIS D 1 206 ? -29.925 23.618 184.100 1.00 37.40 280 HIS D C 1
ATOM 7237 O O . HIS D 1 206 ? -30.038 23.232 182.931 1.00 30.26 280 HIS D O 1
ATOM 7244 N N . GLU D 1 207 ? -29.485 24.837 184.404 1.00 42.20 281 GLU D N 1
ATOM 7245 C CA . GLU D 1 207 ? -29.119 25.796 183.362 1.00 38.38 281 GLU D CA 1
ATOM 7246 C C . GLU D 1 207 ? -27.941 25.263 182.555 1.00 42.90 281 GLU D C 1
ATOM 7247 O O . GLU D 1 207 ? -27.916 25.390 181.330 1.00 53.08 281 GLU D O 1
ATOM 7253 N N . TYR D 1 208 ? -26.979 24.656 183.255 1.00 37.58 282 TYR D N 1
ATOM 7254 C CA . TYR D 1 208 ? -25.791 24.029 182.653 1.00 27.54 282 TYR D CA 1
ATOM 7255 C C . TYR D 1 208 ? -26.098 22.796 181.825 1.00 28.02 282 TYR D C 1
ATOM 7256 O O . TYR D 1 208 ? -25.623 22.678 180.706 1.00 31.59 282 TYR D O 1
ATOM 7265 N N . LEU D 1 209 ? -26.815 21.838 182.420 1.00 37.45 283 LEU D N 1
ATOM 7266 C CA . LEU D 1 209 ? -27.208 20.593 181.740 1.00 23.54 283 LEU D CA 1
ATOM 7267 C C . LEU D 1 209 ? -28.351 20.737 180.752 1.00 23.02 283 LEU D C 1
ATOM 7268 O O . LEU D 1 209 ? -28.419 19.982 179.789 1.00 30.46 283 LEU D O 1
ATOM 7273 N N . GLY D 1 210 ? -29.276 21.657 181.015 1.00 24.56 284 GLY D N 1
ATOM 7274 C CA . GLY D 1 210 ? -30.528 21.686 180.277 1.00 23.16 284 GLY D CA 1
ATOM 7275 C C . GLY D 1 210 ? -31.408 20.590 180.847 1.00 38.66 284 GLY D C 1
ATOM 7276 O O . GLY D 1 210 ? -31.118 20.038 181.911 1.00 47.99 284 GLY D O 1
ATOM 7277 N N . SER D 1 211 ? -32.485 20.258 180.152 1.00 35.38 285 SER D N 1
ATOM 7278 C CA . SER D 1 211 ? -33.323 19.142 180.578 1.00 22.57 285 SER D CA 1
ATOM 7279 C C . SER D 1 211 ? -32.828 17.851 179.927 1.00 26.80 285 SER D C 1
ATOM 7280 O O . SER D 1 211 ? -33.032 17.646 178.728 1.00 27.86 285 SER D O 1
ATOM 7283 N N . ASN D 1 212 ? -32.195 16.975 180.709 1.00 28.44 286 ASN D N 1
ATOM 7284 C CA . ASN D 1 212 ? -31.600 15.753 180.146 1.00 24.90 286 ASN D CA 1
ATOM 7285 C C . ASN D 1 212 ? -32.098 14.450 180.791 1.00 23.97 286 ASN D C 1
ATOM 7286 O O . ASN D 1 212 ? -31.329 13.518 180.998 1.00 25.82 286 ASN D O 1
ATOM 7291 N N . ALA D 1 213 ? -33.380 14.415 181.138 1.00 26.12 287 ALA D N 1
ATOM 7292 C CA . ALA D 1 213 ? -34.021 13.232 181.714 1.00 14.89 287 ALA D CA 1
ATOM 7293 C C . ALA D 1 213 ? -34.939 12.525 180.735 1.00 21.66 287 ALA D C 1
ATOM 7294 O O . ALA D 1 213 ? -35.746 13.153 180.052 1.00 31.18 287 ALA D O 1
ATOM 7296 N N . ARG D 1 214 ? -34.824 11.209 180.696 1.00 25.74 288 ARG D N 1
ATOM 7297 C CA . ARG D 1 214 ? -35.737 10.373 179.942 1.00 18.13 288 ARG D CA 1
ATOM 7298 C C . ARG D 1 214 ? -37.034 10.189 180.731 1.00 25.68 288 ARG D C 1
ATOM 7299 O O . ARG D 1 214 ? -36.999 10.073 181.960 1.00 26.20 288 ARG D O 1
ATOM 7307 N N . PRO D 1 215 ? -38.186 10.203 180.030 1.00 31.92 289 PRO D N 1
ATOM 7308 C CA . PRO D 1 215 ? -39.467 9.877 180.670 1.00 33.82 289 PRO D CA 1
ATOM 7309 C C . PRO D 1 215 ? -39.478 8.482 181.297 1.00 27.87 289 PRO D C 1
ATOM 7310 O O . PRO D 1 215 ? -38.801 7.561 180.853 1.00 26.42 289 PRO D O 1
ATOM 7314 N N . VAL D 1 216 ? -40.286 8.353 182.332 1.00 24.86 290 VAL D N 1
ATOM 7315 C CA . VAL D 1 216 ? -40.474 7.117 183.053 1.00 25.01 290 VAL D CA 1
ATOM 7316 C C . VAL D 1 216 ? -41.029 6.000 182.131 1.00 27.00 290 VAL D C 1
ATOM 7317 O O . VAL D 1 216 ? -41.900 6.246 181.309 1.00 28.89 290 VAL D O 1
ATOM 7321 N N . GLN D 1 217 ? -40.527 4.775 182.286 1.00 30.29 291 GLN D N 1
ATOM 7322 C CA . GLN D 1 217 ? -40.916 3.637 181.444 1.00 18.86 291 GLN D CA 1
ATOM 7323 C C . GLN D 1 217 ? -41.800 2.623 182.184 1.00 17.89 291 GLN D C 1
ATOM 7324 O O . GLN D 1 217 ? -41.746 2.541 183.399 1.00 18.00 291 GLN D O 1
ATOM 7330 N N . ARG D 1 218 ? -42.568 1.813 181.450 1.00 26.58 292 ARG D N 1
ATOM 7331 C CA . ARG D 1 218 ? -43.486 0.861 182.090 1.00 27.42 292 ARG D CA 1
ATOM 7332 C C . ARG D 1 218 ? -42.755 -0.201 182.886 1.00 31.58 292 ARG D C 1
ATOM 7333 O O . ARG D 1 218 ? -41.798 -0.820 182.410 1.00 28.77 292 ARG D O 1
ATOM 7341 N N . GLN D 1 219 ? -43.244 -0.407 184.106 1.00 27.34 293 GLN D N 1
ATOM 7342 C CA . GLN D 1 219 ? -42.673 -1.376 185.005 1.00 20.81 293 GLN D CA 1
ATOM 7343 C C . GLN D 1 219 ? -42.885 -2.781 184.449 1.00 28.61 293 GLN D C 1
ATOM 7344 O O . GLN D 1 219 ? -42.011 -3.660 184.592 1.00 29.54 293 GLN D O 1
ATOM 7350 N N . ASN D 1 220 ? -44.041 -2.970 183.805 1.00 27.86 294 ASN D N 1
ATOM 7351 C CA . ASN D 1 220 ? -44.435 -4.258 183.231 1.00 27.21 294 ASN D CA 1
ATOM 7352 C C . ASN D 1 220 ? -44.418 -5.387 184.271 1.00 26.18 294 ASN D C 1
ATOM 7353 O O . ASN D 1 220 ? -45.058 -5.271 185.308 1.00 31.58 294 ASN D O 1
ATOM 7358 N N . ALA D 1 221 ? -43.683 -6.464 183.997 1.00 22.63 295 ALA D N 1
ATOM 7359 C CA . ALA D 1 221 ? -43.680 -7.632 184.883 1.00 25.73 295 ALA D CA 1
ATOM 7360 C C . ALA D 1 221 ? -42.702 -7.516 186.060 1.00 23.85 295 ALA D C 1
ATOM 7361 O O . ALA D 1 221 ? -42.557 -8.445 186.837 1.00 23.81 295 ALA D O 1
ATOM 7363 N N . ARG D 1 222 ? -42.041 -6.380 186.208 1.00 20.97 296 ARG D N 1
ATOM 7364 C CA . ARG D 1 222 ? -41.008 -6.281 187.233 1.00 17.12 296 ARG D CA 1
ATOM 7365 C C . ARG D 1 222 ? -41.558 -5.966 188.618 1.00 22.02 296 ARG D C 1
ATOM 7366 O O . ARG D 1 222 ? -42.530 -5.227 188.793 1.00 19.26 296 ARG D O 1
ATOM 7374 N N . THR D 1 223 ? -40.891 -6.529 189.605 1.00 29.26 297 THR D N 1
ATOM 7375 C CA . THR D 1 223 ? -41.164 -6.213 190.985 1.00 25.36 297 THR D CA 1
ATOM 7376 C C . THR D 1 223 ? -40.130 -5.237 191.509 1.00 20.48 297 THR D C 1
ATOM 7377 O O . THR D 1 223 ? -38.946 -5.438 191.310 1.00 26.48 297 THR D O 1
ATOM 7381 N N . LEU D 1 224 ? -40.592 -4.166 192.150 1.00 29.24 298 LEU D N 1
ATOM 7382 C CA . LEU D 1 224 ? -39.701 -3.199 192.787 1.00 20.75 298 LEU D CA 1
ATOM 7383 C C . LEU D 1 224 ? -39.369 -3.686 194.184 1.00 13.23 298 LEU D C 1
ATOM 7384 O O . LEU D 1 224 ? -40.276 -3.878 194.994 1.00 18.34 298 LEU D O 1
ATOM 7389 N N . LEU D 1 225 ? -38.080 -3.876 194.471 1.00 20.89 299 LEU D N 1
ATOM 7390 C CA . LEU D 1 225 ? -37.642 -4.414 195.776 1.00 19.97 299 LEU D CA 1
ATOM 7391 C C . LEU D 1 225 ? -37.142 -3.353 196.743 1.00 28.83 299 LEU D C 1
ATOM 7392 O O . LEU D 1 225 ? -36.448 -2.420 196.340 1.00 33.02 299 LEU D O 1
ATOM 7397 N N . LYS D 1 226 ? -37.440 -3.529 198.028 1.00 35.19 300 LYS D N 1
ATOM 7398 C CA . LYS D 1 226 ? -36.795 -2.726 199.061 1.00 32.01 300 LYS D CA 1
ATOM 7399 C C . LYS D 1 226 ? -35.666 -3.542 199.644 1.00 32.68 300 LYS D C 1
ATOM 7400 O O . LYS D 1 226 ? -35.761 -4.768 199.711 1.00 31.65 300 LYS D O 1
ATOM 7406 N N . SER D 1 227 ? -34.603 -2.874 200.071 1.00 32.51 301 SER D N 1
ATOM 7407 C CA . SER D 1 227 ? -33.447 -3.582 200.620 1.00 36.62 301 SER D CA 1
ATOM 7408 C C . SER D 1 227 ? -33.652 -3.943 202.096 1.00 35.70 301 SER D C 1
ATOM 7409 O O . SER D 1 227 ? -32.769 -4.530 202.725 1.00 37.98 301 SER D O 1
ATOM 7412 N N . TRP D 1 228 ? -34.827 -3.600 202.628 1.00 31.72 302 TRP D N 1
ATOM 7413 C CA . TRP D 1 228 ? -35.186 -3.881 204.017 1.00 29.70 302 TRP D CA 1
ATOM 7414 C C . TRP D 1 228 ? -36.542 -4.594 204.068 1.00 40.86 302 TRP D C 1
ATOM 7415 O O . TRP D 1 228 ? -37.314 -4.519 203.099 1.00 32.91 302 TRP D O 1
ATOM 7426 N N . PRO D 1 229 ? -36.852 -5.269 205.200 1.00 45.49 303 PRO D N 1
ATOM 7427 C CA . PRO D 1 229 ? -38.156 -5.943 205.354 1.00 36.46 303 PRO D CA 1
ATOM 7428 C C . PRO D 1 229 ? -39.342 -5.064 205.757 1.00 39.42 303 PRO D C 1
ATOM 7429 O O . PRO D 1 229 ? -39.172 -3.967 206.278 1.00 45.08 303 PRO D O 1
ATOM 7433 N N . ASP D 1 230 ? -40.541 -5.567 205.466 1.00 46.51 304 ASP D N 1
ATOM 7434 C CA . ASP D 1 230 ? -41.809 -4.932 205.807 1.00 44.44 304 ASP D CA 1
ATOM 7435 C C . ASP D 1 230 ? -42.242 -5.280 207.208 1.00 52.21 304 ASP D C 1
ATOM 7436 O O . ASP D 1 230 ? -43.334 -5.830 207.376 1.00 60.15 304 ASP D O 1
#

Foldseek 3Di:
DDDAACDDCRRLVNQLVPDVLQVCSPVPPFADDAADEPVQAAEDDCQWDKAWFADWFWWWWAAAPQWIKTADDWDTWMQGPNAIWTFGIKTKFAFAQYHYVPHTAGMKMWTWTAHPVGAIEIEMAGEHADDAQPLLVLVVVQPDPDHPDTDIDGPRIRTPCSQPDPDAKWKWWWHFDQDPSGGGNYTYIYGPDHYYHHPVSSVVNCVSNPGNYHHHDDNPPIHIYIHHGD/DDDAACDDCSRLVNQLPPDVLQVCSPVPPFADDAADEPVQAAFDDDAWDKDWFFDKFWWWWAAQPQWTKTADDWDTWMQGVNRIWTFGIKTKAAFAQYHYVPHTARIKMWTWTAHPVGAIEIEMAHEHADDAQVLLVLVVVQHDPDHPDTRTDGVDIHTPCSQPDPDRKWKWKWHFDQDPSGHGRYTYIYHPDHHYHHPVSSVVNCVSNPHNHHHHDDCHPIHIYIHHHD/DDDAACDDCSRLVNQLVRDVLQVCSPPPPFADDAADEPVQAAEDDDQWDKAWFFDWFWWWWAAAPQWIKTADDFDTWMATPNAIWTFGIKTKAAFAQYHHPPHTARMKMWTWTAHPVRAIEIEMAGEHADDAQPLLVLVVVQDDPDHPDTRTDGPDIRTVCSQPDPDAKWKWWWYFDQDPSRHGRYTYIYGPDHYYHHPVSSVVNCVSNPHNHHHHDDNPPIHIYIHHHD/DDDAACDDCRRLVNQLVPDVLQVCSPVPPFADDAADEPVQAAFDDDQWDKAWFADWFWWKWAAAPQWTKTADDWDTWMQGVNRIWTFGIKTKAAFAQYHYVPHTARMKMWTWTAHPVGAIEIEMAHEHADDADPLLVLVVVQPDPDHPDTRIGGPDIRTPCSQPDPDAKWKWWWHFDQDPSGGGNYTYIYGPDHHYHHPVSSVVRCVSNPHNYHHHDDNRPIHIYIHHHD

CATH classification: 3.10.200.10

Secondary structure (DSSP, 8-state):
-----SSGGGSGGGGGGS-GGGTHHHH-SS-S-BEE-TTTPBPBSS---EEEE----EEEEEE-SS-EEEEPPTT-EEEETTEEEEEEEEEEESS-SSEETTEE-SEEEEEEEE-TTS-EEEEEEEEEESS--HHHHHHHTT--SSTT---EEEEEE--GGGGS-SS--EEEEEEE-SSTT--EEEEEEEESSPEEE-HHHHHHHHHHH-S--PPPB--TTPPPEESS--/-----SSGGGSGGGHHHH-GGGTHHHH-SS-S-BEE-TTTPBPBSS---EEEE----EEEEEE-SS-EEEEPPTT-EEEETTEEEEEEEEEEESS-SSEETTEE-SEEEEEEEE-TT--EEEEEEEEEE-S--HHHHHHHTT--SSBT---EEEEEE--GGGGS-SS--EEEEEEE-SSTT--EEEEEEEESSPEEE-HHHHHHHHHHH-S--PPPB--TTPPPEESS--/-----SSGGGSGGGGGGS-GGGTHHHH-SS-S-BEE-TTTPBPBSS---EEEE----EEEEEE-SS-EEEEPPTT-EEEETTEEEEEEEEEEESS-SSEETTEE-SEEEEEEEE-TTS-EEEEEEEEEE-SPPHHHHHHHTT--SSTT---EEEEEE--GGGGS-SS--EEEEEEE-SSTT--EEEEEEEESSPEEE-HHHHHHHHHHH-S--PPPB--TTPPPEESS--/-----SSGGGSGGGHHHH-GGGTHHHH-SS-S--EE-TTTPBPBSS---EEEE----EEEEEE-SS-EEEEPPTT-EEEETTEEEEEEEEEEESS-SSEETTEE-SEEEEEEEE-TTS-EEEEEEEEEESS--HHHHHHHHT--SSTT---EEEEEE--GGGGS-SS--EEEEEEE-SSTT--EEEEEEEESSPEEE-HHHHHHHHHHH-S--PPP---TTPPPEESS--